Protein AF-A0A833PRE3-F1 (afdb_monomer)

Nearest PDB structures (foldseek):
  9fmv-assembly1_A  TM=6.946E-01  e=1.494E-05  Escherichia coli
  9fp0-assembly1_A  TM=6.064E-01  e=9.850E-06  Escherichia coli
  9fnn-assembly1_A  TM=7.288E-01  e=8.782E-05  Escherichia coli
  2z87-assembly2_A  TM=3.173E-01  e=2.221E-08  Escherichia coli
  1vgu-assembly1_A  TM=5.835E-01  e=7.354E-03  Escherichia coli

pLDDT: mean 79.46, std 19.74, range [22.73, 98.5]

Mean predicted aligned error: 19.61 Å

InterPro domains:
  IPR001173 Glycosyltransferase 2-like [PF00535] (978-1140)
  IPR007345 Polysaccharide pyruvyl transferase [PF04230] (25-319)
  IPR029044 Nucleotide-diphospho-sugar transferases [G3DSA:3.90.550.10] (970-1195)
  IPR029044 Nucleotide-diphospho-sugar transferases [SSF53448] (970-1220)

Solvent-accessible surface area (backbone atoms only — not comparable to full-atom values): 67672 Å² total; per-residue (Å²): 142,85,82,86,83,88,75,80,78,77,80,67,44,32,32,37,36,44,57,77,33,41,59,53,26,36,53,46,49,39,47,49,48,52,48,49,50,58,38,46,78,67,55,28,48,55,33,36,36,10,76,28,27,67,59,41,24,68,76,64,75,37,53,46,38,46,56,65,41,59,71,58,47,51,53,54,41,67,69,26,58,31,38,33,38,48,52,44,62,67,52,30,60,88,41,85,85,45,81,61,16,46,69,40,63,89,40,83,38,47,35,30,58,47,32,57,55,55,53,28,43,58,60,39,26,47,37,34,38,36,29,29,39,53,45,65,71,83,51,70,68,59,36,52,53,51,29,48,54,68,59,68,39,76,37,60,26,25,31,42,70,65,30,52,51,50,40,45,69,64,64,35,88,72,93,66,59,65,20,34,47,53,66,42,47,45,50,75,54,71,70,79,93,72,92,55,66,82,78,54,53,92,60,65,91,47,44,29,37,33,38,30,61,70,88,52,94,91,65,62,80,42,57,64,28,48,37,50,14,52,60,74,45,56,57,85,61,39,28,39,38,36,40,35,50,34,33,69,95,52,93,90,49,91,66,50,25,55,70,56,51,51,51,52,57,69,67,35,54,90,76,53,48,68,49,79,49,60,90,60,53,42,63,54,49,48,50,58,49,60,74,23,70,22,36,41,24,57,38,62,52,55,44,51,46,33,46,53,60,47,29,31,66,31,36,47,42,83,47,71,72,41,49,49,56,33,61,74,62,61,60,56,71,77,33,55,42,50,71,83,60,54,53,67,54,40,28,50,27,45,24,49,61,72,61,37,99,60,83,64,68,49,57,53,66,73,56,55,54,50,39,27,61,32,12,45,49,44,55,53,52,49,54,51,51,54,48,59,56,71,66,59,74,93,61,80,64,76,61,61,73,70,90,82,67,58,56,66,64,61,40,55,61,46,48,63,50,48,56,57,45,52,52,63,46,56,50,55,50,51,51,54,48,55,52,49,53,54,57,48,56,54,52,56,57,50,50,60,52,50,55,55,52,48,53,59,50,51,57,53,46,57,60,49,52,59,53,47,56,63,48,50,56,57,49,52,58,54,48,56,59,48,51,65,52,48,60,60,50,55,62,54,54,58,61,58,58,58,65,58,59,69,68,62,72,65,64,78,73,73,52,94,58,71,82,69,60,75,79,71,70,73,86,71,88,84,80,76,70,87,60,88,74,67,96,65,87,82,91,85,86,87,85,87,89,84,87,84,92,87,87,88,87,79,89,87,86,86,86,81,82,65,73,62,60,58,56,64,64,48,49,56,55,46,52,46,49,26,44,51,50,26,33,77,75,51,33,68,66,31,38,54,52,40,50,58,49,50,55,53,47,55,57,48,58,68,47,56,83,72,59,92,69,83,88,86,91,79,88,81,57,73,68,56,36,60,42,35,32,67,60,22,37,70,36,39,87,38,32,40,37,40,35,27,48,60,57,59,68,45,67,34,30,49,39,63,72,27,42,42,49,56,43,39,47,64,40,21,27,33,37,39,40,33,25,51,64,84,68,87,88,61,85,80,77,87,81,78,84,88,47,72,16,38,38,76,48,56,47,87,89,52,55,65,66,63,54,64,64,75,45,61,77,60,22,35,39,39,38,49,50,49,48,84,82,45,52,64,55,52,53,51,35,52,77,67,65,26,55,35,34,40,38,42,41,58,66,47,83,88,38,74,64,37,36,54,43,39,51,59,47,51,65,72,36,79,38,33,34,20,19,31,66,70,43,56,76,76,51,55,77,89,32,54,91,50,61,41,84,49,59,58,36,27,54,54,87,65,32,39,73,88,59,90,65,66,75,56,91,86,58,80,68,89,90,38,40,34,34,37,31,51,39,53,67,22,57,78,30,51,27,60,70,52,48,36,53,33,46,68,76,30,73,64,40,35,40,36,35,32,24,48,84,79,83,73,88,90,58,56,91,46,56,41,80,73,42,64,58,45,52,85,54,48,42,27,54,57,74,70,30,70,31,34,47,41,46,52,32,80,61,39,63,40,33,28,40,58,42,31,38,56,36,40,32,51,51,49,51,31,40,34,39,28,36,55,89,67,72,69,83,89,50,96,49,58,43,72,24,80,44,67,70,59,36,36,50,48,54,50,50,57,63,72,48,79,86,70,86,68,89,55,64,66,58,39,21,74,38,15,33,48,38,50,45,38,70,77,55,61,76,78,72,63,44,37,26,18,38,32,30,50,38,40,64,42,45,94,40,35,62,56,20,54,51,28,39,55,72,47,39,45,45,41,41,56,46,47,29,40,21,30,24,58,53,83,67,53,32,62,63,45,45,61,69,77,39,74,89,44,46,76,43,80,34,92,55,62,23,52,18,53,33,52,45,54,33,53,75,74,52,83,31,62,25,38,32,31,36,46,38,56,27,37,31,30,26,37,44,27,54,48,38,46,50,38,52,41,74,78,29,65,46,44,41,35,37,20,55,30,35,27,50,77,40,82,76,49,74,82,77,79,50,33,39,28,88,82,35,73,73,52,62,56,46,74,66,23,56,29,66,53,42,41,58,94,55,50,31,41,42,51,50,46,27,39,31,40,37,72,54,49,74,71,42,89,56,43,51,58,82,25,47,52,60,58,61,34,41,45,49,41,37,48,46,41,43,69,55,56,26,38,47,34,38,35,80,45,30,32,68,46,77,53,84,76,71,68,69,75,66,55,78,86,34,71,67,51,48,51,52,49,52,53,34,44,52,50,52,47,67,74,43,59,92,47,64,83,63,63,61,80,72,77,136

Foldseek 3Di:
DDDDDPPDDDDAAEEEEEDAAAQQFLVRLLQVLLVCVLSVVLRHAYEYAHCHQVCSCVQRVHGYDDQQPVVRLLVSLLPHQAYEYTEDAQLEPPDPDDCCLLFHCPDRHLSVRLVSLVSNVLSLHAYEYFAYAHYPDPDLVSLVSVLVSLQPHPFYEYQDVVSVVSNVVSPRDDDHQYFHHLLLLDLVVADDDDDPVVQCVQVPPAAEEEEADADDDPADPVLVLLLVLCQVQDDLSYAYEDEKRGDDDDDVDPDTRVVVSVVSVVSHDPSHHYDYDDPDHNNSLLVVLLSHQEYEHADQSNVSSNLSSQHFYAYEPADVSSVRNCVLQVPDPLSYHYSPDDSVSSNSNSNCRRPNPDDRDHGDPVSSVRNSVRSCSSSVSVVVSSVVSVVPPDDDRPNDDCPPDPPVVVSVVVSVQVVLVVVCVVLVVVVVVVVVVVVVVVVVVVVVVVVVVVVVVVVVVVVVVVVVVVVVVVVVVVVVVVVVVVVVVVVVVVVVVVVVVVVPVVPVPVDDPVVPPVVPPPDDPDDDDPPPPDPDDDDDDDYDDDDDDDDDDDDDDDDDDDVVVVVVVVVVVLLVLLLCLLCVPPNPVQNVLQVVVVVVVVVVVVCVVVPPDDDDDDDDDLVVLLSLQSLFAQLDPAAEEEEAQDFCCALLNLDDVNQLVVQCLQLRHQYEYEHDHPDPPDDDDDRDDSHRSYRGYYLVVDDLCVVVVSTDLAYAYEYAFLDPSCVVNLVVCVVSVYAYEYEDQFQPVVPPNRLVSQQVSLLPGPAYEYQFPLCLVSHDPNNSVRYDYLYAFGALVLLDLVDDADADPPQDDPQAAEEEEAASVFCVFADLVLQQVLCVLRVRYQYEYAGADDDDPPGDPSDYYPYGDNSSNVSNVLLPHLAYEARGDPNCLRGSRVCSRVNSNVSNVGAYEHLDDGRQPDDPSYHHHVDSVVSSVVVNVSRPDDRDDDDPVVSLLCRHSQVSVCVVVPDAADQQEEEEEEDAQPLVQLVQAVVQCCVAAVSDHVAYEYEYAPHDNCNLVSCVPPPVRHHYHYDNHQAPQSRRVVSLVPDDGQKYAYAYSQKGFSHNSLVSLFVSCVVSNVLAFKEFQKFDPLCPPAPLHDDDILVPDVVSPCDPVCSSNSKDQLTLFGDSRTMMGGSVSCVQFPGFDRQLPRDDCSRNLSCVSSVSSVGTYIYDNRPGMDGDPDPRPVDPCPDPVVVVSHVSNSVVSCVVCVVPVVSSNNDDD

Organism: Burkholderia lata (strain ATCC 17760 / DSM 23089 / LMG 22485 / NCIMB 9086 / R18194 / 383) (NCBI:txid482957)

Secondary structure (DSSP, 8-state):
--------PPPPEEEEEESS-SS-BHHHHHHHHHHHHHHHHTTEEEEEEESSHHHHHHHHSSEEEETT-HHHHHHHHHT-SEEEE-SEEEE-TTS---GGGGT-TT--SHHHHHHHHHHHHHHT-EEEEEEEEE----SHHHHHHHHHHHHH-SEEEESSHHHHHHHHHHT--S---B---THHHHHTSPPPP---HHHHGGGTTSEEEEEE----TT--TTHHHHHHHHHHH--TTEEEEEE-SB--SSTT----SHHHHHHHHHHS-TTS-EEEE-S--HHHHHHHHHT-SEEEESSHHHHHHHHHTT--EEEE--SHHHHHHHHHHT--GGGEE-TT--HHHHHHHHHHHHS-SSSPP---HHHHHHHHHHHHHHHHHHHHHHHHHHT--SS---PPPSSS--HHHHHHHHHHHHHHHHHHHHHHHHHHHHHHHHHHHHHHHHHHHHHHHHHHHHHHHHHHHHHHHHHHHHHHHHHHHHHHHHHHHHHHHHHHHHHHHHHHTTGGGS-SSGGGTGGG-TT---SS------S--------------------------SHHHHHHHHHHHHHHHHHHHHHHHHHHHHHHHHHHHHHHHHHHHHHHTT--S--------HHHHHHHHHHS---SS--EEEEESS-TTGGGGTSHHHHHHHHHHHTT--EEEEE--S-TTSPPPPP----TTEEEEESTT--HHHHHHHS-TT-EEEE-S--TTTHHHHHHHHHTT-EEEEEE-B--TT-HHHHHHHHHHHHHSSEEEESSGGGGGGS-GGGGGGEEE----B-TTTS-TTSPPPPPTTSPPTTSEEEEEE-SSGGGGB-HHHHHHHHHHTTTEEEEEE-SS-PPTT--TTEEE-----TTTHHHHHHHSSEEEE-B-GGGGGBGGGGHHHHHHHHTT--EEESS---PPP-TTEEE--SHHHHHHHHHHHHHSPP-----HHHHHHTBHHHHHHHHSPPPP---EEEEEEESS-HHHHHHHHHHHHHHHTTTEEEEEEEEES--SSHHHHHHHH-TTSEEEEESS--HHHHHHHHHHT--SSEEEEEETTEEES-SHHHHHHHHHHHH-TTEEEEES-EE---SS-SSS---BGGGSGGGG--HHHHHHSSB---SEE-STTEEEEHHHHTTTT-S-GGGTTSSSHHHHHHHHHHHTTPEEEE---TTEEE-TTTTT---TTSHHHHHHHHHHHHHHHHHHTT-GGGSPPP--

Radius of gyration: 45.15 Å; Cα contacts (8 Å, |Δi|>4): 2052; chains: 1; bounding box: 114×126×126 Å

Sequence (1225 aa):
MMTENDTVQARSIKVVAVGYYGAPNVGDELLLGLLARQVRERGGELVALSINPEYTTHAHGIAAVDYFNLGAVGRALSDADLLVFGGGGIFQDHHPFNVEALYDPTQNDIAGYARIFYMARQFGVRTVIWGHGVGPLVNPASRDITRDVFTHADHVSLRDTDSEALLHDIGVRRDIPVGADPGWAFVSRPPAEVDISGKLAPLGAKKKLAVIARSWEFNRNWEEKLVSALNEALDDSWSIVWLGFQWSVGDHERLTDRSFLEHLKLAVSPHIESVIIDGITPDEAFAVIGECDAAFSMRLHGSILALGKSIPVAALEYDVKMARAHDMAGLPASLRLQLNDGAADFTAAVRRLTHPDGAPWIIAQEKLDALNASACVHSTVLDHAFAAVRSASGGAPRRWSSQQLDWMSTWLEQLVWQKNGAARMSEKALDLLRYRDSQLAEKVTRVGQLETELGKTVDLLHFRDAQLAQQEEQVAELRNRLELANHKLVAAEAFVKHASQVHAAQTTTLKDSAQKVAEEQADKISSLKATIRQFEQGHAESEALTQPNVAAAAIHSTSGSPMLFRRYMSAPLTYMSRAAYILRNGGVRALVSAARRHYRYQQAQQQIQQAAIEVASGTPTAEDQRLLFRAAAKLQREEIIVIAAHAYDWAGSGHRYAQLTTTALAAGHRIVYLVAPSDTGSTPAPLTPRIPGLIHEYIDPTKIEDIFGQVSESAKLIIGVPDSRVTPFFEFARNRGLETILDVAQDWSHDGQAMRILESIAVDADRCTVGMPALADTIPQRAREKIELLPGAAVHTVFDVYKQYNRPGDMPSKRRSVALFYSVDGLDSVDYPWLKETAERNVNITFCVIADGQLTPGLPDNVVMLGMRHTSEVPAYIAHADFMFFPLGARSLHSADSTAGIYAALLQRKPVVCSMELGVTATPLLHVRTDLASFAAQCGALAAAEPVTQNDDIFVAGNSWLGRIEQLCPPQPRHDVSVVILIHNNAGIIARCLQTLLQHAAPYIAEVIVVDNASSDGGAELVEREFPNIRLVRNPENGCSSGRNLGVQHSTGKYIVFFDSDQWFVGASGFEEALHVLENDASVGVIGWNAGWFDATRTDLGGMIADYCPNRAMNAAAIRDGYRADIGFLGTSGFFMRRRTFDATQGFDTFYDPTCFEDTDLCFQVKALGMKVTYRDLSGIRHQPHQTTGADSGSDAYRKLFLRNANYFKEKWRDYPHFYLDYID

Structure (mmCIF, N/CA/C/O backbone):
data_AF-A0A833PRE3-F1
#
_entry.id   AF-A0A833PRE3-F1
#
loop_
_atom_site.group_PDB
_atom_site.id
_atom_site.type_symbol
_atom_site.label_atom_id
_atom_site.label_alt_id
_atom_site.label_comp_id
_atom_site.label_asym_id
_atom_site.label_entity_id
_atom_site.label_seq_id
_atom_site.pdbx_PDB_ins_code
_atom_site.Cartn_x
_atom_site.Cartn_y
_atom_site.Cartn_z
_atom_site.occupancy
_atom_site.B_iso_or_equiv
_atom_site.auth_seq_id
_atom_site.auth_comp_id
_atom_site.auth_asym_id
_atom_site.auth_atom_id
_atom_site.pdbx_PDB_model_num
ATOM 1 N N . MET A 1 1 ? -36.845 17.091 -61.565 1.00 41.00 1 MET A N 1
ATOM 2 C CA . MET A 1 1 ? -35.666 17.930 -61.274 1.00 41.00 1 MET A CA 1
ATOM 3 C C . MET A 1 1 ? -35.724 18.330 -59.813 1.00 41.00 1 MET A C 1
ATOM 5 O O . MET A 1 1 ? -36.597 19.106 -59.459 1.00 41.00 1 MET A O 1
ATOM 9 N N . MET A 1 2 ? -34.840 17.769 -58.996 1.00 29.58 2 MET A N 1
ATOM 10 C CA . MET A 1 2 ? -34.383 18.309 -57.711 1.00 29.58 2 MET A CA 1
ATOM 11 C C . MET A 1 2 ? -32.903 17.917 -57.601 1.00 29.58 2 MET A C 1
ATOM 13 O O . MET A 1 2 ? -32.499 16.913 -58.190 1.00 29.58 2 MET A O 1
ATOM 17 N N . THR A 1 3 ? -32.099 18.774 -56.984 1.00 36.97 3 THR A N 1
ATOM 18 C CA . THR A 1 3 ? -30.645 18.856 -57.187 1.00 36.97 3 THR A CA 1
ATOM 19 C C . THR A 1 3 ? -29.840 18.332 -56.000 1.00 36.97 3 THR A C 1
ATOM 21 O O . THR A 1 3 ? -30.155 18.683 -54.873 1.00 36.97 3 THR A O 1
ATOM 24 N N . GLU A 1 4 ? -28.789 17.576 -56.331 1.00 43.28 4 GLU A N 1
ATOM 25 C CA . GLU A 1 4 ? -27.449 17.488 -55.713 1.00 43.28 4 GLU A CA 1
ATOM 26 C C . GLU A 1 4 ? -27.231 17.364 -54.184 1.00 43.28 4 GLU A C 1
ATOM 28 O O . GLU A 1 4 ? -27.768 18.099 -53.366 1.00 43.28 4 GLU A O 1
ATOM 33 N N . ASN A 1 5 ? -26.232 16.519 -53.880 1.00 36.97 5 ASN A N 1
ATOM 34 C CA . ASN A 1 5 ? -25.369 16.493 -52.689 1.00 36.97 5 ASN A CA 1
ATOM 35 C C . ASN A 1 5 ? -25.907 15.935 -51.360 1.00 36.97 5 ASN A C 1
ATOM 37 O O . ASN A 1 5 ? -25.940 16.633 -50.354 1.00 36.97 5 ASN A O 1
ATOM 41 N N . ASP A 1 6 ? -26.078 14.608 -51.332 1.00 33.97 6 ASP A N 1
ATOM 42 C CA . ASP A 1 6 ? -25.793 13.774 -50.149 1.00 33.97 6 ASP A CA 1
ATOM 43 C C . ASP A 1 6 ? -24.567 12.873 -50.418 1.00 33.97 6 ASP A C 1
ATOM 45 O O . ASP A 1 6 ? -24.662 11.656 -50.597 1.00 33.97 6 ASP A O 1
ATO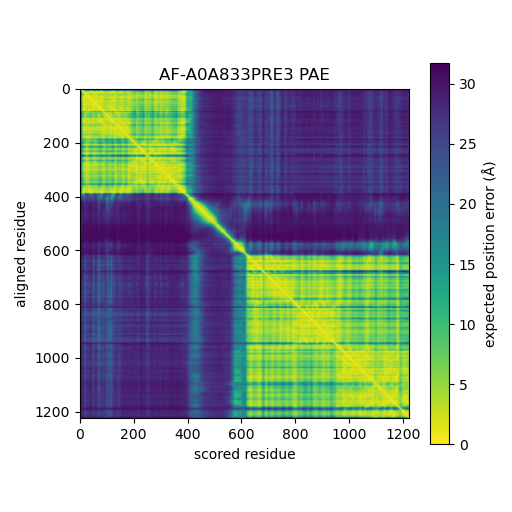M 49 N N . THR A 1 7 ? -23.370 13.466 -50.480 1.00 39.00 7 THR A N 1
ATOM 50 C CA . THR A 1 7 ? -22.120 12.694 -50.384 1.00 39.00 7 THR A CA 1
ATOM 51 C C . THR A 1 7 ? -21.803 12.444 -48.916 1.00 39.00 7 THR A C 1
ATOM 53 O O . THR A 1 7 ? -21.247 13.314 -48.244 1.00 39.00 7 THR A O 1
ATOM 56 N N . VAL A 1 8 ? -22.126 11.246 -48.423 1.00 41.19 8 VAL A N 1
ATOM 57 C CA . VAL A 1 8 ? -21.698 10.776 -47.097 1.00 41.19 8 VAL A CA 1
ATOM 58 C C . VAL A 1 8 ? -20.172 10.879 -47.008 1.00 41.19 8 VAL A C 1
ATOM 60 O O . VAL A 1 8 ? -19.460 10.158 -47.710 1.00 41.19 8 VAL A O 1
ATOM 63 N N . GLN A 1 9 ? -19.660 11.774 -46.158 1.00 43.47 9 GLN A N 1
ATOM 64 C CA . GLN A 1 9 ? -18.224 11.865 -45.897 1.00 43.47 9 GLN A CA 1
ATOM 65 C C . GLN A 1 9 ? -17.743 10.545 -45.288 1.00 43.47 9 GLN A C 1
ATOM 67 O O . GLN A 1 9 ? -18.185 10.140 -44.212 1.00 43.47 9 GLN A O 1
ATOM 72 N N . ALA A 1 10 ? -16.833 9.864 -45.984 1.00 59.47 10 ALA A N 1
ATOM 73 C CA . ALA A 1 10 ? -16.174 8.687 -45.442 1.00 59.47 10 ALA A CA 1
ATOM 74 C C . ALA A 1 10 ? -15.361 9.089 -44.202 1.00 59.47 10 ALA A C 1
ATOM 76 O O . ALA A 1 10 ? -14.565 10.026 -44.264 1.00 59.47 10 ALA A O 1
ATOM 77 N N . ARG A 1 11 ? -15.560 8.375 -43.087 1.00 73.06 11 ARG A N 1
ATOM 78 C CA . ARG A 1 11 ? -14.798 8.576 -41.848 1.00 73.06 11 ARG A CA 1
ATOM 79 C C . ARG A 1 11 ? -13.290 8.495 -42.134 1.00 73.06 11 ARG A C 1
ATOM 81 O O . ARG A 1 11 ? -12.831 7.537 -42.757 1.00 73.06 11 ARG A O 1
ATOM 88 N N . SER A 1 12 ? -12.551 9.483 -41.634 1.00 84.00 12 SER A N 1
ATOM 89 C CA . SER A 1 12 ? -11.085 9.507 -41.626 1.00 84.00 12 SER A CA 1
ATOM 90 C C . SER A 1 12 ? -10.527 8.326 -40.825 1.00 84.00 12 SER A C 1
ATOM 92 O O . SER A 1 12 ? -11.063 7.979 -39.770 1.00 84.00 12 SER A O 1
ATOM 94 N N . ILE A 1 13 ? -9.480 7.682 -41.345 1.00 90.56 13 ILE A N 1
ATOM 95 C CA . ILE A 1 13 ? -8.841 6.519 -40.708 1.00 90.56 13 ILE A CA 1
ATOM 96 C C . ILE A 1 13 ? -7.798 7.020 -39.716 1.00 90.56 13 ILE A C 1
ATOM 98 O O . ILE A 1 13 ? -6.839 7.679 -40.118 1.00 90.56 13 ILE A O 1
ATOM 102 N N . LYS A 1 14 ? -7.957 6.681 -38.436 1.00 93.69 14 LYS A N 1
ATOM 103 C CA . LYS A 1 14 ? -7.024 7.103 -37.387 1.00 93.69 14 LYS A CA 1
ATOM 104 C C . LYS A 1 14 ? -5.859 6.129 -37.277 1.00 93.69 14 LYS A C 1
ATOM 106 O O . LYS A 1 14 ? -6.056 4.931 -37.064 1.00 93.69 14 LYS A O 1
ATOM 111 N N . VAL A 1 15 ? -4.644 6.646 -37.412 1.00 96.75 15 VAL A N 1
ATOM 112 C CA . VAL A 1 15 ? -3.401 5.876 -37.382 1.00 96.75 15 VAL A CA 1
ATOM 113 C C . VAL A 1 15 ? -2.542 6.350 -36.218 1.00 96.75 15 VAL A C 1
ATOM 115 O O . VAL A 1 15 ? -2.206 7.527 -36.138 1.00 96.75 15 VAL A O 1
ATOM 118 N N . VAL A 1 16 ? -2.132 5.436 -35.343 1.00 97.31 16 VAL A N 1
ATOM 119 C CA . VAL A 1 16 ? -1.068 5.688 -34.361 1.00 97.31 16 VAL A CA 1
ATOM 120 C C . VAL A 1 16 ? 0.250 5.184 -34.942 1.00 97.31 16 VAL A C 1
ATOM 122 O O . VAL A 1 16 ? 0.298 4.078 -35.477 1.00 97.31 16 VAL A O 1
ATOM 125 N N . ALA A 1 17 ? 1.319 5.969 -34.845 1.00 95.88 17 ALA A N 1
ATOM 126 C CA . ALA A 1 17 ? 2.668 5.565 -35.231 1.00 95.88 17 ALA A CA 1
ATOM 127 C C . ALA A 1 17 ? 3.591 5.467 -34.015 1.00 95.88 17 ALA A C 1
ATOM 129 O O . ALA A 1 17 ? 3.585 6.344 -33.155 1.00 95.88 17 ALA A O 1
ATOM 130 N N . VAL A 1 18 ? 4.412 4.419 -33.973 1.00 93.00 18 VAL A N 1
ATOM 131 C CA . VAL A 1 18 ? 5.452 4.218 -32.958 1.00 93.00 18 VAL A CA 1
ATOM 132 C C . VAL A 1 18 ? 6.816 4.055 -33.626 1.00 93.00 18 VAL A C 1
ATOM 134 O O . VAL A 1 18 ? 6.954 3.332 -34.613 1.00 93.00 18 VAL A O 1
ATOM 137 N N . GLY A 1 19 ? 7.815 4.740 -33.080 1.00 89.06 19 GLY A N 1
ATOM 138 C CA . GLY A 1 19 ? 9.195 4.772 -33.551 1.00 89.06 19 GLY A CA 1
ATOM 139 C C . GLY A 1 19 ? 10.064 5.565 -32.573 1.00 89.06 19 GLY A C 1
ATOM 140 O O . GLY A 1 19 ? 9.576 5.980 -31.521 1.00 89.06 19 GLY A O 1
ATOM 141 N N . TYR A 1 20 ? 11.335 5.792 -32.907 1.00 86.75 20 TYR A N 1
ATOM 142 C CA . TYR A 1 20 ? 12.212 6.669 -32.122 1.00 86.75 20 TYR A CA 1
ATOM 143 C C . TYR A 1 20 ? 11.979 8.138 -32.520 1.00 86.75 20 TYR A C 1
ATOM 145 O O . TYR A 1 20 ? 12.782 8.747 -33.220 1.00 86.75 20 TYR A O 1
ATOM 153 N N . TYR A 1 21 ? 10.811 8.666 -32.149 1.00 89.81 21 TYR A N 1
ATOM 154 C CA . TYR A 1 21 ? 10.307 9.969 -32.592 1.00 89.81 21 TYR A CA 1
ATOM 155 C C . TYR A 1 21 ? 10.331 11.010 -31.476 1.00 89.81 21 TYR A C 1
ATOM 157 O O . TYR A 1 21 ? 10.124 10.684 -30.308 1.00 89.81 21 TYR A O 1
ATOM 165 N N . GLY A 1 22 ? 10.540 12.277 -31.835 1.00 85.25 22 GLY A N 1
ATOM 166 C CA . GLY A 1 22 ? 10.627 13.377 -30.875 1.00 85.25 22 GLY A CA 1
ATOM 167 C C . GLY A 1 22 ? 11.961 13.468 -30.139 1.00 85.25 22 GLY A C 1
ATOM 168 O O . GLY A 1 22 ? 12.054 14.198 -29.161 1.00 85.25 22 GLY A O 1
ATOM 169 N N . ALA A 1 23 ? 12.975 12.745 -30.605 1.00 83.94 23 ALA A N 1
ATOM 170 C CA . ALA A 1 23 ? 14.346 12.790 -30.108 1.00 83.94 23 ALA A CA 1
ATOM 171 C C . ALA A 1 23 ? 15.235 13.267 -31.270 1.00 83.94 23 ALA A C 1
ATOM 173 O O . ALA A 1 23 ? 15.786 12.415 -31.973 1.00 83.94 23 ALA A O 1
ATOM 174 N N . PRO A 1 24 ? 15.309 14.590 -31.549 1.00 84.50 24 PRO A N 1
ATOM 175 C CA . PRO A 1 24 ? 15.531 15.174 -32.880 1.00 84.50 24 PRO A CA 1
ATOM 176 C C . PRO A 1 24 ? 16.660 14.543 -33.711 1.00 84.50 24 PRO A C 1
ATOM 178 O O . PRO A 1 24 ? 17.820 14.967 -33.676 1.00 84.50 24 PRO A O 1
ATOM 181 N N . ASN A 1 25 ? 16.291 13.522 -34.488 1.00 88.94 25 ASN A N 1
ATOM 182 C CA . ASN A 1 25 ? 17.183 12.717 -35.310 1.00 88.94 25 ASN A CA 1
ATOM 183 C C . ASN A 1 25 ? 16.751 12.819 -36.769 1.00 88.94 25 ASN A C 1
ATOM 185 O O . ASN A 1 25 ? 15.698 12.311 -37.147 1.00 88.94 25 ASN A O 1
ATOM 189 N N . VAL A 1 26 ? 17.592 13.424 -37.606 1.00 89.94 26 VAL A N 1
ATOM 190 C CA . VAL A 1 26 ? 17.306 13.667 -39.031 1.00 89.94 26 VAL A CA 1
ATOM 191 C C . VAL A 1 26 ? 16.839 12.404 -39.770 1.00 89.94 26 VAL A C 1
ATOM 193 O O . VAL A 1 26 ? 16.034 12.503 -40.688 1.00 89.94 26 VAL A O 1
ATOM 196 N N . GLY A 1 27 ? 17.310 11.217 -39.376 1.00 89.00 27 GLY A N 1
ATOM 197 C CA . GLY A 1 27 ? 16.896 9.951 -39.978 1.00 89.00 27 GLY A CA 1
ATOM 198 C C . GLY A 1 27 ? 15.507 9.477 -39.553 1.00 89.00 27 GLY A C 1
ATOM 199 O O . GLY A 1 27 ? 14.671 9.176 -40.400 1.00 89.00 27 GLY A O 1
ATOM 200 N N . ASP A 1 28 ? 15.252 9.406 -38.249 1.00 89.62 28 ASP A N 1
ATOM 201 C CA . ASP A 1 28 ? 13.982 8.887 -37.726 1.00 89.62 28 ASP A CA 1
ATOM 202 C C . ASP A 1 28 ? 12.827 9.878 -37.991 1.00 89.62 28 ASP A C 1
ATOM 204 O O . ASP A 1 28 ? 11.730 9.476 -38.386 1.00 89.62 28 ASP A O 1
ATOM 208 N N . GLU A 1 29 ? 13.100 11.185 -37.913 1.00 90.31 29 GLU A N 1
ATOM 209 C CA . GLU A 1 29 ? 12.142 12.242 -38.260 1.00 90.31 29 GLU A CA 1
ATOM 210 C C . GLU A 1 29 ? 11.830 12.274 -39.772 1.00 90.31 29 GLU A C 1
ATOM 212 O O . GLU A 1 29 ? 10.685 12.515 -40.156 1.00 90.31 29 GLU A O 1
ATOM 217 N N . LEU A 1 30 ? 12.790 11.956 -40.654 1.00 91.31 30 LEU A N 1
ATOM 218 C CA . LEU A 1 30 ? 12.538 11.793 -42.098 1.00 91.31 30 LEU A CA 1
ATOM 219 C C . LEU A 1 30 ? 11.509 10.689 -42.360 1.00 91.31 30 LEU A C 1
ATOM 221 O O . LEU A 1 30 ? 10.586 10.861 -43.162 1.00 91.31 30 LEU A O 1
ATOM 225 N N . LEU A 1 31 ? 11.657 9.555 -41.672 1.00 91.69 31 LEU A N 1
ATOM 226 C CA . LEU A 1 31 ? 10.754 8.416 -41.808 1.00 91.69 31 LEU A CA 1
ATOM 227 C C . LEU A 1 31 ? 9.360 8.731 -41.246 1.00 91.69 31 LEU A C 1
ATOM 229 O O . LEU A 1 31 ? 8.367 8.321 -41.851 1.00 91.69 31 LEU A O 1
ATOM 233 N N . LEU A 1 32 ? 9.266 9.514 -40.162 1.00 93.25 32 LEU A N 1
ATOM 234 C CA . LEU A 1 32 ? 7.990 10.024 -39.652 1.00 93.25 32 LEU A CA 1
ATOM 235 C C . LEU A 1 32 ? 7.304 10.968 -40.649 1.00 93.25 32 LEU A C 1
ATOM 237 O O . LEU A 1 32 ? 6.130 10.768 -40.961 1.00 93.25 32 LEU A O 1
ATOM 241 N N . GLY A 1 33 ? 8.027 11.946 -41.201 1.00 90.69 33 GLY A N 1
ATOM 242 C CA . GLY A 1 33 ? 7.486 12.886 -42.189 1.00 90.69 33 GLY A CA 1
ATOM 243 C C . GLY A 1 33 ? 7.015 12.186 -43.471 1.00 90.69 33 GLY A C 1
ATOM 244 O O . GLY A 1 33 ? 5.941 12.488 -44.005 1.00 90.69 33 GLY A O 1
ATOM 245 N N . LEU A 1 34 ? 7.762 11.176 -43.934 1.00 91.06 34 LEU A N 1
ATOM 246 C CA . LEU A 1 34 ? 7.361 10.328 -45.058 1.00 91.06 34 LEU A CA 1
ATOM 247 C C . LEU A 1 34 ? 6.084 9.531 -44.748 1.00 91.06 34 LEU A C 1
ATOM 249 O O . LEU A 1 34 ? 5.178 9.498 -45.586 1.00 91.06 34 LEU A O 1
ATOM 253 N N . LEU A 1 35 ? 5.991 8.925 -43.560 1.00 93.31 35 LEU A N 1
ATOM 254 C CA . LEU A 1 35 ? 4.809 8.184 -43.117 1.00 93.31 35 LEU A CA 1
ATOM 255 C C . LEU A 1 35 ? 3.587 9.107 -42.983 1.00 93.31 35 LEU A C 1
ATOM 257 O O . LEU A 1 35 ? 2.522 8.781 -43.503 1.00 93.31 35 LEU A O 1
ATOM 261 N N . ALA A 1 36 ? 3.742 10.288 -42.379 1.00 92.94 36 ALA A N 1
ATOM 262 C CA . ALA A 1 36 ? 2.697 11.306 -42.262 1.00 92.94 36 ALA A CA 1
ATOM 263 C C . ALA A 1 36 ? 2.157 11.732 -43.636 1.00 92.94 36 ALA A C 1
ATOM 265 O O . ALA A 1 36 ? 0.941 11.760 -43.848 1.00 92.94 36 ALA A O 1
ATOM 266 N N . ARG A 1 37 ? 3.050 11.980 -44.607 1.00 90.31 37 ARG A N 1
ATOM 267 C CA . ARG A 1 37 ? 2.677 12.256 -46.003 1.00 90.31 37 ARG A CA 1
ATOM 268 C C . ARG A 1 37 ? 1.895 11.087 -46.614 1.00 90.31 37 ARG A C 1
ATOM 270 O O . ARG A 1 37 ? 0.824 11.314 -47.171 1.00 90.31 37 ARG A O 1
ATOM 277 N N . GLN A 1 38 ? 2.375 9.850 -46.466 1.00 91.75 38 GLN A N 1
ATOM 278 C CA . GLN A 1 38 ? 1.732 8.653 -47.028 1.00 91.75 38 GLN A CA 1
ATOM 279 C C . GLN A 1 38 ? 0.375 8.312 -46.384 1.00 91.75 38 GLN A C 1
ATOM 281 O O . GLN A 1 38 ? -0.517 7.828 -47.084 1.00 91.75 38 GLN A O 1
ATOM 286 N N . VAL A 1 39 ? 0.187 8.577 -45.087 1.00 93.69 39 VAL A N 1
ATOM 287 C CA . VAL A 1 39 ? -1.103 8.434 -44.387 1.00 93.69 39 VAL A CA 1
ATOM 288 C C . VAL A 1 39 ? -2.095 9.506 -44.844 1.00 93.69 39 VAL A C 1
ATOM 290 O O . VAL A 1 39 ? -3.237 9.183 -45.182 1.00 93.69 39 VAL A O 1
ATOM 293 N N . ARG A 1 40 ? -1.650 10.764 -44.963 1.00 91.81 40 ARG A N 1
ATOM 294 C CA . ARG A 1 40 ? -2.478 11.879 -45.449 1.00 91.81 40 ARG A CA 1
ATOM 295 C C . ARG A 1 40 ? -2.906 11.700 -46.910 1.00 91.81 40 ARG A C 1
ATOM 297 O O . ARG A 1 40 ? -4.072 11.917 -47.224 1.00 91.81 40 ARG A O 1
ATOM 304 N N . GLU A 1 41 ? -2.008 11.228 -47.783 1.00 90.69 41 GLU A N 1
ATOM 305 C CA . GLU A 1 41 ? -2.316 10.848 -49.180 1.00 90.69 41 GLU A CA 1
ATOM 306 C C . GLU A 1 41 ? -3.438 9.788 -49.270 1.00 90.69 41 GLU A C 1
ATOM 308 O O . GLU A 1 41 ? -4.154 9.727 -50.268 1.00 90.69 41 GLU A O 1
ATOM 313 N N . ARG A 1 42 ? -3.641 8.985 -48.214 1.00 91.69 42 ARG A N 1
ATOM 314 C CA . ARG A 1 42 ? -4.671 7.932 -48.117 1.00 91.69 42 ARG A CA 1
ATOM 315 C C . ARG A 1 42 ? -5.925 8.351 -47.344 1.00 91.69 42 ARG A C 1
ATOM 317 O O . ARG A 1 42 ? -6.785 7.504 -47.085 1.00 91.69 42 ARG A O 1
ATOM 324 N N . GLY A 1 43 ? -6.051 9.632 -46.987 1.00 88.31 43 GLY A N 1
ATOM 325 C CA . GLY A 1 43 ? -7.185 10.163 -46.224 1.00 88.31 43 GLY A CA 1
ATOM 326 C C . GLY A 1 43 ? -7.269 9.612 -44.798 1.00 88.31 43 GLY A C 1
ATOM 327 O O . GLY A 1 43 ? -8.363 9.281 -44.340 1.00 88.31 43 GLY A O 1
ATOM 328 N N . GLY A 1 44 ? -6.118 9.438 -44.143 1.00 91.06 44 GLY A N 1
ATOM 329 C CA . GLY A 1 44 ? -6.028 9.145 -42.714 1.00 91.06 44 GLY A CA 1
ATOM 330 C C . GLY A 1 44 ? -5.374 10.278 -41.921 1.00 91.06 44 GLY A C 1
ATOM 331 O O . GLY A 1 44 ? -4.697 11.143 -42.479 1.00 91.06 44 GLY A O 1
ATOM 332 N N . GLU A 1 45 ? -5.555 10.228 -40.607 1.00 94.12 45 GLU A N 1
ATOM 333 C CA . GLU A 1 45 ? -4.949 11.119 -39.615 1.00 94.12 45 GLU A CA 1
ATOM 334 C C . GLU A 1 45 ? -3.872 10.358 -38.839 1.00 94.12 45 GLU A C 1
ATOM 336 O O . GLU A 1 45 ? -4.126 9.254 -38.356 1.00 94.12 45 GLU A O 1
ATOM 341 N N . LEU A 1 46 ? -2.671 10.936 -38.724 1.00 95.94 46 LEU A N 1
ATOM 342 C CA . LEU A 1 46 ? -1.556 10.334 -37.992 1.00 95.94 46 LEU A CA 1
ATOM 343 C C . LEU A 1 46 ? -1.407 10.958 -36.600 1.00 95.94 46 LEU A C 1
ATOM 345 O O . LEU A 1 46 ? -1.376 12.182 -36.466 1.00 95.94 46 LEU A O 1
ATOM 349 N N . VAL A 1 47 ? -1.243 10.104 -35.592 1.00 96.75 47 VAL A N 1
ATOM 350 C CA . VAL A 1 47 ? -0.836 10.459 -34.230 1.00 96.75 47 VAL A CA 1
ATOM 351 C C . VAL A 1 47 ? 0.496 9.772 -33.929 1.00 96.75 47 VAL A C 1
ATOM 353 O O . VAL A 1 47 ? 0.570 8.545 -33.957 1.00 96.75 47 VAL A O 1
ATOM 356 N N . ALA A 1 48 ? 1.554 10.526 -33.645 1.00 96.38 48 ALA A N 1
ATOM 357 C CA . ALA A 1 48 ? 2.861 9.958 -33.311 1.00 96.38 48 ALA A CA 1
ATOM 358 C C . ALA A 1 48 ? 3.016 9.744 -31.798 1.00 96.38 48 ALA A C 1
ATOM 360 O O . ALA A 1 48 ? 2.775 10.660 -31.013 1.00 96.38 48 ALA A O 1
ATOM 361 N N . LEU A 1 49 ? 3.472 8.561 -31.381 1.00 94.06 49 LEU A N 1
ATOM 362 C CA . LEU A 1 49 ? 4.026 8.372 -30.041 1.00 94.06 49 LEU A CA 1
ATOM 363 C C . LEU A 1 49 ? 5.445 8.947 -30.037 1.00 94.06 49 LEU A C 1
ATOM 365 O O . LEU A 1 49 ? 6.264 8.549 -30.865 1.00 94.06 49 LEU A O 1
ATOM 369 N N . SER A 1 50 ? 5.704 9.909 -29.157 1.00 90.44 50 SER A N 1
ATOM 370 C CA . SER A 1 50 ? 6.856 10.807 -29.238 1.00 90.44 50 SER A CA 1
ATOM 371 C C . SER A 1 50 ? 7.481 11.065 -27.866 1.00 90.44 50 SER A C 1
ATOM 373 O O . SER A 1 50 ? 6.773 11.209 -26.872 1.00 90.44 50 SER A O 1
ATOM 375 N N . ILE A 1 51 ? 8.811 11.143 -27.828 1.00 86.12 51 ILE A N 1
ATOM 376 C CA . ILE A 1 51 ? 9.617 11.516 -26.656 1.00 86.12 51 ILE A CA 1
ATOM 377 C C . ILE A 1 51 ? 9.454 13.012 -26.334 1.00 86.12 51 ILE A C 1
ATOM 379 O O . ILE A 1 51 ? 9.400 13.388 -25.166 1.00 86.12 51 ILE A O 1
ATOM 383 N N . ASN A 1 52 ? 9.297 13.859 -27.358 1.00 87.56 52 ASN A N 1
ATOM 384 C CA . ASN A 1 52 ? 8.971 15.280 -27.230 1.00 87.56 52 ASN A CA 1
ATOM 385 C C . ASN A 1 52 ? 7.761 15.625 -28.124 1.00 87.56 52 ASN A C 1
ATOM 387 O O . ASN A 1 52 ? 7.929 16.004 -29.292 1.00 87.56 52 ASN A O 1
ATOM 391 N N . PRO A 1 53 ? 6.527 15.499 -27.597 1.00 89.50 53 PRO A N 1
ATOM 392 C CA . PRO A 1 53 ? 5.312 15.731 -28.373 1.00 89.50 53 PRO A CA 1
ATOM 393 C C . PRO A 1 53 ? 5.182 17.153 -28.921 1.00 89.50 53 PRO A C 1
ATOM 395 O O . PRO A 1 53 ? 4.635 17.330 -30.010 1.00 89.50 53 PRO A O 1
ATOM 398 N N . GLU A 1 54 ? 5.690 18.163 -28.211 1.00 87.25 54 GLU A N 1
ATOM 399 C CA . GLU A 1 54 ? 5.641 19.561 -28.655 1.00 87.25 54 GLU A CA 1
ATOM 400 C C . GLU A 1 54 ? 6.495 19.761 -29.912 1.00 87.25 54 GLU A C 1
ATOM 402 O O . GLU A 1 54 ? 6.003 20.271 -30.922 1.00 87.25 54 GLU A O 1
ATOM 407 N N . TYR A 1 55 ? 7.739 19.264 -29.889 1.00 87.31 55 TYR A N 1
ATOM 408 C CA . TYR A 1 55 ? 8.624 19.267 -31.053 1.00 87.31 55 TYR A CA 1
ATOM 409 C C . TYR A 1 55 ? 8.008 18.503 -32.230 1.00 87.31 55 TYR A C 1
ATOM 411 O O . TYR A 1 55 ? 7.913 19.054 -33.324 1.00 87.31 55 TYR A O 1
ATOM 419 N N . THR A 1 56 ? 7.539 17.266 -32.023 1.00 90.25 56 THR A N 1
ATOM 420 C CA . THR A 1 56 ? 6.964 16.450 -33.108 1.00 90.25 56 THR A CA 1
ATOM 421 C C . THR A 1 56 ? 5.717 17.097 -33.717 1.00 90.25 56 THR A C 1
ATOM 423 O O . THR A 1 56 ? 5.554 17.079 -34.939 1.00 90.25 56 THR A O 1
ATOM 426 N N . THR A 1 57 ? 4.868 17.715 -32.889 1.00 90.81 57 THR A N 1
ATOM 427 C CA . THR A 1 57 ? 3.682 18.449 -33.357 1.00 90.81 57 THR A CA 1
ATOM 428 C C . THR A 1 57 ? 4.078 19.650 -34.213 1.00 90.81 57 THR A C 1
ATOM 430 O O . THR A 1 57 ? 3.506 19.858 -35.284 1.00 90.81 57 THR A O 1
ATOM 433 N N . HIS A 1 58 ? 5.085 20.416 -33.782 1.00 86.50 58 HIS A N 1
ATOM 434 C CA . HIS A 1 58 ? 5.573 21.584 -34.514 1.00 86.50 58 HIS A CA 1
ATOM 435 C C . HIS A 1 58 ? 6.294 21.212 -35.821 1.00 86.50 58 HIS A C 1
ATOM 437 O O . HIS A 1 58 ? 6.043 21.830 -36.853 1.00 86.50 58 HIS A O 1
ATOM 443 N N . ALA A 1 59 ? 7.157 20.192 -35.792 1.00 84.19 59 ALA A N 1
ATOM 444 C CA . ALA A 1 59 ? 8.003 19.799 -36.917 1.00 84.19 59 ALA A CA 1
ATOM 445 C C . ALA A 1 59 ? 7.225 19.133 -38.067 1.00 84.19 59 ALA A C 1
ATOM 447 O O . ALA A 1 59 ? 7.539 19.372 -39.230 1.00 84.19 59 ALA A O 1
ATOM 448 N N . HIS A 1 60 ? 6.205 18.319 -37.758 1.00 88.38 60 HIS A N 1
ATOM 449 C CA . HIS A 1 60 ? 5.476 17.528 -38.767 1.00 88.38 60 HIS A CA 1
ATOM 450 C C . HIS A 1 60 ? 4.032 17.976 -39.011 1.00 88.38 60 HIS A C 1
ATOM 452 O O . HIS A 1 60 ? 3.406 17.517 -39.969 1.00 88.38 60 HIS A O 1
ATOM 458 N N . GLY A 1 61 ? 3.475 18.847 -38.162 1.00 88.50 61 GLY A N 1
ATOM 459 C CA . GLY A 1 61 ? 2.077 19.282 -38.268 1.00 88.50 61 GLY A CA 1
ATOM 460 C C . GLY A 1 61 ? 1.061 18.153 -38.043 1.00 88.50 61 GLY A C 1
ATOM 461 O O . GLY A 1 61 ? -0.021 18.172 -38.630 1.00 88.50 61 GLY A O 1
ATOM 462 N N . ILE A 1 62 ? 1.422 17.156 -37.231 1.00 93.69 62 ILE A N 1
ATOM 463 C CA . ILE A 1 62 ? 0.577 16.022 -36.824 1.00 93.69 62 ILE A CA 1
ATOM 464 C C . ILE A 1 62 ? 0.335 16.068 -35.314 1.00 93.69 62 ILE A C 1
ATOM 466 O O . ILE A 1 62 ? 1.088 16.709 -34.589 1.00 93.69 62 ILE A O 1
ATOM 470 N N . ALA A 1 63 ? -0.682 15.367 -34.816 1.00 94.19 63 ALA A N 1
ATOM 471 C CA . ALA A 1 63 ? -0.834 15.209 -33.372 1.00 94.19 63 ALA A CA 1
ATOM 472 C C . ALA A 1 63 ? 0.274 14.296 -32.818 1.00 94.19 63 ALA A C 1
ATOM 474 O O . ALA A 1 63 ? 0.633 13.295 -33.442 1.00 94.19 63 ALA A O 1
ATOM 475 N N . ALA A 1 64 ? 0.783 14.603 -31.627 1.00 94.75 64 ALA A N 1
ATOM 476 C CA . ALA A 1 64 ? 1.739 13.755 -30.927 1.00 94.75 64 ALA A CA 1
ATOM 477 C C . ALA A 1 64 ? 1.306 13.493 -29.479 1.00 94.75 64 ALA A C 1
ATOM 479 O O . ALA A 1 64 ? 0.628 14.308 -28.853 1.00 94.75 64 ALA A O 1
ATOM 480 N N . VAL A 1 65 ? 1.698 12.335 -28.957 1.00 91.31 65 VAL A N 1
ATOM 481 C CA . VAL A 1 65 ? 1.394 11.862 -27.604 1.00 91.31 65 VAL A CA 1
ATOM 482 C C . VAL A 1 65 ? 2.691 11.428 -26.939 1.00 91.31 65 VAL A C 1
ATOM 484 O O . VAL A 1 65 ? 3.498 10.748 -27.568 1.00 91.31 65 VAL A O 1
ATOM 487 N N . ASP A 1 66 ? 2.873 11.798 -25.672 1.00 86.44 66 ASP A N 1
ATOM 488 C CA . ASP A 1 66 ? 4.025 11.385 -24.867 1.00 86.44 66 ASP A CA 1
ATOM 489 C C . ASP A 1 66 ? 4.116 9.851 -24.805 1.00 86.44 66 ASP A C 1
ATOM 491 O O . ASP A 1 66 ? 3.220 9.181 -24.282 1.00 86.44 66 ASP A O 1
ATOM 495 N N . TYR A 1 67 ? 5.207 9.307 -25.349 1.00 84.06 67 TYR A N 1
ATOM 496 C CA . TYR A 1 67 ? 5.516 7.878 -25.371 1.00 84.06 67 TYR A CA 1
ATOM 497 C C . TYR A 1 67 ? 5.574 7.266 -23.961 1.00 84.06 67 TYR A C 1
ATOM 499 O O . TYR A 1 67 ? 5.187 6.109 -23.771 1.00 84.06 67 TYR A O 1
ATOM 507 N N . PHE A 1 68 ? 6.007 8.037 -22.960 1.00 78.25 68 PHE A N 1
ATOM 508 C CA . PHE A 1 68 ? 6.102 7.591 -21.572 1.00 78.25 68 PHE A CA 1
ATOM 509 C C . PHE A 1 68 ? 4.748 7.625 -20.845 1.00 78.25 68 PHE A C 1
ATOM 511 O O . PHE A 1 68 ? 4.547 6.903 -19.862 1.00 78.25 68 PHE A O 1
ATOM 518 N N . ASN A 1 69 ? 3.780 8.399 -21.346 1.00 78.00 69 ASN A N 1
ATOM 519 C CA . ASN A 1 69 ? 2.442 8.518 -20.773 1.00 78.00 69 ASN A CA 1
ATOM 520 C C . ASN A 1 69 ? 1.517 7.397 -21.270 1.00 78.00 69 ASN A C 1
ATOM 522 O O . ASN A 1 69 ? 0.668 7.586 -22.145 1.00 78.00 69 ASN A O 1
ATOM 526 N N . LEU A 1 70 ? 1.639 6.213 -20.664 1.00 76.75 70 LEU A N 1
ATOM 527 C CA . LEU A 1 70 ? 0.868 5.022 -21.048 1.00 76.75 70 LEU A CA 1
ATOM 528 C C . LEU A 1 70 ? -0.661 5.225 -21.011 1.00 76.75 70 LEU A C 1
ATOM 530 O O . LEU A 1 70 ? -1.379 4.593 -21.786 1.00 76.75 70 LEU A O 1
ATOM 534 N N . GLY A 1 71 ? -1.169 6.138 -20.175 1.00 68.38 71 GLY A N 1
ATOM 535 C CA . GLY A 1 71 ? -2.587 6.513 -20.160 1.00 68.38 71 GLY A CA 1
ATOM 536 C C . GLY A 1 71 ? -3.012 7.300 -21.406 1.00 68.38 71 GLY A C 1
ATOM 537 O O . GLY A 1 71 ? -4.087 7.059 -21.956 1.00 68.38 71 GLY A O 1
ATOM 538 N N . ALA A 1 72 ? -2.168 8.215 -21.889 1.00 73.12 72 ALA A N 1
ATOM 539 C CA . ALA A 1 72 ? -2.397 8.939 -23.137 1.00 73.12 72 ALA A CA 1
ATOM 540 C C . ALA A 1 72 ? -2.210 8.033 -24.367 1.00 73.12 72 ALA A C 1
ATOM 542 O O . ALA A 1 72 ? -3.053 8.057 -25.265 1.00 73.12 72 ALA A O 1
ATOM 543 N N . VAL A 1 73 ? -1.188 7.169 -24.364 1.00 82.56 73 VAL A N 1
ATOM 544 C CA . VAL A 1 73 ? -0.981 6.121 -25.381 1.00 82.56 73 VAL A CA 1
ATOM 545 C C . VAL A 1 73 ? -2.198 5.193 -25.466 1.00 82.56 73 VAL A C 1
ATOM 547 O O . VAL A 1 73 ? -2.712 4.944 -26.554 1.00 82.56 73 VAL A O 1
ATOM 550 N N . GLY A 1 74 ? -2.710 4.720 -24.324 1.00 77.56 74 GLY A N 1
ATOM 551 C CA . GLY A 1 74 ? -3.903 3.873 -24.261 1.00 77.56 74 GLY A CA 1
ATOM 552 C C . GLY A 1 74 ? -5.152 4.557 -24.824 1.00 77.56 74 GLY A C 1
ATOM 553 O O . GLY A 1 74 ? -5.891 3.937 -25.586 1.00 77.56 74 GLY A O 1
ATOM 554 N N . ARG A 1 75 ? -5.357 5.851 -24.531 1.00 76.00 75 ARG A N 1
ATOM 555 C CA . ARG A 1 75 ? -6.440 6.644 -25.142 1.00 76.00 75 ARG A CA 1
ATOM 556 C C . ARG A 1 75 ? -6.283 6.746 -26.660 1.00 76.00 75 ARG A C 1
ATOM 558 O O . ARG A 1 75 ? -7.244 6.454 -27.367 1.00 76.00 75 ARG A O 1
ATOM 565 N N . ALA A 1 76 ? -5.090 7.084 -27.153 1.00 85.06 76 ALA A N 1
ATOM 566 C CA . ALA A 1 76 ? -4.817 7.182 -28.588 1.00 85.06 76 ALA A CA 1
ATOM 567 C C . ALA A 1 76 ? -5.066 5.848 -29.315 1.00 85.06 76 ALA A C 1
ATOM 569 O O . ALA A 1 76 ? -5.726 5.829 -30.349 1.00 85.06 76 ALA A O 1
ATOM 570 N N . LEU A 1 77 ? -4.620 4.725 -28.742 1.00 86.94 77 LEU A N 1
ATOM 571 C CA . LEU A 1 77 ? -4.875 3.388 -29.286 1.00 86.94 77 LEU A CA 1
ATOM 572 C C . LEU A 1 77 ? -6.358 2.988 -29.228 1.00 86.94 77 LEU A C 1
ATOM 574 O O . LEU A 1 77 ? -6.834 2.325 -30.141 1.00 86.94 77 LEU A O 1
ATOM 578 N N . SER A 1 78 ? -7.110 3.399 -28.202 1.00 82.88 78 SER A N 1
ATOM 579 C CA . SER A 1 78 ? -8.538 3.057 -28.076 1.00 82.88 78 SER A CA 1
ATOM 580 C C . SER A 1 78 ? -9.446 3.691 -29.145 1.00 82.88 78 SER A C 1
ATOM 582 O O . SER A 1 78 ? -10.556 3.208 -29.371 1.00 82.88 78 SER A O 1
ATOM 584 N N . ASP A 1 79 ? -8.965 4.750 -29.800 1.00 84.88 79 ASP A N 1
ATOM 585 C CA . ASP A 1 79 ? -9.628 5.509 -30.872 1.00 84.88 79 ASP A CA 1
ATOM 586 C C . ASP A 1 79 ? -8.948 5.277 -32.245 1.00 84.88 79 ASP A C 1
ATOM 588 O O . ASP A 1 79 ? -9.381 5.813 -33.263 1.00 84.88 79 ASP A O 1
ATOM 592 N N . ALA A 1 80 ? -7.892 4.454 -32.297 1.00 91.31 80 ALA A N 1
ATOM 593 C CA . ALA A 1 80 ? -7.154 4.141 -33.516 1.00 91.31 80 ALA A CA 1
ATOM 594 C C . ALA A 1 80 ? -7.806 3.012 -34.330 1.00 91.31 80 ALA A C 1
ATOM 596 O O . ALA A 1 80 ? -8.282 2.013 -33.795 1.00 91.31 80 ALA A O 1
ATOM 597 N N . ASP A 1 81 ? -7.734 3.132 -35.654 1.00 91.69 81 ASP A N 1
ATOM 598 C CA . ASP A 1 81 ? -8.086 2.072 -36.601 1.00 91.69 81 ASP A CA 1
ATOM 599 C C . ASP A 1 81 ? -6.848 1.228 -36.989 1.00 91.69 81 ASP A C 1
ATOM 601 O O . ASP A 1 81 ? -6.971 0.052 -37.351 1.00 91.69 81 ASP A O 1
ATOM 605 N N . LEU A 1 82 ? -5.646 1.818 -36.894 1.00 94.50 82 LEU A N 1
ATOM 606 C CA . LEU A 1 82 ? -4.369 1.214 -37.287 1.00 94.50 82 LEU A CA 1
ATOM 607 C C . LEU A 1 82 ? -3.213 1.643 -36.357 1.00 94.50 82 LEU A C 1
ATOM 609 O O . LEU A 1 82 ? -3.074 2.825 -36.053 1.00 94.50 82 LEU A O 1
ATOM 613 N N . LEU A 1 83 ? -2.342 0.708 -35.968 1.00 96.19 83 LEU A N 1
ATOM 614 C CA . LEU A 1 83 ? -1.015 0.976 -35.398 1.00 96.19 83 LEU A CA 1
ATOM 615 C C . LEU A 1 83 ? 0.054 0.676 -36.455 1.00 96.19 83 LEU A C 1
ATOM 617 O O . LEU A 1 83 ? 0.082 -0.423 -37.009 1.00 96.19 83 LEU A O 1
ATOM 621 N N . VAL A 1 84 ? 0.966 1.619 -36.683 1.00 95.94 84 VAL A N 1
ATOM 622 C CA . VAL A 1 84 ? 2.129 1.461 -37.562 1.00 95.94 84 VAL A CA 1
ATOM 623 C C . VAL A 1 84 ? 3.416 1.540 -36.741 1.00 95.94 84 VAL A C 1
ATOM 625 O O . VAL A 1 84 ? 3.721 2.565 -36.137 1.00 95.94 84 VAL A O 1
ATOM 628 N N . PHE A 1 85 ? 4.204 0.470 -36.761 1.00 93.12 85 PHE A N 1
ATOM 629 C CA . PHE A 1 85 ? 5.613 0.510 -36.382 1.00 93.12 85 PHE A CA 1
ATOM 630 C C . PHE A 1 85 ? 6.397 1.134 -37.536 1.00 93.12 85 PHE A C 1
ATOM 632 O O . PHE A 1 85 ? 6.483 0.548 -38.620 1.00 93.12 85 PHE A O 1
ATOM 639 N N . GLY A 1 86 ? 6.921 2.337 -37.310 1.00 83.81 86 GLY A N 1
ATOM 640 C CA . GLY A 1 86 ? 7.624 3.140 -38.306 1.00 83.81 86 GLY A CA 1
ATOM 641 C C . GLY A 1 86 ? 9.020 2.613 -38.636 1.00 83.81 86 GLY A C 1
ATOM 642 O O . GLY A 1 86 ? 9.671 2.014 -37.785 1.00 83.81 86 GLY A O 1
ATOM 643 N N . GLY A 1 87 ? 9.475 2.826 -39.875 1.00 69.00 87 GLY A N 1
ATOM 644 C CA . GLY A 1 87 ? 10.719 2.259 -40.398 1.00 69.00 87 GLY A CA 1
ATOM 645 C C . GLY A 1 87 ? 11.918 2.548 -39.502 1.00 69.00 87 GLY A C 1
ATOM 646 O O . GLY A 1 87 ? 12.037 3.632 -38.938 1.00 69.00 87 GLY A O 1
ATOM 647 N N . GLY A 1 88 ? 12.799 1.562 -39.348 1.00 73.50 88 GLY A N 1
ATOM 648 C CA . GLY A 1 88 ? 13.896 1.651 -38.393 1.00 73.50 88 GLY A CA 1
ATOM 649 C C . GLY A 1 88 ? 14.520 0.299 -38.070 1.00 73.50 88 GLY A C 1
ATOM 650 O O . GLY A 1 88 ? 14.144 -0.734 -38.621 1.00 73.50 88 GLY A O 1
ATOM 651 N N . GLY A 1 89 ? 15.512 0.318 -37.179 1.00 71.00 89 GLY A N 1
ATOM 652 C CA . GLY A 1 89 ? 16.181 -0.876 -36.644 1.00 71.00 89 GLY A CA 1
ATOM 653 C C . GLY A 1 89 ? 15.820 -1.123 -35.182 1.00 71.00 89 GLY A C 1
ATOM 654 O O . GLY A 1 89 ? 16.705 -1.294 -34.363 1.00 71.00 89 GLY A O 1
ATOM 655 N N . ILE A 1 90 ? 14.545 -1.024 -34.814 1.00 77.88 90 ILE A N 1
ATOM 656 C CA . ILE A 1 90 ? 14.141 -0.956 -33.399 1.00 77.88 90 ILE A CA 1
ATOM 657 C C . ILE A 1 90 ? 14.275 -2.321 -32.690 1.00 77.88 90 ILE A C 1
ATOM 659 O O . ILE A 1 90 ? 14.605 -2.391 -31.507 1.00 77.88 90 ILE A O 1
ATOM 663 N N . PHE A 1 91 ? 14.100 -3.422 -33.424 1.00 86.81 91 PHE A N 1
ATOM 664 C CA . PHE A 1 91 ? 14.231 -4.789 -32.910 1.00 86.81 91 PHE A CA 1
ATOM 665 C C . PHE A 1 91 ? 15.692 -5.280 -33.001 1.00 86.81 91 PHE A C 1
ATOM 667 O O . PHE A 1 91 ? 16.019 -6.095 -33.863 1.00 86.81 91 PHE A O 1
ATOM 674 N N . GLN A 1 92 ? 16.581 -4.759 -32.141 1.00 86.38 92 GLN A N 1
ATOM 675 C CA . GLN A 1 92 ? 18.028 -5.064 -32.115 1.00 86.38 92 GLN A CA 1
ATOM 676 C C . GLN A 1 92 ? 18.612 -5.081 -30.679 1.00 86.38 92 GLN A C 1
ATOM 678 O O . GLN A 1 92 ? 18.263 -4.241 -29.852 1.00 86.38 92 GLN A O 1
ATOM 683 N N . ASP A 1 93 ? 19.555 -5.984 -30.387 1.00 77.06 93 ASP A N 1
ATOM 684 C CA . ASP A 1 93 ? 20.181 -6.173 -29.058 1.00 77.06 93 ASP A CA 1
ATOM 685 C C . ASP A 1 93 ? 21.355 -5.210 -28.775 1.00 77.06 93 ASP A C 1
ATOM 687 O O . ASP A 1 93 ? 22.367 -5.580 -28.177 1.00 77.06 93 ASP A O 1
ATOM 691 N N . HIS A 1 94 ? 21.260 -3.954 -29.218 1.00 73.88 94 HIS A N 1
ATOM 692 C CA . HIS A 1 94 ? 22.243 -2.926 -28.841 1.00 73.88 94 HIS A CA 1
ATOM 693 C C . HIS A 1 94 ? 22.052 -2.423 -27.403 1.00 73.88 94 HIS A C 1
ATOM 695 O O . HIS A 1 94 ? 23.009 -1.960 -26.785 1.00 73.88 94 HIS A O 1
ATOM 701 N N . HIS A 1 95 ? 20.842 -2.565 -26.860 1.00 69.50 95 HIS A N 1
ATOM 702 C CA . HIS A 1 95 ? 20.546 -2.356 -25.447 1.00 69.50 95 HIS A CA 1
ATOM 703 C C . HIS A 1 95 ? 20.375 -3.717 -24.750 1.00 69.50 95 HIS A C 1
ATOM 705 O O . HIS A 1 95 ? 19.862 -4.652 -25.374 1.00 69.50 95 HIS A O 1
ATOM 711 N N . PRO A 1 96 ? 20.799 -3.874 -23.480 1.00 71.50 96 PRO A N 1
ATOM 712 C CA . PRO A 1 96 ? 20.587 -5.115 -22.744 1.00 71.50 96 PRO A CA 1
ATOM 713 C C . PRO A 1 96 ? 19.093 -5.411 -22.609 1.00 71.50 96 PRO A C 1
ATOM 715 O O . PRO A 1 96 ? 18.372 -4.628 -22.002 1.00 71.50 96 PRO A O 1
ATOM 718 N N . PHE A 1 97 ? 18.646 -6.550 -23.139 1.00 77.12 97 PHE A N 1
ATOM 719 C CA . PHE A 1 97 ? 17.250 -6.970 -23.033 1.00 77.12 97 PHE A CA 1
ATOM 720 C C . PHE A 1 97 ? 16.787 -7.052 -21.576 1.00 77.12 97 PHE A C 1
ATOM 722 O O . PHE A 1 97 ? 17.306 -7.855 -20.791 1.00 77.12 97 PHE A O 1
ATOM 729 N N . ASN A 1 98 ? 15.744 -6.296 -21.252 1.00 74.88 98 ASN A N 1
ATOM 730 C CA . ASN A 1 98 ? 15.009 -6.389 -20.012 1.00 74.88 98 ASN A CA 1
ATOM 731 C C . ASN A 1 98 ? 13.535 -6.701 -20.307 1.00 74.88 98 ASN A C 1
ATOM 733 O O . ASN A 1 98 ? 12.805 -5.899 -20.878 1.00 74.88 98 ASN A O 1
ATOM 737 N N . VAL A 1 99 ? 13.036 -7.848 -19.838 1.00 70.81 99 VAL A N 1
ATOM 738 C CA . VAL A 1 99 ? 11.596 -8.158 -19.934 1.00 70.81 99 VAL A CA 1
ATOM 739 C C . VAL A 1 99 ? 10.736 -7.155 -19.147 1.00 70.81 99 VAL A C 1
ATOM 741 O O . VAL A 1 99 ? 9.566 -6.969 -19.463 1.00 70.81 99 VAL A O 1
ATOM 744 N N . GLU A 1 100 ? 11.313 -6.463 -18.156 1.00 61.38 100 GLU A N 1
ATOM 745 C CA . GLU A 1 100 ? 10.666 -5.348 -17.458 1.00 61.38 100 GLU A CA 1
ATOM 746 C C . GLU A 1 100 ? 10.509 -4.100 -18.347 1.00 61.38 100 GLU A C 1
ATOM 748 O O . GLU A 1 100 ? 9.810 -3.182 -17.945 1.00 61.38 100 GLU A O 1
ATOM 753 N N . ALA A 1 101 ? 11.083 -4.034 -19.551 1.00 72.19 101 ALA A N 1
ATOM 754 C CA . ALA A 1 101 ? 10.853 -2.923 -20.473 1.00 72.19 101 ALA A CA 1
ATOM 755 C C . ALA A 1 101 ? 9.513 -3.02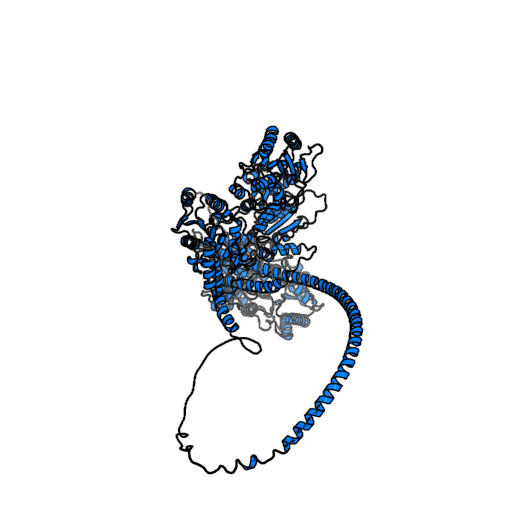1 -21.216 1.00 72.19 101 ALA A C 1
ATOM 757 O O . ALA A 1 101 ? 8.967 -1.985 -21.577 1.00 72.19 101 ALA A O 1
ATOM 758 N N . LEU 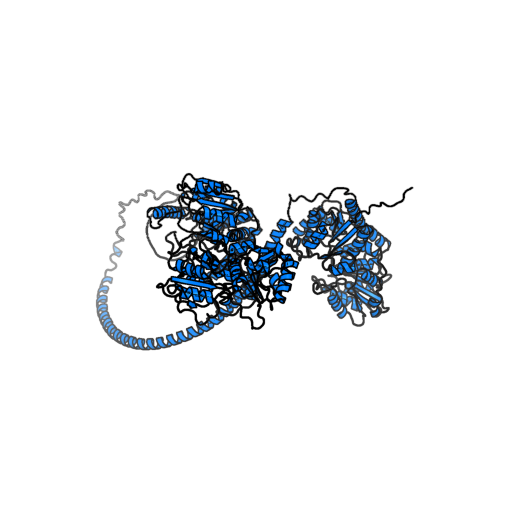A 1 102 ? 8.883 -4.209 -21.311 1.00 65.62 102 LEU A N 1
ATOM 759 C CA . LEU A 1 102 ? 7.463 -4.358 -21.715 1.00 65.62 102 LEU A CA 1
ATOM 760 C C . LEU A 1 102 ? 6.527 -3.502 -20.853 1.00 65.62 102 LEU A C 1
ATOM 762 O O . LEU A 1 102 ? 5.353 -3.319 -21.166 1.00 65.62 102 LEU A O 1
ATOM 766 N N . TYR A 1 103 ? 7.042 -3.049 -19.719 1.00 59.97 103 TYR A N 1
ATOM 767 C CA . TYR A 1 103 ? 6.310 -2.816 -18.507 1.00 59.97 103 TYR A CA 1
ATOM 768 C C . TYR A 1 103 ? 6.678 -1.444 -17.928 1.00 59.97 103 TYR A C 1
ATOM 770 O O . TYR A 1 103 ? 5.805 -0.610 -17.734 1.00 59.97 103 TYR A O 1
ATOM 778 N N . ASP A 1 104 ? 7.960 -1.152 -17.744 1.00 62.09 104 ASP A N 1
ATOM 779 C CA . ASP A 1 104 ? 8.469 0.175 -17.416 1.00 62.09 104 ASP A CA 1
ATOM 780 C C . ASP A 1 104 ? 8.552 1.031 -18.701 1.00 62.09 104 ASP A C 1
ATOM 782 O O . ASP A 1 104 ? 9.275 0.662 -19.634 1.00 62.09 104 ASP A O 1
ATOM 786 N N . PRO A 1 105 ? 7.811 2.152 -18.809 1.00 64.19 105 PRO A N 1
ATOM 787 C CA . PRO A 1 105 ? 7.895 3.029 -19.973 1.00 64.19 105 PRO A CA 1
ATOM 788 C C . PRO A 1 105 ? 9.266 3.696 -20.114 1.00 64.19 105 PRO A C 1
ATOM 790 O O . PRO A 1 105 ? 9.642 4.042 -21.228 1.00 64.19 105 PRO A O 1
ATOM 793 N N . THR A 1 106 ? 10.024 3.845 -19.021 1.00 62.12 106 THR A N 1
ATOM 794 C CA . THR A 1 106 ? 11.315 4.552 -19.009 1.00 62.12 106 THR A CA 1
ATOM 795 C C . THR A 1 106 ? 12.488 3.721 -19.543 1.00 62.12 106 THR A C 1
ATOM 797 O O . THR A 1 106 ? 13.563 4.267 -19.784 1.00 62.12 106 THR A O 1
ATOM 800 N N . GLN A 1 107 ? 12.295 2.416 -19.772 1.00 65.38 107 GLN A N 1
ATOM 801 C CA . GLN A 1 107 ? 13.304 1.538 -20.373 1.00 65.38 107 GLN A CA 1
ATOM 802 C C . GLN A 1 107 ? 13.204 1.572 -21.905 1.00 65.38 107 GLN A C 1
ATOM 804 O O . GLN A 1 107 ? 12.127 1.377 -22.475 1.00 65.38 107 GLN A O 1
ATOM 809 N N . ASN A 1 108 ? 14.340 1.766 -22.576 1.00 68.12 108 ASN A N 1
ATOM 810 C CA . ASN A 1 108 ? 14.434 1.820 -24.035 1.00 68.12 108 ASN A CA 1
ATOM 811 C C . ASN A 1 108 ? 15.125 0.556 -24.580 1.00 68.12 108 ASN A C 1
ATOM 813 O O . ASN A 1 108 ? 16.342 0.528 -24.760 1.00 68.12 108 ASN A O 1
ATOM 817 N N . ASP A 1 109 ? 14.343 -0.500 -24.815 1.00 80.56 109 ASP A N 1
ATOM 818 C CA . ASP A 1 109 ? 14.776 -1.720 -25.506 1.00 80.56 109 ASP A CA 1
ATOM 819 C C . ASP A 1 109 ? 13.626 -2.350 -26.327 1.00 80.56 109 ASP A C 1
ATOM 821 O O . ASP A 1 109 ? 12.503 -1.840 -26.349 1.00 80.56 109 ASP A O 1
ATOM 825 N N . ILE A 1 110 ? 13.902 -3.484 -26.983 1.00 85.00 110 ILE A N 1
ATOM 826 C CA . ILE A 1 110 ? 12.965 -4.271 -27.810 1.00 85.00 110 ILE A CA 1
ATOM 827 C C . ILE A 1 110 ? 11.608 -4.524 -27.127 1.00 85.00 110 ILE A C 1
ATOM 829 O O . ILE A 1 110 ? 10.554 -4.422 -27.760 1.00 85.00 110 ILE A O 1
ATOM 833 N N . ALA A 1 111 ? 11.620 -4.874 -25.844 1.00 82.50 111 ALA A N 1
ATOM 834 C CA . ALA A 1 111 ? 10.430 -5.160 -25.061 1.00 82.50 111 ALA A CA 1
ATOM 835 C C . ALA A 1 111 ? 9.602 -3.877 -24.826 1.00 82.50 111 ALA A C 1
ATOM 837 O O . ALA A 1 111 ? 8.374 -3.920 -24.921 1.00 82.50 111 ALA A O 1
ATOM 838 N N . GLY A 1 112 ? 10.256 -2.722 -24.656 1.00 82.44 112 GLY A N 1
ATOM 839 C CA . GLY A 1 112 ? 9.612 -1.399 -24.610 1.00 82.44 112 GLY A CA 1
ATOM 840 C C . GLY A 1 112 ? 8.744 -1.086 -25.827 1.00 82.44 112 GLY A C 1
ATOM 841 O O . GLY A 1 112 ? 7.600 -0.652 -25.676 1.00 82.44 112 GLY A O 1
ATOM 842 N N . TYR A 1 113 ? 9.233 -1.386 -27.028 1.00 84.94 113 TYR A N 1
ATOM 843 C CA . TYR A 1 113 ? 8.460 -1.200 -28.259 1.00 84.94 113 TYR A CA 1
ATOM 844 C C . TYR A 1 113 ? 7.397 -2.292 -28.447 1.00 84.94 113 TYR A C 1
ATOM 846 O O . TYR A 1 113 ? 6.279 -2.000 -28.878 1.00 84.94 113 TYR A O 1
ATOM 854 N N . ALA A 1 114 ? 7.688 -3.538 -28.055 1.00 88.44 114 ALA A N 1
ATOM 855 C CA . ALA A 1 114 ? 6.721 -4.635 -28.106 1.00 88.44 114 ALA A CA 1
ATOM 856 C C . ALA A 1 114 ? 5.480 -4.393 -27.219 1.00 88.44 114 ALA A C 1
ATOM 858 O O . ALA A 1 114 ? 4.382 -4.798 -27.597 1.00 88.44 114 ALA A O 1
ATOM 859 N N . ARG A 1 115 ? 5.599 -3.661 -26.098 1.00 88.06 115 ARG A N 1
ATOM 860 C CA . ARG A 1 115 ? 4.449 -3.212 -25.279 1.00 88.06 115 ARG A CA 1
ATOM 861 C C . ARG A 1 115 ? 3.342 -2.585 -26.130 1.00 88.06 115 ARG A C 1
ATOM 863 O O . ARG A 1 115 ? 2.176 -2.951 -25.997 1.00 88.06 115 ARG A O 1
ATOM 870 N N . ILE A 1 116 ? 3.706 -1.655 -27.014 1.00 90.50 116 ILE A N 1
ATOM 871 C CA . ILE A 1 116 ? 2.751 -0.872 -27.813 1.00 90.50 116 ILE A CA 1
ATOM 872 C C . ILE A 1 116 ? 1.984 -1.777 -28.788 1.00 90.50 116 ILE A C 1
ATOM 874 O O . ILE A 1 116 ? 0.780 -1.606 -28.984 1.00 90.50 116 ILE A O 1
ATOM 878 N N . PHE A 1 117 ? 2.654 -2.801 -29.326 1.00 90.94 117 PHE A N 1
ATOM 879 C CA . PHE A 1 117 ? 2.030 -3.840 -30.144 1.00 90.94 117 PHE A CA 1
ATOM 880 C C . PHE A 1 117 ? 0.965 -4.618 -29.359 1.00 90.94 117 PHE A C 1
ATOM 882 O O . PHE A 1 117 ? -0.170 -4.744 -29.823 1.00 90.94 117 PHE A O 1
ATOM 889 N N . TYR A 1 118 ? 1.294 -5.097 -28.154 1.00 85.94 118 TYR A N 1
ATOM 890 C CA . TYR A 1 118 ? 0.349 -5.846 -27.319 1.00 85.94 118 TYR A CA 1
ATOM 891 C C . TYR A 1 118 ? -0.848 -4.992 -26.876 1.00 85.94 118 TYR A C 1
ATOM 893 O O . TYR A 1 118 ? -1.988 -5.457 -26.958 1.00 85.94 118 TYR A O 1
ATOM 901 N N . MET A 1 119 ? -0.620 -3.723 -26.511 1.00 83.62 119 MET A N 1
ATOM 902 C CA . MET A 1 119 ? -1.691 -2.763 -26.205 1.00 83.62 119 MET A CA 1
ATOM 903 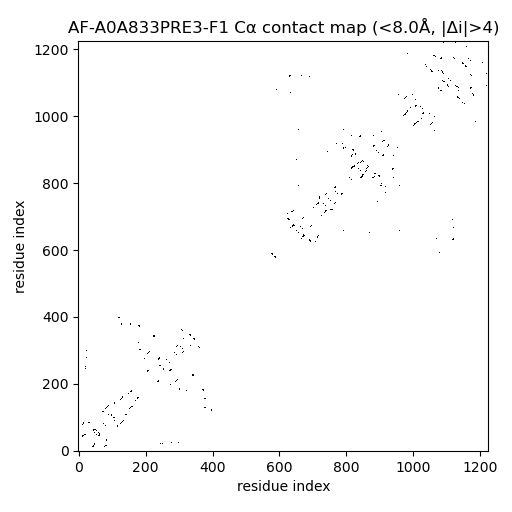C C . MET A 1 119 ? -2.652 -2.590 -27.390 1.00 83.62 119 MET A C 1
ATOM 905 O O . MET A 1 119 ? -3.864 -2.732 -27.229 1.00 83.62 119 MET A O 1
ATOM 909 N N . ALA A 1 120 ? -2.137 -2.343 -28.598 1.00 87.00 120 ALA A N 1
ATOM 910 C CA . ALA A 1 120 ? -2.967 -2.161 -29.790 1.00 87.00 120 ALA A CA 1
ATOM 911 C C . ALA A 1 120 ? -3.822 -3.397 -30.109 1.00 87.00 120 ALA A C 1
ATOM 913 O O . ALA A 1 120 ? -5.023 -3.275 -30.365 1.00 87.00 120 ALA A O 1
ATOM 914 N N . ARG A 1 121 ? -3.243 -4.602 -30.005 1.00 81.62 121 ARG A N 1
ATOM 915 C CA . ARG A 1 121 ? -3.985 -5.859 -30.199 1.00 81.62 121 ARG A CA 1
ATOM 916 C C . ARG A 1 121 ? -5.103 -6.053 -29.178 1.00 81.62 121 ARG A C 1
ATOM 918 O O . ARG A 1 121 ? -6.169 -6.545 -29.545 1.00 81.62 121 ARG A O 1
ATOM 925 N N . GLN A 1 122 ? -4.896 -5.641 -27.928 1.00 75.50 122 GLN A N 1
ATOM 926 C CA . GLN A 1 122 ? -5.919 -5.702 -26.881 1.00 75.50 122 GLN A CA 1
ATOM 927 C C . GLN A 1 122 ? -7.101 -4.762 -27.165 1.00 75.50 122 GLN A C 1
ATOM 929 O O . GLN A 1 122 ? -8.252 -5.150 -26.963 1.00 75.50 122 GLN A O 1
ATOM 934 N N . PHE A 1 123 ? -6.841 -3.569 -27.711 1.00 74.62 123 PHE A N 1
ATOM 935 C CA . PHE A 1 123 ? -7.890 -2.661 -28.195 1.00 74.62 123 PHE A CA 1
ATOM 936 C C . PHE A 1 123 ? -8.565 -3.132 -29.501 1.00 74.62 123 PHE A C 1
ATOM 938 O O . PHE A 1 123 ? -9.618 -2.612 -29.867 1.00 74.62 123 PHE A O 1
ATOM 945 N N . GLY A 1 124 ? -8.025 -4.158 -30.171 1.00 77.31 124 GLY A N 1
ATOM 946 C CA . GLY A 1 124 ? -8.532 -4.674 -31.448 1.00 77.31 124 GLY A CA 1
ATOM 947 C C . GLY A 1 124 ? -8.075 -3.870 -32.670 1.00 77.31 124 GLY A C 1
ATOM 948 O O . GLY A 1 124 ? -8.671 -3.999 -33.740 1.00 77.31 124 GLY A O 1
ATOM 949 N N . VAL A 1 125 ? -7.035 -3.048 -32.509 1.00 88.81 125 VAL A N 1
ATOM 950 C CA . VAL A 1 125 ? -6.432 -2.216 -33.558 1.00 88.81 125 VAL A CA 1
ATOM 951 C C . VAL A 1 125 ? -5.588 -3.098 -34.481 1.00 88.81 125 VAL A C 1
ATOM 953 O O . VAL A 1 125 ? -4.829 -3.951 -34.013 1.00 88.81 125 VAL A O 1
ATOM 956 N N . ARG A 1 126 ? -5.694 -2.892 -35.800 1.00 91.69 126 ARG A N 1
ATOM 957 C CA . ARG A 1 126 ? -4.853 -3.595 -36.783 1.00 91.69 126 ARG A CA 1
ATOM 958 C C . ARG A 1 126 ? -3.408 -3.103 -36.710 1.00 91.69 126 ARG A C 1
ATOM 960 O O . ARG A 1 126 ? -3.162 -1.933 -36.440 1.00 91.69 126 ARG A O 1
ATOM 967 N N . THR A 1 127 ? -2.449 -3.972 -37.000 1.00 94.62 127 THR A N 1
ATOM 968 C CA . THR A 1 127 ? -1.014 -3.710 -36.805 1.00 94.62 127 THR A CA 1
ATOM 969 C C . THR A 1 127 ? -0.213 -3.835 -38.102 1.00 94.62 127 THR A C 1
ATOM 971 O O . THR A 1 127 ? -0.339 -4.814 -38.840 1.00 94.62 127 THR A O 1
ATOM 974 N N . VAL A 1 128 ? 0.637 -2.843 -38.374 1.00 95.56 128 VAL A N 1
ATOM 975 C CA . VAL A 1 128 ? 1.547 -2.803 -39.527 1.00 95.56 128 VAL A CA 1
ATOM 976 C C . VAL A 1 128 ? 2.978 -2.630 -39.044 1.00 95.56 128 VAL A C 1
ATOM 978 O O . VAL A 1 128 ? 3.265 -1.709 -38.286 1.00 95.56 128 VAL A O 1
ATOM 981 N N . ILE A 1 129 ? 3.888 -3.465 -39.535 1.00 94.50 129 ILE A N 1
ATOM 982 C CA . ILE A 1 129 ? 5.331 -3.251 -39.433 1.00 94.50 129 ILE A CA 1
ATOM 983 C C . ILE A 1 129 ? 5.820 -2.742 -40.791 1.00 94.50 129 ILE A C 1
ATOM 985 O O . ILE A 1 129 ? 5.764 -3.453 -41.798 1.00 94.50 129 ILE A O 1
ATOM 989 N N . TRP A 1 130 ? 6.243 -1.481 -40.836 1.00 94.12 130 TRP A N 1
ATOM 990 C CA . TRP A 1 130 ? 6.576 -0.766 -42.067 1.00 94.12 130 TRP A CA 1
ATOM 991 C C . TRP A 1 130 ? 8.097 -0.604 -42.180 1.00 94.12 130 TRP A C 1
ATOM 993 O O . TRP A 1 130 ? 8.723 -0.088 -41.259 1.00 94.12 130 TRP A O 1
ATOM 1003 N N . GLY A 1 131 ? 8.698 -1.077 -43.279 1.00 91.19 131 GLY A N 1
ATOM 1004 C CA . GLY A 1 131 ? 10.102 -0.811 -43.634 1.00 91.19 131 GLY A CA 1
ATOM 1005 C C . GLY A 1 131 ? 11.152 -1.153 -42.572 1.00 91.19 131 GLY A C 1
ATOM 1006 O O . GLY A 1 131 ? 12.113 -0.404 -42.406 1.00 91.19 131 GLY A O 1
ATOM 1007 N N . HIS A 1 132 ? 10.965 -2.231 -41.808 1.00 90.81 132 HIS A N 1
ATOM 1008 C CA . HIS A 1 132 ? 11.841 -2.548 -40.675 1.00 90.81 132 HIS A CA 1
ATOM 1009 C C . HIS A 1 132 ? 13.120 -3.293 -41.073 1.00 90.81 132 HIS A C 1
ATOM 1011 O O . HIS A 1 132 ? 13.103 -4.160 -41.944 1.00 90.81 132 HIS A O 1
ATOM 1017 N N . GLY A 1 133 ? 14.213 -3.001 -40.368 1.00 89.00 133 GLY A N 1
ATOM 1018 C CA . GLY A 1 133 ? 15.361 -3.899 -40.233 1.00 89.00 133 GLY A CA 1
ATOM 1019 C C . GLY A 1 133 ? 15.343 -4.579 -38.862 1.00 89.00 133 GLY A C 1
ATOM 1020 O O . GLY A 1 133 ? 14.876 -3.990 -37.883 1.00 89.00 133 GLY A O 1
ATOM 1021 N N . VAL A 1 134 ? 15.846 -5.809 -38.783 1.00 89.25 134 VAL A N 1
ATOM 1022 C CA . VAL A 1 134 ? 15.836 -6.636 -37.571 1.00 89.25 134 VAL A CA 1
ATOM 1023 C C . VAL A 1 134 ? 17.244 -7.134 -37.259 1.00 89.25 134 VAL A C 1
ATOM 1025 O O . VAL A 1 134 ? 17.927 -7.700 -38.107 1.00 89.25 134 VAL A O 1
ATOM 1028 N N . GLY A 1 135 ? 17.642 -6.986 -35.999 1.00 81.19 135 GLY A N 1
ATOM 1029 C CA . GLY A 1 135 ? 18.882 -7.509 -35.451 1.00 81.19 135 GLY A CA 1
ATOM 1030 C C . GLY A 1 135 ? 20.052 -6.517 -35.395 1.00 81.19 135 GLY A C 1
ATOM 1031 O O . GLY A 1 135 ? 19.925 -5.372 -35.821 1.00 81.19 135 GLY A O 1
ATOM 1032 N N . PRO A 1 136 ? 21.197 -6.949 -34.828 1.00 84.62 136 PRO A N 1
ATOM 1033 C CA . PRO A 1 136 ? 21.483 -8.316 -34.376 1.00 84.62 136 PRO A CA 1
ATOM 1034 C C . PRO A 1 136 ? 20.625 -8.747 -33.175 1.00 84.62 136 PRO A C 1
ATOM 1036 O O . PRO A 1 136 ? 20.335 -7.938 -32.300 1.00 84.62 136 PRO A O 1
ATOM 1039 N N . LEU A 1 137 ? 20.230 -10.025 -33.130 1.00 86.81 137 LEU A N 1
ATOM 1040 C CA . LEU A 1 137 ? 19.522 -10.636 -31.996 1.00 86.81 137 LEU A CA 1
ATOM 1041 C C . LEU A 1 137 ? 20.376 -11.767 -31.408 1.00 86.81 137 LEU A C 1
ATOM 1043 O O . LEU A 1 137 ? 20.428 -12.879 -31.942 1.00 86.81 137 LEU A O 1
ATOM 1047 N N . VAL A 1 138 ? 21.070 -11.482 -30.313 1.00 84.12 138 VAL A N 1
ATOM 1048 C CA . VAL A 1 138 ? 21.952 -12.400 -29.577 1.00 84.12 138 VAL A CA 1
ATOM 1049 C C . VAL A 1 138 ? 21.215 -13.043 -28.398 1.00 84.12 138 VAL A C 1
ATOM 1051 O O . VAL A 1 138 ? 21.438 -14.215 -28.098 1.00 84.12 138 VAL A O 1
ATOM 1054 N N . ASN A 1 139 ? 20.318 -12.308 -27.738 1.00 83.25 139 ASN A N 1
ATOM 1055 C CA . ASN A 1 139 ? 19.598 -12.764 -26.557 1.00 83.25 139 ASN A CA 1
ATOM 1056 C C . ASN A 1 139 ? 18.391 -13.651 -26.946 1.00 83.25 139 ASN A C 1
ATOM 1058 O O . ASN A 1 139 ? 17.560 -13.232 -27.756 1.00 83.25 139 ASN A O 1
ATOM 1062 N N . PRO A 1 140 ? 18.235 -14.858 -26.363 1.00 83.81 140 PRO A N 1
ATOM 1063 C CA . PRO A 1 140 ? 17.092 -15.730 -26.640 1.00 83.81 140 PRO A CA 1
ATOM 1064 C C . PRO A 1 140 ? 15.723 -15.076 -26.404 1.00 83.81 140 PRO A C 1
ATOM 1066 O O . PRO A 1 140 ? 14.817 -15.259 -27.211 1.00 83.81 140 PRO A O 1
ATOM 1069 N N . ALA A 1 141 ? 15.571 -14.266 -25.353 1.00 77.19 141 ALA A N 1
ATOM 1070 C CA . ALA A 1 141 ? 14.290 -13.644 -25.024 1.00 77.19 141 ALA A CA 1
ATOM 1071 C C . ALA A 1 141 ? 13.928 -12.494 -25.987 1.00 77.19 141 ALA A C 1
ATOM 1073 O O . ALA A 1 141 ? 12.759 -12.335 -26.346 1.00 77.19 141 ALA A O 1
ATOM 1074 N N . SER A 1 142 ? 14.927 -11.765 -26.500 1.00 85.88 142 SER A N 1
ATOM 1075 C CA . SER A 1 142 ? 14.750 -10.812 -27.604 1.00 85.88 142 SER A CA 1
ATOM 1076 C C . SER A 1 142 ? 14.256 -11.494 -28.876 1.00 85.88 142 SER A C 1
ATOM 1078 O O . SER A 1 142 ? 13.369 -10.975 -29.556 1.00 85.88 142 SER A O 1
ATOM 1080 N N . ARG A 1 143 ? 14.801 -12.678 -29.192 1.00 90.69 143 ARG A N 1
ATOM 1081 C CA . ARG A 1 143 ? 14.345 -13.502 -30.323 1.00 90.69 143 ARG A CA 1
ATOM 1082 C C . ARG A 1 143 ? 12.906 -13.968 -30.125 1.00 90.69 143 ARG A C 1
ATOM 1084 O O . ARG A 1 143 ? 12.130 -13.910 -31.070 1.00 90.69 143 ARG A O 1
ATOM 1091 N N . ASP A 1 144 ? 12.535 -14.379 -28.914 1.00 84.75 144 ASP A N 1
ATOM 1092 C CA . ASP A 1 144 ? 11.174 -14.828 -28.615 1.00 84.75 144 ASP A CA 1
ATOM 1093 C C . ASP A 1 144 ? 10.137 -13.702 -28.772 1.00 84.75 144 ASP A C 1
ATOM 1095 O O . ASP A 1 144 ? 9.137 -13.906 -29.461 1.00 84.75 144 ASP A O 1
ATOM 1099 N N . ILE A 1 145 ? 10.392 -12.505 -28.224 1.00 85.69 145 ILE A N 1
ATOM 1100 C CA . ILE A 1 145 ? 9.495 -11.344 -28.386 1.00 85.69 145 ILE A CA 1
ATOM 1101 C C . ILE A 1 145 ? 9.453 -10.867 -29.843 1.00 85.69 145 ILE A C 1
ATOM 1103 O O . ILE A 1 145 ? 8.376 -10.581 -30.364 1.00 85.69 145 ILE A O 1
ATOM 1107 N N . THR A 1 146 ? 10.598 -10.820 -30.533 1.00 91.94 146 THR A N 1
ATOM 1108 C CA . THR A 1 146 ? 10.631 -10.415 -31.948 1.00 91.94 146 THR A CA 1
ATOM 1109 C C . THR A 1 146 ? 9.878 -11.417 -32.827 1.00 91.94 146 THR A C 1
ATOM 1111 O O . THR A 1 146 ? 9.091 -11.008 -33.679 1.00 91.94 146 THR A O 1
ATOM 1114 N N . ARG A 1 147 ? 10.037 -12.730 -32.592 1.00 92.19 147 ARG A N 1
ATOM 1115 C CA . ARG A 1 147 ? 9.235 -13.760 -33.271 1.00 92.19 147 ARG A CA 1
ATOM 1116 C C . ARG A 1 147 ? 7.747 -13.499 -33.063 1.00 92.19 147 ARG A C 1
ATOM 1118 O O . ARG A 1 147 ? 7.004 -13.550 -34.039 1.00 92.19 147 ARG A O 1
ATOM 1125 N N . ASP A 1 148 ? 7.318 -13.253 -31.828 1.00 87.44 148 ASP A N 1
ATOM 1126 C CA . ASP A 1 148 ? 5.903 -13.093 -31.484 1.00 87.44 148 ASP A CA 1
ATOM 1127 C C . ASP A 1 148 ? 5.266 -11.894 -32.208 1.00 87.44 148 ASP A C 1
ATOM 1129 O O . ASP A 1 148 ? 4.297 -12.058 -32.956 1.00 87.44 148 ASP A O 1
ATOM 1133 N N . VAL A 1 149 ? 5.898 -10.718 -32.110 1.00 91.75 149 VAL A N 1
ATOM 1134 C CA . VAL A 1 149 ? 5.442 -9.478 -32.762 1.00 91.75 149 VAL A CA 1
ATOM 1135 C C . VAL A 1 149 ? 5.317 -9.649 -34.283 1.00 91.75 149 VAL A C 1
ATOM 1137 O O . VAL A 1 149 ? 4.263 -9.369 -34.858 1.00 91.75 149 VAL A O 1
ATOM 1140 N N . PHE A 1 150 ? 6.349 -10.173 -34.952 1.00 93.81 150 PHE A N 1
ATOM 1141 C CA . PHE A 1 150 ? 6.351 -10.331 -36.414 1.00 93.81 150 PHE A CA 1
ATOM 1142 C C . PHE A 1 150 ? 5.457 -11.488 -36.906 1.00 93.81 150 PHE A C 1
ATOM 1144 O O . PHE A 1 150 ? 4.944 -11.449 -38.031 1.00 93.81 150 PHE A O 1
ATOM 1151 N N . THR A 1 151 ? 5.219 -12.501 -36.065 1.00 91.50 151 THR A N 1
ATOM 1152 C CA . THR A 1 151 ? 4.257 -13.581 -36.345 1.00 91.50 151 THR A CA 1
ATOM 1153 C C . THR A 1 151 ? 2.820 -13.075 -36.265 1.00 91.50 151 THR A C 1
ATOM 1155 O O . THR A 1 151 ? 1.998 -13.446 -37.102 1.00 91.50 151 THR A O 1
ATOM 1158 N N . HIS A 1 152 ? 2.508 -12.221 -35.288 1.00 88.56 152 HIS A N 1
ATOM 1159 C CA . HIS A 1 152 ? 1.137 -11.789 -35.024 1.00 88.56 152 HIS A CA 1
ATOM 1160 C C . HIS A 1 152 ? 0.712 -10.489 -35.717 1.00 88.56 152 HIS A C 1
ATOM 1162 O O . HIS A 1 152 ? -0.495 -10.247 -35.804 1.00 88.56 152 HIS A O 1
ATOM 1168 N N . ALA A 1 153 ? 1.642 -9.674 -36.224 1.00 92.19 153 ALA A N 1
ATOM 1169 C CA . ALA A 1 153 ? 1.313 -8.457 -36.967 1.00 92.19 153 ALA A CA 1
ATOM 1170 C C . ALA A 1 153 ? 0.440 -8.753 -38.199 1.00 92.19 153 ALA A C 1
ATOM 1172 O O . ALA A 1 153 ? 0.685 -9.727 -38.912 1.00 92.19 153 ALA A O 1
ATOM 1173 N N . ASP A 1 154 ? -0.562 -7.922 -38.491 1.00 93.19 154 ASP A N 1
ATOM 1174 C CA . ASP A 1 154 ? -1.432 -8.149 -39.655 1.00 93.19 154 ASP A CA 1
ATOM 1175 C C . ASP A 1 154 ? -0.626 -7.997 -40.956 1.00 93.19 154 ASP A C 1
ATOM 1177 O O . ASP A 1 154 ? -0.587 -8.901 -41.796 1.00 93.19 154 ASP A O 1
ATOM 1181 N N . HIS A 1 155 ? 0.109 -6.890 -41.072 1.00 94.44 155 HIS A N 1
ATOM 1182 C CA . HIS A 1 155 ? 0.928 -6.548 -42.233 1.00 94.44 155 HIS A CA 1
ATOM 1183 C C . HIS A 1 155 ? 2.387 -6.309 -41.823 1.00 94.44 155 HIS A C 1
ATOM 1185 O O . HIS A 1 155 ? 2.654 -5.692 -40.795 1.00 94.44 155 HIS A O 1
ATOM 1191 N N . VAL A 1 156 ? 3.343 -6.787 -42.623 1.00 95.00 156 VAL A N 1
ATOM 1192 C CA . VAL A 1 156 ? 4.789 -6.681 -42.353 1.00 95.00 156 VAL A CA 1
ATOM 1193 C C . VAL A 1 156 ? 5.518 -6.381 -43.659 1.00 95.00 156 VAL A C 1
ATOM 1195 O O . VAL A 1 156 ? 5.144 -6.913 -44.702 1.00 95.00 156 VAL A O 1
ATOM 1198 N N . SER A 1 157 ? 6.558 -5.551 -43.602 1.00 95.38 157 SER A N 1
ATOM 1199 C CA . SER A 1 157 ? 7.547 -5.377 -44.671 1.00 95.38 157 SER A CA 1
ATOM 1200 C C . SER A 1 157 ? 8.931 -5.082 -44.094 1.00 95.38 157 SER A C 1
ATOM 1202 O O . SER A 1 157 ? 9.041 -4.446 -43.041 1.00 95.38 157 SER A O 1
ATOM 1204 N N . LEU A 1 158 ? 9.973 -5.532 -44.792 1.00 93.69 158 LEU A N 1
ATOM 1205 C CA . LEU A 1 158 ? 11.368 -5.463 -44.343 1.00 93.69 158 LEU A CA 1
ATOM 1206 C C . LEU A 1 158 ? 12.234 -4.716 -45.353 1.00 93.69 158 LEU A C 1
ATOM 1208 O O . LEU A 1 158 ? 11.962 -4.773 -46.548 1.00 93.69 158 LEU A O 1
ATOM 1212 N N . ARG A 1 159 ? 13.280 -4.033 -44.890 1.00 88.81 159 ARG A N 1
ATOM 1213 C CA . ARG A 1 159 ? 14.160 -3.231 -45.763 1.00 88.81 159 ARG A CA 1
ATOM 1214 C C . ARG A 1 159 ? 15.403 -3.963 -46.292 1.00 88.81 159 ARG A C 1
ATOM 1216 O O . ARG A 1 159 ? 16.217 -3.360 -46.989 1.00 88.81 159 ARG A O 1
ATOM 1223 N N . ASP A 1 160 ? 15.593 -5.220 -45.897 1.00 87.19 160 ASP A N 1
ATOM 1224 C CA . ASP A 1 160 ? 16.733 -6.051 -46.281 1.00 87.19 160 ASP A CA 1
ATOM 1225 C C . ASP A 1 160 ? 16.432 -7.553 -46.099 1.00 87.19 160 ASP A C 1
ATOM 1227 O O . ASP A 1 160 ? 15.575 -7.951 -45.306 1.00 87.19 160 ASP A O 1
ATOM 1231 N N . THR A 1 161 ? 17.144 -8.393 -46.856 1.00 87.19 161 THR A N 1
ATOM 1232 C CA . THR A 1 161 ? 16.986 -9.861 -46.866 1.00 87.19 161 THR A CA 1
ATOM 1233 C C . THR A 1 161 ? 17.627 -10.555 -45.663 1.00 87.19 161 THR A C 1
ATOM 1235 O O . THR A 1 161 ? 17.294 -11.700 -45.364 1.00 87.19 161 THR A O 1
ATOM 1238 N N . ASP A 1 162 ? 18.547 -9.893 -44.956 1.00 86.81 162 ASP A N 1
ATOM 1239 C CA . ASP A 1 162 ? 19.160 -10.452 -43.744 1.00 86.81 162 ASP A CA 1
ATOM 1240 C C . ASP A 1 162 ? 18.143 -10.475 -42.596 1.00 86.81 162 ASP A C 1
ATOM 1242 O O . ASP A 1 162 ? 18.055 -11.456 -41.860 1.00 86.81 162 ASP A O 1
ATOM 1246 N N . SER A 1 163 ? 17.327 -9.424 -42.485 1.00 90.69 163 SER A N 1
ATOM 1247 C CA . SER A 1 163 ? 16.202 -9.335 -41.554 1.00 90.69 163 SER A CA 1
ATOM 1248 C C . SER A 1 163 ? 15.166 -10.428 -41.822 1.00 90.69 163 SER A C 1
ATOM 1250 O O . SER A 1 163 ? 14.667 -11.044 -40.883 1.00 90.69 163 SER A O 1
ATOM 1252 N N . GLU A 1 164 ? 14.869 -10.716 -43.093 1.00 92.81 164 GLU A N 1
ATOM 1253 C CA . GLU A 1 164 ? 13.996 -11.829 -43.494 1.00 92.81 164 GLU A CA 1
ATOM 1254 C C . GLU A 1 164 ? 14.595 -13.180 -43.071 1.00 92.81 164 GLU A C 1
ATOM 1256 O O . GLU A 1 164 ? 13.938 -13.968 -42.385 1.00 92.81 164 GLU A O 1
ATOM 1261 N N . ALA A 1 165 ? 15.870 -13.419 -43.397 1.00 91.06 165 ALA A N 1
ATOM 1262 C CA . ALA A 1 165 ? 16.582 -14.635 -43.018 1.00 91.06 165 ALA A CA 1
ATOM 1263 C C . ALA A 1 165 ? 16.647 -14.828 -41.490 1.00 91.06 165 ALA A C 1
ATOM 1265 O O . ALA A 1 165 ? 16.430 -15.939 -41.004 1.00 91.06 165 ALA A O 1
ATOM 1266 N N . LEU A 1 166 ? 16.877 -13.758 -40.722 1.00 92.06 166 LEU A N 1
ATOM 1267 C CA . LEU A 1 166 ? 16.891 -13.781 -39.258 1.00 92.06 166 LEU A CA 1
ATOM 1268 C C . LEU A 1 166 ? 15.500 -14.060 -38.673 1.00 92.06 166 LEU A C 1
ATOM 1270 O O . LEU A 1 166 ? 15.376 -14.862 -37.748 1.00 92.06 166 LEU A O 1
ATOM 1274 N N . LEU A 1 167 ? 14.439 -13.455 -39.216 1.00 93.81 167 LEU A N 1
ATOM 1275 C CA . LEU A 1 167 ? 13.067 -13.753 -38.795 1.00 93.81 167 LEU A CA 1
ATOM 1276 C C . LEU A 1 167 ? 12.689 -15.212 -39.103 1.00 93.81 167 LEU A C 1
ATOM 1278 O O . LEU A 1 167 ? 12.033 -15.871 -38.289 1.00 93.81 167 LEU A O 1
ATOM 1282 N N . HIS A 1 168 ? 13.147 -15.759 -40.230 1.00 94.19 168 HIS A N 1
ATOM 1283 C CA . HIS A 1 168 ? 12.997 -17.179 -40.539 1.00 94.19 168 HIS A CA 1
ATOM 1284 C C . HIS A 1 168 ? 13.829 -18.093 -39.622 1.00 94.19 168 HIS A C 1
ATOM 1286 O O . HIS A 1 168 ? 13.309 -19.133 -39.205 1.00 94.19 168 HIS A O 1
ATOM 1292 N N . ASP A 1 169 ? 15.051 -17.722 -39.237 1.00 94.00 169 ASP A N 1
ATOM 1293 C CA . ASP A 1 169 ? 15.849 -18.469 -38.253 1.00 94.00 169 ASP A CA 1
ATOM 1294 C C . ASP A 1 169 ? 15.117 -18.570 -36.904 1.00 94.00 169 ASP A C 1
ATOM 1296 O O . ASP A 1 169 ? 14.862 -19.671 -36.411 1.00 94.00 169 ASP A O 1
ATOM 1300 N N . ILE A 1 170 ? 14.651 -17.440 -36.356 1.00 93.31 170 ILE A N 1
ATOM 1301 C CA . ILE A 1 170 ? 14.007 -17.409 -35.029 1.00 93.31 170 ILE A CA 1
ATOM 1302 C C . ILE A 1 170 ? 12.598 -18.022 -34.991 1.00 93.31 170 ILE A C 1
ATOM 1304 O O . ILE A 1 170 ? 12.063 -18.223 -33.899 1.00 93.31 170 ILE A O 1
ATOM 1308 N N . GLY A 1 171 ? 12.000 -18.336 -36.148 1.00 90.69 171 GLY A N 1
ATOM 1309 C CA . GLY A 1 171 ? 10.771 -19.135 -36.251 1.00 90.69 171 GLY A CA 1
ATOM 1310 C C . GLY A 1 171 ? 9.557 -18.462 -36.900 1.00 90.69 171 GLY A C 1
ATOM 1311 O O . GLY A 1 171 ? 8.484 -19.063 -36.902 1.00 90.69 171 GLY A O 1
ATOM 1312 N N . VAL A 1 172 ? 9.681 -17.265 -37.480 1.00 93.06 172 VAL A N 1
ATOM 1313 C CA . VAL A 1 172 ? 8.578 -16.618 -38.217 1.00 93.06 172 VAL A CA 1
ATOM 1314 C C . VAL A 1 172 ? 8.352 -17.348 -39.549 1.00 93.06 172 VAL A C 1
ATOM 1316 O O . VAL A 1 172 ? 9.284 -17.576 -40.327 1.00 93.06 172 VAL A O 1
ATOM 1319 N N . ARG A 1 173 ? 7.112 -17.779 -39.813 1.00 89.19 173 ARG A N 1
ATOM 1320 C CA . ARG A 1 173 ? 6.730 -18.614 -40.972 1.00 89.19 173 ARG A CA 1
ATOM 1321 C C . ARG A 1 173 ? 5.603 -17.953 -41.773 1.00 89.19 173 ARG A C 1
ATOM 1323 O O . ARG A 1 173 ? 4.459 -18.394 -41.732 1.00 89.19 173 ARG A O 1
ATOM 1330 N N . ARG A 1 174 ? 5.939 -16.878 -42.485 1.00 89.56 174 ARG A N 1
ATOM 1331 C CA . ARG A 1 174 ? 5.055 -16.154 -43.414 1.00 89.56 174 ARG A CA 1
ATOM 1332 C C . ARG A 1 174 ? 5.879 -15.602 -44.576 1.00 89.56 174 ARG A C 1
ATOM 1334 O O . ARG A 1 174 ? 7.078 -15.417 -44.408 1.00 89.56 174 ARG A O 1
ATOM 1341 N N . ASP A 1 175 ? 5.228 -15.304 -45.691 1.00 88.38 175 ASP A N 1
ATOM 1342 C CA . ASP A 1 175 ? 5.805 -14.482 -46.760 1.00 88.38 175 ASP A CA 1
ATOM 1343 C C . ASP A 1 175 ? 5.867 -13.011 -46.296 1.00 88.38 175 ASP A C 1
ATOM 1345 O O . ASP A 1 175 ? 4.913 -12.525 -45.665 1.00 88.38 175 ASP A O 1
ATOM 1349 N N . ILE A 1 176 ? 6.992 -12.328 -46.527 1.00 92.94 176 ILE A N 1
ATOM 1350 C CA . ILE A 1 176 ? 7.237 -10.952 -46.070 1.00 92.94 176 ILE A CA 1
ATOM 1351 C C . ILE A 1 176 ? 7.839 -10.129 -47.217 1.00 92.94 176 ILE A C 1
ATOM 1353 O O . ILE A 1 176 ? 8.990 -10.347 -47.578 1.00 92.94 176 ILE A O 1
ATOM 1357 N N . PRO A 1 177 ? 7.124 -9.123 -47.753 1.00 94.00 177 PRO A N 1
ATOM 1358 C CA . PRO A 1 177 ? 7.675 -8.241 -48.774 1.00 94.00 177 PRO A CA 1
ATOM 1359 C C . PRO A 1 177 ? 8.943 -7.510 -48.302 1.00 94.00 177 PRO A C 1
ATOM 1361 O O . PRO A 1 177 ? 8.900 -6.713 -47.356 1.00 94.00 177 PRO A O 1
ATOM 1364 N N . VAL A 1 178 ? 10.053 -7.758 -49.001 1.00 93.06 178 VAL A N 1
ATOM 1365 C CA . VAL A 1 178 ? 11.333 -7.065 -48.813 1.00 93.06 178 VAL A CA 1
ATOM 1366 C C . VAL A 1 178 ? 11.477 -5.958 -49.865 1.00 93.06 178 VAL A C 1
ATOM 1368 O O . VAL A 1 178 ? 11.286 -6.200 -51.057 1.00 93.06 178 VAL A O 1
ATOM 1371 N N . GLY A 1 179 ? 11.797 -4.743 -49.425 1.00 91.62 179 GLY A N 1
ATOM 1372 C CA . GLY A 1 179 ? 12.053 -3.567 -50.265 1.00 91.62 179 GLY A CA 1
ATOM 1373 C C . GLY A 1 179 ? 13.355 -2.870 -49.868 1.00 91.62 179 GLY A C 1
ATOM 1374 O O . GLY A 1 179 ? 14.062 -3.338 -48.983 1.00 91.62 179 GLY A O 1
ATOM 1375 N N . ALA A 1 180 ? 13.691 -1.755 -50.514 1.00 91.31 180 ALA A N 1
ATOM 1376 C CA . ALA A 1 180 ? 14.769 -0.876 -50.060 1.00 91.31 180 ALA A CA 1
ATOM 1377 C C . ALA A 1 180 ? 14.268 0.070 -48.957 1.00 91.31 180 ALA A C 1
ATOM 1379 O O . ALA A 1 180 ? 13.086 0.404 -48.930 1.00 91.31 180 ALA A O 1
ATOM 1380 N N . ASP A 1 181 ? 15.171 0.537 -48.085 1.00 91.56 181 ASP A N 1
ATOM 1381 C CA . ASP A 1 181 ? 14.834 1.444 -46.976 1.00 91.56 181 ASP A CA 1
ATOM 1382 C C . ASP A 1 181 ? 13.901 2.602 -47.416 1.00 91.56 181 ASP A C 1
ATOM 1384 O O . ASP A 1 181 ? 14.165 3.229 -48.453 1.00 91.56 181 ASP A O 1
ATOM 1388 N N . PRO A 1 182 ? 12.819 2.918 -46.669 1.00 91.00 182 PRO A N 1
ATOM 1389 C CA . PRO A 1 182 ? 11.858 3.939 -47.086 1.00 91.00 182 PRO A CA 1
ATOM 1390 C C . PRO A 1 182 ? 12.474 5.323 -47.355 1.00 91.00 182 PRO A C 1
ATOM 1392 O O . PRO A 1 182 ? 11.899 6.093 -48.126 1.00 91.00 182 PRO A O 1
ATOM 1395 N N . GLY A 1 183 ? 13.659 5.633 -46.812 1.00 90.12 183 GLY A N 1
ATOM 1396 C CA . GLY A 1 183 ? 14.409 6.848 -47.137 1.00 90.12 183 GLY A CA 1
ATOM 1397 C C . GLY A 1 183 ? 14.700 7.038 -48.636 1.00 90.12 183 GLY A C 1
ATOM 1398 O O . GLY A 1 183 ? 14.746 8.174 -49.112 1.00 90.12 183 GLY A O 1
ATOM 1399 N N . TRP A 1 184 ? 14.789 5.963 -49.428 1.00 91.12 184 TRP A N 1
ATOM 1400 C CA . TRP A 1 184 ? 14.936 6.059 -50.890 1.00 91.12 184 TRP A CA 1
ATOM 1401 C C . TRP A 1 184 ? 13.689 6.637 -51.589 1.00 91.12 184 TRP A C 1
ATOM 1403 O O . TRP A 1 184 ? 13.801 7.319 -52.613 1.00 91.12 184 TRP A O 1
ATOM 1413 N N . ALA A 1 185 ? 12.500 6.443 -51.008 1.00 88.50 185 ALA A N 1
ATOM 1414 C CA . ALA A 1 185 ? 11.254 7.050 -51.483 1.00 88.50 185 ALA A CA 1
ATOM 1415 C C . ALA A 1 185 ? 11.086 8.517 -51.029 1.00 88.50 185 ALA A C 1
ATOM 1417 O O . ALA A 1 185 ? 10.280 9.252 -51.606 1.00 88.50 185 ALA A O 1
ATOM 1418 N N . PHE A 1 186 ? 11.843 8.966 -50.018 1.00 88.06 186 PHE A N 1
ATOM 1419 C CA . PHE A 1 186 ? 11.938 10.385 -49.661 1.00 88.06 186 PHE A CA 1
ATOM 1420 C C . PHE A 1 186 ? 12.749 11.151 -50.713 1.00 88.06 186 PHE A C 1
ATOM 1422 O O . PHE A 1 186 ? 12.210 12.065 -51.334 1.00 88.06 186 PHE A O 1
ATOM 1429 N N . VAL A 1 187 ? 13.994 10.737 -50.990 1.00 85.62 187 VAL A N 1
ATOM 1430 C CA . VAL A 1 187 ? 14.901 11.482 -51.894 1.00 85.62 187 VAL A CA 1
ATOM 1431 C C . VAL A 1 187 ? 14.375 11.606 -53.328 1.00 85.62 187 VAL A C 1
ATOM 1433 O O . VAL A 1 187 ? 14.647 12.596 -54.000 1.00 85.62 187 VAL A O 1
ATOM 1436 N N . SER A 1 188 ? 13.566 10.642 -53.773 1.00 79.88 188 SER A N 1
ATOM 1437 C CA . SER A 1 188 ? 12.984 10.610 -55.124 1.00 79.88 188 SER A CA 1
ATOM 1438 C C . SER A 1 188 ? 11.703 11.444 -55.285 1.00 79.88 188 SER A C 1
ATOM 1440 O O . SER A 1 188 ? 11.196 11.597 -56.395 1.00 79.88 188 SER A O 1
ATOM 1442 N N . ARG A 1 189 ? 11.152 11.983 -54.189 1.00 76.44 189 ARG A N 1
ATOM 1443 C CA . ARG A 1 189 ? 10.051 12.960 -54.186 1.00 76.44 189 ARG A CA 1
ATOM 1444 C C . ARG A 1 189 ? 10.521 14.190 -53.402 1.00 76.44 189 ARG A C 1
ATOM 1446 O O . ARG A 1 189 ? 10.176 14.276 -52.215 1.00 76.44 189 ARG A O 1
ATOM 1453 N N . PRO A 1 190 ? 11.313 15.088 -54.028 1.00 65.00 190 PRO A N 1
ATOM 1454 C CA . PRO A 1 190 ? 12.004 16.160 -53.322 1.00 65.00 190 PRO A CA 1
ATOM 1455 C C . PRO A 1 190 ? 11.031 16.996 -52.475 1.00 65.00 190 PRO A C 1
ATOM 1457 O O . PRO A 1 190 ? 9.891 17.217 -52.902 1.00 65.00 190 PRO A O 1
ATOM 1460 N N . PRO A 1 191 ? 11.452 17.434 -51.274 1.00 68.69 191 PRO A N 1
ATOM 1461 C CA . PRO A 1 191 ? 10.662 18.334 -50.446 1.00 68.69 191 PRO A CA 1
ATOM 1462 C C . PRO A 1 191 ? 10.502 19.704 -51.119 1.00 68.69 191 PRO A C 1
ATOM 1464 O O . PRO A 1 191 ? 11.099 19.980 -52.163 1.00 68.69 191 PRO A O 1
ATOM 1467 N N . ALA A 1 192 ? 9.676 20.565 -50.523 1.00 73.06 192 ALA A N 1
ATOM 1468 C CA . ALA A 1 192 ? 9.563 21.954 -50.962 1.00 73.06 192 ALA A CA 1
ATOM 1469 C C . ALA A 1 192 ? 10.923 22.673 -50.859 1.00 73.06 192 ALA A C 1
ATOM 1471 O O . ALA A 1 192 ? 11.774 22.284 -50.061 1.00 73.06 192 ALA A O 1
ATOM 1472 N N . GLU A 1 193 ? 11.133 23.725 -51.654 1.00 75.06 193 GLU A N 1
ATOM 1473 C CA . GLU A 1 193 ? 12.345 24.543 -51.539 1.00 75.06 193 GLU A CA 1
ATOM 1474 C C . GLU A 1 193 ? 12.410 25.202 -50.152 1.00 75.06 193 GLU A C 1
ATOM 1476 O O . GLU A 1 193 ? 11.480 25.896 -49.737 1.00 75.06 193 GLU A O 1
ATOM 1481 N N . VAL A 1 194 ? 13.519 24.979 -49.442 1.00 84.31 194 VAL A N 1
ATOM 1482 C CA . VAL A 1 194 ? 13.799 25.559 -48.124 1.00 84.31 194 VAL A CA 1
ATOM 1483 C C . VAL A 1 194 ? 14.970 26.528 -48.251 1.00 84.31 194 VAL A C 1
ATOM 1485 O O . VAL A 1 194 ? 16.020 26.163 -48.781 1.00 84.31 194 VAL A O 1
ATOM 1488 N N . ASP A 1 195 ? 14.815 27.753 -47.745 1.00 82.69 195 ASP A N 1
ATOM 1489 C CA . ASP A 1 195 ? 15.913 28.721 -47.713 1.00 82.69 195 ASP A CA 1
ATOM 1490 C C . ASP A 1 195 ? 16.951 28.335 -46.648 1.00 82.69 195 ASP A C 1
ATOM 1492 O O . ASP A 1 195 ? 16.727 28.443 -45.443 1.00 82.69 195 ASP A O 1
ATOM 1496 N N . ILE A 1 196 ? 18.113 27.891 -47.124 1.00 85.31 196 ILE A N 1
ATOM 1497 C CA . ILE A 1 196 ? 19.288 27.542 -46.316 1.00 85.31 196 ILE A CA 1
ATOM 1498 C C . ILE A 1 196 ? 20.455 28.521 -46.514 1.00 85.31 196 ILE A C 1
ATOM 1500 O O . ILE A 1 196 ? 21.538 28.305 -45.961 1.00 85.31 196 ILE A O 1
ATOM 1504 N N . SER A 1 197 ? 20.260 29.602 -47.279 1.00 74.94 197 SER A N 1
ATOM 1505 C CA . SER A 1 197 ? 21.329 30.516 -47.712 1.00 74.94 197 SER A CA 1
ATOM 1506 C C . SER A 1 197 ? 22.133 31.092 -46.538 1.00 74.94 197 SER A C 1
ATOM 1508 O O . SER A 1 197 ? 23.365 31.137 -46.575 1.00 74.94 197 SER A O 1
ATOM 1510 N N . GLY A 1 198 ? 21.452 31.436 -45.440 1.00 78.81 198 GLY A N 1
ATOM 1511 C CA . GLY A 1 198 ? 22.075 31.932 -44.212 1.00 78.81 198 GLY A CA 1
ATOM 1512 C C . GLY A 1 198 ? 22.933 30.906 -43.457 1.00 78.81 198 GLY A C 1
ATOM 1513 O O . GLY A 1 198 ? 23.845 31.311 -42.738 1.00 78.81 198 GLY A O 1
ATOM 1514 N N . LYS A 1 199 ? 22.698 29.593 -43.619 1.00 84.06 199 LYS A N 1
ATOM 1515 C CA . LYS A 1 199 ? 23.431 28.544 -42.876 1.00 84.06 199 LYS A CA 1
ATOM 1516 C C . LYS A 1 199 ? 24.812 28.249 -43.471 1.00 84.06 199 LYS A C 1
ATOM 1518 O O . LYS A 1 199 ? 25.739 27.930 -42.731 1.00 84.06 199 LYS A O 1
ATOM 1523 N N . LEU A 1 200 ? 24.962 28.387 -44.792 1.00 85.88 200 LEU A N 1
ATOM 1524 C CA . LEU A 1 200 ? 26.217 28.130 -45.518 1.00 85.88 200 LEU A CA 1
ATOM 1525 C C . LEU A 1 200 ? 27.043 29.392 -45.814 1.00 85.88 200 LEU A C 1
ATOM 1527 O O . LEU A 1 200 ? 28.217 29.278 -46.172 1.00 85.88 200 LEU A O 1
ATOM 1531 N N . ALA A 1 201 ? 26.477 30.586 -45.605 1.00 80.88 201 ALA A N 1
ATOM 1532 C CA . ALA A 1 201 ? 27.153 31.871 -45.799 1.00 80.88 201 ALA A CA 1
ATOM 1533 C C . ALA A 1 201 ? 28.582 31.977 -45.201 1.00 80.88 201 ALA A C 1
ATOM 1535 O O . ALA A 1 201 ? 29.431 32.575 -45.865 1.00 80.88 201 ALA A O 1
ATOM 1536 N N . PRO A 1 202 ? 28.915 31.384 -44.027 1.00 82.12 202 PRO A N 1
ATOM 1537 C CA . PRO A 1 202 ? 30.270 31.454 -43.465 1.00 82.12 202 PRO A CA 1
ATOM 1538 C C . PRO A 1 202 ? 31.387 30.801 -44.298 1.00 82.12 202 PRO A C 1
ATOM 1540 O O . PRO A 1 202 ? 32.550 31.080 -44.024 1.00 82.12 202 PRO A O 1
ATOM 1543 N N . LEU A 1 203 ? 31.069 29.938 -45.274 1.00 83.81 203 LEU A N 1
ATOM 1544 C CA . LEU A 1 203 ? 32.061 29.218 -46.100 1.00 83.81 203 LEU A CA 1
ATOM 1545 C C . LEU A 1 203 ? 32.261 29.821 -47.503 1.00 83.81 203 LEU A C 1
ATOM 1547 O O . LEU A 1 203 ? 33.108 29.365 -48.275 1.00 83.81 203 LEU A O 1
ATOM 1551 N N . GLY A 1 204 ? 31.462 30.828 -47.867 1.00 79.31 204 GLY A N 1
ATOM 1552 C CA . GLY A 1 204 ? 31.529 31.484 -49.171 1.00 79.31 204 GLY A CA 1
ATOM 1553 C C . GLY A 1 204 ? 31.435 30.520 -50.368 1.00 79.31 204 GLY A C 1
ATOM 1554 O O . GLY A 1 204 ? 30.648 29.570 -50.390 1.00 79.31 204 GLY A O 1
ATOM 1555 N N . ALA A 1 205 ? 32.246 30.793 -51.392 1.00 82.00 205 ALA A N 1
ATOM 1556 C CA . ALA A 1 205 ? 32.241 30.081 -52.673 1.00 82.00 205 ALA A CA 1
ATOM 1557 C C . ALA A 1 205 ? 33.233 28.898 -52.753 1.00 82.00 205 ALA A C 1
ATOM 1559 O O . ALA A 1 205 ? 33.487 28.398 -53.847 1.00 82.00 205 ALA A O 1
ATOM 1560 N N . LYS A 1 206 ? 33.813 28.458 -51.626 1.00 88.38 206 LYS A N 1
ATOM 1561 C CA . LYS A 1 206 ? 34.677 27.266 -51.587 1.00 88.38 206 LYS A CA 1
ATOM 1562 C C . LYS A 1 206 ? 33.878 25.988 -51.839 1.00 88.38 206 LYS A C 1
ATOM 1564 O O . LYS A 1 206 ? 32.658 25.958 -51.621 1.00 88.38 206 LYS A O 1
ATOM 1569 N N . LYS A 1 207 ? 34.586 24.931 -52.248 1.00 92.88 207 LYS A N 1
ATOM 1570 C CA . LYS A 1 207 ? 34.025 23.578 -52.295 1.00 92.88 207 LYS A CA 1
ATOM 1571 C C . LYS A 1 207 ? 33.707 23.093 -50.888 1.00 92.88 207 LYS A C 1
ATOM 1573 O O . LYS A 1 207 ? 34.422 23.437 -49.944 1.00 92.88 207 LYS A O 1
ATOM 1578 N N . LYS A 1 208 ? 32.646 22.310 -50.730 1.00 95.06 208 LYS A N 1
ATOM 1579 C CA . LYS A 1 208 ? 32.107 21.915 -49.422 1.00 95.06 208 LYS A CA 1
ATOM 1580 C C . LYS A 1 208 ? 32.071 20.400 -49.289 1.00 95.06 208 LYS A C 1
ATOM 1582 O O . LYS A 1 208 ? 31.400 19.717 -50.058 1.00 95.06 208 LYS A O 1
ATOM 1587 N N . LEU A 1 209 ? 32.775 19.889 -48.284 1.00 96.38 209 LEU A N 1
ATOM 1588 C CA . LEU A 1 209 ? 32.691 18.501 -47.846 1.00 96.38 209 LEU A CA 1
ATOM 1589 C C . LEU A 1 209 ? 31.741 18.420 -46.645 1.00 96.38 209 LEU A C 1
ATOM 1591 O O . LEU A 1 209 ? 32.060 18.923 -45.566 1.00 96.38 209 LEU A O 1
ATOM 1595 N N . ALA A 1 210 ? 30.587 17.777 -46.814 1.00 96.94 210 ALA A N 1
ATOM 1596 C CA . ALA A 1 210 ? 29.704 17.455 -45.697 1.00 96.94 210 ALA A CA 1
ATOM 1597 C C . ALA A 1 210 ? 30.310 16.311 -44.872 1.00 96.94 210 ALA A C 1
ATOM 1599 O O . ALA A 1 210 ? 30.551 15.234 -45.408 1.00 96.94 210 ALA A O 1
ATOM 1600 N N . VAL A 1 211 ? 30.537 16.508 -43.573 1.00 96.88 211 VAL A N 1
ATOM 1601 C CA . VAL A 1 211 ? 30.988 15.451 -42.655 1.00 96.88 211 VAL A CA 1
ATOM 1602 C C . VAL A 1 211 ? 29.872 15.151 -41.663 1.00 96.88 211 VAL A C 1
ATOM 1604 O O . VAL A 1 211 ? 29.548 15.960 -40.792 1.00 96.88 211 VAL A O 1
ATOM 1607 N N . ILE A 1 212 ? 29.280 13.968 -41.817 1.00 95.69 212 ILE A N 1
ATOM 1608 C CA . ILE A 1 212 ? 28.115 13.490 -41.072 1.00 95.69 212 ILE A CA 1
ATOM 1609 C C . ILE A 1 212 ? 28.580 12.371 -40.133 1.00 95.69 212 ILE A C 1
ATOM 1611 O O . ILE A 1 212 ? 28.548 11.187 -40.477 1.00 95.69 212 ILE A O 1
ATOM 1615 N N . ALA A 1 213 ? 29.066 12.744 -38.951 1.00 92.50 213 ALA A N 1
ATOM 1616 C CA . ALA A 1 213 ? 29.698 11.831 -37.999 1.00 92.50 213 ALA A CA 1
ATOM 1617 C C . ALA A 1 213 ? 28.984 11.827 -36.637 1.00 92.50 213 ALA A C 1
ATOM 1619 O O . ALA A 1 213 ? 28.306 12.785 -36.276 1.00 92.50 213 ALA A O 1
ATOM 1620 N N . ARG A 1 214 ? 29.152 10.743 -35.872 1.00 88.62 214 ARG A N 1
ATOM 1621 C CA . ARG A 1 214 ? 28.661 10.599 -34.491 1.00 88.62 214 ARG A CA 1
ATOM 1622 C C . ARG A 1 214 ? 29.745 9.995 -33.608 1.00 88.62 214 ARG A C 1
ATOM 1624 O O . ARG A 1 214 ? 30.579 9.244 -34.106 1.00 88.62 214 ARG A O 1
ATOM 1631 N N . SER A 1 215 ? 29.679 10.227 -32.300 1.00 84.94 215 SER A N 1
ATOM 1632 C CA . SER A 1 215 ? 30.514 9.461 -31.372 1.00 84.94 215 SER A CA 1
ATOM 1633 C C . SER A 1 215 ? 30.065 7.991 -31.325 1.00 84.94 215 SER A C 1
ATOM 1635 O O . SER A 1 215 ? 28.872 7.669 -31.466 1.00 84.94 215 SER A O 1
ATOM 1637 N N . TRP A 1 216 ? 31.033 7.091 -31.134 1.00 80.50 216 TRP A N 1
ATOM 1638 C CA . TRP A 1 216 ? 30.819 5.650 -31.031 1.00 80.50 216 TRP A CA 1
ATOM 1639 C C . TRP A 1 216 ? 31.623 5.077 -29.861 1.00 80.50 216 TRP A C 1
ATOM 1641 O O . TRP A 1 216 ? 32.851 5.101 -29.848 1.00 80.50 216 TRP A O 1
ATOM 1651 N N . GLU A 1 217 ? 30.923 4.585 -28.842 1.00 64.56 217 GLU A N 1
ATOM 1652 C CA . GLU A 1 217 ? 31.518 4.301 -27.528 1.00 64.56 217 GLU A CA 1
ATOM 1653 C C . GLU A 1 217 ? 32.463 3.091 -27.527 1.00 64.56 217 GLU A C 1
ATOM 1655 O O . GLU A 1 217 ? 33.383 3.028 -26.715 1.00 64.56 217 GLU A O 1
ATOM 1660 N N . PHE A 1 218 ? 32.279 2.160 -28.465 1.00 59.06 218 PHE A N 1
ATOM 1661 C CA . PHE A 1 218 ? 33.026 0.901 -28.520 1.00 59.06 218 PHE A CA 1
ATOM 1662 C C . PHE A 1 218 ? 34.388 1.003 -29.228 1.00 59.06 218 PHE A C 1
ATOM 1664 O O . PHE A 1 218 ? 35.216 0.107 -29.072 1.00 59.06 218 PHE A O 1
ATOM 1671 N N . ASN A 1 219 ? 34.633 2.055 -30.020 1.00 63.34 219 ASN A N 1
ATOM 1672 C CA . ASN A 1 219 ? 35.912 2.291 -30.698 1.00 63.34 219 ASN A CA 1
ATOM 1673 C C . ASN A 1 219 ? 36.018 3.761 -31.141 1.00 63.34 219 ASN A C 1
ATOM 1675 O O . ASN A 1 219 ? 35.218 4.206 -31.964 1.00 63.34 219 ASN A O 1
ATOM 1679 N N . ARG A 1 220 ? 37.027 4.483 -30.634 1.00 73.00 220 ARG A N 1
ATOM 1680 C CA . ARG A 1 220 ? 37.301 5.898 -30.960 1.00 73.00 220 ARG A CA 1
ATOM 1681 C C . ARG A 1 220 ? 38.556 6.121 -31.808 1.00 73.00 220 ARG A C 1
ATOM 1683 O O . ARG A 1 220 ? 38.796 7.226 -32.277 1.00 73.00 220 ARG A O 1
ATOM 1690 N N . ASN A 1 221 ? 39.336 5.075 -32.085 1.00 81.19 221 ASN A N 1
ATOM 1691 C CA . ASN A 1 221 ? 40.635 5.199 -32.763 1.00 81.19 221 ASN A CA 1
ATOM 1692 C C . ASN A 1 221 ? 40.518 5.599 -34.249 1.00 81.19 221 ASN A C 1
ATOM 1694 O O . ASN A 1 221 ? 41.531 5.768 -34.920 1.00 81.19 221 ASN A O 1
ATOM 1698 N N . TRP A 1 222 ? 39.305 5.694 -34.794 1.00 90.00 222 TRP A N 1
ATOM 1699 C CA . TRP A 1 222 ? 39.036 6.183 -36.148 1.00 90.00 222 TRP A CA 1
ATOM 1700 C C . TRP A 1 222 ? 38.913 7.713 -36.216 1.00 90.00 222 TRP A C 1
ATOM 1702 O O . TRP A 1 222 ? 39.123 8.279 -37.285 1.00 90.00 222 TRP A O 1
ATOM 1712 N N . GLU A 1 223 ? 38.611 8.381 -35.096 1.00 91.50 223 GLU A N 1
ATOM 1713 C CA . GLU A 1 223 ? 38.402 9.835 -35.024 1.00 91.50 223 GLU A CA 1
ATOM 1714 C C . GLU A 1 223 ? 39.690 10.576 -35.426 1.00 91.50 223 GLU A C 1
ATOM 1716 O O . GLU A 1 223 ? 39.693 11.392 -36.348 1.00 91.50 223 GLU A O 1
ATOM 1721 N N . GLU A 1 224 ? 40.817 10.188 -34.820 1.00 89.88 224 GLU A N 1
ATOM 1722 C CA . GLU A 1 224 ? 42.156 10.703 -35.139 1.00 89.88 224 GLU A CA 1
ATOM 1723 C C . GLU A 1 224 ? 42.574 10.400 -36.588 1.00 89.88 224 GLU A C 1
ATOM 1725 O O . GLU A 1 224 ? 43.184 11.243 -37.245 1.00 89.88 224 GLU A O 1
ATOM 1730 N N . LYS A 1 225 ? 42.213 9.220 -37.119 1.00 93.56 225 LYS A N 1
ATOM 1731 C CA . LYS A 1 225 ? 42.510 8.830 -38.511 1.00 93.56 225 LYS A CA 1
ATOM 1732 C C . LYS A 1 225 ? 41.742 9.695 -39.507 1.00 93.56 225 LYS A C 1
ATOM 1734 O O . LYS A 1 225 ? 42.327 10.134 -40.491 1.00 93.56 225 LYS A O 1
ATOM 1739 N N . LEU A 1 226 ? 40.459 9.966 -39.246 1.00 94.44 226 LEU A N 1
ATOM 1740 C CA . LEU A 1 226 ? 39.642 10.852 -40.075 1.00 94.44 226 LEU A CA 1
ATOM 1741 C C . LEU A 1 226 ? 40.174 12.287 -40.036 1.00 94.44 226 LEU A C 1
ATOM 1743 O O . LEU A 1 226 ? 40.340 12.894 -41.088 1.00 94.44 226 LEU A O 1
ATOM 1747 N N . VAL A 1 227 ? 40.495 12.817 -38.853 1.00 94.31 227 VAL A N 1
ATOM 1748 C CA . VAL A 1 227 ? 41.088 14.158 -38.719 1.00 94.31 227 VAL A CA 1
ATOM 1749 C C . VAL A 1 227 ? 42.435 14.244 -39.445 1.00 94.31 227 VAL A C 1
ATOM 1751 O O . VAL A 1 227 ? 42.666 15.195 -40.191 1.00 94.31 227 VAL A O 1
ATOM 1754 N N . SER A 1 228 ? 43.303 13.238 -39.295 1.00 93.62 228 SER A N 1
ATOM 1755 C CA . SER A 1 228 ? 44.572 13.159 -40.029 1.00 93.62 228 SER A CA 1
ATOM 1756 C C . SER A 1 228 ? 44.348 13.131 -41.542 1.00 93.62 228 SER A C 1
ATOM 1758 O O . SER A 1 228 ? 45.024 13.858 -42.262 1.00 93.62 228 SER A O 1
ATOM 1760 N N . ALA A 1 229 ? 43.383 12.346 -42.026 1.00 94.69 229 ALA A N 1
ATOM 1761 C CA . ALA A 1 229 ? 43.043 12.266 -43.442 1.00 94.69 229 ALA A CA 1
ATOM 1762 C C . ALA A 1 229 ? 42.507 13.596 -43.991 1.00 94.69 229 ALA A C 1
ATOM 1764 O O . ALA A 1 229 ? 42.947 14.031 -45.049 1.00 94.69 229 ALA A O 1
ATOM 1765 N N . LEU A 1 230 ? 41.614 14.277 -43.262 1.00 95.31 230 LEU A N 1
ATOM 1766 C CA . LEU A 1 230 ? 41.106 15.606 -43.627 1.00 95.31 230 LEU A CA 1
ATOM 1767 C C . LEU A 1 230 ? 42.245 16.637 -43.701 1.00 95.31 230 LEU A C 1
ATOM 1769 O O . LEU A 1 230 ? 42.326 17.385 -44.670 1.00 95.31 230 LEU A O 1
ATOM 1773 N N . ASN A 1 231 ? 43.162 16.624 -42.730 1.00 94.12 231 ASN A N 1
ATOM 1774 C CA . ASN A 1 231 ? 44.340 17.498 -42.698 1.00 94.12 231 ASN A CA 1
ATOM 1775 C C . ASN A 1 231 ? 45.368 17.212 -43.813 1.00 94.12 231 ASN A C 1
ATOM 1777 O O . ASN A 1 231 ? 46.131 18.103 -44.174 1.00 94.12 231 ASN A O 1
ATOM 1781 N N . GLU A 1 232 ? 45.429 15.983 -44.335 1.00 92.75 232 GLU A N 1
ATOM 1782 C CA . GLU A 1 232 ? 46.389 15.564 -45.372 1.00 92.75 232 GLU A CA 1
ATOM 1783 C C . GLU A 1 232 ? 45.812 15.632 -46.804 1.00 92.75 232 GLU A C 1
ATOM 1785 O O . GLU A 1 232 ? 46.559 15.556 -47.786 1.00 92.75 232 GLU A O 1
ATOM 1790 N N . ALA A 1 233 ? 44.483 15.703 -46.940 1.00 90.50 233 ALA A N 1
ATOM 1791 C CA . ALA A 1 233 ? 43.767 15.549 -48.210 1.00 90.50 233 ALA A CA 1
ATOM 1792 C C . ALA A 1 233 ? 42.922 16.758 -48.637 1.00 90.50 233 ALA A C 1
ATOM 1794 O O . ALA A 1 233 ? 42.378 16.724 -49.741 1.00 90.50 233 ALA A O 1
ATOM 1795 N N . LEU A 1 234 ? 42.781 17.786 -47.796 1.00 92.56 234 LEU A N 1
ATOM 1796 C CA . LEU A 1 234 ? 42.104 19.039 -48.137 1.00 92.56 234 LEU A CA 1
ATOM 1797 C C . LEU A 1 234 ? 43.127 20.161 -48.339 1.00 92.56 234 LEU A C 1
ATOM 1799 O O . LEU A 1 234 ? 44.080 20.285 -47.574 1.00 92.56 234 LEU A O 1
ATOM 1803 N N . ASP A 1 235 ? 42.899 20.986 -49.359 1.00 88.62 235 ASP A N 1
ATOM 1804 C CA . ASP A 1 235 ? 43.619 22.237 -49.602 1.00 88.62 235 ASP A CA 1
ATOM 1805 C C . ASP A 1 235 ? 42.713 23.460 -49.347 1.00 88.62 235 ASP A C 1
ATOM 1807 O O . ASP A 1 235 ? 41.520 23.323 -49.061 1.00 88.62 235 ASP A O 1
ATOM 1811 N N . ASP A 1 236 ? 43.262 24.671 -49.489 1.00 86.56 236 ASP A N 1
ATOM 1812 C CA . ASP A 1 236 ? 42.545 25.938 -49.258 1.00 86.56 236 ASP A CA 1
ATOM 1813 C C . ASP A 1 236 ? 41.312 26.156 -50.172 1.00 86.56 236 ASP A C 1
ATOM 1815 O O . ASP A 1 236 ? 40.550 27.105 -49.955 1.00 86.56 236 ASP A O 1
ATOM 1819 N N . SER A 1 237 ? 41.094 25.322 -51.202 1.00 89.69 237 SER A N 1
ATOM 1820 C CA . SER A 1 237 ? 39.897 25.381 -52.059 1.00 89.69 237 SER A CA 1
ATOM 1821 C C . SER A 1 237 ? 38.677 24.674 -51.455 1.00 89.69 237 SER A C 1
ATOM 1823 O O . SER A 1 237 ? 37.547 24.911 -51.901 1.00 89.69 237 SER A O 1
ATOM 1825 N N . TRP A 1 238 ? 38.894 23.850 -50.426 1.00 93.94 238 TRP A N 1
ATOM 1826 C CA . TRP A 1 238 ? 37.866 23.105 -49.711 1.00 93.94 238 TRP A CA 1
ATOM 1827 C C . TRP A 1 238 ? 37.509 23.727 -48.356 1.00 93.94 238 TRP A C 1
ATOM 1829 O O . TRP A 1 238 ? 38.257 24.486 -47.742 1.00 93.94 238 TRP A O 1
ATOM 1839 N N . SER A 1 239 ? 36.318 23.376 -47.887 1.00 95.19 239 SER A N 1
ATOM 1840 C CA . SER A 1 239 ? 35.751 23.753 -46.597 1.00 95.19 239 SER A CA 1
ATOM 1841 C C . SER A 1 239 ? 34.885 22.610 -46.060 1.00 95.19 239 SER A C 1
ATOM 1843 O O . SER A 1 239 ? 34.385 21.795 -46.841 1.00 95.19 239 SER A O 1
ATOM 1845 N N . ILE A 1 240 ? 34.712 22.520 -44.738 1.00 96.19 240 ILE A N 1
ATOM 1846 C CA . ILE A 1 240 ? 33.962 21.422 -44.101 1.00 96.19 240 ILE A CA 1
ATOM 1847 C C . ILE A 1 240 ? 32.626 21.913 -43.533 1.00 96.19 240 ILE A C 1
ATOM 1849 O O . ILE A 1 240 ? 32.575 22.847 -42.728 1.00 96.19 240 ILE A O 1
ATOM 1853 N N . VAL A 1 241 ? 31.546 21.220 -43.894 1.00 96.38 241 VAL A N 1
ATOM 1854 C CA . VAL A 1 241 ? 30.227 21.345 -43.264 1.00 96.38 241 VAL A CA 1
ATOM 1855 C C . VAL A 1 241 ? 30.051 20.179 -42.294 1.00 96.38 241 VAL A C 1
ATOM 1857 O O . VAL A 1 241 ? 29.716 19.067 -42.696 1.00 96.38 241 VAL A O 1
ATOM 1860 N N . TRP A 1 242 ? 30.293 20.416 -41.008 1.00 95.94 242 TRP A N 1
ATOM 1861 C CA . TRP A 1 242 ? 30.046 19.432 -39.955 1.00 95.94 242 TRP A CA 1
ATOM 1862 C C . TRP A 1 242 ? 28.547 19.408 -39.647 1.00 95.94 242 TRP A C 1
ATOM 1864 O O . TRP A 1 242 ? 28.010 20.377 -39.107 1.00 95.94 242 TRP A O 1
ATOM 1874 N N . LEU A 1 243 ? 27.862 18.329 -40.017 1.00 94.44 243 LEU A N 1
ATOM 1875 C CA . LEU A 1 243 ? 26.401 18.289 -40.036 1.00 94.44 243 LEU A CA 1
ATOM 1876 C C . LEU A 1 243 ? 25.872 17.393 -38.907 1.00 94.44 243 LEU A C 1
ATOM 1878 O O . LEU A 1 243 ? 26.009 16.169 -38.953 1.00 94.44 243 LEU A O 1
ATOM 1882 N N . GLY A 1 244 ? 25.286 18.015 -37.882 1.00 92.19 244 GLY A N 1
ATOM 1883 C CA . GLY A 1 244 ? 24.724 17.335 -36.716 1.00 92.19 244 GLY A CA 1
ATOM 1884 C C . GLY A 1 244 ? 23.399 16.662 -37.054 1.00 92.19 244 GLY A C 1
ATOM 1885 O O . GLY A 1 244 ? 22.423 17.338 -37.372 1.00 92.19 244 GLY A O 1
ATOM 1886 N N . PHE A 1 245 ? 23.355 15.330 -36.972 1.00 92.06 245 PHE A N 1
ATOM 1887 C CA . PHE A 1 245 ? 22.153 14.543 -37.268 1.00 92.06 245 PHE A CA 1
ATOM 1888 C C . PHE A 1 245 ? 21.305 14.263 -36.024 1.00 92.06 245 PHE A C 1
ATOM 1890 O O . PHE A 1 245 ? 20.141 13.908 -36.178 1.00 92.06 245 PHE A O 1
ATOM 1897 N N . GLN A 1 246 ? 21.871 14.425 -34.824 1.00 89.25 246 GLN A N 1
ATOM 1898 C CA . GLN A 1 246 ? 21.185 14.371 -33.533 1.00 89.25 246 GLN A CA 1
ATOM 1899 C C . GLN A 1 246 ? 21.373 15.684 -32.763 1.00 89.25 246 GLN A C 1
ATOM 1901 O O . GLN A 1 246 ? 22.508 16.117 -32.546 1.00 89.25 246 GLN A O 1
ATOM 1906 N N . TRP A 1 247 ? 20.276 16.273 -32.294 1.00 85.31 247 TRP A N 1
ATOM 1907 C CA . TRP A 1 247 ? 20.268 17.465 -31.439 1.00 85.31 247 TRP A CA 1
ATOM 1908 C C . TRP A 1 247 ? 19.141 17.392 -30.387 1.00 85.31 247 TRP A C 1
ATOM 1910 O O . TRP A 1 247 ? 18.375 16.433 -30.381 1.00 85.31 247 TRP A O 1
ATOM 1920 N N . SER A 1 248 ? 19.077 18.365 -29.470 1.00 77.12 248 SER A N 1
ATOM 1921 C CA . SER A 1 248 ? 18.134 18.411 -28.334 1.00 77.12 248 SER A CA 1
ATOM 1922 C C . SER A 1 248 ? 17.563 19.825 -28.149 1.00 77.12 248 SER A C 1
ATOM 1924 O O . SER A 1 248 ? 18.205 20.808 -28.526 1.00 77.12 248 SER A O 1
ATOM 1926 N N . VAL A 1 249 ? 16.361 19.916 -27.564 1.00 59.03 249 VAL A N 1
ATOM 1927 C CA . VAL A 1 249 ? 15.607 21.164 -27.309 1.00 59.03 249 VAL A CA 1
ATOM 1928 C C . VAL A 1 249 ? 15.531 21.511 -25.805 1.00 59.03 249 VAL A C 1
ATOM 1930 O O . VAL A 1 249 ? 15.038 22.578 -25.452 1.00 59.03 249 VAL A O 1
ATOM 1933 N N . GLY A 1 250 ? 16.025 20.660 -24.892 1.00 55.59 250 GLY A N 1
ATOM 1934 C CA . GLY A 1 250 ? 15.936 20.926 -23.446 1.00 55.59 250 GLY A CA 1
ATOM 1935 C C . GLY A 1 250 ? 16.638 19.911 -22.534 1.00 55.59 250 GLY A C 1
ATOM 1936 O O . GLY A 1 250 ? 17.236 18.942 -22.997 1.00 55.59 250 GLY A O 1
ATOM 1937 N N . ASP A 1 251 ? 16.532 20.123 -21.216 1.00 46.22 251 ASP A N 1
ATOM 1938 C CA . ASP A 1 251 ? 17.274 19.384 -20.171 1.00 46.22 251 ASP A CA 1
ATOM 1939 C C . ASP A 1 251 ? 16.989 17.869 -20.102 1.00 46.22 251 ASP A C 1
ATOM 1941 O O . ASP A 1 251 ? 17.742 17.122 -19.470 1.00 46.22 251 ASP A O 1
ATOM 1945 N N . HIS A 1 252 ? 15.922 17.397 -20.752 1.00 42.47 252 HIS A N 1
ATOM 1946 C CA . HIS A 1 252 ? 15.535 15.985 -20.770 1.00 42.47 252 HIS A CA 1
ATOM 1947 C C . HIS A 1 252 ? 16.433 15.102 -21.657 1.00 42.47 252 HIS A C 1
ATOM 1949 O O . HIS A 1 252 ? 16.471 13.890 -21.445 1.00 42.47 252 HIS A O 1
ATOM 1955 N N . GLU A 1 253 ? 17.209 15.673 -22.589 1.00 50.84 253 GLU A N 1
ATOM 1956 C CA . GLU A 1 253 ? 18.118 14.914 -23.461 1.00 50.84 253 GLU A CA 1
ATOM 1957 C C . GLU A 1 253 ? 19.541 15.488 -23.482 1.00 50.84 253 GLU A C 1
ATOM 1959 O O . GLU A 1 253 ? 19.770 16.635 -23.865 1.00 50.84 253 GLU A O 1
ATOM 1964 N N . ARG A 1 254 ? 20.529 14.643 -23.148 1.00 53.19 254 ARG A N 1
ATOM 1965 C CA . ARG A 1 254 ? 21.972 14.967 -23.200 1.00 53.19 254 ARG A CA 1
ATOM 1966 C C . ARG A 1 254 ? 22.680 14.502 -24.482 1.00 53.19 254 ARG A C 1
ATOM 1968 O O . ARG A 1 254 ? 23.893 14.664 -24.595 1.00 53.19 254 ARG A O 1
ATOM 1975 N N . LEU A 1 255 ? 21.961 13.883 -25.419 1.00 63.09 255 LEU A N 1
ATOM 1976 C CA . LEU A 1 255 ? 22.536 13.293 -26.631 1.00 63.09 255 LEU A CA 1
ATOM 1977 C C . LEU A 1 255 ? 22.465 14.284 -27.798 1.00 63.09 255 LEU A C 1
ATOM 1979 O O . LEU A 1 255 ? 21.421 14.482 -28.406 1.00 63.09 255 LEU A O 1
ATOM 1983 N N . THR A 1 256 ? 23.603 14.890 -28.120 1.00 82.38 256 THR A N 1
ATOM 1984 C CA . THR A 1 256 ? 23.775 15.807 -29.253 1.00 82.38 256 THR A CA 1
ATOM 1985 C C . THR A 1 256 ? 25.091 15.497 -29.959 1.00 82.38 256 THR A C 1
ATOM 1987 O O . THR A 1 256 ? 26.103 15.247 -29.302 1.00 82.38 256 THR A O 1
ATOM 1990 N N . ASP A 1 257 ? 25.097 15.519 -31.295 1.00 88.25 257 ASP A N 1
ATOM 1991 C CA . ASP A 1 257 ? 26.333 15.374 -32.077 1.00 88.25 257 ASP A CA 1
ATOM 1992 C C . ASP A 1 257 ? 27.246 16.611 -31.924 1.00 88.25 257 ASP A C 1
ATOM 1994 O O . ASP A 1 257 ? 28.443 16.530 -32.194 1.00 88.25 257 ASP A O 1
ATOM 1998 N N . ARG A 1 258 ? 26.711 17.760 -31.479 1.00 88.88 258 ARG A N 1
ATOM 1999 C CA . ARG A 1 258 ? 27.395 19.063 -31.527 1.00 88.88 258 ARG A CA 1
ATOM 2000 C C . ARG A 1 258 ? 28.750 19.069 -30.820 1.00 88.88 258 ARG A C 1
ATOM 2002 O O . ARG A 1 258 ? 29.736 19.456 -31.433 1.00 88.88 258 ARG A O 1
ATOM 2009 N N . SER A 1 259 ? 28.822 18.620 -29.567 1.00 87.06 259 SER A N 1
ATOM 2010 C CA . SER A 1 259 ? 30.068 18.639 -28.779 1.00 87.06 259 SER A CA 1
ATOM 2011 C C . SER A 1 259 ? 31.150 17.724 -29.366 1.00 87.06 259 SER A C 1
ATOM 2013 O O . SER A 1 259 ? 32.342 18.022 -29.294 1.00 87.06 259 SER A O 1
ATOM 2015 N N . PHE A 1 260 ? 30.734 16.626 -30.000 1.00 89.38 260 PHE A N 1
ATOM 2016 C CA . PHE A 1 260 ? 31.615 15.725 -30.733 1.00 89.38 260 PHE A CA 1
ATOM 2017 C C . PHE A 1 260 ? 32.135 16.369 -32.029 1.00 89.38 260 PHE A C 1
ATOM 2019 O O . PHE A 1 260 ? 33.336 16.338 -32.294 1.00 89.38 260 PHE A O 1
ATOM 2026 N N . LEU A 1 261 ? 31.259 17.018 -32.801 1.00 92.25 261 LEU A N 1
ATOM 2027 C CA . LEU A 1 261 ? 31.638 17.750 -34.013 1.00 92.25 261 LEU A CA 1
ATOM 2028 C C . LEU A 1 261 ? 32.511 18.979 -33.702 1.00 92.25 261 LEU A C 1
ATOM 2030 O O . LEU A 1 261 ? 33.438 19.266 -34.453 1.00 92.25 261 LEU A O 1
ATOM 2034 N N . GLU A 1 262 ? 32.282 19.665 -32.578 1.00 92.31 262 GLU A N 1
ATOM 2035 C CA . GLU A 1 262 ? 33.149 20.735 -32.065 1.00 92.31 262 GLU A CA 1
ATOM 2036 C C . GLU A 1 262 ? 34.558 20.211 -31.750 1.00 92.31 262 GLU A C 1
ATOM 2038 O O . GLU A 1 262 ? 35.540 20.851 -32.126 1.00 92.31 262 GLU A O 1
ATOM 2043 N N . HIS A 1 263 ? 34.682 19.019 -31.153 1.00 90.69 263 HIS A N 1
ATOM 2044 C CA . HIS A 1 263 ? 35.981 18.387 -30.905 1.00 90.69 263 HIS A CA 1
ATOM 2045 C C . HIS A 1 263 ? 36.718 18.024 -32.206 1.00 90.69 263 HIS A C 1
ATOM 2047 O O . HIS A 1 263 ? 37.886 18.384 -32.358 1.00 90.69 263 HIS A O 1
ATOM 2053 N N . LEU A 1 264 ? 36.043 17.388 -33.174 1.00 91.88 264 LEU A N 1
ATOM 2054 C CA . LEU A 1 264 ? 36.649 17.081 -34.479 1.00 91.88 264 LEU A CA 1
ATOM 2055 C C . LEU A 1 264 ? 37.053 18.356 -35.234 1.00 91.88 264 LEU A C 1
ATOM 2057 O O . LEU A 1 264 ? 38.151 18.425 -35.785 1.00 91.88 264 LEU A O 1
ATOM 2061 N N . LYS A 1 265 ? 36.207 19.394 -35.205 1.00 93.38 265 LYS A N 1
ATOM 2062 C CA . LYS A 1 265 ? 36.496 20.702 -35.803 1.00 93.38 265 LYS A CA 1
ATOM 2063 C C . LYS A 1 265 ? 37.734 21.366 -35.191 1.00 93.38 265 LYS A C 1
ATOM 2065 O O . LYS A 1 265 ? 38.514 21.953 -35.932 1.00 93.38 265 LYS A O 1
ATOM 2070 N N . LEU A 1 266 ? 37.923 21.279 -33.872 1.00 91.31 266 LEU A N 1
ATOM 2071 C CA . LEU A 1 266 ? 39.102 21.824 -33.182 1.00 91.31 266 LEU A CA 1
ATOM 2072 C C . LEU A 1 266 ? 40.400 21.062 -33.497 1.00 91.31 266 LEU A C 1
ATOM 2074 O O . LEU A 1 266 ? 41.480 21.634 -33.365 1.00 91.31 266 LEU A O 1
ATOM 2078 N N . ALA A 1 267 ? 40.302 19.792 -33.895 1.00 90.62 267 ALA A N 1
ATOM 2079 C CA . ALA A 1 267 ? 41.447 18.956 -34.257 1.00 90.62 267 ALA A CA 1
ATOM 2080 C C . ALA A 1 267 ? 41.844 19.069 -35.748 1.00 90.62 267 ALA A C 1
ATOM 2082 O O . ALA A 1 267 ? 42.953 18.685 -36.134 1.00 90.62 267 ALA A O 1
ATOM 2083 N N . VAL A 1 268 ? 40.964 19.616 -36.595 1.00 92.38 268 VAL A N 1
ATOM 2084 C CA . VAL A 1 268 ? 41.281 19.971 -37.986 1.00 92.38 268 VAL A CA 1
ATOM 2085 C C . VAL A 1 268 ? 42.074 21.285 -38.044 1.00 92.38 268 VAL A C 1
ATOM 2087 O O . VAL A 1 268 ? 41.937 22.177 -37.210 1.00 92.38 268 VAL A O 1
ATOM 2090 N N . SER A 1 269 ? 42.959 21.384 -39.034 1.00 88.81 269 SER A N 1
ATOM 2091 C CA . SER A 1 269 ? 43.918 22.473 -39.190 1.00 88.81 269 SER A CA 1
ATOM 2092 C C . SER A 1 269 ? 43.225 23.829 -39.397 1.00 88.81 269 SER A C 1
ATOM 2094 O O . SER A 1 269 ? 42.354 23.920 -40.261 1.00 88.81 269 SER A O 1
ATOM 2096 N N . PRO A 1 270 ? 43.663 24.920 -38.731 1.00 86.12 270 PRO A N 1
ATOM 2097 C CA . PRO A 1 270 ? 42.978 26.220 -38.789 1.00 86.12 270 PRO A CA 1
ATOM 2098 C C . PRO A 1 270 ? 42.865 26.899 -40.165 1.00 86.12 270 PRO A C 1
ATOM 2100 O O . PRO A 1 270 ? 42.170 27.905 -40.269 1.00 86.12 270 PRO A O 1
ATOM 2103 N N . HIS A 1 271 ? 43.554 26.403 -41.200 1.00 85.12 271 HIS A N 1
ATOM 2104 C CA . HIS A 1 271 ? 43.424 26.907 -42.575 1.00 85.12 271 HIS A CA 1
ATOM 2105 C C . HIS A 1 271 ? 42.186 26.344 -43.300 1.00 85.12 271 HIS A C 1
ATOM 2107 O O . HIS A 1 271 ? 41.662 26.983 -44.211 1.00 85.12 271 HIS A O 1
ATOM 2113 N N . ILE A 1 272 ? 41.673 25.187 -42.863 1.00 89.31 272 ILE A N 1
ATOM 2114 C CA . ILE A 1 272 ? 40.472 24.564 -43.423 1.00 89.31 272 ILE A CA 1
ATOM 2115 C C . ILE A 1 272 ? 39.246 25.211 -42.768 1.00 89.31 272 ILE A C 1
ATOM 2117 O O . ILE A 1 272 ? 38.838 24.870 -41.654 1.00 89.31 272 ILE A O 1
ATOM 2121 N N . GLU A 1 273 ? 38.648 26.173 -43.471 1.00 91.19 273 GLU A N 1
ATOM 2122 C CA . GLU A 1 273 ? 37.404 26.818 -43.045 1.00 91.19 273 GLU A CA 1
ATOM 2123 C C . GLU A 1 273 ? 36.292 25.784 -42.846 1.00 91.19 273 GLU A C 1
ATOM 2125 O O . GLU A 1 273 ? 36.071 24.897 -43.674 1.00 91.19 273 GLU A O 1
ATOM 2130 N N . SER A 1 274 ? 35.571 25.891 -41.731 1.00 93.38 274 SER A N 1
ATOM 2131 C CA . SER A 1 274 ? 34.507 24.944 -41.423 1.00 93.38 274 SER A CA 1
ATOM 2132 C C . SER A 1 274 ? 33.400 25.527 -40.556 1.00 93.38 274 SER A C 1
ATOM 2134 O O . SER A 1 274 ? 33.628 26.366 -39.679 1.00 93.38 274 SER A O 1
ATOM 2136 N N . VAL A 1 275 ? 32.179 25.044 -40.767 1.00 93.81 275 VAL A N 1
ATOM 2137 C CA . VAL A 1 275 ? 30.970 25.440 -40.033 1.00 93.81 275 VAL A CA 1
ATOM 2138 C C . VAL A 1 275 ? 30.313 24.201 -39.435 1.00 93.81 275 VAL A C 1
ATOM 2140 O O . VAL A 1 275 ? 30.408 23.116 -40.003 1.00 93.81 275 VAL A O 1
ATOM 2143 N N . ILE A 1 276 ? 29.695 24.354 -38.265 1.00 93.75 276 ILE A N 1
ATOM 2144 C CA . ILE A 1 276 ? 28.842 23.319 -37.675 1.00 93.75 276 ILE A CA 1
ATOM 2145 C C . ILE A 1 276 ? 27.405 23.751 -37.927 1.00 93.75 276 ILE A C 1
ATOM 2147 O O . ILE A 1 276 ? 27.049 24.887 -37.613 1.00 93.75 276 ILE A O 1
ATOM 2151 N N . ILE A 1 277 ? 26.614 22.858 -38.512 1.00 92.69 277 ILE A N 1
ATOM 2152 C CA . ILE A 1 277 ? 25.183 23.044 -38.736 1.00 92.69 277 ILE A CA 1
ATOM 2153 C C . ILE A 1 277 ? 24.462 21.944 -37.959 1.00 92.69 277 ILE A C 1
ATOM 2155 O O . ILE A 1 277 ? 24.569 20.763 -38.283 1.00 92.69 277 ILE A O 1
ATOM 2159 N N . ASP A 1 278 ? 23.743 22.348 -36.922 1.00 88.50 278 ASP A N 1
ATOM 2160 C CA . ASP A 1 278 ? 22.835 21.536 -36.118 1.00 88.50 278 ASP A CA 1
ATOM 2161 C C . ASP A 1 278 ? 21.457 22.221 -36.040 1.00 88.50 278 ASP A C 1
ATOM 2163 O O . ASP A 1 278 ? 21.224 23.238 -36.701 1.00 88.50 278 ASP A O 1
ATOM 2167 N N . GLY A 1 279 ? 20.506 21.644 -35.296 1.00 86.44 279 GLY A N 1
ATOM 2168 C CA . GLY A 1 279 ? 19.161 22.225 -35.188 1.00 86.44 279 GLY A CA 1
ATOM 2169 C C . GLY A 1 279 ? 18.357 22.173 -36.493 1.00 86.44 279 GLY A C 1
ATOM 2170 O O . GLY A 1 279 ? 17.572 23.079 -36.759 1.00 86.44 279 GLY A O 1
ATOM 2171 N N . ILE A 1 280 ? 18.605 21.167 -37.341 1.00 87.50 280 ILE A N 1
ATOM 2172 C CA . ILE A 1 280 ? 18.014 21.047 -38.682 1.00 87.50 280 ILE A CA 1
ATOM 2173 C C . ILE A 1 280 ? 16.904 19.999 -38.756 1.00 87.50 280 ILE A C 1
ATOM 2175 O O . ILE A 1 280 ? 16.945 18.956 -38.097 1.00 87.50 280 ILE A O 1
ATOM 2179 N N . THR A 1 281 ? 15.937 20.284 -39.620 1.00 88.31 281 THR A N 1
ATOM 2180 C CA . THR A 1 281 ? 14.918 19.354 -40.115 1.00 88.31 281 THR A CA 1
ATOM 2181 C C . THR A 1 281 ? 15.473 18.441 -41.225 1.00 88.31 281 THR A C 1
ATOM 2183 O O . THR A 1 281 ? 16.507 18.755 -41.826 1.00 88.31 281 THR A O 1
ATOM 2186 N N . PRO A 1 282 ? 14.794 17.323 -41.556 1.00 89.38 282 PRO A N 1
ATOM 2187 C CA . PRO A 1 282 ? 15.164 16.470 -42.690 1.00 89.38 282 PRO A CA 1
ATOM 2188 C C . PRO A 1 282 ? 15.248 17.194 -44.040 1.00 89.38 282 PRO A C 1
ATOM 2190 O O . PRO A 1 282 ? 16.161 16.931 -44.824 1.00 89.38 282 PRO A O 1
ATOM 2193 N N . ASP A 1 283 ? 14.332 18.131 -44.291 1.00 89.00 283 ASP A N 1
ATOM 2194 C CA . ASP A 1 283 ? 14.266 18.878 -45.549 1.00 89.00 283 ASP A CA 1
ATOM 2195 C C . ASP A 1 283 ? 15.443 19.863 -45.667 1.00 89.00 283 ASP A C 1
ATOM 2197 O O . ASP A 1 283 ? 16.110 19.916 -46.703 1.00 89.00 283 ASP A O 1
ATOM 2201 N N . GLU A 1 284 ? 15.785 20.564 -44.578 1.00 90.19 284 GLU A N 1
ATOM 2202 C CA . GLU A 1 284 ? 16.998 21.391 -44.501 1.00 90.19 284 GLU A CA 1
ATOM 2203 C C . GLU A 1 284 ? 18.276 20.558 -44.641 1.00 90.19 284 GLU A C 1
ATOM 2205 O O . GLU A 1 284 ? 19.206 20.986 -45.321 1.00 90.19 284 GLU A O 1
ATOM 2210 N N . ALA A 1 285 ? 18.338 19.367 -44.036 1.00 92.00 285 ALA A N 1
ATOM 2211 C CA . ALA A 1 285 ? 19.487 18.474 -44.169 1.00 92.00 285 ALA A CA 1
ATOM 2212 C C . ALA A 1 285 ? 19.684 18.028 -45.628 1.00 92.00 285 ALA A C 1
ATOM 2214 O O . ALA A 1 285 ? 20.803 18.067 -46.139 1.00 92.00 285 ALA A O 1
ATOM 2215 N N . PHE A 1 286 ? 18.604 17.664 -46.327 1.00 92.38 286 PHE A N 1
ATOM 2216 C CA . PHE A 1 286 ? 18.651 17.308 -47.748 1.00 92.38 286 PHE A CA 1
ATOM 2217 C C . PHE A 1 286 ? 19.044 18.493 -48.640 1.00 92.38 286 PHE A C 1
ATOM 2219 O O . PHE A 1 286 ? 19.777 18.307 -49.613 1.00 92.38 286 PHE A O 1
ATOM 2226 N N . ALA A 1 287 ? 18.600 19.709 -48.312 1.00 91.31 287 ALA A N 1
ATOM 2227 C CA . ALA A 1 287 ? 19.022 20.925 -49.001 1.00 91.31 287 ALA A CA 1
ATOM 2228 C C . ALA A 1 287 ? 20.517 21.220 -48.772 1.00 91.31 287 ALA A C 1
ATOM 2230 O O . ALA A 1 287 ? 21.258 21.365 -49.740 1.00 91.31 287 ALA A O 1
ATOM 2231 N N . VAL A 1 288 ? 20.989 21.218 -47.518 1.00 92.88 288 VAL A N 1
ATOM 2232 C CA . VAL A 1 288 ? 22.392 21.512 -47.159 1.00 92.88 288 VAL A CA 1
ATOM 2233 C C . VAL A 1 288 ? 23.356 20.501 -47.779 1.00 92.88 288 VAL A C 1
ATOM 2235 O O . VAL A 1 288 ? 24.399 20.893 -48.296 1.00 92.88 288 VAL A O 1
ATOM 2238 N N . ILE A 1 289 ? 22.999 19.213 -47.781 1.00 94.00 289 ILE A N 1
ATOM 2239 C CA . ILE A 1 289 ? 23.781 18.164 -48.450 1.00 94.00 289 ILE A CA 1
ATOM 2240 C C . ILE A 1 289 ? 23.799 18.378 -49.973 1.00 94.00 289 ILE A C 1
ATOM 2242 O O . ILE A 1 289 ? 24.823 18.139 -50.601 1.00 94.00 289 ILE A O 1
ATOM 2246 N N . GLY A 1 290 ? 22.703 18.861 -50.570 1.00 91.12 290 GLY A N 1
ATOM 2247 C CA . GLY A 1 290 ? 22.633 19.167 -52.004 1.00 91.12 290 GLY A CA 1
ATOM 2248 C C . GLY A 1 290 ? 23.524 20.328 -52.461 1.00 91.12 290 GLY A C 1
ATOM 2249 O O . GLY A 1 290 ? 23.934 20.339 -53.615 1.00 91.12 290 GLY A O 1
ATOM 2250 N N . GLU A 1 291 ? 23.853 21.258 -51.563 1.00 92.06 291 GLU A N 1
ATOM 2251 C CA . GLU A 1 291 ? 24.789 22.371 -51.801 1.00 92.06 291 GLU A CA 1
ATOM 2252 C C . GLU A 1 291 ? 26.260 22.005 -51.499 1.00 92.06 291 GLU A C 1
ATOM 2254 O O . GLU A 1 291 ? 27.137 22.874 -51.503 1.00 92.06 291 GLU A O 1
ATOM 2259 N N . CYS A 1 292 ? 26.545 20.730 -51.202 1.00 93.94 292 CYS A N 1
ATOM 2260 C CA . CYS A 1 292 ? 27.896 20.224 -50.959 1.00 93.94 292 CYS A CA 1
ATOM 2261 C C . CYS A 1 292 ? 28.449 19.460 -52.171 1.00 93.94 292 CYS A C 1
ATOM 2263 O O . CYS A 1 292 ? 27.759 18.652 -52.785 1.00 93.94 292 CYS A O 1
ATOM 2265 N N . ASP A 1 293 ? 29.731 19.665 -52.478 1.00 94.62 293 ASP A N 1
ATOM 2266 C CA . ASP A 1 293 ? 30.430 19.002 -53.585 1.00 94.62 293 ASP A CA 1
ATOM 2267 C C . ASP A 1 293 ? 30.716 17.516 -53.313 1.00 94.62 293 ASP A C 1
ATOM 2269 O O . ASP A 1 293 ? 30.973 16.761 -54.249 1.00 94.62 293 ASP A O 1
ATOM 2273 N N . ALA A 1 294 ? 30.725 17.106 -52.040 1.00 95.44 294 ALA A N 1
ATOM 2274 C CA . ALA A 1 294 ? 30.927 15.728 -51.603 1.00 95.44 294 ALA A CA 1
ATOM 2275 C C . ALA A 1 294 ? 30.453 15.499 -50.155 1.00 95.44 294 ALA A C 1
ATOM 2277 O O . ALA A 1 294 ? 30.323 16.449 -49.378 1.00 95.44 294 ALA A O 1
ATOM 2278 N N . ALA A 1 295 ? 30.266 14.234 -49.759 1.00 96.94 295 ALA A N 1
ATOM 2279 C CA . ALA A 1 295 ? 29.933 13.854 -48.384 1.00 96.94 295 ALA A CA 1
ATOM 2280 C C . ALA A 1 295 ? 30.778 12.689 -47.833 1.00 96.94 295 ALA A C 1
ATOM 2282 O O . ALA A 1 295 ? 30.998 11.678 -48.497 1.00 96.94 295 ALA A O 1
ATOM 2283 N N . PHE A 1 296 ? 31.182 12.802 -46.569 1.00 96.88 296 PHE A N 1
ATOM 2284 C CA . PHE A 1 296 ? 31.667 11.709 -45.734 1.00 96.88 296 PHE A CA 1
ATOM 2285 C C . PHE A 1 296 ? 30.604 11.375 -44.682 1.00 96.88 296 PHE A C 1
ATOM 2287 O O . PHE A 1 296 ? 30.224 12.252 -43.903 1.00 96.88 296 PHE A O 1
ATOM 2294 N N . SER A 1 297 ? 30.132 10.126 -44.617 1.00 95.38 297 SER A N 1
ATOM 2295 C CA . SER A 1 297 ? 29.030 9.757 -43.717 1.00 95.38 297 SER A CA 1
ATOM 2296 C C . SER A 1 297 ? 29.263 8.499 -42.876 1.00 95.38 297 SER A C 1
ATOM 2298 O O . SER A 1 297 ? 29.540 7.413 -43.380 1.00 95.38 297 SER A O 1
ATOM 2300 N N . MET A 1 298 ? 29.034 8.638 -41.570 1.00 92.44 298 MET A N 1
ATOM 2301 C CA . MET A 1 298 ? 28.860 7.555 -40.596 1.00 92.44 298 MET A CA 1
ATOM 2302 C C . MET A 1 298 ? 27.373 7.362 -40.220 1.00 92.44 298 MET A C 1
ATOM 2304 O O . MET A 1 298 ? 27.047 6.581 -39.335 1.00 92.44 298 MET A O 1
ATOM 2308 N N . ARG A 1 299 ? 26.428 8.080 -40.843 1.00 90.94 299 ARG A N 1
ATOM 2309 C CA . ARG A 1 299 ? 24.980 7.935 -40.589 1.00 90.94 299 ARG A CA 1
ATOM 2310 C C . ARG A 1 299 ? 24.303 7.370 -41.841 1.00 90.94 299 ARG A C 1
ATOM 2312 O O . ARG A 1 299 ? 24.381 7.988 -42.898 1.00 90.94 299 ARG A O 1
ATOM 2319 N N . LEU A 1 300 ? 23.572 6.254 -41.724 1.00 90.56 300 LEU A N 1
ATOM 2320 C CA . LEU A 1 300 ? 22.855 5.624 -42.851 1.00 90.56 300 LEU A CA 1
ATOM 2321 C C . LEU A 1 300 ? 22.026 6.637 -43.663 1.00 90.56 300 LEU A C 1
ATOM 2323 O O . LEU A 1 300 ? 22.224 6.773 -44.866 1.00 90.56 300 LEU A O 1
ATOM 2327 N N . HIS A 1 301 ? 21.145 7.390 -43.001 1.00 91.75 301 HIS A N 1
ATOM 2328 C CA . HIS A 1 301 ? 20.311 8.386 -43.676 1.00 91.75 301 HIS A CA 1
ATOM 2329 C C . HIS A 1 301 ? 21.127 9.538 -44.279 1.00 91.75 301 HIS A C 1
ATOM 2331 O O . HIS A 1 301 ? 20.770 10.023 -45.344 1.00 91.75 301 HIS A O 1
ATOM 2337 N N . GLY A 1 302 ? 22.265 9.918 -43.686 1.00 93.44 302 GLY A N 1
ATOM 2338 C CA . GLY A 1 302 ? 23.189 10.883 -44.293 1.00 93.44 302 GLY A CA 1
ATOM 2339 C C . GLY A 1 302 ? 23.765 10.384 -45.621 1.00 93.44 302 GLY A C 1
ATOM 2340 O O . GLY A 1 302 ? 23.817 11.137 -46.590 1.00 93.44 302 GLY A O 1
ATOM 2341 N N . SER A 1 303 ? 24.097 9.090 -45.700 1.00 93.50 303 SER A N 1
ATOM 2342 C CA . SER A 1 303 ? 24.510 8.449 -46.954 1.00 93.50 303 SER A CA 1
ATOM 2343 C C . SER A 1 303 ? 23.369 8.399 -47.975 1.00 93.50 303 SER A C 1
ATOM 2345 O O . SER A 1 303 ? 23.589 8.725 -49.136 1.00 93.50 303 SER A O 1
ATOM 2347 N N . ILE A 1 304 ? 22.145 8.039 -47.560 1.00 93.06 304 ILE A N 1
ATOM 2348 C CA . ILE A 1 304 ? 20.966 7.988 -48.449 1.00 93.06 304 ILE A CA 1
ATOM 2349 C C . ILE A 1 304 ? 20.644 9.377 -49.022 1.00 93.06 304 ILE A C 1
ATOM 2351 O O . ILE A 1 304 ? 20.425 9.494 -50.225 1.00 93.06 304 ILE A O 1
ATOM 2355 N N . LEU A 1 305 ? 20.658 10.435 -48.201 1.00 93.88 305 LEU A N 1
ATOM 2356 C CA . LEU A 1 305 ? 20.408 11.810 -48.654 1.00 93.88 305 LEU A CA 1
ATOM 2357 C C . LEU A 1 305 ? 21.463 12.281 -49.669 1.00 93.88 305 LEU A C 1
ATOM 2359 O O . LEU A 1 305 ? 21.104 12.847 -50.701 1.00 93.88 305 LEU A O 1
ATOM 2363 N N . ALA A 1 306 ? 22.745 12.005 -49.413 1.00 93.94 306 ALA A N 1
ATOM 2364 C CA . ALA A 1 306 ? 23.842 12.371 -50.309 1.00 93.94 306 ALA A CA 1
ATOM 2365 C C . ALA A 1 306 ? 23.804 11.594 -51.639 1.00 93.94 306 ALA A C 1
ATOM 2367 O O . ALA A 1 306 ? 23.858 12.192 -52.714 1.00 93.94 306 ALA A O 1
ATOM 2368 N N . LEU A 1 307 ? 23.604 10.272 -51.586 1.00 93.88 307 LEU A N 1
ATOM 2369 C CA . LEU A 1 307 ? 23.419 9.446 -52.784 1.00 93.88 307 LEU A CA 1
ATOM 2370 C C . LEU A 1 307 ? 22.159 9.864 -53.562 1.00 93.88 307 LEU A C 1
ATOM 2372 O O . LEU A 1 307 ? 22.192 9.927 -54.786 1.00 93.88 307 LEU A O 1
ATOM 2376 N N . GLY A 1 308 ? 21.076 10.237 -52.875 1.00 91.38 308 GLY A N 1
ATOM 2377 C CA . GLY A 1 308 ? 19.853 10.763 -53.489 1.00 91.38 308 GLY A CA 1
ATOM 2378 C C . GLY A 1 308 ? 20.034 12.102 -54.215 1.00 91.38 308 GLY A C 1
ATOM 2379 O O . GLY A 1 308 ? 19.346 12.356 -55.200 1.00 91.38 308 GLY A O 1
ATOM 2380 N N . LYS A 1 309 ? 20.994 12.935 -53.790 1.00 91.50 309 LYS A N 1
ATOM 2381 C CA . LYS A 1 309 ? 21.436 14.138 -54.522 1.00 91.50 309 LYS A CA 1
ATOM 2382 C C . LYS A 1 309 ? 22.435 13.840 -55.647 1.00 91.50 309 LYS A C 1
ATOM 2384 O O . LYS A 1 309 ? 22.832 14.761 -56.352 1.00 91.50 309 LYS A O 1
ATOM 2389 N N . SER A 1 310 ? 22.829 12.578 -55.836 1.00 90.94 310 SER A N 1
ATOM 2390 C CA . SER A 1 310 ? 23.887 12.152 -56.764 1.00 90.94 310 SER A CA 1
ATOM 2391 C C . SER A 1 310 ? 25.235 12.851 -56.536 1.00 90.94 310 SER A C 1
ATOM 2393 O O . SER A 1 310 ? 26.011 13.004 -57.478 1.00 90.94 310 SER A O 1
ATOM 2395 N N . ILE A 1 311 ? 25.536 13.253 -55.295 1.00 92.69 311 ILE A N 1
ATOM 2396 C CA . ILE A 1 311 ? 26.867 13.763 -54.942 1.00 92.69 311 ILE A CA 1
ATOM 2397 C C . ILE A 1 311 ? 27.820 12.599 -54.607 1.00 92.69 311 ILE A C 1
ATOM 2399 O O . ILE A 1 311 ? 27.359 11.525 -54.206 1.00 92.69 311 ILE A O 1
ATOM 2403 N N . PRO A 1 312 ? 29.145 12.771 -54.756 1.00 94.12 312 PRO A N 1
ATOM 2404 C CA . PRO A 1 312 ? 30.134 11.780 -54.340 1.00 94.12 312 PRO A CA 1
ATOM 2405 C C . PRO A 1 312 ? 30.061 11.498 -52.833 1.00 94.12 312 PRO A C 1
ATOM 2407 O O . PRO A 1 312 ? 29.968 12.425 -52.025 1.00 94.12 312 PRO A O 1
ATOM 2410 N N . VAL A 1 313 ? 30.146 10.219 -52.447 1.00 95.25 313 VAL A N 1
ATOM 2411 C CA . VAL A 1 313 ? 30.070 9.782 -51.042 1.00 95.25 313 VAL A CA 1
ATOM 2412 C C . VAL A 1 313 ? 31.220 8.847 -50.685 1.00 95.25 313 VAL A C 1
ATOM 2414 O O . VAL A 1 313 ? 31.487 7.888 -51.405 1.00 95.25 313 VAL A O 1
ATOM 2417 N N . ALA A 1 314 ? 31.846 9.082 -49.533 1.00 95.44 314 ALA A N 1
ATOM 2418 C CA . ALA A 1 314 ? 32.599 8.073 -48.791 1.00 95.44 314 ALA A CA 1
ATOM 2419 C C . ALA A 1 314 ? 31.877 7.772 -47.470 1.00 95.44 314 ALA A C 1
ATOM 2421 O O . ALA A 1 314 ? 31.248 8.657 -46.887 1.00 95.44 314 ALA A O 1
ATOM 2422 N N . ALA A 1 315 ? 31.941 6.534 -46.984 1.00 95.06 315 ALA A N 1
ATOM 2423 C CA . ALA A 1 315 ? 31.193 6.133 -45.799 1.00 95.06 315 ALA A CA 1
ATOM 2424 C C . ALA A 1 315 ? 31.998 5.278 -44.820 1.00 95.06 315 ALA A C 1
ATOM 2426 O O . ALA A 1 315 ? 32.815 4.451 -45.223 1.00 95.06 315 ALA A O 1
ATOM 2427 N N . LEU A 1 316 ? 31.716 5.461 -43.528 1.00 94.12 316 LEU A N 1
ATOM 2428 C CA . LEU A 1 316 ? 32.264 4.669 -42.429 1.00 94.12 316 LEU A CA 1
ATOM 2429 C C . LEU A 1 316 ? 31.214 3.657 -41.954 1.00 94.12 316 LEU A C 1
ATOM 2431 O O . LEU A 1 316 ? 30.291 3.980 -41.205 1.00 94.12 316 LEU A O 1
ATOM 2435 N N . GLU A 1 317 ? 31.355 2.422 -42.421 1.00 91.75 317 GLU A N 1
ATOM 2436 C CA . GLU A 1 317 ? 30.471 1.293 -42.147 1.00 91.75 317 GLU A CA 1
ATOM 2437 C C . GLU A 1 317 ? 30.811 0.674 -40.791 1.00 91.75 317 GLU A C 1
ATOM 2439 O O . GLU A 1 317 ? 31.572 -0.280 -40.682 1.00 91.75 317 GLU A O 1
ATOM 2444 N N . TYR A 1 318 ? 30.236 1.235 -39.729 1.00 83.44 318 TYR A N 1
ATOM 2445 C CA . TYR A 1 318 ? 30.357 0.680 -38.377 1.00 83.44 318 TYR A CA 1
ATOM 2446 C C . TYR A 1 318 ? 29.291 -0.391 -38.059 1.00 83.44 318 TYR A C 1
ATOM 2448 O O . TYR A 1 318 ? 29.352 -1.038 -37.014 1.00 83.44 318 TYR A O 1
ATOM 2456 N N . ASP A 1 319 ? 28.301 -0.546 -38.942 1.00 79.62 319 ASP A N 1
ATOM 2457 C CA . ASP A 1 319 ? 27.085 -1.336 -38.755 1.00 79.62 319 ASP A CA 1
ATOM 2458 C C . ASP A 1 319 ? 26.686 -2.005 -40.081 1.00 79.62 319 ASP A C 1
ATOM 2460 O O . ASP A 1 319 ? 26.749 -1.384 -41.149 1.00 79.62 319 ASP A O 1
ATOM 2464 N N . VAL A 1 320 ? 26.236 -3.261 -40.007 1.00 79.44 320 VAL A N 1
ATOM 2465 C CA . VAL A 1 320 ? 25.840 -4.086 -41.160 1.00 79.44 320 VAL A CA 1
ATOM 2466 C C . VAL A 1 320 ? 24.786 -3.386 -42.026 1.00 79.44 320 VAL A C 1
ATOM 2468 O O . VAL A 1 320 ? 24.861 -3.463 -43.252 1.00 79.44 320 VAL A O 1
ATOM 2471 N N . LYS A 1 321 ? 23.850 -2.626 -41.434 1.00 82.00 321 LYS A N 1
ATOM 2472 C CA . LYS A 1 321 ? 22.801 -1.926 -42.202 1.00 82.00 321 LYS A CA 1
ATOM 2473 C C . LYS A 1 321 ? 23.342 -0.862 -43.159 1.00 82.00 321 LYS A C 1
ATOM 2475 O O . LYS A 1 321 ? 22.738 -0.621 -44.202 1.00 82.00 321 LYS A O 1
ATOM 2480 N N . MET A 1 322 ? 24.489 -0.251 -42.844 1.00 86.62 322 MET A N 1
ATOM 2481 C CA . MET A 1 322 ? 25.155 0.679 -43.762 1.00 86.62 322 MET A CA 1
ATOM 2482 C C . MET A 1 322 ? 25.774 -0.075 -44.936 1.00 86.62 322 MET A C 1
ATOM 2484 O O . MET A 1 322 ? 25.503 0.276 -46.081 1.00 86.62 322 MET A O 1
ATOM 2488 N N . ALA A 1 323 ? 26.504 -1.160 -44.659 1.00 86.44 323 ALA A N 1
ATOM 2489 C CA . ALA A 1 323 ? 27.070 -2.017 -45.698 1.00 86.44 323 ALA A CA 1
ATOM 2490 C C . ALA A 1 323 ? 25.995 -2.525 -46.674 1.00 86.44 323 ALA A C 1
ATOM 2492 O O . ALA A 1 323 ? 26.200 -2.461 -47.882 1.00 86.44 323 ALA A O 1
ATOM 2493 N N . ARG A 1 324 ? 24.812 -2.926 -46.179 1.00 84.62 324 ARG A N 1
ATOM 2494 C CA . ARG A 1 324 ? 23.684 -3.343 -47.032 1.00 84.62 324 ARG A CA 1
ATOM 2495 C C . ARG A 1 324 ? 23.150 -2.226 -47.919 1.00 84.62 324 ARG A C 1
ATOM 2497 O O . ARG A 1 324 ? 23.024 -2.429 -49.124 1.00 84.62 324 ARG A O 1
ATOM 2504 N N . ALA A 1 325 ? 22.883 -1.041 -47.374 1.00 86.38 325 ALA A N 1
ATOM 2505 C CA . ALA A 1 325 ? 22.414 0.084 -48.184 1.00 86.38 325 ALA A CA 1
ATOM 2506 C C . ALA A 1 325 ? 23.440 0.496 -49.259 1.00 86.38 325 ALA A C 1
ATOM 2508 O O . ALA A 1 325 ? 23.066 0.845 -50.379 1.00 86.38 325 ALA A O 1
ATOM 2509 N N . HIS A 1 326 ? 24.733 0.401 -48.948 1.00 92.75 326 HIS A N 1
ATOM 2510 C CA . HIS A 1 326 ? 25.822 0.692 -49.876 1.00 92.75 326 HIS A CA 1
ATOM 2511 C C . HIS A 1 326 ? 26.042 -0.411 -50.926 1.00 92.75 326 HIS A C 1
ATOM 2513 O O . HIS A 1 326 ? 26.274 -0.083 -52.090 1.00 92.75 326 HIS A O 1
ATOM 2519 N N . ASP A 1 327 ? 25.893 -1.693 -50.569 1.00 90.06 327 ASP A N 1
ATOM 2520 C CA . ASP A 1 327 ? 25.830 -2.819 -51.518 1.00 90.06 327 ASP A CA 1
ATOM 2521 C C . ASP A 1 327 ? 24.674 -2.606 -52.511 1.00 90.06 327 ASP A C 1
ATOM 2523 O O . ASP A 1 327 ? 24.848 -2.706 -53.729 1.00 90.06 327 ASP A O 1
ATOM 2527 N N . MET A 1 328 ? 23.495 -2.244 -51.993 1.00 88.88 328 MET A N 1
ATOM 2528 C CA . MET A 1 328 ? 22.303 -1.951 -52.789 1.00 88.88 328 MET A CA 1
ATOM 2529 C C . MET A 1 328 ? 22.502 -0.736 -53.702 1.00 88.88 328 MET A C 1
ATOM 2531 O O . MET A 1 328 ? 22.069 -0.789 -54.850 1.00 88.88 328 MET A O 1
ATOM 2535 N N . ALA A 1 329 ? 23.194 0.314 -53.250 1.00 90.25 329 ALA A N 1
ATOM 2536 C CA . ALA A 1 329 ? 23.561 1.481 -54.060 1.00 90.25 329 ALA A CA 1
ATOM 2537 C C . ALA A 1 329 ? 24.710 1.225 -55.057 1.00 90.25 329 ALA A C 1
ATOM 2539 O O . ALA A 1 329 ? 24.865 1.977 -56.018 1.00 90.25 329 ALA A O 1
ATOM 2540 N N . GLY A 1 330 ? 25.498 0.162 -54.868 1.00 91.88 330 GLY A N 1
ATOM 2541 C CA . GLY A 1 330 ? 26.691 -0.124 -55.670 1.00 91.88 330 GLY A CA 1
ATOM 2542 C C . GLY A 1 330 ? 27.905 0.746 -55.322 1.00 91.88 330 GLY A C 1
ATOM 2543 O O . GLY A 1 330 ? 28.759 0.957 -56.183 1.00 91.88 330 GLY A O 1
ATOM 2544 N N . LEU A 1 331 ? 27.983 1.258 -54.087 1.00 93.44 331 LEU A N 1
ATOM 2545 C CA . LEU A 1 331 ? 29.092 2.093 -53.615 1.00 93.44 331 LEU A CA 1
ATOM 2546 C C . LEU A 1 331 ? 30.419 1.293 -53.662 1.00 93.44 331 LEU A C 1
ATOM 2548 O O . LEU A 1 331 ? 30.484 0.197 -53.090 1.00 93.44 331 LEU A O 1
ATOM 2552 N N . PRO A 1 332 ? 31.488 1.796 -54.316 1.00 92.31 332 PRO A N 1
ATOM 2553 C CA . PRO A 1 332 ? 32.743 1.066 -54.464 1.00 92.31 332 PRO A CA 1
ATOM 2554 C C . PRO A 1 332 ? 33.418 0.780 -53.124 1.00 92.31 332 PRO A C 1
ATOM 2556 O O . PRO A 1 332 ? 33.484 1.649 -52.258 1.00 92.31 332 PRO A O 1
ATOM 2559 N N . ALA A 1 333 ? 34.028 -0.401 -52.993 1.00 89.81 333 ALA A N 1
ATOM 2560 C CA . ALA A 1 333 ? 34.765 -0.797 -51.788 1.00 89.81 333 ALA A CA 1
ATOM 2561 C C . ALA A 1 333 ? 35.850 0.218 -51.367 1.00 89.81 333 ALA A C 1
ATOM 2563 O O . ALA A 1 333 ? 36.104 0.391 -50.186 1.00 89.81 333 ALA A O 1
ATOM 2564 N N . SER A 1 334 ? 36.447 0.959 -52.309 1.00 88.94 334 SER A N 1
ATOM 2565 C CA . SER A 1 334 ? 37.451 1.991 -52.001 1.00 88.94 334 SER A CA 1
ATOM 2566 C C . SER A 1 334 ? 36.902 3.298 -51.412 1.00 88.94 334 SER A C 1
ATOM 2568 O O . SER A 1 334 ? 37.678 4.220 -51.176 1.00 88.94 334 SER A O 1
ATOM 2570 N N . LEU A 1 335 ? 35.582 3.419 -51.265 1.00 93.19 335 LEU A N 1
ATOM 2571 C CA . LEU A 1 335 ? 34.892 4.535 -50.609 1.00 93.19 335 LEU A CA 1
ATOM 2572 C C . LEU A 1 335 ? 34.148 4.061 -49.344 1.00 93.19 335 LEU A C 1
ATOM 2574 O O . LEU A 1 335 ? 33.352 4.807 -48.777 1.00 93.19 335 LEU A O 1
ATOM 2578 N N . ARG A 1 336 ? 34.396 2.818 -48.907 1.00 94.81 336 ARG A N 1
ATOM 2579 C CA . ARG A 1 336 ? 33.722 2.143 -47.794 1.00 94.81 336 ARG A CA 1
ATOM 2580 C C . ARG A 1 336 ? 34.762 1.736 -46.757 1.00 94.81 336 ARG A C 1
ATOM 2582 O O . ARG A 1 336 ? 35.499 0.778 -46.962 1.00 94.81 336 ARG A O 1
ATOM 2589 N N . LEU A 1 337 ? 34.826 2.494 -45.672 1.00 94.00 337 LEU A N 1
ATOM 2590 C CA . LEU A 1 337 ? 35.762 2.299 -44.569 1.00 94.00 337 LEU A CA 1
ATOM 2591 C C . LEU A 1 337 ? 35.108 1.522 -43.428 1.00 94.00 337 LEU A C 1
ATOM 2593 O O . LEU A 1 337 ? 33.908 1.642 -43.190 1.00 94.00 337 LEU A O 1
ATOM 2597 N N . GLN A 1 338 ? 35.916 0.801 -42.665 1.00 91.44 338 GLN A N 1
ATOM 2598 C CA . GLN A 1 338 ? 35.570 0.152 -41.405 1.00 91.44 338 GLN A CA 1
ATOM 2599 C C . GLN A 1 338 ? 36.273 0.866 -40.237 1.00 91.44 338 GLN A C 1
ATOM 2601 O O . GLN A 1 338 ? 37.339 1.462 -40.394 1.00 91.44 338 GLN A O 1
ATOM 2606 N N . LEU A 1 339 ? 35.731 0.752 -39.017 1.00 87.44 339 LEU A N 1
ATOM 2607 C CA . LEU A 1 339 ? 36.317 1.365 -37.804 1.00 87.44 339 LEU A CA 1
ATOM 2608 C C . LEU A 1 339 ? 37.791 0.975 -37.549 1.00 87.44 339 LEU A C 1
ATOM 2610 O O . LEU A 1 339 ? 38.544 1.711 -36.904 1.00 87.44 339 LEU A O 1
ATOM 2614 N N . ASN A 1 340 ? 38.196 -0.203 -38.029 1.00 86.81 340 ASN A N 1
ATOM 2615 C CA . ASN A 1 340 ? 39.510 -0.787 -37.776 1.00 86.81 340 ASN A CA 1
ATOM 2616 C C . ASN A 1 340 ? 40.549 -0.494 -38.874 1.00 86.81 340 ASN A C 1
ATOM 2618 O O . ASN A 1 340 ? 41.721 -0.798 -38.652 1.00 86.81 340 ASN A O 1
ATOM 2622 N N . ASP A 1 341 ? 40.162 0.124 -39.994 1.00 90.88 341 ASP A N 1
ATOM 2623 C CA . ASP A 1 341 ? 41.049 0.356 -41.146 1.00 90.88 341 ASP A CA 1
ATOM 2624 C C . ASP A 1 341 ? 42.221 1.295 -40.816 1.00 90.88 341 ASP A C 1
ATOM 2626 O O . ASP A 1 341 ? 42.206 2.032 -39.822 1.00 90.88 341 ASP A O 1
ATOM 2630 N N . GLY A 1 342 ? 43.282 1.257 -41.623 1.00 90.44 342 GLY A N 1
ATOM 2631 C CA . GLY A 1 342 ? 44.491 2.043 -41.407 1.00 90.44 342 GLY A CA 1
ATOM 2632 C C . GLY A 1 342 ? 44.299 3.528 -41.720 1.00 90.44 342 GLY A C 1
ATOM 2633 O O . GLY A 1 342 ? 43.426 3.920 -42.488 1.00 90.44 342 GLY A O 1
ATOM 2634 N N . ALA A 1 343 ? 45.163 4.387 -41.170 1.00 90.00 343 ALA A N 1
ATOM 2635 C CA . ALA A 1 343 ? 45.138 5.821 -41.488 1.00 90.00 343 ALA A CA 1
ATOM 2636 C C . ALA A 1 343 ? 45.311 6.090 -43.000 1.00 90.00 343 ALA A C 1
ATOM 2638 O O . ALA A 1 343 ? 44.677 6.987 -43.544 1.00 90.00 343 ALA A O 1
ATOM 2639 N N . ALA A 1 344 ? 46.104 5.259 -43.690 1.00 91.19 344 ALA A N 1
ATOM 2640 C CA . ALA A 1 344 ? 46.285 5.332 -45.138 1.00 91.19 344 ALA A CA 1
ATOM 2641 C C . ALA A 1 344 ? 44.983 5.085 -45.923 1.00 91.19 344 ALA A C 1
ATOM 2643 O O . ALA A 1 344 ? 44.783 5.710 -46.963 1.00 91.19 344 ALA A O 1
ATOM 2644 N N . ASP A 1 345 ? 44.091 4.226 -45.422 1.00 93.19 345 ASP A N 1
ATOM 2645 C CA . ASP A 1 345 ? 42.801 3.931 -46.053 1.00 93.19 345 ASP A CA 1
ATOM 2646 C C . ASP A 1 345 ? 41.848 5.127 -45.915 1.00 93.19 345 ASP A C 1
ATOM 2648 O O . ASP A 1 345 ? 41.230 5.543 -46.896 1.00 93.19 345 ASP A O 1
ATOM 2652 N N . PHE A 1 346 ? 41.819 5.762 -44.734 1.00 94.19 346 PHE A N 1
ATOM 2653 C CA . PHE A 1 346 ? 41.096 7.019 -44.507 1.00 94.19 346 PHE A CA 1
ATOM 2654 C C . PHE A 1 346 ? 41.612 8.139 -45.429 1.00 94.19 346 PHE A C 1
ATOM 2656 O O . PHE A 1 346 ? 40.811 8.748 -46.140 1.00 94.19 346 PHE A O 1
ATOM 2663 N N . THR A 1 347 ? 42.932 8.373 -45.499 1.00 93.56 347 THR A N 1
ATOM 2664 C CA . THR A 1 347 ? 43.521 9.356 -46.431 1.00 93.56 347 THR A CA 1
ATOM 2665 C C . THR A 1 347 ? 43.170 9.024 -47.885 1.00 93.56 347 THR A C 1
ATOM 2667 O O . THR A 1 347 ? 42.803 9.917 -48.649 1.00 93.56 347 THR A O 1
ATOM 2670 N N . ALA A 1 348 ? 43.243 7.753 -48.291 1.00 92.06 348 ALA A N 1
ATOM 2671 C CA . ALA A 1 348 ? 42.924 7.337 -49.655 1.00 92.06 348 ALA A CA 1
ATOM 2672 C C . ALA A 1 348 ? 41.441 7.545 -50.006 1.00 92.06 348 ALA A C 1
ATOM 2674 O O . ALA A 1 348 ? 41.145 7.981 -51.119 1.00 92.06 348 ALA A O 1
ATOM 2675 N N . ALA A 1 349 ? 40.518 7.268 -49.083 1.00 92.81 349 ALA A N 1
ATOM 2676 C CA . ALA A 1 349 ? 39.088 7.489 -49.284 1.00 92.81 349 ALA A CA 1
ATOM 2677 C C . ALA A 1 349 ? 38.747 8.985 -49.372 1.00 92.81 349 ALA A C 1
ATOM 2679 O O . ALA A 1 349 ? 38.044 9.385 -50.298 1.00 92.81 349 ALA A O 1
ATOM 2680 N N . VAL A 1 350 ? 39.294 9.824 -48.479 1.00 93.00 350 VAL A N 1
ATOM 2681 C CA . VAL A 1 350 ? 39.088 11.284 -48.535 1.00 93.00 350 VAL A CA 1
ATOM 2682 C C . VAL A 1 350 ? 39.695 11.867 -49.815 1.00 93.00 350 VAL A C 1
ATOM 2684 O O . VAL A 1 350 ? 39.008 12.603 -50.513 1.00 93.00 350 VAL A O 1
ATOM 2687 N N . ARG A 1 351 ? 40.915 11.473 -50.217 1.00 91.25 351 ARG A N 1
ATOM 2688 C CA . ARG A 1 351 ? 41.507 11.925 -51.494 1.00 91.25 351 ARG A CA 1
ATOM 2689 C C . ARG A 1 351 ? 40.681 11.520 -52.713 1.00 91.25 351 ARG A C 1
ATOM 2691 O O . ARG A 1 351 ? 40.466 12.352 -53.583 1.00 91.25 351 ARG A O 1
ATOM 2698 N N . ARG A 1 352 ? 40.163 10.287 -52.775 1.00 89.69 352 ARG A N 1
ATOM 2699 C CA . ARG A 1 352 ? 39.266 9.849 -53.870 1.00 89.69 352 ARG A CA 1
ATOM 2700 C C . ARG A 1 352 ? 37.964 10.648 -53.927 1.00 89.69 352 ARG A C 1
ATOM 2702 O O . ARG A 1 352 ? 37.347 10.710 -54.986 1.00 89.69 352 ARG A O 1
ATOM 2709 N N . LEU A 1 353 ? 37.548 11.220 -52.800 1.00 89.25 353 LEU A N 1
ATOM 2710 C CA . LEU A 1 353 ? 36.344 12.028 -52.673 1.00 89.25 353 LEU A CA 1
ATOM 2711 C C . LEU A 1 353 ? 36.582 13.494 -53.088 1.00 89.25 353 LEU A C 1
ATOM 2713 O O . LEU A 1 353 ? 35.742 14.074 -53.770 1.00 89.25 353 LEU A O 1
ATOM 2717 N N . THR A 1 354 ? 37.720 14.084 -52.707 1.00 88.12 354 THR A N 1
ATOM 2718 C CA . THR A 1 354 ? 38.005 15.527 -52.863 1.00 88.12 354 THR A CA 1
ATOM 2719 C C . THR A 1 354 ? 38.896 15.857 -54.068 1.00 88.12 354 THR A C 1
ATOM 2721 O O . THR A 1 354 ? 38.757 16.915 -54.687 1.00 88.12 354 THR A O 1
ATOM 2724 N N . HIS A 1 355 ? 39.773 14.929 -54.452 1.00 85.56 355 HIS A N 1
ATOM 2725 C CA . HIS A 1 355 ? 40.690 15.016 -55.591 1.00 85.56 355 HIS A CA 1
ATOM 2726 C C . HIS A 1 355 ? 40.677 13.691 -56.390 1.00 85.56 355 HIS A C 1
ATOM 2728 O O . HIS A 1 355 ? 41.680 12.975 -56.417 1.00 85.56 355 HIS A O 1
ATOM 2734 N N . PRO A 1 356 ? 39.540 13.319 -57.014 1.00 77.25 356 PRO A N 1
ATOM 2735 C CA . PRO A 1 356 ? 39.416 12.071 -57.766 1.00 77.25 356 PRO A CA 1
ATOM 2736 C C . PRO A 1 356 ? 40.360 12.021 -58.978 1.00 77.25 356 PRO A C 1
ATOM 2738 O O . PRO A 1 356 ? 40.431 12.966 -59.766 1.00 77.25 356 PRO A O 1
ATOM 2741 N N . ASP A 1 357 ? 40.998 10.867 -59.193 1.00 71.06 357 ASP A N 1
ATOM 2742 C CA . ASP A 1 357 ? 41.738 10.537 -60.420 1.00 71.06 357 ASP A CA 1
ATOM 2743 C C . ASP A 1 357 ? 40.764 10.246 -61.587 1.00 71.06 357 ASP A C 1
ATOM 2745 O O . ASP A 1 357 ? 40.651 9.121 -62.079 1.00 71.06 357 ASP A O 1
ATOM 2749 N N . GLY A 1 358 ? 40.008 11.263 -62.011 1.00 77.00 358 GLY A N 1
ATOM 2750 C CA . GLY A 1 358 ? 38.986 11.177 -63.056 1.00 77.00 358 GLY A CA 1
ATOM 2751 C C . GLY A 1 358 ? 37.650 11.793 -62.634 1.00 77.00 358 GLY A C 1
ATOM 2752 O O . GLY A 1 358 ? 37.594 12.669 -61.774 1.00 77.00 358 GLY A O 1
ATOM 2753 N N . ALA A 1 359 ? 36.554 11.343 -63.250 1.00 79.88 359 ALA A N 1
ATOM 2754 C CA . ALA A 1 359 ? 35.217 11.699 -62.778 1.00 79.88 359 ALA A CA 1
ATOM 2755 C C . ALA A 1 359 ? 34.956 11.018 -61.417 1.00 79.88 359 ALA A C 1
ATOM 2757 O O . ALA A 1 359 ? 35.226 9.818 -61.298 1.00 79.88 359 ALA A O 1
ATOM 2758 N N . PRO A 1 360 ? 34.443 11.734 -60.399 1.00 85.81 360 PRO A N 1
ATOM 2759 C CA . PRO A 1 360 ? 34.114 11.117 -59.121 1.00 85.81 360 PRO A CA 1
ATOM 2760 C C . PRO A 1 360 ? 33.002 10.080 -59.299 1.00 85.81 360 PRO A C 1
ATOM 2762 O O . PRO A 1 360 ? 32.123 10.228 -60.151 1.00 85.81 360 PRO A O 1
ATOM 2765 N N . TRP A 1 361 ? 33.024 9.031 -58.477 1.00 91.56 361 TRP A N 1
ATOM 2766 C CA . TRP A 1 361 ? 31.930 8.067 -58.466 1.00 91.56 361 TRP A CA 1
ATOM 2767 C C . TRP A 1 361 ? 30.672 8.710 -57.873 1.00 91.56 361 TRP A C 1
ATOM 2769 O O . TRP A 1 361 ? 30.708 9.258 -56.771 1.00 91.56 361 TRP A O 1
ATOM 2779 N N . ILE A 1 362 ? 29.568 8.591 -58.605 1.00 92.31 362 ILE A N 1
ATOM 2780 C CA . ILE A 1 362 ? 28.213 8.954 -58.191 1.00 92.31 362 ILE A CA 1
ATOM 2781 C C . ILE A 1 362 ? 27.281 7.783 -58.525 1.00 92.31 362 ILE A C 1
ATOM 2783 O O . ILE A 1 362 ? 27.588 6.973 -59.407 1.00 92.31 362 ILE A O 1
ATOM 2787 N N . ILE A 1 363 ? 26.144 7.680 -57.835 1.00 92.38 363 ILE A N 1
ATOM 2788 C CA . ILE A 1 363 ? 25.153 6.643 -58.139 1.00 92.38 363 ILE A CA 1
ATOM 2789 C C . ILE A 1 363 ? 24.556 6.865 -59.540 1.00 92.38 363 ILE A C 1
ATOM 2791 O O . ILE A 1 363 ? 24.250 7.987 -59.936 1.00 92.38 363 ILE A O 1
ATOM 2795 N N . ALA A 1 364 ? 24.391 5.789 -60.313 1.00 91.19 364 ALA A N 1
ATOM 2796 C CA . ALA A 1 364 ? 23.739 5.864 -61.618 1.00 91.19 364 ALA A CA 1
ATOM 2797 C C . ALA A 1 364 ? 22.225 6.089 -61.458 1.00 91.19 364 ALA A C 1
ATOM 2799 O O . ALA A 1 364 ? 21.596 5.418 -60.639 1.00 91.19 364 ALA A O 1
ATOM 2800 N N . GLN A 1 365 ? 21.623 6.957 -62.279 1.00 89.19 365 GLN A N 1
ATOM 2801 C CA . GLN A 1 365 ? 20.191 7.283 -62.185 1.00 89.19 365 GLN A CA 1
ATOM 2802 C C . GLN A 1 365 ? 19.296 6.033 -62.249 1.00 89.19 365 GLN A C 1
ATOM 2804 O O . GLN A 1 365 ? 18.435 5.859 -61.395 1.00 89.19 365 GLN A O 1
ATOM 2809 N N . GLU A 1 366 ? 19.571 5.100 -63.167 1.00 91.31 366 GLU A N 1
ATOM 2810 C CA . GLU A 1 366 ? 18.845 3.821 -63.279 1.00 91.31 366 GLU A CA 1
ATOM 2811 C C . GLU A 1 366 ? 18.863 3.007 -61.971 1.00 91.31 366 GLU A C 1
ATOM 2813 O O . GLU A 1 366 ? 17.908 2.304 -61.638 1.00 91.31 366 GLU A O 1
ATOM 2818 N N . LYS A 1 367 ? 19.959 3.104 -61.208 1.00 91.88 367 LYS A N 1
ATOM 2819 C CA . LYS A 1 367 ? 20.129 2.424 -59.922 1.00 91.88 367 LYS A CA 1
ATOM 2820 C C . LYS A 1 367 ? 19.334 3.127 -58.820 1.00 91.88 367 LYS A C 1
ATOM 2822 O O . LYS A 1 367 ? 18.701 2.445 -58.018 1.00 91.88 367 LYS A O 1
ATOM 2827 N N . LEU A 1 368 ? 19.332 4.460 -58.806 1.00 90.56 368 LEU A N 1
ATOM 2828 C CA . LEU A 1 368 ? 18.527 5.272 -57.890 1.00 90.56 368 LEU A CA 1
ATOM 2829 C C . LEU A 1 368 ? 17.021 5.051 -58.126 1.00 90.56 368 LEU A C 1
ATOM 2831 O O . LEU A 1 368 ? 16.280 4.796 -57.176 1.00 90.56 368 LEU A O 1
ATOM 2835 N N . ASP A 1 369 ? 16.590 5.025 -59.389 1.00 90.12 369 ASP A N 1
ATOM 2836 C CA . ASP A 1 369 ? 15.208 4.733 -59.786 1.00 90.12 369 ASP A CA 1
ATOM 2837 C C . ASP A 1 369 ? 14.784 3.315 -59.360 1.00 90.12 369 ASP A C 1
ATOM 2839 O O . ASP A 1 369 ? 13.680 3.118 -58.847 1.00 90.12 369 ASP A O 1
ATOM 2843 N N . ALA A 1 370 ? 15.675 2.324 -59.494 1.00 91.75 370 ALA A N 1
ATOM 2844 C CA . ALA A 1 370 ? 15.430 0.958 -59.032 1.00 91.75 370 ALA A CA 1
ATOM 2845 C C . ALA A 1 370 ? 15.323 0.848 -57.496 1.00 91.75 370 ALA A C 1
ATOM 2847 O O . ALA A 1 370 ? 14.489 0.090 -56.994 1.00 91.75 370 ALA A O 1
ATOM 2848 N N . LEU A 1 371 ? 16.122 1.609 -56.736 1.00 92.06 371 LEU A N 1
ATOM 2849 C CA . LEU A 1 371 ? 16.017 1.672 -55.271 1.00 92.06 371 LEU A CA 1
ATOM 2850 C C . LEU A 1 371 ? 14.699 2.314 -54.828 1.00 92.06 371 LEU A C 1
ATOM 2852 O O . LEU A 1 371 ? 14.030 1.788 -53.941 1.00 92.06 371 LEU A O 1
ATOM 2856 N N . ASN A 1 372 ? 14.282 3.395 -55.486 1.00 88.69 372 ASN A N 1
ATOM 2857 C CA . ASN A 1 372 ? 12.988 4.035 -55.259 1.00 88.69 372 ASN A CA 1
ATOM 2858 C C . ASN A 1 372 ? 11.813 3.083 -55.558 1.00 88.69 372 ASN A C 1
ATOM 2860 O O . ASN A 1 372 ? 10.915 2.914 -54.731 1.00 88.69 372 ASN A O 1
ATOM 2864 N N . ALA A 1 373 ? 11.849 2.392 -56.703 1.00 89.75 373 ALA A N 1
ATOM 2865 C CA . ALA A 1 373 ? 10.851 1.385 -57.061 1.00 89.75 373 ALA A CA 1
ATOM 2866 C C . ALA A 1 373 ? 10.796 0.235 -56.036 1.00 89.75 373 ALA A C 1
ATOM 2868 O O . ALA A 1 373 ? 9.710 -0.219 -55.678 1.00 89.75 373 ALA A O 1
ATOM 2869 N N . SER A 1 374 ? 11.948 -0.186 -55.507 1.00 92.38 374 SER A N 1
ATOM 2870 C CA . SER A 1 374 ? 12.034 -1.180 -54.431 1.00 92.38 374 SER A CA 1
ATOM 2871 C C . SER A 1 374 ? 11.444 -0.667 -53.106 1.00 92.38 374 SER A C 1
ATOM 2873 O O . SER A 1 374 ? 10.666 -1.366 -52.460 1.00 92.38 374 SER A O 1
ATOM 2875 N N . ALA A 1 375 ? 11.710 0.584 -52.718 1.00 91.12 375 ALA A N 1
ATOM 2876 C CA . ALA A 1 375 ? 11.128 1.194 -51.516 1.00 91.12 375 ALA A CA 1
ATOM 2877 C C . ALA A 1 375 ? 9.593 1.370 -51.598 1.00 91.12 375 ALA A C 1
ATOM 2879 O O . ALA A 1 375 ? 8.903 1.383 -50.573 1.00 91.12 375 ALA A O 1
ATOM 2880 N N . CYS A 1 376 ? 9.015 1.429 -52.806 1.00 89.19 376 CYS A N 1
ATOM 2881 C CA . CYS A 1 376 ? 7.559 1.475 -53.008 1.00 89.19 376 CYS A CA 1
ATOM 2882 C C . CYS A 1 376 ? 6.821 0.199 -52.543 1.00 89.19 376 CYS A C 1
ATOM 2884 O O . CYS A 1 376 ? 5.600 0.236 -52.348 1.00 89.19 376 CYS A O 1
ATOM 2886 N N . VAL A 1 377 ? 7.529 -0.906 -52.273 1.00 91.69 377 VAL A N 1
ATOM 2887 C CA . VAL A 1 377 ? 6.962 -2.092 -51.602 1.00 91.69 377 VAL A CA 1
ATOM 2888 C C . VAL A 1 377 ? 6.315 -1.707 -50.263 1.00 91.69 377 VAL A C 1
ATOM 2890 O O . VAL A 1 377 ? 5.199 -2.133 -49.967 1.00 91.69 377 VAL A O 1
ATOM 2893 N N . HIS A 1 378 ? 6.944 -0.817 -49.490 1.00 93.06 378 HIS A N 1
ATOM 2894 C CA . HIS A 1 378 ? 6.431 -0.365 -48.191 1.00 93.06 378 HIS A CA 1
ATOM 2895 C C . HIS A 1 378 ? 5.144 0.466 -48.309 1.00 93.06 378 HIS A C 1
ATOM 2897 O O . HIS A 1 378 ? 4.251 0.348 -47.469 1.00 93.06 378 HIS A O 1
ATOM 2903 N N . SER A 1 379 ? 5.008 1.250 -49.385 1.00 90.44 379 SER A N 1
ATOM 2904 C CA . SER A 1 379 ? 3.756 1.940 -49.730 1.00 90.44 379 SER A CA 1
ATOM 2905 C C . SER A 1 379 ? 2.641 0.932 -50.024 1.00 90.44 379 SER A C 1
ATOM 2907 O O . SER A 1 379 ? 1.548 1.054 -49.479 1.00 90.44 379 SER A O 1
ATOM 2909 N N . THR A 1 380 ? 2.938 -0.110 -50.806 1.00 91.44 380 THR A N 1
ATOM 2910 C CA . THR A 1 380 ? 1.969 -1.162 -51.172 1.00 91.44 380 THR A CA 1
ATOM 2911 C C . THR A 1 380 ? 1.439 -1.910 -49.941 1.00 91.44 380 THR A C 1
ATOM 2913 O O . THR A 1 380 ? 0.259 -2.252 -49.863 1.00 91.44 380 THR A O 1
ATOM 2916 N N . VAL A 1 381 ? 2.283 -2.125 -48.927 1.00 93.50 381 VAL A N 1
ATOM 2917 C CA . VAL A 1 381 ? 1.857 -2.735 -47.657 1.00 93.50 381 VAL A CA 1
ATOM 2918 C C . VAL A 1 381 ? 0.931 -1.813 -46.850 1.00 93.50 381 VAL A C 1
ATOM 2920 O O . VAL A 1 381 ? -0.039 -2.304 -46.266 1.00 93.50 381 VAL A O 1
ATOM 2923 N N . LEU A 1 382 ? 1.141 -0.489 -46.878 1.00 92.81 382 LEU A N 1
ATOM 2924 C CA . LEU A 1 382 ? 0.178 0.471 -46.320 1.00 92.81 382 LEU A CA 1
ATOM 2925 C C . LEU A 1 382 ? -1.139 0.495 -47.111 1.00 92.81 382 LEU A C 1
ATOM 2927 O O . LEU A 1 382 ? -2.201 0.555 -46.496 1.00 92.81 382 LEU A O 1
ATOM 2931 N N . ASP A 1 383 ? -1.106 0.383 -48.443 1.00 92.88 383 ASP A N 1
ATOM 2932 C CA . ASP A 1 383 ? -2.321 0.294 -49.268 1.00 92.88 383 ASP A CA 1
ATOM 2933 C C . ASP A 1 383 ? -3.183 -0.917 -48.885 1.00 92.88 383 ASP A C 1
ATOM 2935 O O . ASP A 1 383 ? -4.392 -0.785 -48.676 1.00 92.88 383 ASP A O 1
ATOM 2939 N N . HIS A 1 384 ? -2.559 -2.084 -48.696 1.00 91.94 384 HIS A N 1
ATOM 2940 C CA . HIS A 1 384 ? -3.245 -3.282 -48.210 1.00 91.94 384 HIS A CA 1
ATOM 2941 C C . HIS A 1 384 ? -3.823 -3.103 -46.798 1.00 91.94 384 HIS A C 1
ATOM 2943 O O . HIS A 1 384 ? -4.962 -3.507 -46.555 1.00 91.94 384 HIS A O 1
ATOM 2949 N N . ALA A 1 385 ? -3.090 -2.462 -45.884 1.00 91.81 385 ALA A N 1
ATOM 2950 C CA . ALA A 1 385 ? -3.567 -2.196 -44.527 1.00 91.81 385 ALA A CA 1
ATOM 2951 C C . ALA A 1 385 ? -4.777 -1.242 -44.508 1.00 91.81 385 ALA A C 1
ATOM 2953 O O . ALA A 1 385 ? -5.792 -1.529 -43.869 1.00 91.81 385 ALA A O 1
ATOM 2954 N N . PHE A 1 386 ? -4.726 -0.146 -45.271 1.00 92.19 386 PHE A N 1
ATOM 2955 C CA . PHE A 1 386 ? -5.846 0.789 -45.410 1.00 92.19 386 PHE A CA 1
ATOM 2956 C C . PHE A 1 386 ? -7.060 0.130 -46.084 1.00 92.19 386 PHE A C 1
ATOM 2958 O O . PHE A 1 386 ? -8.195 0.356 -45.661 1.00 92.19 386 PHE A O 1
ATOM 2965 N N . ALA A 1 387 ? -6.854 -0.732 -47.085 1.00 89.38 387 ALA A N 1
ATOM 2966 C CA . ALA A 1 387 ? -7.929 -1.518 -47.691 1.00 89.38 387 ALA A CA 1
ATOM 2967 C C . ALA A 1 387 ? -8.555 -2.518 -46.697 1.00 89.38 387 ALA A C 1
ATOM 2969 O O . ALA A 1 387 ? -9.779 -2.676 -46.673 1.00 89.38 387 ALA A O 1
ATOM 2970 N N . ALA A 1 388 ? -7.755 -3.150 -45.831 1.00 86.25 388 ALA A N 1
ATOM 2971 C CA . ALA A 1 388 ? -8.227 -4.062 -44.785 1.00 86.25 388 ALA A CA 1
ATOM 2972 C C . ALA A 1 388 ? -9.036 -3.355 -43.676 1.00 86.25 388 ALA A C 1
ATOM 2974 O O . ALA A 1 388 ? -9.932 -3.964 -43.082 1.00 86.25 388 ALA A O 1
ATOM 2975 N N . VAL A 1 389 ? -8.759 -2.073 -43.407 1.00 86.38 389 VAL A N 1
ATOM 2976 C CA . VAL A 1 389 ? -9.607 -1.215 -42.558 1.00 86.38 389 VAL A CA 1
ATOM 2977 C C . VAL A 1 389 ? -10.906 -0.857 -43.292 1.00 86.38 389 VAL A C 1
ATOM 2979 O O . VAL A 1 389 ? -11.990 -1.130 -42.785 1.00 86.38 389 VAL A O 1
ATOM 2982 N N . ARG A 1 390 ? -10.822 -0.324 -44.521 1.00 84.44 390 ARG A N 1
ATOM 2983 C CA . ARG A 1 390 ? -11.989 0.142 -45.305 1.00 84.44 390 ARG A CA 1
ATOM 2984 C C . ARG A 1 390 ? -12.990 -0.965 -45.661 1.00 84.44 390 ARG A C 1
ATOM 2986 O O . ARG A 1 390 ? -14.178 -0.688 -45.791 1.00 84.44 390 ARG A O 1
ATOM 2993 N N . SER A 1 391 ? -12.531 -2.204 -45.830 1.00 75.00 391 SER A N 1
ATOM 2994 C CA . SER A 1 391 ? -13.387 -3.354 -46.169 1.00 75.00 391 SER A CA 1
ATOM 2995 C C . SER A 1 391 ? -14.145 -3.950 -44.974 1.00 75.00 391 SER A C 1
ATOM 2997 O O . SER A 1 391 ? -15.103 -4.698 -45.184 1.00 75.00 391 SER A O 1
ATOM 2999 N N . ALA A 1 392 ? -13.780 -3.596 -43.734 1.00 64.50 392 ALA A N 1
ATOM 3000 C CA . ALA A 1 392 ? -14.446 -4.041 -42.507 1.00 64.50 392 ALA A CA 1
ATOM 3001 C C . ALA A 1 392 ? -15.797 -3.324 -42.300 1.00 64.50 392 ALA A C 1
ATOM 3003 O O . ALA A 1 392 ? -15.982 -2.496 -41.410 1.00 64.50 392 ALA A O 1
ATOM 3004 N N . SER A 1 393 ? -16.761 -3.639 -43.160 1.00 41.56 393 SER A N 1
ATOM 3005 C CA . SER A 1 393 ? -18.082 -3.017 -43.182 1.00 41.56 393 SER A CA 1
ATOM 3006 C C . SER A 1 393 ? -19.028 -3.636 -42.142 1.00 41.56 393 SER A C 1
ATOM 3008 O O . SER A 1 393 ? -19.391 -4.806 -42.216 1.00 41.56 393 SER A O 1
ATOM 3010 N N . GLY A 1 394 ? -19.480 -2.818 -41.184 1.00 42.38 394 GLY A N 1
ATOM 3011 C CA . GLY A 1 394 ? -20.699 -3.078 -40.403 1.00 42.38 394 GLY A CA 1
ATOM 3012 C C . GLY A 1 394 ? -20.570 -3.866 -39.093 1.00 42.38 394 GLY A C 1
ATOM 3013 O O . GLY A 1 394 ? -21.595 -4.152 -38.479 1.00 42.38 394 GLY A O 1
ATOM 3014 N N . GLY A 1 395 ? -19.365 -4.191 -38.622 1.00 39.41 395 GLY A N 1
ATOM 3015 C CA . GLY A 1 395 ? -19.168 -4.825 -37.314 1.00 39.41 395 GLY A CA 1
ATOM 3016 C C . GLY A 1 395 ? -17.909 -4.316 -36.627 1.00 39.41 395 GLY A C 1
ATOM 3017 O O . GLY A 1 395 ? -16.853 -4.268 -37.253 1.00 39.41 395 GLY A O 1
ATOM 3018 N N . ALA A 1 396 ? -18.013 -3.952 -35.344 1.00 42.84 396 ALA A N 1
ATOM 3019 C CA . ALA A 1 396 ? -16.838 -3.628 -34.537 1.00 42.84 396 ALA A CA 1
ATOM 3020 C C . ALA A 1 396 ? -15.833 -4.797 -34.599 1.00 42.84 396 ALA A C 1
ATOM 3022 O O . ALA A 1 396 ? -16.272 -5.957 -34.565 1.00 42.84 396 ALA A O 1
ATOM 3023 N N . PRO A 1 397 ? -14.513 -4.534 -34.692 1.00 45.59 397 PRO A N 1
ATOM 3024 C CA . PRO A 1 397 ? -13.518 -5.600 -34.699 1.00 45.59 397 PRO A CA 1
ATOM 3025 C C . PRO A 1 397 ? -13.744 -6.500 -33.483 1.00 45.59 397 PRO A C 1
ATOM 3027 O O . PRO A 1 397 ? -14.068 -6.009 -32.398 1.00 45.59 397 PRO A O 1
ATOM 3030 N N . ARG A 1 398 ? -13.616 -7.823 -33.666 1.00 42.81 398 ARG A N 1
ATOM 3031 C CA . ARG A 1 398 ? -13.744 -8.791 -32.566 1.00 42.81 398 ARG A CA 1
ATOM 3032 C C . ARG A 1 398 ? -12.737 -8.411 -31.483 1.00 42.81 398 ARG A C 1
ATOM 3034 O O . ARG A 1 398 ? -11.561 -8.744 -31.611 1.00 42.81 398 ARG A O 1
ATOM 3041 N N . ARG A 1 399 ? -13.209 -7.729 -30.431 1.00 45.53 399 ARG A N 1
ATOM 3042 C CA . ARG A 1 399 ? -12.405 -7.433 -29.245 1.00 45.53 399 ARG A CA 1
ATOM 3043 C C . ARG A 1 399 ? -11.813 -8.746 -28.761 1.00 45.53 399 ARG A C 1
ATOM 3045 O O . ARG A 1 399 ? -12.531 -9.737 -28.606 1.00 45.53 399 ARG A O 1
ATOM 3052 N N . TRP A 1 400 ? -10.498 -8.747 -28.604 1.00 41.53 400 TRP A N 1
ATOM 3053 C CA . TRP A 1 400 ? -9.752 -9.913 -28.173 1.00 41.53 400 TRP A CA 1
ATOM 3054 C C . TRP A 1 400 ? -10.309 -10.411 -26.827 1.00 41.53 400 TRP A C 1
ATOM 3056 O O . TRP A 1 400 ? -10.602 -9.621 -25.930 1.00 41.53 400 TRP A O 1
ATOM 3066 N N . SER A 1 401 ? -10.537 -11.723 -26.720 1.00 40.25 401 SER A N 1
ATOM 3067 C CA . SER A 1 401 ? -11.138 -12.341 -25.535 1.00 40.25 401 SER A CA 1
ATOM 3068 C C . SER A 1 401 ? -10.038 -12.802 -24.584 1.00 40.25 401 SER A C 1
ATOM 3070 O O . SER A 1 401 ? -9.166 -13.577 -24.972 1.00 40.25 401 SER A O 1
ATOM 3072 N N . SER A 1 402 ? -10.105 -12.355 -23.331 1.00 42.16 402 SER A N 1
ATOM 3073 C CA . SER A 1 402 ? -9.048 -12.478 -22.317 1.00 42.16 402 SER A CA 1
ATOM 3074 C C . SER A 1 402 ? -8.766 -13.893 -21.791 1.00 42.16 402 SER A C 1
ATOM 3076 O O . SER A 1 402 ? -7.978 -14.056 -20.865 1.00 42.16 402 SER A O 1
ATOM 3078 N N . GLN A 1 403 ? -9.349 -14.941 -22.379 1.00 38.62 403 GLN A N 1
ATOM 3079 C CA . GLN A 1 403 ? -9.265 -16.316 -21.865 1.00 38.62 403 GLN A CA 1
ATOM 3080 C C . GLN A 1 403 ? -7.884 -16.993 -21.993 1.00 38.62 403 GLN A C 1
ATOM 3082 O O . GLN A 1 403 ? -7.767 -18.159 -21.618 1.00 38.62 403 GLN A O 1
ATOM 3087 N N . GLN A 1 404 ? -6.852 -16.325 -22.528 1.00 41.94 404 GLN A N 1
ATOM 3088 C CA . GLN A 1 404 ? -5.538 -16.954 -22.751 1.00 41.94 404 GLN A CA 1
ATOM 3089 C C . GLN A 1 404 ? -4.316 -16.216 -22.180 1.00 41.94 404 GLN A C 1
ATOM 3091 O O . GLN A 1 404 ? -3.349 -16.904 -21.863 1.00 41.94 404 GLN A O 1
ATOM 3096 N N . LEU A 1 405 ? -4.337 -14.888 -21.981 1.00 39.03 405 LEU A N 1
ATOM 3097 C CA . LEU A 1 405 ? -3.302 -14.195 -21.191 1.00 39.03 405 LEU A CA 1
ATOM 3098 C C . LEU A 1 405 ? -3.706 -12.751 -20.836 1.00 39.03 405 LEU A C 1
ATOM 3100 O O . LEU A 1 405 ? -3.511 -11.853 -21.652 1.00 39.03 405 LEU A O 1
ATOM 3104 N N . ASP A 1 406 ? -4.210 -12.485 -19.624 1.00 45.25 406 ASP A N 1
ATOM 3105 C CA . ASP A 1 406 ? -4.327 -11.096 -19.140 1.00 45.25 406 ASP A CA 1
ATOM 3106 C C . ASP A 1 406 ? -2.943 -10.565 -18.746 1.00 45.25 406 ASP A C 1
ATOM 3108 O O . ASP A 1 406 ? -2.525 -10.563 -17.582 1.00 45.25 406 ASP A O 1
ATOM 3112 N N . TRP A 1 407 ? -2.186 -10.183 -19.774 1.00 44.78 407 TRP A N 1
ATOM 3113 C CA . TRP A 1 407 ? -0.844 -9.649 -19.620 1.00 44.78 407 TRP A CA 1
ATOM 3114 C C . TRP A 1 407 ? -0.862 -8.343 -18.828 1.00 44.78 407 TRP A C 1
ATOM 3116 O O . TRP A 1 407 ? 0.084 -8.105 -18.093 1.00 44.78 407 TRP A O 1
ATOM 3126 N N . MET A 1 408 ? -1.930 -7.541 -18.917 1.00 40.66 408 MET A N 1
ATOM 3127 C CA . MET A 1 408 ? -1.997 -6.207 -18.324 1.00 40.66 408 MET A CA 1
ATOM 3128 C C . MET A 1 408 ? -2.182 -6.269 -16.801 1.00 40.66 408 MET A C 1
ATOM 3130 O O . MET A 1 408 ? -1.465 -5.583 -16.073 1.00 40.66 408 MET A O 1
ATOM 3134 N N . SER A 1 409 ? -3.044 -7.160 -16.299 1.00 42.12 409 SER A N 1
ATOM 3135 C CA . SER A 1 409 ? -3.136 -7.443 -14.858 1.00 42.12 409 SER A CA 1
ATOM 3136 C C . SER A 1 409 ? -1.885 -8.148 -14.325 1.00 42.12 409 SER A C 1
ATOM 3138 O O . SER A 1 409 ? -1.335 -7.736 -13.304 1.00 42.12 409 SER A O 1
ATOM 3140 N N . THR A 1 410 ? -1.371 -9.152 -15.048 1.00 38.91 410 THR A N 1
ATOM 3141 C CA . THR A 1 410 ? -0.138 -9.873 -14.662 1.00 38.91 410 THR A CA 1
ATOM 3142 C C . THR A 1 410 ? 1.083 -8.941 -14.631 1.00 38.91 410 THR A C 1
ATOM 3144 O O . THR A 1 410 ? 2.007 -9.130 -13.839 1.00 38.91 410 THR A O 1
ATOM 3147 N N . TRP A 1 411 ? 1.092 -7.924 -15.493 1.00 41.50 411 TRP A N 1
ATOM 3148 C CA . TRP A 1 411 ? 2.107 -6.883 -15.580 1.00 41.50 411 TRP A CA 1
ATOM 3149 C C . TRP A 1 411 ? 2.029 -5.902 -14.410 1.00 41.50 411 TRP A C 1
ATOM 3151 O O . TRP A 1 411 ? 3.038 -5.722 -13.725 1.00 41.50 411 TRP A O 1
ATOM 3161 N N . LEU A 1 412 ? 0.866 -5.286 -14.167 1.00 38.91 412 LEU A N 1
ATOM 3162 C CA . LEU A 1 412 ? 0.669 -4.314 -13.084 1.00 38.91 412 LEU A CA 1
ATOM 3163 C C . LEU A 1 412 ? 1.109 -4.895 -11.733 1.00 38.91 412 LEU A C 1
ATOM 3165 O O . LEU A 1 412 ? 1.896 -4.275 -11.013 1.00 38.91 412 LEU A O 1
ATOM 3169 N N . GLU A 1 413 ? 0.718 -6.140 -11.444 1.00 40.19 413 GLU A N 1
ATOM 3170 C CA . GLU A 1 413 ? 1.156 -6.860 -10.243 1.00 40.19 413 GLU A CA 1
ATOM 3171 C C . GLU A 1 413 ? 2.683 -7.070 -10.182 1.00 40.19 413 GLU A C 1
ATOM 3173 O O . GLU A 1 413 ? 3.278 -7.006 -9.105 1.00 40.19 413 GLU A O 1
ATOM 3178 N N . GLN A 1 414 ? 3.356 -7.292 -11.317 1.00 37.59 414 GLN A N 1
ATOM 3179 C CA . GLN A 1 414 ? 4.807 -7.509 -11.362 1.00 37.59 414 GLN A CA 1
ATOM 3180 C C . GLN A 1 414 ? 5.628 -6.212 -11.315 1.00 37.59 414 GLN A C 1
ATOM 3182 O O . GLN A 1 414 ? 6.674 -6.199 -10.660 1.00 37.59 414 GLN A O 1
ATOM 3187 N N . LEU A 1 415 ? 5.157 -5.123 -11.931 1.00 36.34 415 LEU A N 1
ATOM 3188 C CA . LEU A 1 415 ? 5.794 -3.800 -11.893 1.00 36.34 415 LEU A CA 1
ATOM 3189 C C . LEU A 1 415 ? 5.862 -3.256 -10.467 1.00 36.34 415 LEU A C 1
ATOM 3191 O O . LEU A 1 415 ? 6.937 -2.900 -9.973 1.00 36.34 415 LEU A O 1
ATOM 3195 N N . VAL A 1 416 ? 4.706 -3.246 -9.795 1.00 39.03 416 VAL A N 1
ATOM 3196 C CA . VAL A 1 416 ? 4.561 -2.805 -8.404 1.00 39.03 416 VAL A CA 1
ATOM 3197 C C . VAL A 1 416 ? 5.453 -3.647 -7.489 1.00 39.03 416 VAL A C 1
ATOM 3199 O O . VAL A 1 416 ? 6.002 -3.144 -6.508 1.00 39.03 416 VAL A O 1
ATOM 3202 N N . TRP A 1 417 ? 5.695 -4.913 -7.830 1.00 36.66 417 TRP A N 1
ATOM 3203 C CA . TRP A 1 417 ? 6.578 -5.790 -7.067 1.00 36.66 417 TRP A CA 1
ATOM 3204 C C . TRP A 1 417 ? 8.077 -5.557 -7.345 1.00 36.66 417 TRP A C 1
ATOM 3206 O O . TRP A 1 417 ? 8.882 -5.579 -6.409 1.00 36.66 417 TRP A O 1
ATOM 3216 N N . GLN A 1 418 ? 8.473 -5.297 -8.599 1.00 37.97 418 GLN A N 1
ATOM 3217 C CA . GLN A 1 418 ? 9.880 -5.164 -9.018 1.00 37.97 418 GLN A CA 1
ATOM 3218 C C . GLN A 1 418 ? 10.458 -3.756 -8.805 1.00 37.97 418 GLN A C 1
ATOM 3220 O O . GLN A 1 418 ? 11.550 -3.657 -8.240 1.00 37.97 418 GLN A O 1
ATOM 3225 N N . LYS A 1 419 ? 9.718 -2.676 -9.107 1.00 38.22 419 LYS A N 1
ATOM 3226 C CA . LYS A 1 419 ? 10.139 -1.283 -8.831 1.00 38.22 419 LYS A CA 1
ATOM 3227 C C . LYS A 1 419 ? 10.383 -1.065 -7.337 1.00 38.22 419 LYS A C 1
ATOM 3229 O O . LYS A 1 419 ? 11.468 -0.662 -6.917 1.00 38.22 419 LYS A O 1
ATOM 3234 N N . ASN A 1 420 ? 9.409 -1.465 -6.516 1.00 38.94 420 ASN A N 1
ATOM 3235 C CA . ASN A 1 420 ? 9.559 -1.472 -5.062 1.00 38.94 420 ASN A CA 1
ATOM 3236 C C . ASN A 1 420 ? 10.635 -2.475 -4.607 1.00 38.94 420 ASN A C 1
ATOM 3238 O O . ASN A 1 420 ? 11.227 -2.307 -3.546 1.00 38.94 420 ASN A O 1
ATOM 3242 N N . GLY A 1 421 ? 10.902 -3.537 -5.368 1.00 33.72 421 GLY A N 1
ATOM 3243 C CA . GLY A 1 421 ? 11.992 -4.475 -5.108 1.00 33.72 421 GLY A CA 1
ATOM 3244 C C . GLY A 1 421 ? 13.374 -3.824 -5.216 1.00 33.72 421 GLY A C 1
ATOM 3245 O O . GLY A 1 421 ? 14.153 -3.922 -4.272 1.00 33.72 421 GLY A O 1
ATOM 3246 N N . ALA A 1 422 ? 13.670 -3.157 -6.334 1.00 35.25 422 ALA A N 1
ATOM 3247 C CA . ALA A 1 422 ? 14.978 -2.562 -6.617 1.00 35.25 422 ALA A CA 1
ATOM 3248 C C . ALA A 1 422 ? 15.287 -1.341 -5.731 1.00 35.25 422 ALA A C 1
ATOM 3250 O O . ALA A 1 422 ? 16.369 -1.290 -5.141 1.00 35.25 422 ALA A O 1
ATOM 3251 N N . ALA A 1 423 ? 14.325 -0.427 -5.545 1.00 37.47 423 ALA A N 1
ATOM 3252 C CA . ALA A 1 423 ? 14.473 0.718 -4.638 1.00 37.47 423 ALA A CA 1
ATOM 3253 C C . ALA A 1 423 ? 14.818 0.257 -3.206 1.00 37.47 423 ALA A C 1
ATOM 3255 O O . ALA A 1 423 ? 15.877 0.601 -2.681 1.00 37.47 423 ALA A O 1
ATOM 3256 N N . ARG A 1 424 ? 14.045 -0.698 -2.655 1.00 40.28 424 ARG A N 1
ATOM 3257 C CA . ARG A 1 424 ? 14.296 -1.343 -1.343 1.00 40.28 424 ARG A CA 1
ATOM 3258 C C . ARG A 1 424 ? 15.542 -2.253 -1.296 1.00 40.28 424 ARG A C 1
ATOM 3260 O O . ARG A 1 424 ? 15.791 -2.908 -0.275 1.00 40.28 424 ARG A O 1
ATOM 3267 N N . MET A 1 425 ? 16.319 -2.369 -2.376 1.00 35.91 425 MET A N 1
ATOM 3268 C CA . MET A 1 425 ? 17.668 -2.951 -2.344 1.00 35.91 425 MET A CA 1
ATOM 3269 C C . MET A 1 425 ? 18.756 -1.879 -2.396 1.00 35.91 425 MET A C 1
ATOM 3271 O O . MET A 1 425 ? 19.727 -2.020 -1.660 1.00 35.91 425 MET A O 1
ATOM 3275 N N . SER A 1 426 ? 18.590 -0.831 -3.207 1.00 38.09 426 SER A N 1
ATOM 3276 C CA . SER A 1 426 ? 19.575 0.251 -3.327 1.00 38.09 426 SER A CA 1
ATOM 3277 C C . SER A 1 426 ? 19.576 1.170 -2.104 1.00 38.09 426 SER A C 1
ATOM 3279 O O . SER A 1 426 ? 20.640 1.458 -1.567 1.00 38.09 426 SER A O 1
ATOM 3281 N N . GLU A 1 427 ? 18.396 1.554 -1.608 1.00 40.28 427 GLU A N 1
ATOM 3282 C CA . GLU A 1 427 ? 18.242 2.290 -0.344 1.00 40.28 427 GLU A CA 1
ATOM 3283 C C . GLU A 1 427 ? 18.782 1.443 0.798 1.00 40.28 427 GLU A C 1
ATOM 3285 O O . GLU A 1 427 ? 19.783 1.797 1.397 1.00 40.28 427 GLU A O 1
ATOM 3290 N N . LYS A 1 428 ? 18.261 0.223 0.982 1.00 40.03 428 LYS A N 1
ATOM 3291 C CA . LYS A 1 428 ? 18.702 -0.671 2.064 1.00 40.03 428 LYS A CA 1
ATOM 3292 C C . LYS A 1 428 ? 20.210 -0.986 2.033 1.00 40.03 428 LYS A C 1
ATOM 3294 O O . LYS A 1 428 ? 20.756 -1.349 3.068 1.00 40.03 428 LYS A O 1
ATOM 3299 N N . ALA A 1 429 ? 20.895 -0.852 0.892 1.00 38.28 429 ALA A N 1
ATOM 3300 C CA . ALA A 1 429 ? 22.358 -0.910 0.812 1.00 38.28 429 ALA A CA 1
ATOM 3301 C C . ALA A 1 429 ? 23.035 0.394 1.282 1.00 38.28 429 ALA A C 1
ATOM 3303 O O . ALA A 1 429 ? 24.010 0.330 2.029 1.00 38.28 429 ALA A O 1
ATOM 3304 N N . LEU A 1 430 ? 22.507 1.559 0.896 1.00 40.25 430 LEU A N 1
ATOM 3305 C CA . LEU A 1 430 ? 22.944 2.874 1.376 1.00 40.25 430 LEU A CA 1
ATOM 3306 C C . LEU A 1 430 ? 22.707 3.039 2.891 1.00 40.25 430 LEU A C 1
ATOM 3308 O O . LEU A 1 430 ? 23.586 3.520 3.603 1.00 40.25 430 LEU A O 1
ATOM 3312 N N . ASP A 1 431 ? 21.568 2.560 3.393 1.00 43.28 431 ASP A N 1
ATOM 3313 C CA . ASP A 1 431 ? 21.182 2.557 4.807 1.00 43.28 431 ASP A CA 1
ATOM 3314 C C . ASP A 1 431 ? 22.158 1.722 5.639 1.00 43.28 431 ASP A C 1
ATOM 3316 O O . ASP A 1 431 ? 22.605 2.146 6.701 1.00 43.28 431 ASP A O 1
ATOM 3320 N N . LEU A 1 432 ? 22.527 0.536 5.137 1.00 39.41 432 LEU A N 1
ATOM 3321 C CA . LEU A 1 432 ? 23.507 -0.342 5.777 1.00 39.41 432 LEU A CA 1
ATOM 3322 C C . LEU A 1 432 ? 24.914 0.273 5.790 1.00 39.41 432 LEU A C 1
ATOM 3324 O O . LEU A 1 432 ? 25.660 0.031 6.737 1.00 39.41 432 LEU A O 1
ATOM 3328 N N . LEU A 1 433 ? 25.277 1.074 4.781 1.00 40.81 433 LEU A N 1
ATOM 3329 C CA . LEU A 1 433 ? 26.539 1.821 4.764 1.00 40.81 433 LEU A CA 1
ATOM 3330 C C . LEU A 1 433 ? 26.519 2.976 5.777 1.00 40.81 433 LEU A C 1
ATOM 3332 O O . LEU A 1 433 ? 27.402 3.045 6.626 1.00 40.81 433 LEU A O 1
ATOM 3336 N N . ARG A 1 434 ? 25.472 3.808 5.782 1.00 41.91 434 ARG A N 1
ATOM 3337 C CA . ARG A 1 434 ? 25.321 4.923 6.739 1.00 41.91 434 ARG A CA 1
ATOM 3338 C C . ARG A 1 434 ? 25.234 4.447 8.190 1.00 41.91 434 ARG A C 1
ATOM 3340 O O . ARG A 1 434 ? 25.889 5.007 9.068 1.00 41.91 434 ARG A O 1
ATOM 3347 N N . TYR A 1 435 ? 24.493 3.368 8.441 1.00 40.81 435 TYR A N 1
ATOM 3348 C CA . TYR A 1 435 ? 24.434 2.724 9.752 1.00 40.81 435 TYR A CA 1
ATOM 3349 C C . TYR A 1 435 ? 25.802 2.165 10.171 1.00 40.81 435 TYR A C 1
ATOM 3351 O O . TYR A 1 435 ? 26.217 2.353 11.312 1.00 40.81 435 TYR A O 1
ATOM 3359 N N . ARG A 1 436 ? 26.553 1.544 9.249 1.00 41.16 436 ARG A N 1
ATOM 3360 C CA . ARG A 1 436 ? 27.924 1.075 9.512 1.00 41.16 436 ARG A CA 1
ATOM 3361 C C . ARG A 1 436 ? 28.869 2.220 9.882 1.00 41.16 436 ARG A C 1
ATOM 3363 O O . ARG A 1 436 ? 29.668 2.040 10.798 1.00 41.16 436 ARG A O 1
ATOM 3370 N N . ASP A 1 437 ? 28.793 3.357 9.199 1.00 42.81 437 ASP A N 1
ATOM 3371 C CA . ASP A 1 437 ? 29.674 4.501 9.460 1.00 42.81 437 ASP A CA 1
ATOM 3372 C C . ASP A 1 437 ? 29.359 5.153 10.820 1.00 42.81 437 ASP A C 1
ATOM 3374 O O . ASP A 1 437 ? 30.273 5.441 11.597 1.00 42.81 437 ASP A O 1
ATOM 3378 N N . SER A 1 438 ? 28.072 5.259 11.174 1.00 39.44 438 SER A N 1
ATOM 3379 C CA . SER A 1 438 ? 27.620 5.651 12.519 1.00 39.44 438 SER A CA 1
ATOM 3380 C C . SER A 1 438 ? 28.149 4.700 13.608 1.00 39.44 438 SER A C 1
ATOM 3382 O O . SER A 1 438 ? 28.752 5.147 14.586 1.00 39.44 438 SER A O 1
ATOM 3384 N N . GLN A 1 439 ? 28.034 3.385 13.392 1.00 40.84 439 GLN A N 1
ATOM 3385 C CA . GLN A 1 439 ? 28.577 2.350 14.282 1.00 40.84 439 GLN A CA 1
ATOM 3386 C C . GLN A 1 439 ? 30.115 2.372 14.386 1.00 40.84 439 GLN A C 1
ATOM 3388 O O . GLN A 1 439 ? 30.681 1.891 15.372 1.00 40.84 439 GLN A O 1
ATOM 3393 N N . LEU A 1 440 ? 30.823 2.908 13.386 1.00 41.22 440 LEU A N 1
ATOM 3394 C CA . LEU A 1 440 ? 32.280 3.051 13.426 1.00 41.22 440 LEU A CA 1
ATOM 3395 C C . LEU A 1 440 ? 32.704 4.223 14.325 1.00 41.22 440 LEU A C 1
ATOM 3397 O O . LEU A 1 440 ? 33.627 4.073 15.126 1.00 41.22 440 LEU A O 1
ATOM 3401 N N . ALA A 1 441 ? 32.009 5.361 14.228 1.00 42.44 441 ALA A N 1
ATOM 3402 C CA . ALA A 1 441 ? 32.262 6.541 15.057 1.00 42.44 441 ALA A CA 1
ATOM 3403 C C . ALA A 1 441 ? 32.044 6.256 16.557 1.00 42.44 441 ALA A C 1
ATOM 3405 O O . ALA A 1 441 ? 32.848 6.650 17.405 1.00 42.44 441 ALA A O 1
ATOM 3406 N N . GLU A 1 442 ? 30.995 5.500 16.882 1.00 41.44 442 GLU A N 1
ATOM 3407 C CA . GLU A 1 442 ? 30.681 5.069 18.248 1.00 41.44 442 GLU A CA 1
ATOM 3408 C C . GLU A 1 442 ? 31.793 4.186 18.851 1.00 41.44 442 GLU A C 1
ATOM 3410 O O . GLU A 1 442 ? 32.231 4.401 19.987 1.00 41.44 442 GLU A O 1
ATOM 3415 N N . LYS A 1 443 ? 32.352 3.260 18.057 1.00 42.31 443 LYS A N 1
ATOM 3416 C CA . LYS A 1 443 ? 33.482 2.410 18.474 1.00 42.31 443 LYS A CA 1
ATOM 3417 C C . LYS A 1 443 ? 34.758 3.202 18.754 1.00 42.31 443 LYS A C 1
ATOM 3419 O O . LYS A 1 443 ? 35.449 2.885 19.719 1.00 42.31 443 LYS A O 1
ATOM 3424 N N . VAL A 1 444 ? 35.057 4.236 17.964 1.00 52.03 444 VAL A N 1
ATOM 3425 C CA . VAL A 1 444 ? 36.224 5.110 18.198 1.00 52.03 444 VAL A CA 1
ATOM 3426 C C . VAL A 1 444 ? 36.098 5.839 19.541 1.00 52.03 444 VAL A C 1
ATOM 3428 O O . VAL A 1 444 ? 37.042 5.837 20.330 1.00 52.03 444 VAL A O 1
ATOM 3431 N N . THR A 1 445 ? 34.913 6.371 19.856 1.00 46.75 445 THR A N 1
ATOM 3432 C CA . THR A 1 445 ? 34.641 7.009 21.158 1.00 46.75 445 THR A CA 1
ATOM 3433 C C . THR A 1 445 ? 34.810 6.029 22.325 1.00 46.75 445 THR A C 1
ATOM 3435 O O . THR A 1 445 ? 35.374 6.387 23.362 1.00 46.75 445 THR A O 1
ATOM 3438 N N . ARG A 1 446 ? 34.377 4.769 22.165 1.00 43.50 446 ARG A N 1
ATOM 3439 C CA . ARG A 1 446 ? 34.500 3.749 23.218 1.00 43.50 446 ARG A CA 1
ATOM 3440 C C . ARG A 1 446 ? 35.950 3.340 23.501 1.00 43.50 446 ARG A C 1
ATOM 3442 O O . ARG A 1 446 ? 36.272 3.076 24.658 1.00 43.50 446 ARG A O 1
ATOM 3449 N N . VAL A 1 447 ? 36.827 3.327 22.494 1.00 56.88 447 VAL A N 1
ATOM 3450 C CA . VAL A 1 447 ? 38.264 3.043 22.687 1.00 56.88 447 VAL A CA 1
ATOM 3451 C C . VAL A 1 447 ? 38.913 4.093 23.596 1.00 56.88 447 VAL A C 1
ATOM 3453 O O . VAL A 1 447 ? 39.524 3.714 24.591 1.00 56.88 447 VAL A O 1
ATOM 3456 N N . GLY A 1 448 ? 38.686 5.391 23.359 1.00 55.34 448 GLY A N 1
ATOM 3457 C CA . GLY A 1 448 ? 39.248 6.455 24.210 1.00 55.34 448 GLY A CA 1
ATOM 3458 C C . GLY A 1 448 ? 38.756 6.424 25.670 1.00 55.34 448 GLY A C 1
ATOM 3459 O O . GLY A 1 448 ? 39.487 6.782 26.598 1.00 55.34 448 GLY A O 1
ATOM 3460 N N . GLN A 1 449 ? 37.533 5.935 25.909 1.00 51.66 449 GLN A N 1
ATOM 3461 C CA . GLN A 1 449 ? 37.035 5.688 27.270 1.00 51.66 449 GLN A CA 1
ATOM 3462 C C . GLN A 1 449 ? 37.772 4.522 27.947 1.00 51.66 449 GLN A C 1
ATOM 3464 O O . GLN A 1 449 ? 38.181 4.650 29.100 1.00 51.66 449 GLN A O 1
ATOM 3469 N N . LEU A 1 450 ? 37.987 3.414 27.229 1.00 55.47 450 LEU A N 1
ATOM 3470 C CA . LEU A 1 450 ? 38.708 2.245 27.745 1.00 55.47 450 LEU A CA 1
ATOM 3471 C C . LEU A 1 450 ? 40.187 2.547 28.018 1.00 55.47 450 LEU A C 1
ATOM 3473 O O . LEU A 1 450 ? 40.717 2.088 29.025 1.00 55.47 450 LEU A O 1
ATOM 3477 N N . GLU A 1 451 ? 40.842 3.364 27.191 1.00 64.62 451 GLU A N 1
ATOM 3478 C CA . GLU A 1 451 ? 42.200 3.867 27.459 1.00 64.62 451 GLU A CA 1
ATOM 3479 C C . GLU A 1 451 ? 42.254 4.664 28.777 1.00 64.62 451 GLU A C 1
ATOM 3481 O O . GLU A 1 451 ? 43.174 4.498 29.582 1.00 64.62 451 GLU A O 1
ATOM 3486 N N . THR A 1 452 ? 41.217 5.464 29.051 1.00 63.78 452 THR A N 1
ATOM 3487 C CA . THR A 1 452 ? 41.086 6.245 30.292 1.00 63.78 452 THR A CA 1
ATOM 3488 C C . THR A 1 452 ? 40.841 5.360 31.527 1.00 63.78 452 THR A C 1
ATOM 3490 O O . THR A 1 452 ? 41.362 5.644 32.607 1.00 63.78 452 THR A O 1
ATOM 3493 N N . GLU A 1 453 ? 40.060 4.282 31.405 1.00 66.81 453 GLU A N 1
ATOM 3494 C CA . GLU A 1 453 ? 39.844 3.308 32.490 1.00 66.81 453 GLU A CA 1
ATOM 3495 C C . GLU A 1 453 ? 41.062 2.405 32.726 1.00 66.81 453 GLU A C 1
ATOM 3497 O O . GLU A 1 453 ? 41.392 2.095 33.876 1.00 66.81 453 GLU A O 1
ATOM 3502 N N . LEU A 1 454 ? 41.777 2.034 31.660 1.00 73.06 454 LEU A N 1
ATOM 3503 C CA . LEU A 1 454 ? 43.012 1.261 31.748 1.00 73.06 454 LEU A CA 1
ATOM 3504 C C . LEU A 1 454 ? 44.088 2.040 32.514 1.00 73.06 454 LEU A C 1
ATOM 3506 O O . LEU A 1 454 ? 44.706 1.469 33.409 1.00 73.06 454 LEU A O 1
ATOM 3510 N N . GLY A 1 455 ? 44.240 3.344 32.251 1.00 75.88 455 GLY A N 1
ATOM 3511 C CA . GLY A 1 455 ? 45.139 4.219 33.016 1.00 75.88 455 GLY A CA 1
ATOM 3512 C C . GLY A 1 455 ? 44.862 4.177 34.524 1.00 75.88 455 GLY A C 1
ATOM 3513 O O . GLY A 1 455 ? 45.744 3.834 35.308 1.00 75.88 455 GLY A O 1
ATOM 3514 N N . LYS A 1 456 ? 43.600 4.387 34.928 1.00 74.31 456 LYS A N 1
ATOM 3515 C CA . LYS A 1 456 ? 43.174 4.301 36.342 1.00 74.31 456 LYS A CA 1
ATOM 3516 C C . LYS A 1 456 ? 43.429 2.923 36.963 1.00 74.31 456 LYS A C 1
ATOM 3518 O O . LYS A 1 456 ? 43.689 2.823 38.160 1.00 74.31 456 LYS A O 1
ATOM 3523 N N . THR A 1 457 ? 43.326 1.860 36.168 1.00 72.94 457 THR A N 1
ATOM 3524 C CA . THR A 1 457 ? 43.546 0.480 36.626 1.00 72.94 457 THR A CA 1
ATOM 3525 C C . THR A 1 457 ? 45.035 0.185 36.824 1.00 72.94 457 THR A C 1
ATOM 3527 O O . THR A 1 457 ? 45.401 -0.467 37.800 1.00 72.94 457 THR A O 1
ATOM 3530 N N . VAL A 1 458 ? 45.901 0.707 35.949 1.00 77.94 458 VAL A N 1
ATOM 3531 C CA . VAL A 1 458 ? 47.365 0.621 36.079 1.00 77.94 458 VAL A CA 1
ATOM 3532 C C . VAL A 1 458 ? 47.852 1.357 37.332 1.00 77.94 458 VAL A C 1
ATOM 3534 O O . VAL A 1 458 ? 48.639 0.794 38.093 1.00 77.94 458 VAL A O 1
ATOM 3537 N N . ASP A 1 459 ? 47.325 2.550 37.620 1.00 76.81 459 ASP A N 1
ATOM 3538 C CA . ASP A 1 459 ? 47.641 3.285 38.857 1.00 76.81 459 ASP A CA 1
ATOM 3539 C C . ASP A 1 459 ? 47.260 2.487 40.121 1.00 76.81 459 ASP A C 1
ATOM 3541 O O . ASP A 1 459 ? 48.015 2.429 41.097 1.00 76.81 459 ASP A O 1
ATOM 3545 N N . LEU A 1 460 ? 46.108 1.806 40.086 1.00 77.38 460 LEU A N 1
ATOM 3546 C CA . LEU A 1 460 ? 45.633 0.924 41.157 1.00 77.38 460 LEU A CA 1
ATOM 3547 C C . LEU A 1 460 ? 46.507 -0.327 41.343 1.00 77.38 460 LEU A C 1
ATOM 3549 O O . LEU A 1 460 ? 46.676 -0.785 42.475 1.00 77.38 460 LEU A O 1
ATOM 3553 N N . LEU A 1 461 ? 47.068 -0.876 40.261 1.00 74.94 461 LEU A N 1
ATOM 3554 C CA . LEU A 1 461 ? 48.003 -2.003 40.319 1.00 74.94 461 LEU A CA 1
ATOM 3555 C C . LEU A 1 461 ? 49.345 -1.585 40.928 1.00 74.94 461 LEU A C 1
ATOM 3557 O O . LEU A 1 461 ? 49.790 -2.237 41.867 1.00 74.94 461 LEU A O 1
ATOM 3561 N N . HIS A 1 462 ? 49.920 -0.451 40.512 1.00 78.19 462 HIS A N 1
ATOM 3562 C CA . HIS A 1 462 ? 51.152 0.075 41.117 1.00 78.19 462 HIS A CA 1
ATOM 3563 C C . HIS A 1 462 ? 51.012 0.318 42.632 1.00 78.19 462 HIS A C 1
ATOM 3565 O O . HIS A 1 462 ? 51.926 0.014 43.400 1.00 78.19 462 HIS A O 1
ATOM 3571 N N . PHE A 1 463 ? 49.853 0.809 43.089 1.00 75.31 463 PHE A N 1
ATOM 3572 C CA . PHE A 1 463 ? 49.562 0.938 44.522 1.00 75.31 463 PHE A CA 1
ATOM 3573 C C . PHE A 1 463 ? 49.533 -0.422 45.246 1.00 75.31 463 PHE A C 1
ATOM 3575 O O . PHE A 1 463 ? 49.955 -0.530 46.399 1.00 75.31 463 PHE A O 1
ATOM 3582 N N . ARG A 1 464 ? 49.052 -1.473 44.575 1.00 77.00 464 ARG A N 1
ATOM 3583 C CA . ARG A 1 464 ? 48.935 -2.828 45.129 1.00 77.00 464 ARG A CA 1
ATOM 3584 C C . ARG A 1 464 ? 50.273 -3.569 45.161 1.00 77.00 464 ARG A C 1
ATOM 3586 O O . ARG A 1 464 ? 50.557 -4.243 46.148 1.00 77.00 464 ARG A O 1
ATOM 3593 N N . ASP A 1 465 ? 51.113 -3.384 44.147 1.00 76.25 465 ASP A N 1
ATOM 3594 C CA . ASP A 1 465 ? 52.471 -3.939 44.096 1.00 76.25 465 ASP A CA 1
ATOM 3595 C C . ASP A 1 465 ? 53.356 -3.356 45.210 1.00 76.25 465 ASP A C 1
ATOM 3597 O O . ASP A 1 465 ? 54.109 -4.086 45.856 1.00 76.25 465 ASP A O 1
ATOM 3601 N N . ALA A 1 466 ? 53.188 -2.067 45.533 1.00 73.75 466 ALA A N 1
ATOM 3602 C CA . ALA A 1 466 ? 53.844 -1.447 46.684 1.00 73.75 466 ALA A CA 1
ATOM 3603 C C . ALA A 1 466 ? 53.432 -2.089 48.029 1.00 73.75 466 ALA A C 1
ATOM 3605 O O . ALA A 1 466 ? 54.267 -2.230 48.923 1.00 73.75 466 ALA A O 1
ATOM 3606 N N . GLN A 1 467 ? 52.172 -2.524 48.176 1.00 75.38 467 GLN A N 1
ATOM 3607 C CA . GLN A 1 467 ? 51.729 -3.284 49.355 1.00 75.38 467 GLN A CA 1
ATOM 3608 C C . GLN A 1 467 ? 52.270 -4.722 49.365 1.00 75.38 467 GLN A C 1
ATOM 3610 O O . GLN A 1 467 ? 52.615 -5.232 50.432 1.00 75.38 467 GLN A O 1
ATOM 3615 N N . LEU A 1 468 ? 52.368 -5.375 48.202 1.00 75.19 468 LEU A N 1
ATOM 3616 C CA . LEU A 1 468 ? 52.922 -6.727 48.082 1.00 75.19 468 LEU A CA 1
ATOM 3617 C C . LEU A 1 468 ? 54.408 -6.770 48.451 1.00 75.19 468 LEU A C 1
ATOM 3619 O O . LEU A 1 468 ? 54.796 -7.627 49.241 1.00 75.19 468 LEU A O 1
ATOM 3623 N N . ALA A 1 469 ? 55.214 -5.809 47.990 1.00 74.12 469 ALA A N 1
ATOM 3624 C CA . ALA A 1 469 ? 56.627 -5.707 48.366 1.00 74.12 469 ALA A CA 1
ATOM 3625 C C . ALA A 1 469 ? 56.823 -5.634 49.897 1.00 74.12 469 ALA A C 1
ATOM 3627 O O . ALA A 1 469 ? 57.712 -6.281 50.451 1.00 74.12 469 ALA A O 1
ATOM 3628 N N . GLN A 1 470 ? 55.939 -4.915 50.600 1.00 72.94 470 GLN A N 1
ATOM 3629 C CA . GLN A 1 470 ? 55.953 -4.824 52.064 1.00 72.94 470 GLN A CA 1
ATOM 3630 C C . GLN A 1 470 ? 55.560 -6.147 52.758 1.00 72.94 470 GLN A C 1
ATOM 3632 O O . GLN A 1 470 ? 55.989 -6.412 53.882 1.00 72.94 470 GLN A O 1
ATOM 3637 N N . GLN A 1 471 ? 54.760 -6.998 52.107 1.00 75.25 471 GLN A N 1
ATOM 3638 C CA . GLN A 1 471 ? 54.425 -8.340 52.601 1.00 75.25 471 GLN A CA 1
ATOM 3639 C C . GLN A 1 471 ? 55.527 -9.367 52.299 1.00 75.25 471 GLN A C 1
ATOM 3641 O O . GLN A 1 471 ? 55.788 -10.240 53.128 1.00 75.25 471 GLN A O 1
ATOM 3646 N N . GLU A 1 472 ? 56.211 -9.264 51.157 1.00 76.25 472 GLU A N 1
ATOM 3647 C CA . GLU A 1 472 ? 57.327 -10.155 50.813 1.00 76.25 472 GLU A CA 1
ATOM 3648 C C . GLU A 1 472 ? 58.499 -10.030 51.797 1.00 76.25 472 GLU A C 1
ATOM 3650 O O . GLU A 1 472 ? 59.091 -11.045 52.168 1.00 76.25 472 GLU A O 1
ATOM 3655 N N . GLU A 1 473 ? 58.777 -8.823 52.302 1.00 74.94 473 GLU A N 1
ATOM 3656 C CA . GLU A 1 473 ? 59.777 -8.595 53.356 1.00 74.94 473 GLU A CA 1
ATOM 3657 C C . GLU A 1 473 ? 59.440 -9.375 54.646 1.00 74.94 473 GLU A C 1
ATOM 3659 O O . GLU A 1 473 ? 60.299 -10.056 55.215 1.00 74.94 473 GLU A O 1
ATOM 3664 N N . GLN A 1 474 ? 58.164 -9.396 55.055 1.00 73.25 474 GLN A N 1
ATOM 3665 C CA . GLN A 1 474 ? 57.700 -10.194 56.201 1.00 73.25 474 GLN A CA 1
ATOM 3666 C C . GLN A 1 474 ? 57.813 -11.709 55.943 1.00 73.25 474 GLN A C 1
ATOM 3668 O O . GLN A 1 474 ? 58.182 -12.477 56.836 1.00 73.25 474 GLN A O 1
ATOM 3673 N N . VAL A 1 475 ? 57.531 -12.160 54.716 1.00 73.94 475 VAL A N 1
ATOM 3674 C CA . VAL A 1 475 ? 57.668 -13.574 54.322 1.00 73.94 475 VAL A CA 1
ATOM 3675 C C . VAL A 1 475 ? 59.139 -14.009 54.283 1.00 73.94 475 VAL A C 1
ATOM 3677 O O . VAL A 1 475 ? 59.447 -15.144 54.659 1.00 73.94 475 VAL A O 1
ATOM 3680 N N . ALA A 1 476 ? 60.060 -13.129 53.886 1.00 75.50 476 ALA A N 1
ATOM 3681 C CA . ALA A 1 476 ? 61.496 -13.402 53.902 1.00 75.50 476 ALA A CA 1
ATOM 3682 C C . ALA A 1 476 ? 62.021 -13.639 55.331 1.00 75.50 476 ALA A C 1
ATOM 3684 O O . ALA A 1 476 ? 62.768 -14.596 55.560 1.00 75.50 476 ALA A O 1
ATOM 3685 N N . GLU A 1 477 ? 61.574 -12.850 56.318 1.00 75.19 477 GLU A N 1
ATOM 3686 C CA . GLU A 1 477 ? 61.939 -13.084 57.721 1.00 75.19 477 GLU A CA 1
ATOM 3687 C C . GLU A 1 477 ? 61.419 -14.444 58.229 1.00 75.19 477 GLU A C 1
ATOM 3689 O O . GLU A 1 477 ? 62.147 -15.197 58.886 1.00 75.19 477 GLU A O 1
ATOM 3694 N N . LEU A 1 478 ? 60.184 -14.813 57.870 1.00 74.00 478 LEU A N 1
ATOM 3695 C CA . LEU A 1 478 ? 59.605 -16.114 58.222 1.00 74.00 478 LEU A CA 1
ATOM 3696 C C . LEU A 1 478 ? 60.354 -17.291 57.569 1.00 74.00 478 LEU A C 1
ATOM 3698 O O . LEU A 1 478 ? 60.557 -18.316 58.225 1.00 74.00 478 LEU A O 1
ATOM 3702 N N . ARG A 1 479 ? 60.822 -17.150 56.320 1.00 74.50 479 ARG A N 1
ATOM 3703 C CA . ARG A 1 479 ? 61.632 -18.175 55.632 1.00 74.50 479 ARG A CA 1
ATOM 3704 C C . ARG A 1 479 ? 62.979 -18.415 56.315 1.00 74.50 479 ARG A C 1
ATOM 3706 O O . ARG A 1 479 ? 63.321 -19.572 56.546 1.00 74.50 479 ARG A O 1
ATOM 3713 N N . ASN A 1 480 ? 63.686 -17.362 56.732 1.00 76.12 480 ASN A N 1
ATOM 3714 C CA . ASN A 1 480 ? 64.940 -17.497 57.492 1.00 76.12 480 ASN A CA 1
ATOM 3715 C C . ASN A 1 480 ? 64.748 -18.293 58.798 1.00 76.12 480 ASN A C 1
ATOM 3717 O O . ASN A 1 480 ? 65.575 -19.133 59.159 1.00 76.12 480 ASN A O 1
ATOM 3721 N N . ARG A 1 481 ? 63.625 -18.082 59.503 1.00 76.06 481 ARG A N 1
ATOM 3722 C CA . ARG A 1 481 ? 63.286 -18.864 6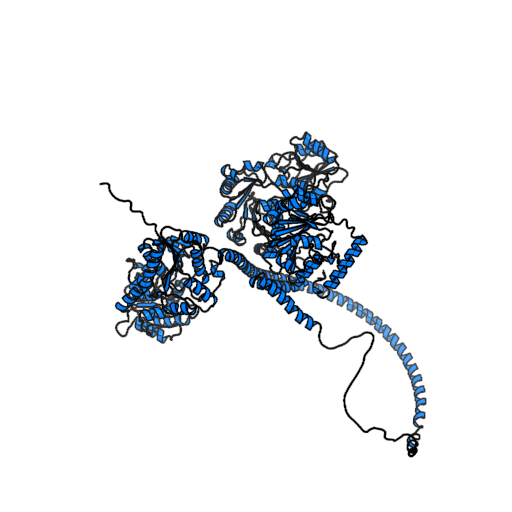0.707 1.00 76.06 481 ARG A CA 1
ATOM 3723 C C . ARG A 1 481 ? 63.013 -20.341 60.382 1.00 76.06 481 ARG A C 1
ATOM 3725 O O . ARG A 1 481 ? 63.355 -21.208 61.188 1.00 76.06 481 ARG A O 1
ATOM 3732 N N . LEU A 1 482 ? 62.434 -20.634 59.214 1.00 75.69 482 LEU A N 1
ATOM 3733 C CA . LEU A 1 482 ? 62.143 -21.995 58.752 1.00 75.69 482 LEU A CA 1
ATOM 3734 C C . LEU A 1 482 ? 63.410 -22.761 58.331 1.00 75.69 482 LEU A C 1
ATOM 3736 O O . LEU A 1 482 ? 63.569 -23.916 58.722 1.00 75.69 482 LEU A O 1
ATOM 3740 N N . GLU A 1 483 ? 64.342 -22.138 57.603 1.00 77.62 483 GLU A N 1
ATOM 3741 C CA . GLU A 1 483 ? 65.616 -22.780 57.232 1.00 77.62 483 GLU A CA 1
ATOM 3742 C C . GLU A 1 483 ? 66.446 -23.161 58.462 1.00 77.62 483 GLU A C 1
ATOM 3744 O O . GLU A 1 483 ? 66.956 -24.282 58.547 1.00 77.62 483 GLU A O 1
ATOM 3749 N N . LEU A 1 484 ? 66.501 -22.287 59.474 1.00 75.62 484 LEU A N 1
ATOM 3750 C CA . LEU A 1 484 ? 67.185 -22.570 60.740 1.00 75.62 484 LEU A CA 1
ATOM 3751 C C . LEU A 1 484 ? 66.584 -23.781 61.484 1.00 75.62 484 LEU A C 1
ATOM 3753 O O . LEU A 1 484 ? 67.294 -24.485 62.210 1.00 75.62 484 LEU A O 1
ATOM 3757 N N . ALA A 1 485 ? 65.285 -24.043 61.313 1.00 70.88 485 ALA A N 1
ATOM 3758 C CA . ALA A 1 485 ? 64.640 -25.254 61.814 1.00 70.88 485 ALA A CA 1
ATOM 3759 C C . ALA A 1 485 ? 64.970 -26.479 60.941 1.00 70.88 485 ALA A C 1
ATOM 3761 O O . ALA A 1 485 ? 65.277 -27.545 61.475 1.00 70.88 485 ALA A O 1
ATOM 3762 N N . ASN A 1 486 ? 64.982 -26.325 59.615 1.00 73.94 486 ASN A N 1
ATOM 3763 C CA . ASN A 1 486 ? 65.221 -27.422 58.675 1.00 73.94 486 ASN A CA 1
ATOM 3764 C C . ASN A 1 486 ? 66.666 -27.960 58.742 1.00 73.94 486 ASN A C 1
ATOM 3766 O O . ASN A 1 486 ? 66.884 -29.171 58.717 1.00 73.94 486 ASN A O 1
ATOM 3770 N N . HIS A 1 487 ? 67.659 -27.090 58.964 1.00 76.19 487 HIS A N 1
ATOM 3771 C CA . HIS A 1 487 ? 69.049 -27.502 59.220 1.00 76.19 487 HIS A CA 1
ATOM 3772 C C . HIS A 1 487 ? 69.191 -28.441 60.432 1.00 76.19 487 HIS A C 1
ATOM 3774 O O . HIS A 1 487 ? 70.028 -29.346 60.417 1.00 76.19 487 HIS A O 1
ATOM 3780 N N . LYS A 1 488 ? 68.360 -28.271 61.472 1.00 72.69 488 LYS A N 1
ATOM 3781 C CA . LYS A 1 488 ? 68.340 -29.173 62.639 1.00 72.69 488 LYS A CA 1
ATOM 3782 C C . LYS A 1 488 ? 67.738 -30.541 62.302 1.00 72.69 488 LYS A C 1
ATOM 3784 O O . LYS A 1 488 ? 68.128 -31.531 62.912 1.00 72.69 488 LYS A O 1
ATOM 3789 N N . LEU A 1 489 ? 66.821 -30.597 61.333 1.00 72.62 489 LEU A N 1
ATOM 3790 C CA . LEU A 1 489 ? 66.165 -31.827 60.885 1.00 72.62 489 LEU A CA 1
ATOM 3791 C C . LEU A 1 489 ? 67.113 -32.700 60.043 1.00 72.62 489 LEU A C 1
ATOM 3793 O O . LEU A 1 489 ? 67.279 -33.884 60.327 1.00 72.62 489 LEU A O 1
ATOM 3797 N N . VAL A 1 490 ? 67.812 -32.102 59.071 1.00 74.12 490 VAL A N 1
ATOM 3798 C CA . VAL A 1 490 ? 68.747 -32.816 58.174 1.00 74.12 490 VAL A CA 1
ATOM 3799 C C . VAL A 1 490 ? 69.920 -33.444 58.943 1.00 74.12 490 VAL A C 1
ATOM 3801 O O . VAL A 1 490 ? 70.367 -34.546 58.617 1.00 74.12 490 VAL A O 1
ATOM 3804 N N . ALA A 1 491 ? 70.384 -32.795 60.017 1.00 70.88 491 ALA A N 1
ATOM 3805 C CA . ALA A 1 491 ? 71.401 -33.358 60.906 1.00 70.88 491 ALA A CA 1
ATOM 3806 C C . ALA A 1 491 ? 70.947 -34.667 61.589 1.00 70.88 491 ALA A C 1
ATOM 3808 O O . ALA A 1 491 ? 71.774 -35.548 61.832 1.00 70.88 491 ALA A O 1
ATOM 3809 N N . ALA A 1 492 ? 69.646 -34.824 61.864 1.00 67.44 492 ALA A N 1
ATOM 3810 C CA . ALA A 1 492 ? 69.090 -36.046 62.443 1.00 67.44 492 ALA A CA 1
ATOM 3811 C C . ALA A 1 492 ? 68.960 -37.181 61.407 1.00 67.44 492 ALA A C 1
ATOM 3813 O O . ALA A 1 492 ? 69.267 -38.332 61.720 1.00 67.44 492 ALA A O 1
ATOM 3814 N N . GLU A 1 493 ? 68.577 -36.882 60.160 1.00 69.75 493 GLU A N 1
ATOM 3815 C CA . GLU A 1 493 ? 68.466 -37.898 59.097 1.00 69.75 493 GLU A CA 1
ATOM 3816 C C . GLU A 1 493 ? 69.816 -38.532 58.724 1.00 69.75 493 GLU A C 1
ATOM 3818 O O . GLU A 1 493 ? 69.894 -39.741 58.481 1.00 69.75 493 GLU A O 1
ATOM 3823 N N . ALA A 1 494 ? 70.897 -37.743 58.714 1.00 70.50 494 ALA A N 1
ATOM 3824 C CA . ALA A 1 494 ? 72.239 -38.234 58.395 1.00 70.50 494 ALA A CA 1
ATOM 3825 C C . ALA A 1 494 ? 72.699 -39.359 59.345 1.00 70.50 494 ALA A C 1
ATOM 3827 O O . ALA A 1 494 ? 73.327 -40.326 58.906 1.00 70.50 494 ALA A O 1
ATOM 3828 N N . PHE A 1 495 ? 72.328 -39.272 60.627 1.00 68.06 495 PHE A N 1
ATOM 3829 C CA . PHE A 1 495 ? 72.624 -40.290 61.637 1.00 68.06 495 PHE A CA 1
ATOM 3830 C C . PHE A 1 495 ? 71.915 -41.624 61.341 1.00 68.06 495 PHE A C 1
ATOM 3832 O O . PHE A 1 495 ? 72.530 -42.689 61.412 1.00 68.06 495 PHE A O 1
ATOM 3839 N N . VAL A 1 496 ? 70.641 -41.573 60.935 1.00 66.62 496 VAL A N 1
ATOM 3840 C CA . VAL A 1 496 ? 69.831 -42.767 60.628 1.00 66.62 496 VAL A CA 1
ATOM 3841 C C . VAL A 1 496 ? 70.356 -43.498 59.386 1.00 66.62 496 VAL A C 1
ATOM 3843 O O . VAL A 1 496 ? 70.418 -44.729 59.362 1.00 66.62 496 VAL A O 1
ATOM 3846 N N . LYS A 1 497 ? 70.795 -42.756 58.362 1.00 64.56 497 LYS A N 1
ATOM 3847 C CA . LYS A 1 497 ? 71.221 -43.326 57.071 1.00 64.56 497 LYS A CA 1
ATOM 3848 C C . LYS A 1 497 ? 72.510 -44.155 57.159 1.00 64.56 497 LYS A C 1
ATOM 3850 O O . LYS A 1 497 ? 72.670 -45.124 56.415 1.00 64.56 497 LYS A O 1
ATOM 3855 N N . HIS A 1 498 ? 73.415 -43.816 58.081 1.00 67.31 498 HIS A N 1
ATOM 3856 C CA . HIS A 1 498 ? 74.659 -44.568 58.274 1.00 67.31 498 HIS A CA 1
ATOM 3857 C C . HIS A 1 498 ? 74.399 -45.967 58.862 1.00 67.31 498 HIS A C 1
ATOM 3859 O O . HIS A 1 498 ? 74.986 -46.950 58.409 1.00 67.31 498 HIS A O 1
ATOM 3865 N N . ALA A 1 499 ? 73.446 -46.082 59.796 1.00 60.06 499 ALA A N 1
ATOM 3866 C CA . ALA A 1 499 ? 73.080 -47.355 60.416 1.00 60.06 499 ALA A CA 1
ATOM 3867 C C . ALA A 1 499 ? 72.539 -48.386 59.403 1.00 60.06 499 ALA A C 1
ATOM 3869 O O . ALA A 1 499 ? 72.821 -49.577 59.528 1.00 60.06 499 ALA A O 1
ATOM 3870 N N . SER A 1 500 ? 71.813 -47.947 58.365 1.00 56.59 500 SER A N 1
ATOM 3871 C CA . SER A 1 500 ? 71.234 -48.862 57.368 1.00 56.59 500 SER A CA 1
ATOM 3872 C C . SER A 1 500 ? 72.256 -49.492 56.413 1.00 56.59 500 SER A C 1
ATOM 3874 O O . SER A 1 500 ? 72.033 -50.596 55.920 1.00 56.59 500 SER A O 1
ATOM 3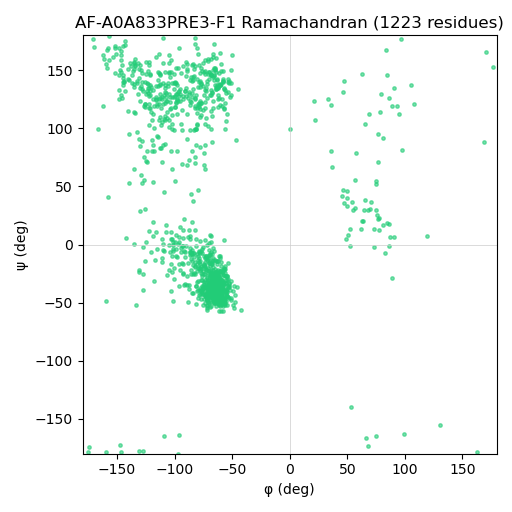876 N N . GLN A 1 501 ? 73.384 -48.825 56.142 1.00 59.91 501 GLN A N 1
ATOM 3877 C CA . GLN A 1 501 ? 74.335 -49.275 55.112 1.00 59.91 501 GLN A CA 1
ATOM 3878 C C . GLN A 1 501 ? 75.201 -50.464 55.556 1.00 59.91 501 GLN A C 1
ATOM 3880 O O . GLN A 1 501 ? 75.595 -51.278 54.722 1.00 59.91 501 GLN A O 1
ATOM 3885 N N . VAL A 1 502 ? 75.436 -50.620 56.862 1.00 61.03 502 VAL A N 1
ATOM 3886 C CA . VAL A 1 502 ? 76.194 -51.754 57.427 1.00 61.03 502 VAL A CA 1
ATOM 3887 C C . VAL A 1 502 ? 75.460 -53.090 57.221 1.00 61.03 502 VAL A C 1
ATOM 3889 O O . VAL A 1 502 ? 76.096 -54.135 57.107 1.00 61.03 502 VAL A O 1
ATOM 3892 N N . HIS A 1 503 ? 74.127 -53.070 57.122 1.00 56.66 503 HIS A N 1
ATOM 3893 C CA . HIS A 1 503 ? 73.304 -54.280 57.065 1.00 56.66 503 HIS A CA 1
ATOM 3894 C C . HIS A 1 503 ? 73.332 -54.991 55.697 1.00 56.66 503 HIS A C 1
ATOM 3896 O O . HIS A 1 503 ? 73.239 -56.213 55.635 1.00 56.66 503 HIS A O 1
ATOM 3902 N N . ALA A 1 504 ? 73.503 -54.255 54.593 1.00 52.03 504 ALA A N 1
ATOM 3903 C CA . ALA A 1 504 ? 73.425 -54.822 53.241 1.00 52.03 504 ALA A CA 1
ATOM 3904 C C . ALA A 1 504 ? 74.685 -55.604 52.808 1.00 52.03 504 ALA A C 1
ATOM 3906 O O . ALA A 1 504 ? 74.616 -56.443 51.911 1.00 52.03 504 ALA A O 1
ATOM 3907 N N . ALA A 1 505 ? 75.838 -55.345 53.433 1.00 53.53 505 ALA A N 1
ATOM 3908 C CA . ALA A 1 505 ? 77.140 -55.844 52.979 1.00 53.53 505 ALA A CA 1
ATOM 3909 C C . ALA A 1 505 ? 77.365 -57.360 53.171 1.00 53.53 505 ALA A C 1
ATOM 3911 O O . ALA A 1 505 ? 78.311 -57.910 52.611 1.00 53.53 505 ALA A O 1
ATOM 3912 N N . GLN A 1 506 ? 76.520 -58.053 53.944 1.00 53.19 506 GLN A N 1
ATOM 3913 C CA . GLN A 1 506 ? 76.658 -59.498 54.178 1.00 53.19 506 GLN A CA 1
ATOM 3914 C C . GLN A 1 506 ? 76.067 -60.357 53.043 1.00 53.19 506 GLN A C 1
ATOM 3916 O O . GLN A 1 506 ? 76.525 -61.481 52.815 1.00 53.19 506 GLN A O 1
ATOM 3921 N N . THR A 1 507 ? 75.094 -59.828 52.293 1.00 52.84 507 THR A N 1
ATOM 3922 C CA . THR A 1 507 ? 74.275 -60.591 51.332 1.00 52.84 507 THR A CA 1
ATOM 3923 C C . THR A 1 507 ? 75.061 -61.077 50.108 1.00 52.84 507 THR A C 1
ATOM 3925 O O . THR A 1 507 ? 74.743 -62.119 49.538 1.00 52.84 507 THR A O 1
ATOM 3928 N N . THR A 1 508 ? 76.142 -60.386 49.736 1.00 47.69 508 THR A N 1
ATOM 3929 C CA . THR A 1 508 ? 76.979 -60.688 48.557 1.00 47.69 508 THR A CA 1
ATOM 3930 C C . THR A 1 508 ? 77.746 -62.015 48.664 1.00 47.69 508 THR A C 1
ATOM 3932 O O . THR A 1 508 ? 78.291 -62.500 47.677 1.00 47.69 508 THR A O 1
ATOM 3935 N N . THR A 1 509 ? 77.792 -62.636 49.849 1.00 49.12 509 THR A N 1
ATOM 3936 C CA . THR A 1 509 ? 78.536 -63.891 50.085 1.00 49.12 509 THR A CA 1
ATOM 3937 C C . THR A 1 509 ? 77.679 -65.153 49.921 1.00 49.12 509 THR A C 1
ATOM 3939 O O . THR A 1 509 ? 78.204 -66.259 50.042 1.00 49.12 509 THR A O 1
ATOM 3942 N N . LEU A 1 510 ? 76.383 -65.010 49.613 1.00 55.25 510 LEU A N 1
ATOM 3943 C CA . LEU A 1 510 ? 75.463 -66.119 49.307 1.00 55.25 510 LEU A CA 1
ATOM 3944 C C . LEU A 1 510 ? 75.387 -66.456 47.803 1.00 55.25 510 LEU A C 1
ATOM 3946 O O . LEU A 1 510 ? 74.441 -67.096 47.356 1.00 55.25 510 LEU A O 1
ATOM 3950 N N . LYS A 1 511 ? 76.435 -66.059 47.064 1.00 45.06 511 LYS A N 1
ATOM 3951 C CA . LYS A 1 511 ? 77.212 -66.898 46.132 1.00 45.06 511 LYS A CA 1
ATOM 3952 C C . LYS A 1 511 ? 76.463 -67.993 45.381 1.00 45.06 511 LYS A C 1
ATOM 3954 O O . LYS A 1 511 ? 76.023 -68.959 46.003 1.00 45.06 511 LYS A O 1
ATOM 3959 N N . ASP A 1 512 ? 76.582 -67.966 44.051 1.00 51.44 512 ASP A N 1
ATOM 3960 C CA . ASP A 1 512 ? 77.416 -68.881 43.229 1.00 51.44 512 ASP A CA 1
ATOM 3961 C C . ASP A 1 512 ? 77.299 -70.411 43.436 1.00 51.44 512 ASP A C 1
ATOM 3963 O O . ASP A 1 512 ? 78.072 -71.189 42.881 1.00 51.44 512 ASP A O 1
ATOM 3967 N N . SER A 1 513 ? 76.333 -70.860 44.231 1.00 50.62 513 SER A N 1
ATOM 3968 C CA . SER A 1 513 ? 76.193 -72.228 44.745 1.00 50.62 513 SER A CA 1
ATOM 3969 C C . SER A 1 513 ? 74.891 -72.851 44.246 1.00 50.62 513 SER A C 1
ATOM 3971 O O . SER A 1 513 ? 74.843 -74.043 43.968 1.00 50.62 513 SER A O 1
ATOM 3973 N N . ALA A 1 514 ? 73.851 -72.032 44.044 1.00 48.66 514 ALA A N 1
ATOM 3974 C CA . ALA A 1 514 ? 72.609 -72.449 43.393 1.00 48.66 514 ALA A CA 1
ATOM 3975 C C . ALA A 1 514 ? 72.795 -72.717 41.886 1.00 48.66 514 ALA A C 1
ATOM 3977 O O . ALA A 1 514 ? 72.147 -73.599 41.328 1.00 48.66 514 ALA A O 1
ATOM 3978 N N . GLN A 1 515 ? 73.732 -72.014 41.236 1.00 49.06 515 GLN A N 1
ATOM 3979 C CA . GLN A 1 515 ? 74.012 -72.136 39.798 1.00 49.06 515 GLN A CA 1
ATOM 3980 C C . GLN A 1 515 ? 74.635 -73.491 39.400 1.00 49.06 515 GLN A C 1
ATOM 3982 O O . GLN A 1 515 ? 74.767 -73.771 38.217 1.00 49.06 515 GLN A O 1
ATOM 3987 N N . LYS A 1 516 ? 74.981 -74.350 40.371 1.00 53.88 516 LYS A N 1
ATOM 3988 C CA . LYS A 1 516 ? 75.612 -75.661 40.146 1.00 53.88 516 LYS A CA 1
ATOM 3989 C C . LYS A 1 516 ? 74.692 -76.875 40.331 1.00 53.88 516 LYS A C 1
ATOM 3991 O O . LYS A 1 516 ? 75.155 -77.996 40.177 1.00 53.88 516 LYS A O 1
ATOM 3996 N N . VAL A 1 517 ? 73.421 -76.666 40.690 1.00 53.66 517 VAL A N 1
ATOM 3997 C CA . VAL A 1 517 ? 72.471 -77.752 41.029 1.00 53.66 517 VAL A CA 1
ATOM 3998 C C . VAL A 1 517 ? 71.446 -78.011 39.913 1.00 53.66 517 VAL A C 1
ATOM 4000 O O . VAL A 1 517 ? 70.893 -79.102 39.819 1.00 53.66 517 VAL A O 1
ATOM 4003 N N . ALA A 1 518 ? 71.205 -77.038 39.029 1.00 47.72 518 ALA A N 1
ATOM 4004 C CA . ALA A 1 518 ? 70.242 -77.184 37.932 1.00 47.72 518 ALA A CA 1
ATOM 4005 C C . ALA A 1 518 ? 70.741 -78.075 36.772 1.00 47.72 518 ALA A C 1
ATOM 4007 O O . ALA A 1 518 ? 69.931 -78.553 35.982 1.00 47.72 518 ALA A O 1
ATOM 4008 N N . GLU A 1 519 ? 72.052 -78.318 36.675 1.00 50.41 519 GLU A N 1
ATOM 4009 C CA . GLU A 1 519 ? 72.677 -79.072 35.575 1.00 50.41 519 GLU A CA 1
ATOM 4010 C C . GLU A 1 519 ? 72.647 -80.607 35.775 1.00 50.41 519 GLU A C 1
ATOM 4012 O O . GLU A 1 519 ? 72.958 -81.343 34.844 1.00 50.41 519 GLU A O 1
ATOM 4017 N N . GLU A 1 520 ? 72.216 -81.115 36.941 1.00 45.09 520 GLU A N 1
ATOM 4018 C CA . GLU A 1 520 ? 72.224 -82.557 37.283 1.00 45.09 520 GLU A CA 1
ATOM 4019 C C . GLU A 1 520 ? 70.845 -83.265 37.202 1.00 45.09 520 GLU A C 1
ATOM 4021 O O . GLU A 1 520 ? 70.707 -84.389 37.684 1.00 45.09 520 GLU A O 1
ATOM 4026 N N . GLN A 1 521 ? 69.801 -82.638 36.631 1.00 47.06 521 GLN A N 1
ATOM 4027 C CA . GLN A 1 521 ? 68.447 -83.241 36.519 1.00 47.06 521 GLN A CA 1
ATOM 4028 C C . GLN A 1 521 ? 67.922 -83.445 35.080 1.00 47.06 521 GLN A C 1
ATOM 4030 O O . GLN A 1 521 ? 66.747 -83.757 34.874 1.00 47.06 521 GLN A O 1
ATOM 4035 N N . ALA A 1 522 ? 68.820 -83.447 34.091 1.00 42.53 522 ALA A N 1
ATOM 4036 C CA . ALA A 1 522 ? 68.800 -84.552 33.124 1.00 42.53 522 ALA A CA 1
ATOM 4037 C C . ALA A 1 522 ? 68.968 -85.864 33.942 1.00 42.53 522 ALA A C 1
ATOM 4039 O O . ALA A 1 522 ? 69.712 -85.883 34.912 1.00 42.53 522 ALA A O 1
ATOM 4040 N N . ASP A 1 523 ? 68.249 -86.976 33.786 1.00 42.62 523 ASP A N 1
ATOM 4041 C CA . ASP A 1 523 ? 67.891 -87.709 32.568 1.00 42.62 523 ASP A CA 1
ATOM 4042 C C . ASP A 1 523 ? 66.627 -88.580 32.789 1.00 42.62 523 ASP A C 1
ATOM 4044 O O . ASP A 1 523 ? 66.557 -89.746 32.397 1.00 42.62 523 ASP A O 1
ATOM 4048 N N . LYS A 1 524 ? 65.617 -88.068 33.504 1.00 38.88 524 LYS A N 1
ATOM 4049 C CA . LYS A 1 524 ? 64.364 -88.805 33.782 1.00 38.88 524 LYS A CA 1
ATOM 4050 C C . LYS A 1 524 ? 63.157 -87.974 33.349 1.00 38.88 524 LYS A C 1
ATOM 4052 O O . LYS A 1 524 ? 62.448 -87.406 34.169 1.00 38.88 524 LYS A O 1
ATOM 4057 N N . ILE A 1 525 ? 62.869 -87.863 32.048 1.00 45.78 525 ILE A N 1
ATOM 4058 C CA . ILE A 1 525 ? 62.537 -89.012 31.174 1.00 45.78 525 ILE A CA 1
ATOM 4059 C C . ILE A 1 525 ? 61.724 -90.037 31.978 1.00 45.78 525 ILE A C 1
ATOM 4061 O O . ILE A 1 525 ? 62.258 -91.003 32.516 1.00 45.78 525 ILE A O 1
ATOM 4065 N N . SER A 1 526 ? 60.422 -89.777 32.125 1.00 44.72 526 SER A N 1
ATOM 4066 C CA . SER A 1 526 ? 59.494 -90.738 32.738 1.00 44.72 526 SER A CA 1
ATOM 4067 C C . SER A 1 526 ? 58.025 -90.485 32.374 1.00 44.72 526 SER A C 1
ATOM 4069 O O . SER A 1 526 ? 57.334 -91.416 31.969 1.00 44.72 526 SER A O 1
ATOM 4071 N N . SER A 1 527 ? 57.523 -89.246 32.492 1.00 36.47 527 SER A N 1
ATOM 4072 C CA . SER A 1 527 ? 56.065 -89.035 32.618 1.00 36.47 527 SER A CA 1
ATOM 4073 C C . SER A 1 527 ? 55.411 -87.989 31.709 1.00 36.47 527 SER A C 1
ATOM 4075 O O . SER A 1 527 ? 54.207 -88.105 31.472 1.00 36.47 527 SER A O 1
ATOM 4077 N N . LEU A 1 528 ? 56.152 -87.011 31.177 1.00 38.34 528 LEU A N 1
ATOM 4078 C CA . LEU A 1 528 ? 55.690 -86.120 30.105 1.00 38.34 528 LEU A CA 1
ATOM 4079 C C . LEU A 1 528 ? 56.345 -86.606 28.809 1.00 38.34 528 LEU A C 1
ATOM 4081 O O . LEU A 1 528 ? 57.417 -86.147 28.444 1.00 38.34 528 LEU A O 1
ATOM 4085 N N . LYS A 1 529 ? 55.823 -87.650 28.156 1.00 39.66 529 LYS A N 1
ATOM 4086 C CA . LYS A 1 529 ? 54.632 -87.548 27.295 1.00 39.66 529 LYS A CA 1
ATOM 4087 C C . LYS A 1 529 ? 54.637 -86.203 26.527 1.00 39.66 529 LYS A C 1
ATOM 4089 O O . LYS A 1 529 ? 53.787 -85.368 26.789 1.00 39.66 529 LYS A O 1
ATOM 4094 N N . ALA A 1 530 ? 55.549 -85.912 25.592 1.00 44.97 530 ALA A N 1
ATOM 4095 C CA . ALA A 1 530 ? 56.460 -86.761 24.787 1.00 44.97 530 ALA A CA 1
ATOM 4096 C C . ALA A 1 530 ? 55.815 -87.978 24.092 1.00 44.97 530 ALA A C 1
ATOM 4098 O O . ALA A 1 530 ? 56.466 -88.757 23.409 1.00 44.97 530 ALA A O 1
ATOM 4099 N N . THR A 1 531 ? 54.496 -88.088 24.200 1.00 37.19 531 THR A N 1
ATOM 4100 C CA . THR A 1 531 ? 53.627 -88.573 23.143 1.00 37.19 531 THR A CA 1
ATOM 4101 C C . THR A 1 531 ? 52.849 -87.309 22.808 1.00 37.19 531 THR A C 1
ATOM 4103 O O . THR A 1 531 ? 51.862 -86.996 23.462 1.00 37.19 531 THR A O 1
ATOM 4106 N N . ILE A 1 532 ? 53.403 -86.428 21.971 1.00 43.84 532 ILE A N 1
ATOM 4107 C CA . ILE A 1 532 ? 53.356 -86.637 20.511 1.00 43.84 532 ILE A CA 1
ATOM 4108 C C . ILE A 1 532 ? 51.918 -87.035 20.139 1.00 43.84 532 ILE A C 1
ATOM 4110 O O . ILE A 1 532 ? 51.643 -88.036 19.486 1.00 43.84 532 ILE A O 1
ATOM 4114 N N . ARG A 1 533 ? 50.968 -86.268 20.678 1.00 38.53 533 ARG A N 1
ATOM 4115 C CA . ARG A 1 533 ? 49.591 -86.216 20.223 1.00 38.53 533 ARG A CA 1
ATOM 4116 C C . ARG A 1 533 ? 49.371 -84.816 19.686 1.00 38.53 533 ARG A C 1
ATOM 4118 O O . ARG A 1 533 ? 49.035 -83.897 20.420 1.00 38.53 533 ARG A O 1
ATOM 4125 N N . GLN A 1 534 ? 49.605 -84.733 18.380 1.00 32.28 534 GLN A N 1
ATOM 4126 C CA . GLN A 1 534 ? 48.958 -83.779 17.487 1.00 32.28 534 GLN A CA 1
ATOM 4127 C C . GLN A 1 534 ? 49.458 -82.331 17.602 1.00 32.28 534 GLN A C 1
ATOM 4129 O O . GLN A 1 534 ? 48.680 -81.387 17.637 1.00 32.28 534 GLN A O 1
ATOM 4134 N N . PHE A 1 535 ? 50.785 -82.175 17.513 1.00 31.14 535 PHE A N 1
ATOM 4135 C CA . PHE A 1 535 ? 51.404 -80.970 16.929 1.00 31.14 535 PHE A CA 1
ATOM 4136 C C . PHE A 1 535 ? 51.455 -81.031 15.378 1.00 31.14 535 PHE A C 1
ATOM 4138 O O . PHE A 1 535 ? 52.137 -80.254 14.723 1.00 31.14 535 PHE A O 1
ATOM 4145 N N . GLU A 1 536 ? 50.727 -81.980 14.787 1.00 31.27 536 GLU A N 1
ATOM 4146 C CA . GLU A 1 536 ? 50.571 -82.257 13.356 1.00 31.27 536 GLU A CA 1
ATOM 4147 C C . GLU A 1 536 ? 49.133 -82.801 13.202 1.00 31.27 536 GLU A C 1
ATOM 4149 O O . GLU A 1 536 ? 48.786 -83.728 13.938 1.00 31.27 536 GLU A O 1
ATOM 4154 N N . GLN A 1 537 ? 48.197 -82.314 12.376 1.00 30.84 537 GLN A N 1
ATOM 4155 C CA . GLN A 1 537 ? 48.047 -81.193 11.415 1.00 30.84 537 GLN A CA 1
ATOM 4156 C C . GLN A 1 537 ? 46.555 -80.728 11.519 1.00 30.84 537 GLN A C 1
ATOM 4158 O O . GLN A 1 537 ? 45.767 -81.436 12.139 1.00 30.84 537 GLN A O 1
ATOM 4163 N N . GLY A 1 538 ? 46.024 -79.630 10.958 1.00 29.73 538 GLY A N 1
ATOM 4164 C CA . GLY A 1 538 ? 46.556 -78.514 10.166 1.00 29.73 538 GLY A CA 1
ATOM 4165 C C . GLY A 1 538 ? 45.414 -77.559 9.714 1.00 29.73 538 GLY A C 1
ATOM 4166 O O . GLY A 1 538 ? 44.282 -77.999 9.575 1.00 29.73 538 GLY A O 1
ATOM 4167 N N . HIS A 1 539 ? 45.752 -76.278 9.501 1.00 28.11 539 HIS A N 1
ATOM 4168 C CA . HIS A 1 539 ? 45.062 -75.185 8.761 1.00 28.11 539 HIS A CA 1
ATOM 4169 C C . HIS A 1 539 ? 43.542 -74.841 8.896 1.00 28.11 539 HIS A C 1
ATOM 4171 O O . HIS A 1 539 ? 42.674 -75.650 8.593 1.00 28.11 539 HIS A O 1
ATOM 4177 N N . ALA A 1 540 ? 43.318 -73.520 9.092 1.00 27.47 540 ALA A N 1
ATOM 4178 C CA . ALA A 1 540 ? 42.269 -72.619 8.541 1.00 27.47 540 ALA A CA 1
ATOM 4179 C C . ALA A 1 540 ? 41.107 -72.087 9.442 1.00 27.47 540 ALA A C 1
ATOM 4181 O O . ALA A 1 540 ? 40.292 -72.853 9.936 1.00 27.47 540 ALA A O 1
ATOM 4182 N N . GLU A 1 541 ? 41.050 -70.736 9.529 1.00 29.17 541 GLU A N 1
ATOM 4183 C CA . GLU A 1 541 ? 39.904 -69.793 9.741 1.00 29.17 541 GLU A CA 1
ATOM 4184 C C . GLU A 1 541 ? 39.125 -69.834 11.096 1.00 29.17 541 GLU A C 1
ATOM 4186 O O . GLU A 1 541 ? 38.458 -70.811 11.414 1.00 29.17 541 GLU A O 1
ATOM 4191 N N . SER A 1 542 ? 39.317 -68.886 12.044 1.00 28.28 542 SER A N 1
ATOM 4192 C CA . SER A 1 542 ? 38.875 -67.452 12.158 1.00 28.28 542 SER A CA 1
ATOM 4193 C C . SER A 1 542 ? 37.412 -67.298 12.669 1.00 28.28 542 SER A C 1
ATOM 4195 O O . SER A 1 542 ? 36.475 -67.598 11.940 1.00 28.28 542 SER A O 1
ATOM 4197 N N . GLU A 1 543 ? 37.169 -67.164 13.993 1.00 30.89 543 GLU A N 1
ATOM 4198 C CA . GLU A 1 543 ? 37.029 -65.938 14.857 1.00 30.89 543 GLU A CA 1
ATOM 4199 C C . GLU A 1 543 ? 35.551 -65.477 15.046 1.00 30.89 543 GLU A C 1
ATOM 4201 O O . GLU A 1 543 ? 34.858 -65.229 14.070 1.00 30.89 543 GLU A O 1
ATOM 4206 N N . ALA A 1 544 ? 34.912 -65.552 16.234 1.00 28.55 544 ALA A N 1
ATOM 4207 C CA . ALA A 1 544 ? 35.048 -64.816 17.529 1.00 28.55 544 ALA A CA 1
ATOM 4208 C C . ALA A 1 544 ? 34.133 -63.545 17.622 1.00 28.55 544 ALA A C 1
ATOM 4210 O O . ALA A 1 544 ? 34.015 -62.842 16.629 1.00 28.55 544 ALA A O 1
ATOM 4211 N N . LEU A 1 545 ? 33.352 -63.165 18.666 1.00 26.17 545 LEU A N 1
ATOM 4212 C CA . LEU A 1 545 ? 33.292 -63.339 20.152 1.00 26.17 545 LEU A CA 1
ATOM 4213 C C . LEU A 1 545 ? 34.140 -62.308 20.960 1.00 26.17 545 LEU A C 1
ATOM 4215 O O . LEU A 1 545 ? 35.334 -62.227 20.710 1.00 26.17 545 LEU A O 1
ATOM 4219 N N . THR A 1 546 ? 33.660 -61.519 21.957 1.00 30.72 546 THR A N 1
ATOM 4220 C CA . THR A 1 546 ? 32.305 -61.280 22.564 1.00 30.72 546 THR A CA 1
ATOM 4221 C C . THR A 1 546 ? 32.229 -59.913 23.330 1.00 30.72 546 THR A C 1
ATOM 4223 O O . THR A 1 546 ? 33.215 -59.186 23.367 1.00 30.72 546 THR A O 1
ATOM 4226 N N . GLN A 1 547 ? 31.087 -59.560 23.964 1.00 25.06 547 GLN A N 1
ATOM 4227 C CA . GLN A 1 547 ? 30.909 -58.449 24.958 1.00 25.06 547 GLN A CA 1
ATOM 4228 C C . GLN A 1 547 ? 31.008 -58.969 26.441 1.00 25.06 547 GLN A C 1
ATOM 4230 O O . GLN A 1 547 ? 31.395 -60.136 26.557 1.00 25.06 547 GLN A O 1
ATOM 4235 N N . PRO A 1 548 ? 30.591 -58.286 27.566 1.00 43.81 548 PRO A N 1
ATOM 4236 C CA . PRO A 1 548 ? 30.125 -56.884 27.826 1.00 43.81 548 PRO A CA 1
ATOM 4237 C C . PRO A 1 548 ? 30.539 -56.163 29.171 1.00 43.81 548 PRO A C 1
ATOM 4239 O O . PRO A 1 548 ? 30.941 -56.811 30.128 1.00 43.81 548 PRO A O 1
ATOM 4242 N N . ASN A 1 549 ? 30.243 -54.839 29.268 1.00 29.84 549 ASN A N 1
ATOM 4243 C CA . ASN A 1 549 ? 29.868 -53.995 30.458 1.00 29.84 549 ASN A CA 1
ATOM 4244 C C . ASN A 1 549 ? 30.844 -53.784 31.669 1.00 29.84 549 ASN A C 1
ATOM 4246 O O . ASN A 1 549 ? 31.540 -54.707 32.058 1.00 29.84 549 ASN A O 1
ATOM 4250 N N . VAL A 1 550 ? 30.916 -52.640 32.401 1.00 27.47 550 VAL A N 1
ATOM 4251 C CA . VAL A 1 550 ? 30.238 -51.303 32.381 1.00 27.47 550 VAL A CA 1
ATOM 4252 C C . VAL A 1 550 ? 31.059 -50.226 33.170 1.00 27.47 550 VAL A C 1
ATOM 4254 O O . VAL A 1 550 ? 31.800 -50.586 34.076 1.00 27.47 550 VAL A O 1
ATOM 4257 N N . ALA A 1 551 ? 30.811 -48.925 32.893 1.00 24.20 551 ALA A N 1
ATOM 4258 C CA . ALA A 1 551 ? 31.054 -47.697 33.711 1.00 24.20 551 ALA A CA 1
ATOM 4259 C C . ALA A 1 551 ? 32.352 -46.827 33.600 1.00 24.20 551 ALA A C 1
ATOM 4261 O O . ALA A 1 551 ? 33.433 -47.207 34.027 1.00 24.20 551 ALA A O 1
ATOM 4262 N N . ALA A 1 552 ? 32.106 -45.557 33.217 1.00 23.19 552 ALA A N 1
ATOM 4263 C CA . ALA A 1 552 ? 32.616 -44.276 33.767 1.00 23.19 552 ALA A CA 1
ATOM 4264 C C . ALA A 1 552 ? 34.034 -43.688 33.472 1.00 23.19 552 ALA A C 1
ATOM 4266 O O . ALA A 1 552 ? 35.033 -44.077 34.062 1.00 23.19 552 ALA A O 1
ATOM 4267 N N . ALA A 1 553 ? 33.989 -42.535 32.772 1.00 23.44 553 ALA A N 1
ATOM 4268 C CA . ALA A 1 553 ? 34.754 -41.280 32.968 1.00 23.44 553 ALA A CA 1
ATOM 4269 C C . ALA A 1 553 ? 36.185 -41.062 32.389 1.00 23.44 553 ALA A C 1
ATOM 4271 O O . ALA A 1 553 ? 37.033 -41.941 32.373 1.00 23.44 553 ALA A O 1
ATOM 4272 N N . ALA A 1 554 ? 36.417 -39.786 32.017 1.00 22.73 554 ALA A N 1
ATOM 4273 C CA . ALA A 1 554 ? 37.678 -39.083 31.690 1.00 22.73 554 ALA A CA 1
ATOM 4274 C C . ALA A 1 554 ? 38.382 -39.315 30.319 1.00 22.73 554 ALA A C 1
ATOM 4276 O O . ALA A 1 554 ? 39.217 -40.193 30.158 1.00 22.73 554 ALA A O 1
ATOM 4277 N N . ILE A 1 555 ? 38.086 -38.423 29.353 1.00 24.69 555 ILE A N 1
ATOM 4278 C CA . ILE A 1 555 ? 39.012 -37.393 28.796 1.00 24.69 555 ILE A CA 1
ATOM 4279 C C . ILE A 1 555 ? 40.503 -37.833 28.679 1.00 24.69 555 ILE A C 1
ATOM 4281 O O . ILE A 1 555 ? 41.137 -38.068 29.698 1.00 24.69 555 ILE A O 1
ATOM 4285 N N . HIS A 1 556 ? 41.178 -37.877 27.515 1.00 25.34 556 HIS A N 1
ATOM 4286 C CA . HIS A 1 556 ? 41.148 -36.953 26.363 1.00 25.34 556 HIS A CA 1
ATOM 4287 C C . HIS A 1 556 ? 41.616 -37.606 25.030 1.00 25.34 556 HIS A C 1
ATOM 4289 O O . HIS A 1 556 ? 42.485 -38.473 25.028 1.00 25.34 556 HIS A O 1
ATOM 4295 N N . SER A 1 557 ? 41.193 -36.989 23.914 1.00 23.86 557 SER A N 1
ATOM 4296 C CA . SER A 1 557 ? 41.899 -36.828 22.616 1.00 23.86 557 SER A CA 1
ATOM 4297 C C . SER A 1 557 ? 41.486 -37.658 21.375 1.00 23.86 557 SER A C 1
ATOM 4299 O O . SER A 1 557 ? 41.224 -38.851 21.423 1.00 23.86 557 SER A O 1
ATOM 4301 N N . THR A 1 558 ? 41.462 -36.905 20.261 1.00 24.69 558 THR A N 1
ATOM 4302 C CA . THR A 1 558 ? 41.495 -37.245 18.820 1.00 24.69 558 THR A CA 1
ATOM 4303 C C . THR A 1 558 ? 40.330 -37.959 18.093 1.00 24.69 558 THR A C 1
ATOM 4305 O O . THR A 1 558 ? 40.161 -39.170 18.125 1.00 24.69 558 THR A O 1
ATOM 4308 N N . SER A 1 559 ? 39.716 -37.162 17.196 1.00 26.45 559 SER A N 1
ATOM 4309 C CA . SER A 1 559 ? 39.090 -37.494 15.894 1.00 26.45 559 SER A CA 1
ATOM 4310 C C . SER A 1 559 ? 37.603 -37.913 15.796 1.00 26.45 559 SER A C 1
ATOM 4312 O O . SER A 1 559 ? 37.189 -38.976 16.233 1.00 26.45 559 SER A O 1
ATOM 4314 N N . GLY A 1 560 ? 36.834 -37.104 15.046 1.00 27.45 560 GLY A N 1
ATOM 4315 C CA . GLY A 1 560 ? 36.086 -37.620 13.883 1.00 27.45 560 GLY A CA 1
ATOM 4316 C C . GLY A 1 560 ? 34.599 -37.992 14.016 1.00 27.45 560 GLY A C 1
ATOM 4317 O O . GLY A 1 560 ? 34.259 -39.163 14.033 1.00 27.45 560 GLY A O 1
ATOM 4318 N N . SER A 1 561 ? 33.713 -36.990 13.956 1.00 34.44 561 SER A N 1
ATOM 4319 C CA . SER A 1 561 ? 32.367 -37.004 13.330 1.00 34.44 561 SER A CA 1
ATOM 4320 C C . SER A 1 561 ? 31.622 -38.335 13.064 1.00 34.44 561 SER A C 1
ATOM 4322 O O . SER A 1 561 ? 31.971 -39.068 12.142 1.00 34.44 561 SER A O 1
ATOM 4324 N N . PRO A 1 562 ? 30.398 -38.461 13.619 1.00 32.25 562 PRO A N 1
ATOM 4325 C CA . PRO A 1 562 ? 29.244 -38.848 12.786 1.00 32.25 562 PRO A CA 1
ATOM 4326 C C . PRO A 1 562 ? 28.042 -37.882 12.872 1.00 32.25 562 PRO A C 1
ATOM 4328 O O . PRO A 1 562 ? 27.160 -37.916 12.014 1.00 32.25 562 PRO A O 1
ATOM 4331 N N . MET A 1 563 ? 27.999 -36.976 13.859 1.00 29.00 563 MET A N 1
ATOM 4332 C CA . MET A 1 563 ? 26.834 -36.100 14.089 1.00 29.00 563 MET A CA 1
ATOM 433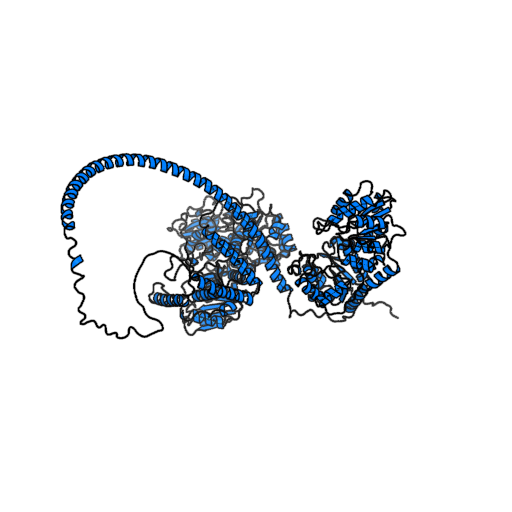3 C C . MET A 1 563 ? 26.658 -35.016 13.003 1.00 29.00 563 MET A C 1
ATOM 4335 O O . MET A 1 563 ? 25.535 -34.643 12.666 1.00 29.00 563 MET A O 1
ATOM 4339 N N . LEU A 1 564 ? 27.756 -34.554 12.391 1.00 30.86 564 LEU A N 1
ATOM 4340 C CA . LEU A 1 564 ? 27.719 -33.623 11.255 1.00 30.86 564 LEU A CA 1
ATOM 4341 C C . LEU A 1 564 ? 27.171 -34.277 9.977 1.00 30.86 564 LEU A C 1
ATOM 4343 O O . LEU A 1 564 ? 26.437 -33.635 9.230 1.00 30.86 564 LEU A O 1
ATOM 4347 N N . PHE A 1 565 ? 27.475 -35.555 9.738 1.00 28.02 565 PHE A N 1
ATOM 4348 C CA . PHE A 1 565 ? 27.139 -36.228 8.478 1.00 28.02 565 PHE A CA 1
ATOM 4349 C C . PHE A 1 565 ? 25.621 -36.399 8.306 1.00 28.02 565 PHE A C 1
ATOM 4351 O O . PHE A 1 565 ? 25.079 -36.149 7.232 1.00 28.02 565 PHE A O 1
ATOM 4358 N N . ARG A 1 566 ? 24.899 -36.717 9.391 1.00 31.25 566 ARG A N 1
ATOM 4359 C CA . ARG A 1 566 ? 23.428 -36.819 9.367 1.00 31.25 566 ARG A CA 1
ATOM 4360 C C . ARG A 1 566 ? 22.748 -35.450 9.196 1.00 31.25 566 ARG A C 1
ATOM 4362 O O . ARG A 1 566 ? 21.737 -35.364 8.508 1.00 31.25 566 ARG A O 1
ATOM 4369 N N . ARG A 1 567 ? 23.343 -34.378 9.744 1.00 31.03 567 ARG A N 1
ATOM 4370 C CA . ARG A 1 567 ? 22.871 -32.981 9.620 1.00 31.03 567 ARG A CA 1
ATOM 4371 C C . ARG A 1 567 ? 23.047 -32.419 8.200 1.00 31.03 567 ARG A C 1
ATOM 4373 O O . ARG A 1 567 ? 22.195 -31.663 7.743 1.00 31.03 567 ARG A O 1
ATOM 4380 N N . TYR A 1 568 ? 24.103 -32.825 7.491 1.00 30.95 568 TYR A N 1
ATOM 4381 C CA . TYR A 1 568 ? 24.328 -32.467 6.083 1.00 30.95 568 TYR A CA 1
ATOM 4382 C C . TYR A 1 568 ? 23.468 -33.258 5.085 1.00 30.95 568 TYR A C 1
ATOM 4384 O O . TYR A 1 568 ? 23.262 -32.778 3.976 1.00 30.95 568 TYR A O 1
ATOM 4392 N N . MET A 1 569 ? 22.947 -34.432 5.459 1.00 31.02 569 MET A N 1
ATOM 4393 C CA . MET A 1 569 ? 22.132 -35.274 4.567 1.00 31.02 569 MET A CA 1
ATOM 4394 C C . MET A 1 569 ? 20.618 -35.018 4.682 1.00 31.02 569 MET A C 1
ATOM 4396 O O . MET A 1 569 ? 19.896 -35.250 3.716 1.00 31.02 569 MET A O 1
ATOM 4400 N N . SER A 1 570 ? 20.119 -34.506 5.816 1.00 32.81 570 SER A N 1
ATOM 4401 C CA . SER A 1 570 ? 18.698 -34.139 5.972 1.00 32.81 570 SER A CA 1
ATOM 4402 C C . SER A 1 570 ? 18.383 -32.699 5.553 1.00 32.81 570 SER A C 1
ATOM 4404 O O . SER A 1 570 ? 17.327 -32.453 4.972 1.00 32.81 570 SER A O 1
ATOM 4406 N N . ALA A 1 571 ? 19.302 -31.750 5.772 1.00 33.47 571 ALA A N 1
ATOM 4407 C CA . ALA A 1 571 ? 19.099 -30.354 5.381 1.00 33.47 571 ALA A CA 1
ATOM 4408 C C . ALA A 1 571 ? 18.773 -30.163 3.880 1.00 33.47 571 ALA A C 1
ATOM 4410 O O . ALA A 1 571 ? 17.842 -29.410 3.594 1.00 33.47 571 ALA A O 1
ATOM 4411 N N . PRO A 1 572 ? 19.433 -30.843 2.913 1.00 36.78 572 PRO A N 1
ATOM 4412 C CA . PRO A 1 572 ? 19.098 -30.716 1.497 1.00 36.78 572 PRO A CA 1
ATOM 4413 C C . PRO A 1 572 ? 17.659 -31.128 1.201 1.00 36.78 572 PRO A C 1
ATOM 4415 O O . PRO A 1 572 ? 16.994 -30.443 0.436 1.00 36.78 572 PRO A O 1
ATOM 4418 N N . LEU A 1 573 ? 17.142 -32.182 1.841 1.00 35.22 573 LEU A N 1
ATOM 4419 C CA . LEU A 1 573 ? 15.762 -32.629 1.642 1.00 35.22 573 LEU A CA 1
ATOM 4420 C C . LEU A 1 573 ? 14.751 -31.596 2.151 1.00 35.22 573 LEU A C 1
ATOM 4422 O O . LEU A 1 573 ? 13.791 -31.312 1.442 1.00 35.22 573 LEU A O 1
ATOM 4426 N N . THR A 1 574 ? 14.990 -30.967 3.307 1.00 37.69 574 THR A N 1
ATOM 4427 C CA . THR A 1 574 ? 14.117 -29.898 3.832 1.00 37.69 574 THR A CA 1
ATOM 4428 C C . THR A 1 574 ? 14.233 -28.598 3.027 1.00 37.69 574 THR A C 1
ATOM 4430 O O . THR A 1 574 ? 13.239 -27.909 2.803 1.00 37.69 574 THR A O 1
ATOM 4433 N N . TYR A 1 575 ? 15.427 -28.249 2.534 1.00 44.19 575 TYR A N 1
ATOM 4434 C CA . TYR A 1 575 ? 15.594 -27.101 1.638 1.00 44.19 575 TYR A CA 1
ATOM 4435 C C . TYR A 1 575 ? 15.002 -27.361 0.250 1.00 44.19 575 TYR A C 1
ATOM 4437 O O . TYR A 1 575 ? 14.423 -26.442 -0.324 1.00 44.19 575 TYR A O 1
ATOM 4445 N N . MET A 1 576 ? 15.079 -28.586 -0.277 1.00 42.59 576 MET A N 1
ATOM 4446 C CA . MET A 1 576 ? 14.461 -28.962 -1.550 1.00 42.59 576 MET A CA 1
ATOM 4447 C C . MET A 1 576 ? 12.947 -29.133 -1.435 1.00 42.59 576 MET A C 1
ATOM 4449 O O . MET A 1 576 ? 12.257 -28.730 -2.362 1.00 42.59 576 MET A O 1
ATOM 4453 N N . SER A 1 577 ? 12.400 -29.634 -0.322 1.00 43.44 577 SER A N 1
ATOM 4454 C CA . SER A 1 577 ? 10.947 -29.673 -0.103 1.00 43.44 577 SER A CA 1
ATOM 4455 C C . SER A 1 577 ? 10.381 -28.261 0.047 1.00 43.44 577 SER A C 1
ATOM 4457 O O . SER A 1 577 ? 9.411 -27.925 -0.630 1.00 43.44 577 SER A O 1
ATOM 4459 N N . ARG A 1 578 ? 11.048 -27.387 0.815 1.00 45.78 578 ARG A N 1
ATOM 4460 C CA . ARG A 1 578 ? 10.732 -25.954 0.893 1.00 45.78 578 ARG A CA 1
ATOM 4461 C C . ARG A 1 578 ? 10.838 -25.278 -0.473 1.00 45.78 578 ARG A C 1
ATOM 4463 O O . ARG A 1 578 ? 9.933 -24.545 -0.861 1.00 45.78 578 ARG A O 1
ATOM 4470 N N . ALA A 1 579 ? 11.923 -25.510 -1.211 1.00 46.56 579 ALA A N 1
ATOM 4471 C CA . ALA A 1 579 ? 12.127 -24.908 -2.524 1.00 46.56 579 ALA A CA 1
ATOM 4472 C C . ALA A 1 579 ? 11.089 -25.401 -3.535 1.00 46.56 579 ALA A C 1
ATOM 4474 O O . ALA A 1 579 ? 10.506 -24.580 -4.231 1.00 46.56 579 ALA A O 1
ATOM 4475 N N . ALA A 1 580 ? 10.795 -26.702 -3.566 1.00 44.38 580 ALA A N 1
ATOM 4476 C CA . ALA A 1 580 ? 9.764 -27.294 -4.410 1.00 44.38 580 ALA A CA 1
ATOM 4477 C C . ALA A 1 580 ? 8.359 -26.818 -4.020 1.00 44.38 580 ALA A C 1
ATOM 4479 O O . ALA A 1 580 ? 7.560 -26.536 -4.906 1.00 44.38 580 ALA A O 1
ATOM 4480 N N . TYR A 1 581 ? 8.055 -26.659 -2.728 1.00 44.34 581 TYR A N 1
ATOM 4481 C CA . TYR A 1 581 ? 6.784 -26.100 -2.268 1.00 44.34 581 TYR A CA 1
ATOM 4482 C C . TYR A 1 581 ? 6.642 -24.633 -2.684 1.00 44.34 581 TYR A C 1
ATOM 4484 O O . TYR A 1 581 ? 5.632 -24.267 -3.280 1.00 44.34 581 TYR A O 1
ATOM 4492 N N . ILE A 1 582 ? 7.655 -23.798 -2.432 1.00 46.84 582 ILE A N 1
ATOM 4493 C CA . ILE A 1 582 ? 7.650 -22.381 -2.819 1.00 46.84 582 ILE A CA 1
ATOM 4494 C C . ILE A 1 582 ? 7.606 -22.235 -4.351 1.00 46.84 582 ILE A C 1
ATOM 4496 O O . ILE A 1 582 ? 6.873 -21.391 -4.856 1.00 46.84 582 ILE A O 1
ATOM 4500 N N . LEU A 1 583 ? 8.304 -23.092 -5.100 1.00 42.53 583 LEU A N 1
ATOM 4501 C CA . LEU A 1 583 ? 8.287 -23.125 -6.565 1.00 42.53 583 LEU A CA 1
ATOM 4502 C C . LEU A 1 583 ? 6.922 -23.569 -7.117 1.00 42.53 583 LEU A C 1
ATOM 4504 O O . LEU A 1 583 ? 6.386 -22.915 -8.006 1.00 42.53 583 LEU A O 1
ATOM 4508 N N . ARG A 1 584 ? 6.322 -24.629 -6.560 1.00 40.22 584 ARG A N 1
ATOM 4509 C CA . ARG A 1 584 ? 5.006 -25.162 -6.962 1.00 40.22 584 ARG A CA 1
ATOM 4510 C C . ARG A 1 584 ? 3.852 -24.213 -6.630 1.00 40.22 584 ARG A C 1
ATOM 4512 O O . ARG A 1 584 ? 2.847 -24.226 -7.328 1.00 40.22 584 ARG A O 1
ATOM 4519 N N . ASN A 1 585 ? 3.988 -23.406 -5.576 1.00 40.66 585 ASN A N 1
ATOM 4520 C CA . ASN A 1 585 ? 2.909 -22.567 -5.043 1.00 40.66 585 ASN A CA 1
ATOM 4521 C C . ASN A 1 585 ? 3.107 -21.050 -5.250 1.00 40.66 585 ASN A C 1
ATOM 4523 O O . ASN A 1 585 ? 2.163 -20.278 -5.073 1.00 40.66 585 ASN A O 1
ATOM 4527 N N . GLY A 1 586 ? 4.312 -20.594 -5.587 1.00 36.69 586 GLY A N 1
ATOM 4528 C CA . GLY A 1 586 ? 4.641 -19.180 -5.820 1.00 36.69 586 GLY A CA 1
ATOM 4529 C C . GLY A 1 586 ? 5.639 -18.941 -6.962 1.00 36.69 586 GLY A C 1
ATOM 4530 O O . GLY A 1 586 ? 6.075 -17.809 -7.175 1.00 36.69 586 GLY A O 1
ATOM 4531 N N . GLY A 1 587 ? 6.018 -19.987 -7.700 1.00 39.53 587 GLY A N 1
ATOM 4532 C CA . GLY A 1 587 ? 6.938 -19.893 -8.828 1.00 39.53 587 GLY A CA 1
ATOM 4533 C C . GLY A 1 587 ? 8.377 -19.533 -8.443 1.00 39.53 587 GLY A C 1
ATOM 4534 O O . GLY A 1 587 ? 8.761 -19.429 -7.275 1.00 39.53 587 GLY A O 1
ATOM 4535 N N . VAL A 1 588 ? 9.202 -19.315 -9.469 1.00 40.81 588 VAL A N 1
ATOM 4536 C CA . VAL A 1 588 ? 10.632 -18.991 -9.315 1.00 40.81 588 VAL A CA 1
ATOM 4537 C C . VAL A 1 588 ? 10.833 -17.677 -8.542 1.00 40.81 588 VAL A C 1
ATOM 4539 O O . VAL A 1 588 ? 11.744 -17.569 -7.722 1.00 40.81 588 VAL A O 1
ATOM 4542 N N . ARG A 1 589 ? 9.941 -16.692 -8.733 1.00 37.62 589 ARG A N 1
ATOM 4543 C CA . ARG A 1 589 ? 9.984 -15.380 -8.058 1.00 37.62 589 ARG A CA 1
ATOM 4544 C C . ARG A 1 589 ? 9.868 -15.503 -6.537 1.00 37.62 589 ARG A C 1
ATOM 4546 O O . ARG A 1 589 ? 10.657 -14.897 -5.809 1.00 37.62 589 ARG A O 1
ATOM 4553 N N . ALA A 1 590 ? 8.940 -16.328 -6.053 1.00 38.31 590 ALA A N 1
ATOM 4554 C CA . ALA A 1 590 ? 8.786 -16.604 -4.630 1.00 38.31 590 ALA A CA 1
ATOM 4555 C C . ALA A 1 590 ? 10.038 -17.262 -4.027 1.00 38.31 590 ALA A C 1
ATOM 4557 O O . ALA A 1 590 ? 10.466 -16.887 -2.934 1.00 38.31 590 ALA A O 1
ATOM 4558 N N . LEU A 1 591 ? 10.666 -18.187 -4.762 1.00 40.94 591 LEU A N 1
ATOM 4559 C CA . LEU A 1 591 ? 11.878 -18.884 -4.329 1.00 40.94 591 LEU A CA 1
ATOM 4560 C C . LEU A 1 591 ? 13.077 -17.931 -4.206 1.00 40.94 591 LEU A C 1
ATOM 4562 O O . LEU A 1 591 ? 13.742 -17.905 -3.170 1.00 40.94 591 LEU A O 1
ATOM 4566 N N . VAL A 1 592 ? 13.304 -17.084 -5.215 1.00 43.59 592 VAL A N 1
ATOM 4567 C CA . VAL A 1 592 ? 14.358 -16.052 -5.195 1.00 43.59 592 VAL A CA 1
ATOM 4568 C C . VAL A 1 592 ? 14.132 -15.049 -4.056 1.00 43.59 592 VAL A C 1
ATOM 4570 O O . VAL A 1 592 ? 15.075 -14.665 -3.362 1.00 43.59 592 VAL A O 1
ATOM 4573 N N . SER A 1 593 ? 12.881 -14.654 -3.811 1.00 41.72 593 SER A N 1
ATOM 4574 C CA . SER A 1 593 ? 12.521 -13.719 -2.739 1.00 41.72 593 SER A CA 1
ATOM 4575 C C . SER A 1 593 ? 12.700 -14.315 -1.335 1.00 41.72 593 SER A C 1
ATOM 4577 O O . SER A 1 593 ? 13.178 -13.633 -0.422 1.00 41.72 593 SER A O 1
ATOM 4579 N N . ALA A 1 594 ? 12.384 -15.602 -1.160 1.00 43.09 594 ALA A N 1
ATOM 4580 C CA . ALA A 1 594 ? 12.649 -16.343 0.070 1.00 43.09 594 ALA A CA 1
ATOM 4581 C C . ALA A 1 594 ? 14.160 -16.498 0.326 1.00 43.09 594 ALA A C 1
ATOM 4583 O O . ALA A 1 594 ? 14.617 -16.264 1.446 1.00 43.09 594 ALA A O 1
ATOM 4584 N N . ALA A 1 595 ? 14.947 -16.812 -0.710 1.00 44.47 595 ALA A N 1
ATOM 4585 C CA . ALA A 1 595 ? 16.403 -16.932 -0.619 1.00 44.47 595 ALA A CA 1
ATOM 4586 C C . ALA A 1 595 ? 17.076 -15.597 -0.240 1.00 44.47 595 ALA A C 1
ATOM 4588 O O . ALA A 1 595 ? 17.854 -15.549 0.715 1.00 44.47 595 ALA A O 1
ATOM 4589 N N . ARG A 1 596 ? 16.712 -14.489 -0.908 1.00 43.31 596 ARG A N 1
ATOM 4590 C CA . ARG A 1 596 ? 17.210 -13.136 -0.576 1.00 43.31 596 ARG A CA 1
ATOM 4591 C C . ARG A 1 596 ? 16.869 -12.727 0.864 1.00 43.31 596 ARG A C 1
ATOM 4593 O O . ARG A 1 596 ? 17.700 -12.118 1.537 1.00 43.31 596 ARG A O 1
ATOM 4600 N N . ARG A 1 597 ? 15.676 -13.076 1.365 1.00 43.34 597 ARG A N 1
ATOM 4601 C CA . ARG A 1 597 ? 15.285 -12.822 2.766 1.00 43.34 597 ARG A CA 1
ATOM 4602 C C . ARG A 1 597 ? 16.017 -13.717 3.768 1.00 43.34 597 ARG A C 1
ATOM 4604 O O . ARG A 1 597 ? 16.386 -13.224 4.827 1.00 43.34 597 ARG A O 1
ATOM 4611 N N . HIS A 1 598 ? 16.276 -14.983 3.445 1.00 43.62 598 HIS A N 1
ATOM 4612 C CA . HIS A 1 598 ? 17.047 -15.874 4.319 1.00 43.62 598 HIS A CA 1
ATOM 4613 C C . HIS A 1 598 ? 18.503 -15.410 4.484 1.00 43.62 598 HIS A C 1
ATOM 4615 O O . HIS A 1 598 ? 19.013 -15.396 5.600 1.00 43.62 598 HIS A O 1
ATOM 4621 N N . TYR A 1 599 ? 19.138 -14.946 3.402 1.00 43.88 599 TYR A N 1
ATOM 4622 C CA . TYR A 1 599 ? 20.485 -14.367 3.449 1.00 43.88 599 TYR A CA 1
ATOM 4623 C C . TYR A 1 599 ? 20.550 -13.123 4.356 1.00 43.88 599 TYR A C 1
ATOM 4625 O O . TYR A 1 599 ? 21.401 -13.035 5.239 1.00 43.88 599 TYR A O 1
ATOM 4633 N N . ARG A 1 600 ? 19.581 -12.204 4.210 1.00 40.88 600 ARG A N 1
ATOM 4634 C CA . ARG A 1 600 ? 19.429 -11.027 5.088 1.00 40.88 600 ARG A CA 1
ATOM 4635 C C . ARG A 1 600 ? 19.188 -11.411 6.554 1.00 40.88 600 ARG A C 1
ATOM 4637 O O . ARG A 1 600 ? 19.735 -10.766 7.440 1.00 40.88 600 ARG A O 1
ATOM 4644 N N . TYR A 1 601 ? 18.409 -12.465 6.812 1.00 38.06 601 TYR A N 1
ATOM 4645 C CA . TYR A 1 601 ? 18.162 -12.967 8.167 1.00 38.06 601 TYR A CA 1
ATOM 4646 C C . TYR A 1 601 ? 19.433 -13.529 8.821 1.00 38.06 601 TYR A C 1
ATOM 4648 O O . TYR A 1 601 ? 19.688 -13.213 9.976 1.00 38.06 601 TYR A O 1
ATOM 4656 N N . GLN A 1 602 ? 20.266 -14.295 8.103 1.00 38.72 602 GLN A N 1
ATOM 4657 C CA . GLN A 1 602 ? 21.528 -14.796 8.671 1.00 38.72 602 GLN A CA 1
ATOM 4658 C C . GLN A 1 602 ? 22.520 -13.667 8.997 1.00 38.72 602 GLN A C 1
ATOM 4660 O O . GLN A 1 602 ? 23.150 -13.711 10.053 1.00 38.72 602 GLN A O 1
ATOM 4665 N N . GLN A 1 603 ? 22.617 -12.629 8.153 1.00 37.38 603 GLN A N 1
ATOM 4666 C CA . GLN A 1 603 ? 23.395 -11.426 8.487 1.00 37.38 603 GLN A CA 1
ATOM 4667 C C . GLN A 1 603 ? 22.838 -10.707 9.725 1.00 37.38 603 GLN A C 1
ATOM 4669 O O . GLN A 1 603 ? 23.605 -10.346 10.613 1.00 37.38 603 GLN A O 1
ATOM 4674 N N . ALA A 1 604 ? 21.513 -10.551 9.822 1.00 34.88 604 ALA A N 1
ATOM 4675 C CA . ALA A 1 604 ? 20.881 -9.932 10.985 1.00 34.88 604 ALA A CA 1
ATOM 4676 C C . ALA A 1 604 ? 21.100 -10.750 12.271 1.00 34.88 604 ALA A C 1
ATOM 4678 O O . ALA A 1 604 ? 21.395 -10.171 13.310 1.00 34.88 604 ALA A O 1
ATOM 4679 N N . GLN A 1 605 ? 21.035 -12.085 12.217 1.00 31.34 605 GLN A N 1
ATOM 4680 C CA . GLN A 1 605 ? 21.245 -12.940 13.391 1.00 31.34 605 GLN A CA 1
ATOM 4681 C C . GLN A 1 605 ? 22.682 -12.847 13.938 1.00 31.34 605 GLN A C 1
ATOM 4683 O O . GLN A 1 605 ? 22.871 -12.870 15.150 1.00 31.34 605 GLN A O 1
ATOM 4688 N N . GLN A 1 606 ? 23.684 -12.660 13.067 1.00 34.34 606 GLN A N 1
ATOM 4689 C CA . GLN A 1 606 ? 25.068 -12.379 13.480 1.00 34.34 606 GLN A CA 1
ATOM 4690 C C . GLN A 1 606 ? 25.256 -10.976 14.090 1.00 34.34 606 GLN A C 1
ATOM 4692 O O . GLN A 1 606 ? 26.207 -10.767 14.838 1.00 34.34 606 GLN A O 1
ATOM 4697 N N . GLN A 1 607 ? 24.368 -10.022 13.791 1.00 31.00 607 GLN A N 1
ATOM 4698 C CA . GLN A 1 607 ? 24.403 -8.659 14.338 1.00 31.00 607 GLN A CA 1
ATOM 4699 C C . GLN A 1 607 ? 23.583 -8.509 15.629 1.00 31.00 607 GLN A C 1
ATOM 4701 O O . GLN A 1 607 ? 23.988 -7.772 16.522 1.00 31.00 607 GLN A O 1
ATOM 4706 N N . ILE A 1 608 ? 22.468 -9.235 15.770 1.00 33.44 608 ILE A N 1
ATOM 4707 C CA . ILE A 1 608 ? 21.602 -9.193 16.963 1.00 33.44 608 ILE A CA 1
ATOM 4708 C C . ILE A 1 608 ? 22.367 -9.628 18.221 1.00 33.44 608 ILE A C 1
ATOM 4710 O O . ILE A 1 608 ? 22.212 -9.012 19.269 1.00 33.44 608 ILE A O 1
ATOM 4714 N N . GLN A 1 609 ? 23.289 -10.588 18.095 1.00 30.45 609 GLN A N 1
ATOM 4715 C CA . GLN A 1 609 ? 24.162 -11.032 19.190 1.00 30.45 609 GLN A CA 1
ATOM 4716 C C . GLN A 1 609 ? 25.178 -9.962 19.666 1.00 30.45 609 GLN A C 1
ATOM 4718 O O . GLN A 1 609 ? 25.934 -10.210 20.601 1.00 30.45 609 GLN A O 1
ATOM 4723 N N . GLN A 1 610 ? 25.215 -8.782 19.030 1.00 29.72 610 GLN A N 1
ATOM 4724 C CA . GLN A 1 610 ? 26.025 -7.619 19.425 1.00 29.72 610 GLN A CA 1
ATOM 4725 C C . GLN A 1 610 ? 25.182 -6.399 19.849 1.00 29.72 610 GLN A C 1
ATOM 4727 O O . GLN A 1 610 ? 25.758 -5.395 20.259 1.00 29.72 610 GLN A O 1
ATOM 4732 N N . ALA A 1 611 ? 23.847 -6.455 19.748 1.00 31.45 611 ALA A N 1
ATOM 4733 C CA . ALA A 1 611 ? 22.970 -5.275 19.777 1.00 31.45 611 ALA A CA 1
ATOM 4734 C C . ALA A 1 611 ? 22.144 -5.101 21.072 1.00 31.45 611 ALA A C 1
ATOM 4736 O O . ALA A 1 611 ? 21.173 -4.349 21.082 1.00 31.45 611 ALA A O 1
ATOM 4737 N N . ALA A 1 612 ? 22.516 -5.777 22.163 1.00 26.95 612 ALA A N 1
ATOM 4738 C CA . ALA A 1 612 ? 21.825 -5.711 23.458 1.00 26.95 612 ALA A CA 1
ATOM 4739 C C . ALA A 1 612 ? 22.264 -4.526 24.357 1.00 26.95 612 ALA A C 1
ATOM 4741 O O . ALA A 1 612 ? 22.100 -4.584 25.572 1.00 26.95 612 ALA A O 1
ATOM 4742 N N . ILE A 1 613 ? 22.879 -3.476 23.794 1.00 25.44 613 ILE A N 1
ATOM 4743 C CA . ILE A 1 613 ? 23.429 -2.329 24.543 1.00 25.44 613 ILE A CA 1
ATOM 4744 C C . ILE A 1 613 ? 22.972 -1.016 23.880 1.00 25.44 613 ILE A C 1
ATOM 4746 O O . ILE A 1 613 ? 22.840 -0.938 22.660 1.00 25.44 613 ILE A O 1
ATOM 4750 N N . GLU A 1 614 ? 22.638 -0.024 24.707 1.00 27.17 614 GLU A N 1
ATOM 4751 C CA . GLU A 1 614 ? 21.595 0.973 24.432 1.00 27.17 614 GLU A CA 1
ATOM 4752 C C . GLU A 1 614 ? 22.001 2.220 23.618 1.00 27.17 614 GLU A C 1
ATOM 4754 O O . GLU A 1 614 ? 23.061 2.807 23.808 1.00 27.17 614 GLU A O 1
ATOM 4759 N N . VAL A 1 615 ? 21.045 2.655 22.784 1.00 30.03 615 VAL A N 1
ATOM 4760 C CA . VAL A 1 615 ? 20.662 4.034 22.400 1.00 30.03 615 VAL A CA 1
ATOM 4761 C C . VAL A 1 615 ? 21.702 5.163 22.574 1.00 30.03 615 VAL A C 1
ATOM 4763 O O . VAL A 1 615 ? 21.873 5.716 23.660 1.00 30.03 615 VAL A O 1
ATOM 4766 N N . ALA A 1 616 ? 22.250 5.645 21.452 1.00 27.86 616 ALA A N 1
ATOM 4767 C CA . ALA A 1 616 ? 23.062 6.864 21.381 1.00 27.86 616 ALA A CA 1
ATOM 4768 C C . ALA A 1 616 ? 22.254 8.127 21.004 1.00 27.86 616 ALA A C 1
ATOM 4770 O O . ALA A 1 616 ? 21.301 8.081 20.223 1.00 27.86 616 ALA A O 1
ATOM 4771 N N . SER A 1 617 ? 22.669 9.277 21.543 1.00 31.50 617 SER A N 1
ATOM 4772 C CA . SER A 1 617 ? 21.994 10.575 21.424 1.00 31.50 617 SER A CA 1
ATOM 4773 C C . SER A 1 617 ? 22.600 11.488 20.346 1.00 31.50 617 SER A C 1
ATOM 4775 O O . SER A 1 617 ? 23.797 11.767 20.327 1.00 31.50 617 SER A O 1
ATOM 4777 N N . GLY A 1 618 ? 21.750 12.024 19.469 1.00 38.22 618 GLY A N 1
ATOM 4778 C CA . GLY A 1 618 ? 22.116 13.028 18.468 1.00 38.22 618 GLY A CA 1
ATOM 4779 C C . GLY A 1 618 ? 20.882 13.601 17.766 1.00 38.22 618 GLY A C 1
ATOM 4780 O O . GLY A 1 618 ? 19.766 13.132 17.996 1.00 38.22 618 GLY A O 1
ATOM 4781 N N . THR A 1 619 ? 21.078 14.582 16.879 1.00 39.56 619 THR A N 1
ATOM 4782 C CA . THR A 1 619 ? 19.993 15.224 16.107 1.00 39.56 619 THR A CA 1
ATOM 4783 C C . THR A 1 619 ? 20.095 14.874 14.609 1.00 39.56 619 THR A C 1
ATOM 4785 O O . THR A 1 619 ? 20.682 15.646 13.854 1.00 39.56 619 THR A O 1
ATOM 4788 N N . PRO A 1 620 ? 19.574 13.711 14.156 1.00 49.53 620 PRO A N 1
ATOM 4789 C CA . PRO A 1 620 ? 19.646 13.309 12.749 1.00 49.53 620 PRO A CA 1
ATOM 4790 C C . PRO A 1 620 ? 18.827 14.177 11.779 1.00 49.53 620 PRO A C 1
ATOM 4792 O O . PRO A 1 620 ? 17.904 14.897 12.170 1.00 49.53 620 PRO A O 1
ATOM 4795 N N . THR A 1 621 ? 19.147 14.045 10.497 1.00 59.47 621 THR A N 1
ATOM 4796 C CA . THR A 1 621 ? 18.696 14.868 9.367 1.00 59.47 621 THR A CA 1
ATOM 4797 C C . THR A 1 621 ? 17.308 14.479 8.827 1.00 59.47 621 THR A C 1
ATOM 4799 O O . THR A 1 621 ? 16.737 13.455 9.208 1.00 59.47 621 THR A O 1
ATOM 4802 N N . ALA A 1 622 ? 16.768 15.278 7.896 1.00 62.03 622 ALA A N 1
ATOM 4803 C CA . ALA A 1 622 ? 15.551 14.938 7.146 1.00 62.03 622 ALA A CA 1
ATOM 4804 C C . ALA A 1 622 ? 15.735 13.694 6.251 1.00 62.03 622 ALA A C 1
ATOM 4806 O O . ALA A 1 622 ? 14.802 12.917 6.045 1.00 62.03 622 ALA A O 1
ATOM 4807 N N . GLU A 1 623 ? 16.957 13.447 5.765 1.00 64.44 623 GLU A N 1
ATOM 4808 C CA . GLU A 1 623 ? 17.253 12.263 4.957 1.00 64.44 623 GLU A CA 1
ATOM 4809 C C . GLU A 1 623 ? 17.084 10.968 5.773 1.00 64.44 623 GLU A C 1
ATOM 4811 O O . GLU A 1 623 ? 16.558 9.981 5.258 1.00 64.44 623 GLU A O 1
ATOM 4816 N N . ASP A 1 624 ? 17.414 11.008 7.070 1.00 62.50 624 ASP A N 1
ATOM 4817 C CA . ASP A 1 624 ? 17.236 9.892 8.007 1.00 62.50 624 ASP A CA 1
ATOM 4818 C C . ASP A 1 624 ? 15.750 9.577 8.275 1.00 62.50 624 ASP A C 1
ATOM 4820 O O . ASP A 1 624 ? 15.378 8.408 8.396 1.00 62.50 624 ASP A O 1
ATOM 4824 N N . GLN A 1 625 ? 14.869 10.589 8.318 1.00 66.94 625 GLN A N 1
ATOM 4825 C CA . GLN A 1 625 ? 13.417 10.363 8.428 1.00 66.94 625 GLN A CA 1
ATOM 4826 C C . GLN A 1 625 ? 12.862 9.679 7.172 1.00 66.94 625 GLN A C 1
ATOM 4828 O O . GLN A 1 625 ? 12.174 8.660 7.266 1.00 66.94 625 GLN A O 1
ATOM 4833 N N . ARG A 1 626 ? 13.225 10.177 5.982 1.00 76.25 626 ARG A N 1
ATOM 4834 C CA . ARG A 1 626 ? 12.837 9.575 4.692 1.00 76.25 626 ARG A CA 1
ATOM 4835 C C . ARG A 1 626 ? 13.387 8.151 4.533 1.00 76.25 626 ARG A C 1
ATOM 4837 O O . ARG A 1 626 ? 12.808 7.345 3.804 1.00 76.25 626 ARG A O 1
ATOM 4844 N N . LEU A 1 627 ? 14.482 7.823 5.219 1.00 66.12 627 LEU A N 1
ATOM 4845 C CA . LEU A 1 627 ? 15.019 6.467 5.348 1.00 66.12 627 LEU A CA 1
ATOM 4846 C C . LEU A 1 627 ? 14.117 5.572 6.199 1.00 66.12 627 LEU A C 1
ATOM 4848 O O . LEU A 1 627 ? 13.671 4.524 5.739 1.00 66.12 627 LEU A O 1
ATOM 4852 N N . LEU A 1 628 ? 13.795 6.006 7.420 1.00 68.94 628 LEU A N 1
ATOM 4853 C CA . LEU A 1 628 ? 12.927 5.273 8.347 1.00 68.94 628 LEU A CA 1
ATOM 4854 C C . LEU A 1 628 ? 11.514 5.068 7.778 1.00 68.94 628 LEU A C 1
ATOM 4856 O O . LEU A 1 628 ? 10.904 4.023 8.005 1.00 68.94 628 LEU A O 1
ATOM 4860 N N . PHE A 1 629 ? 11.017 6.018 6.985 1.00 81.56 629 PHE A N 1
ATOM 4861 C CA . PHE A 1 629 ? 9.781 5.894 6.213 1.00 81.56 629 PHE A CA 1
ATOM 4862 C C . PHE A 1 629 ? 9.852 4.783 5.151 1.00 81.56 629 PHE A C 1
ATOM 4864 O O . PHE A 1 629 ? 8.945 3.957 5.034 1.00 81.56 629 PHE A O 1
ATOM 4871 N N . ARG A 1 630 ? 10.942 4.717 4.376 1.00 74.00 630 ARG A N 1
ATOM 4872 C CA . ARG A 1 630 ? 11.114 3.712 3.310 1.00 74.00 630 ARG A CA 1
ATOM 4873 C C . ARG A 1 630 ? 11.481 2.322 3.832 1.00 74.00 630 ARG A C 1
ATOM 4875 O O . ARG A 1 630 ? 11.073 1.324 3.238 1.00 74.00 630 ARG A O 1
ATOM 4882 N N . ALA A 1 631 ? 12.191 2.258 4.955 1.00 65.62 631 ALA A N 1
ATOM 4883 C CA . ALA A 1 631 ? 12.589 1.022 5.616 1.00 65.62 631 ALA A CA 1
ATOM 4884 C C . ALA A 1 631 ? 11.447 0.338 6.387 1.00 65.62 631 ALA A C 1
ATOM 4886 O O . ALA A 1 631 ? 11.517 -0.878 6.578 1.00 65.62 631 ALA A O 1
ATOM 4887 N N . ALA A 1 632 ? 10.430 1.087 6.829 1.00 72.31 632 ALA A N 1
ATOM 4888 C CA . ALA A 1 632 ? 9.259 0.548 7.515 1.00 72.31 632 ALA A CA 1
ATOM 4889 C C . ALA A 1 632 ? 8.371 -0.299 6.588 1.00 72.31 632 ALA A C 1
ATOM 4891 O O . ALA A 1 632 ? 8.211 -0.014 5.396 1.00 72.31 632 ALA A O 1
ATOM 4892 N N . ALA A 1 633 ? 7.762 -1.342 7.150 1.00 74.12 633 ALA A N 1
ATOM 4893 C CA . ALA A 1 633 ? 6.876 -2.229 6.422 1.00 74.12 633 ALA A CA 1
ATOM 4894 C C . ALA A 1 633 ? 5.592 -1.505 6.009 1.00 74.12 633 ALA A C 1
ATOM 4896 O O . ALA A 1 633 ? 4.727 -1.211 6.829 1.00 74.12 633 ALA A O 1
ATOM 4897 N N . LYS A 1 634 ? 5.454 -1.279 4.703 1.00 85.06 634 LYS A N 1
ATOM 4898 C CA . LYS A 1 634 ? 4.178 -0.950 4.074 1.00 85.06 634 LYS A CA 1
ATOM 4899 C C . LYS A 1 634 ? 3.302 -2.204 4.079 1.00 85.06 634 LYS A C 1
ATOM 4901 O O . LYS A 1 634 ? 3.546 -3.085 3.260 1.00 85.06 634 LYS A O 1
ATOM 4906 N N . LEU A 1 635 ? 2.345 -2.290 5.001 1.00 88.12 635 LEU A N 1
ATOM 4907 C CA . LEU A 1 635 ? 1.405 -3.417 5.100 1.00 88.12 635 LEU A CA 1
ATOM 4908 C C . LEU A 1 635 ? 0.021 -3.075 4.538 1.00 88.12 635 LEU A C 1
ATOM 4910 O O . LEU A 1 635 ? -0.686 -3.965 4.083 1.00 88.12 635 LEU A O 1
ATOM 4914 N N . GLN A 1 636 ? -0.321 -1.789 4.497 1.00 88.62 636 GLN A N 1
ATOM 4915 C CA . GLN A 1 636 ? -1.486 -1.269 3.783 1.00 88.62 636 GLN A CA 1
ATOM 4916 C C . GLN A 1 636 ? -1.098 -0.839 2.360 1.00 88.62 636 GLN A C 1
ATOM 4918 O O . GLN A 1 636 ? 0.065 -0.516 2.090 1.00 88.62 636 GLN A O 1
ATOM 4923 N N . ARG A 1 637 ? -2.047 -0.847 1.418 1.00 80.81 637 ARG A N 1
ATOM 4924 C CA . ARG A 1 637 ? -1.775 -0.503 0.008 1.00 80.81 637 ARG A CA 1
ATOM 4925 C C . ARG A 1 637 ? -1.573 0.994 -0.191 1.00 80.81 637 ARG A C 1
ATOM 4927 O O . ARG A 1 637 ? -0.749 1.396 -1.009 1.00 80.81 637 ARG A O 1
ATOM 4934 N N . GLU A 1 638 ? -2.279 1.811 0.568 1.00 86.12 638 GLU A N 1
ATOM 4935 C CA . GLU A 1 638 ? -2.268 3.265 0.497 1.00 86.12 638 GLU A CA 1
ATOM 4936 C C . GLU A 1 638 ? -1.276 3.849 1.520 1.00 86.12 638 GLU A C 1
ATOM 4938 O O . GLU A 1 638 ? -1.308 3.518 2.710 1.00 86.12 638 GLU A O 1
ATOM 4943 N N . GLU A 1 639 ? -0.388 4.742 1.072 1.00 93.94 639 GLU A N 1
ATOM 4944 C CA . GLU A 1 639 ? 0.178 5.756 1.969 1.00 93.94 639 GLU A CA 1
ATOM 4945 C C . GLU A 1 639 ? -0.845 6.875 2.190 1.00 93.94 639 GLU A C 1
ATOM 4947 O O . GLU A 1 639 ? -1.654 7.163 1.307 1.00 93.94 639 GLU A O 1
ATOM 4952 N N . ILE A 1 640 ? -0.781 7.540 3.342 1.00 96.81 640 ILE A N 1
ATOM 4953 C CA . ILE A 1 640 ? -1.651 8.680 3.646 1.00 96.81 640 ILE A CA 1
ATOM 4954 C C . ILE A 1 640 ? -0.778 9.922 3.809 1.00 96.81 640 ILE A C 1
ATOM 4956 O O . ILE A 1 640 ? 0.176 9.924 4.587 1.00 96.81 640 ILE A O 1
ATOM 4960 N N . ILE A 1 641 ? -1.103 10.984 3.082 1.00 97.44 641 ILE A N 1
ATOM 4961 C CA . ILE A 1 641 ? -0.561 12.322 3.304 1.00 97.44 641 ILE A CA 1
ATOM 4962 C C . ILE A 1 641 ? -1.602 13.085 4.121 1.00 97.44 641 ILE A C 1
ATOM 4964 O O . ILE A 1 641 ? -2.755 13.165 3.712 1.00 97.44 641 ILE A O 1
ATOM 4968 N N . VAL A 1 642 ? -1.213 13.635 5.265 1.00 97.25 642 VAL A N 1
ATOM 4969 C CA . VAL A 1 642 ? -2.057 14.469 6.127 1.00 97.25 642 VAL A CA 1
ATOM 4970 C C . VAL A 1 642 ? -1.442 15.860 6.173 1.00 97.25 642 VAL A C 1
ATOM 4972 O O . VAL A 1 642 ? -0.272 15.996 6.523 1.00 97.25 642 VAL A O 1
ATOM 4975 N N . ILE A 1 643 ? -2.217 16.889 5.835 1.00 96.56 643 ILE A N 1
ATOM 4976 C CA . ILE A 1 643 ? -1.802 18.288 5.978 1.00 96.56 643 ILE A CA 1
ATOM 4977 C C . ILE A 1 643 ? -2.672 18.948 7.046 1.00 96.56 643 ILE A C 1
ATOM 4979 O O . ILE A 1 643 ? -3.893 18.975 6.908 1.00 96.56 643 ILE A O 1
ATOM 4983 N N . ALA A 1 644 ? -2.059 19.460 8.114 1.00 94.44 644 ALA A N 1
ATOM 4984 C CA . ALA A 1 644 ? -2.766 19.923 9.309 1.00 94.44 644 ALA A CA 1
ATOM 4985 C C . ALA A 1 644 ? -2.193 21.231 9.878 1.00 94.44 644 ALA A C 1
ATOM 4987 O O . ALA A 1 644 ? -1.016 21.546 9.696 1.00 94.44 644 ALA A O 1
ATOM 4988 N N . ALA A 1 645 ? -3.026 21.972 10.617 1.00 90.38 645 ALA A N 1
ATOM 4989 C CA . ALA A 1 645 ? -2.651 23.248 11.236 1.00 90.38 645 ALA A CA 1
ATOM 4990 C C . ALA A 1 645 ? -1.640 23.103 12.394 1.00 90.38 645 ALA A C 1
ATOM 4992 O O . ALA A 1 645 ? -0.881 24.028 12.687 1.00 90.38 645 ALA A O 1
ATOM 4993 N N . HIS A 1 646 ? -1.618 21.940 13.050 1.00 89.25 646 HIS A N 1
ATOM 4994 C CA . HIS A 1 646 ? -0.806 21.667 14.236 1.00 89.25 646 HIS A CA 1
ATOM 4995 C C . HIS A 1 646 ? 0.148 20.488 14.012 1.00 89.25 646 HIS A C 1
ATOM 4997 O O . HIS A 1 646 ? -0.173 19.539 13.291 1.00 89.25 646 HIS A O 1
ATOM 5003 N N . ALA A 1 647 ? 1.327 20.562 14.635 1.00 90.00 647 ALA A N 1
ATOM 5004 C CA . ALA A 1 647 ? 2.309 19.480 14.665 1.00 90.00 647 ALA A CA 1
ATOM 5005 C C . ALA A 1 647 ? 1.765 18.261 15.424 1.00 90.00 647 ALA A C 1
ATOM 5007 O O . ALA A 1 647 ? 0.993 18.426 16.363 1.00 90.00 647 ALA A O 1
ATOM 5008 N N . TYR A 1 648 ? 2.200 17.056 15.051 1.00 88.19 648 TYR A N 1
ATOM 5009 C CA . TYR A 1 648 ? 1.704 15.788 15.612 1.00 88.19 648 TYR A CA 1
ATOM 5010 C C . TYR A 1 648 ? 1.753 15.704 17.153 1.00 88.19 648 TYR A C 1
ATOM 5012 O O . TYR A 1 648 ? 0.919 15.040 17.760 1.00 88.19 648 TYR A O 1
ATOM 5020 N N . ASP A 1 649 ? 2.739 16.335 17.794 1.00 85.69 649 ASP A N 1
ATOM 5021 C CA . ASP A 1 649 ? 2.946 16.339 19.248 1.00 85.69 649 ASP A CA 1
ATOM 5022 C C . ASP A 1 649 ? 2.230 17.497 19.980 1.00 85.69 649 ASP A C 1
ATOM 5024 O O . ASP A 1 649 ? 2.256 17.571 21.215 1.00 85.69 649 ASP A O 1
ATOM 5028 N N . TRP A 1 650 ? 1.528 18.374 19.252 1.00 86.62 650 TRP A N 1
ATOM 5029 C CA . TRP A 1 650 ? 0.736 19.462 19.827 1.00 86.62 650 TRP A CA 1
ATOM 5030 C C . TRP A 1 650 ? -0.393 18.934 20.729 1.00 86.62 650 TRP A C 1
ATOM 5032 O O . TRP A 1 650 ? -0.929 17.844 20.517 1.00 86.62 650 TRP A O 1
ATOM 5042 N N . ALA A 1 651 ? -0.732 19.691 21.780 1.00 81.19 651 ALA A N 1
ATOM 5043 C CA . ALA A 1 651 ? -1.726 19.311 22.793 1.00 81.19 651 ALA A CA 1
ATOM 5044 C C . ALA A 1 651 ? -1.562 17.865 23.328 1.00 81.19 651 ALA A C 1
ATOM 5046 O O . ALA A 1 651 ? -2.538 17.158 23.581 1.00 81.19 651 ALA A O 1
ATOM 5047 N N . GLY A 1 652 ? -0.315 17.392 23.462 1.00 80.62 652 GLY A N 1
ATOM 5048 C CA . GLY A 1 652 ? -0.017 16.043 23.951 1.00 80.62 652 GLY A CA 1
ATOM 5049 C C . GLY A 1 652 ? -0.400 14.924 22.975 1.00 80.62 652 GLY A C 1
ATOM 5050 O O . GLY A 1 652 ? -0.763 13.833 23.422 1.00 80.62 652 GLY A O 1
ATOM 5051 N N . SER A 1 653 ? -0.354 15.189 21.666 1.00 86.94 653 SER A N 1
ATOM 5052 C CA . SER A 1 653 ? -0.817 14.297 20.586 1.00 86.94 653 SER A CA 1
ATOM 5053 C C . SER A 1 653 ? -2.328 13.989 20.629 1.00 86.94 653 SER A C 1
ATOM 5055 O O . SER A 1 653 ? -2.777 12.980 20.083 1.00 86.94 653 SER A O 1
ATOM 5057 N N . GLY A 1 654 ? -3.116 14.823 21.321 1.00 87.69 654 GLY A N 1
ATOM 5058 C CA . GLY A 1 654 ? -4.539 14.573 21.591 1.00 87.69 654 GLY A CA 1
ATOM 5059 C C . GLY A 1 654 ? -5.488 14.942 20.454 1.00 87.69 654 GLY A C 1
ATOM 5060 O O . GLY A 1 654 ? -6.613 14.446 20.418 1.00 87.69 654 GLY A O 1
ATOM 5061 N N . HIS A 1 655 ? -5.053 15.780 19.516 1.00 91.62 655 HIS A N 1
ATOM 5062 C CA . HIS A 1 655 ? -5.895 16.261 18.423 1.00 91.62 655 HIS A CA 1
ATOM 5063 C C . HIS A 1 655 ? -6.128 15.198 17.335 1.00 91.62 655 HIS A C 1
ATOM 5065 O O . HIS A 1 655 ? -5.334 14.271 17.136 1.00 91.62 655 HIS A O 1
ATOM 5071 N N . ARG A 1 656 ? -7.228 15.359 16.598 1.00 93.00 656 ARG A N 1
ATOM 5072 C CA . ARG A 1 656 ? -7.758 14.459 15.564 1.00 93.00 656 ARG A CA 1
ATOM 5073 C C . ARG A 1 656 ? -6.693 13.880 14.640 1.00 93.00 656 ARG A C 1
ATOM 5075 O O . ARG A 1 656 ? -6.553 12.662 14.547 1.00 93.00 656 ARG A O 1
ATOM 5082 N N . TYR A 1 657 ? -5.913 14.738 13.986 1.00 94.62 657 TYR A N 1
ATOM 5083 C CA . TYR A 1 657 ? -4.915 14.306 13.003 1.00 94.62 657 TYR A CA 1
ATOM 5084 C C . TYR A 1 657 ? -3.742 13.525 13.617 1.00 94.62 657 TYR A C 1
ATOM 5086 O O . TYR A 1 657 ? -3.216 12.626 12.958 1.00 94.62 657 TYR A O 1
ATOM 5094 N N . ALA A 1 658 ? -3.367 13.781 14.877 1.00 92.75 658 ALA A N 1
ATOM 5095 C CA . ALA A 1 658 ? -2.365 12.982 15.583 1.00 92.75 658 ALA A CA 1
ATOM 5096 C C . ALA A 1 658 ? -2.914 11.606 15.975 1.00 92.75 658 ALA A C 1
ATOM 5098 O O . ALA A 1 658 ? -2.264 10.593 15.710 1.00 92.75 658 ALA A O 1
ATOM 5099 N N . GLN A 1 659 ? -4.132 11.533 16.526 1.00 93.62 659 GLN A N 1
ATOM 5100 C CA . GLN A 1 659 ? -4.764 10.253 16.868 1.00 93.62 659 GLN A CA 1
ATOM 5101 C C . GLN A 1 659 ? -5.027 9.376 15.627 1.00 93.62 659 GLN A C 1
ATOM 5103 O O . GLN A 1 659 ? -4.777 8.165 15.658 1.00 93.62 659 GLN A O 1
ATOM 5108 N N . LEU A 1 660 ? -5.457 9.986 14.515 1.00 94.25 660 LEU A N 1
ATOM 5109 C CA . LEU A 1 660 ? -5.588 9.338 13.207 1.00 94.25 660 LEU A CA 1
ATOM 5110 C C . LEU A 1 660 ? -4.230 8.812 12.727 1.00 94.25 660 LEU A C 1
ATOM 5112 O O . LEU A 1 660 ? -4.110 7.628 12.420 1.00 94.25 660 LEU A O 1
ATOM 5116 N N . THR A 1 661 ? -3.187 9.647 12.742 1.00 93.81 661 THR A N 1
ATOM 5117 C CA . THR A 1 661 ? -1.824 9.260 12.329 1.00 93.81 661 THR A CA 1
ATOM 5118 C C . THR A 1 661 ? -1.268 8.118 13.181 1.00 93.81 661 THR A C 1
ATOM 5120 O O . THR A 1 661 ? -0.766 7.136 12.639 1.00 93.81 661 THR A O 1
ATOM 5123 N N . THR A 1 662 ? -1.427 8.195 14.505 1.00 90.81 662 THR A N 1
ATOM 5124 C CA . THR A 1 662 ? -1.030 7.143 15.458 1.00 90.81 662 THR A CA 1
ATOM 5125 C C . THR A 1 662 ? -1.690 5.811 15.107 1.00 90.81 662 THR A C 1
ATOM 5127 O O . THR A 1 662 ? -1.032 4.773 15.048 1.00 90.81 662 THR A O 1
ATOM 5130 N N . THR A 1 663 ? -2.997 5.842 14.841 1.00 92.25 663 THR A N 1
ATOM 5131 C CA . THR A 1 663 ? -3.778 4.633 14.565 1.00 92.25 663 THR A CA 1
ATOM 5132 C C . THR A 1 663 ? -3.461 4.064 13.179 1.00 92.25 663 THR A C 1
ATOM 5134 O O . THR A 1 663 ? -3.366 2.849 13.028 1.00 92.25 663 THR A O 1
ATOM 5137 N N . ALA A 1 664 ? -3.215 4.917 12.181 1.00 93.00 664 ALA A N 1
ATOM 5138 C CA . ALA A 1 664 ? -2.860 4.489 10.831 1.00 93.00 664 ALA A CA 1
ATOM 5139 C C . ALA A 1 664 ? -1.450 3.871 10.764 1.00 93.00 664 ALA A C 1
ATOM 5141 O O . ALA A 1 664 ? -1.258 2.856 10.093 1.00 93.00 664 ALA A O 1
ATOM 5142 N N . LEU A 1 665 ? -0.482 4.420 11.509 1.00 89.38 665 LEU A N 1
ATOM 5143 C CA . LEU A 1 665 ? 0.850 3.823 11.671 1.00 89.38 665 LEU A CA 1
ATOM 5144 C C . LEU A 1 665 ? 0.770 2.447 12.353 1.00 89.38 665 LEU A C 1
ATOM 5146 O O . LEU A 1 665 ? 1.417 1.503 11.899 1.00 89.38 665 LEU A O 1
ATOM 5150 N N . ALA A 1 666 ? -0.057 2.304 13.397 1.00 85.88 666 ALA A N 1
ATOM 5151 C CA . ALA A 1 666 ? -0.296 1.012 14.047 1.00 85.88 666 ALA A CA 1
ATOM 5152 C C . ALA A 1 666 ? -0.894 -0.021 13.069 1.00 85.88 666 ALA A C 1
ATOM 5154 O O . ALA A 1 666 ? -0.384 -1.137 12.973 1.00 85.88 666 ALA A O 1
ATOM 5155 N N . ALA A 1 667 ? -1.874 0.399 12.260 1.00 89.06 667 ALA A N 1
ATOM 5156 C CA . ALA A 1 667 ? -2.484 -0.387 11.184 1.00 89.06 667 ALA A CA 1
ATOM 5157 C C . ALA A 1 667 ? -1.539 -0.727 10.010 1.00 89.06 667 ALA A C 1
ATOM 5159 O O . ALA A 1 667 ? -1.931 -1.461 9.102 1.00 89.06 667 ALA A O 1
ATOM 5160 N N . GLY A 1 668 ? -0.306 -0.207 9.996 1.00 88.94 668 GLY A N 1
ATOM 5161 C CA . GLY A 1 668 ? 0.699 -0.506 8.973 1.00 88.94 668 GLY A CA 1
ATOM 5162 C C . GLY A 1 668 ? 0.613 0.343 7.698 1.00 88.94 668 GLY A C 1
ATOM 5163 O O . GLY A 1 668 ? 1.185 -0.044 6.670 1.00 88.94 668 GLY A O 1
ATOM 5164 N N . HIS A 1 669 ? -0.076 1.490 7.744 1.00 92.44 669 HIS A N 1
ATOM 5165 C CA . HIS A 1 669 ? 0.118 2.556 6.757 1.00 92.44 669 HIS A CA 1
ATOM 5166 C C . HIS A 1 669 ? 1.473 3.241 6.970 1.00 92.44 669 HIS A C 1
ATOM 5168 O O . HIS A 1 669 ? 2.045 3.227 8.060 1.00 92.44 669 HIS A O 1
ATOM 5174 N N . ARG A 1 670 ? 1.960 3.912 5.923 1.00 93.06 670 ARG A N 1
ATOM 5175 C CA . ARG A 1 670 ? 3.039 4.900 6.033 1.00 93.06 670 ARG A CA 1
ATOM 5176 C C . ARG A 1 670 ? 2.442 6.285 5.830 1.00 93.06 670 ARG A C 1
ATOM 5178 O O . ARG A 1 670 ? 1.629 6.460 4.920 1.00 93.06 670 ARG A O 1
ATOM 5185 N N . ILE A 1 671 ? 2.824 7.232 6.679 1.00 95.19 671 ILE A N 1
ATOM 5186 C CA . ILE A 1 671 ? 2.198 8.550 6.781 1.00 95.19 671 ILE A CA 1
ATOM 5187 C C . ILE A 1 671 ? 3.208 9.648 6.455 1.00 95.19 671 ILE A C 1
ATOM 5189 O O . ILE A 1 671 ? 4.321 9.659 6.981 1.00 95.19 671 ILE A O 1
ATOM 5193 N N . VAL A 1 672 ? 2.806 10.594 5.613 1.00 95.38 672 VAL A N 1
ATOM 5194 C CA . VAL A 1 672 ? 3.477 11.890 5.490 1.00 95.38 672 VAL A CA 1
ATOM 5195 C C . VAL A 1 672 ? 2.614 12.913 6.209 1.00 95.38 672 VAL A C 1
ATOM 5197 O O . VAL A 1 672 ? 1.484 13.150 5.802 1.00 95.38 672 VAL A O 1
ATOM 5200 N N . TYR A 1 673 ? 3.134 13.510 7.271 1.00 95.44 673 TYR A N 1
ATOM 5201 C CA . TYR A 1 673 ? 2.451 14.527 8.054 1.00 95.44 673 TYR A CA 1
ATOM 5202 C C . TYR A 1 673 ? 3.108 15.885 7.796 1.00 95.44 673 TYR A C 1
ATOM 5204 O O . TYR A 1 673 ? 4.253 16.111 8.199 1.00 95.44 673 TYR A O 1
ATOM 5212 N N . LEU A 1 674 ? 2.391 16.778 7.113 1.00 94.50 674 LEU A N 1
ATOM 5213 C CA . LEU A 1 674 ? 2.846 18.131 6.805 1.00 94.50 674 LEU A CA 1
ATOM 5214 C C . LEU A 1 674 ? 2.147 19.147 7.707 1.00 94.50 674 LEU A C 1
ATOM 5216 O O . LEU A 1 674 ? 0.918 19.199 7.780 1.00 94.50 674 LEU A O 1
ATOM 5220 N N . VAL A 1 675 ? 2.940 19.983 8.372 1.00 93.19 675 VAL A N 1
ATOM 5221 C CA . VAL A 1 675 ? 2.432 21.044 9.247 1.00 93.19 675 VAL A CA 1
ATOM 5222 C C . VAL A 1 675 ? 2.357 22.361 8.476 1.00 93.19 675 VAL A C 1
ATOM 5224 O O . VAL A 1 675 ? 3.378 22.842 7.978 1.00 93.19 675 VAL A O 1
ATOM 5227 N N . ALA A 1 676 ? 1.172 22.969 8.420 1.00 91.69 676 ALA A N 1
ATOM 5228 C CA . ALA A 1 676 ? 0.933 24.303 7.869 1.00 91.69 676 ALA A CA 1
ATOM 5229 C C . ALA A 1 676 ? 0.370 25.219 8.977 1.00 91.69 676 ALA A C 1
ATOM 5231 O O . ALA A 1 676 ? -0.848 25.313 9.125 1.00 91.69 676 ALA A O 1
ATOM 5232 N N . PRO A 1 677 ? 1.231 25.854 9.803 1.00 83.19 677 PRO A N 1
ATOM 5233 C CA . PRO A 1 677 ? 0.789 26.640 10.955 1.00 83.19 677 PRO A CA 1
ATOM 5234 C C . PRO A 1 677 ? -0.062 27.839 10.539 1.00 83.19 677 PRO A C 1
ATOM 5236 O O . PRO A 1 677 ? 0.335 28.579 9.637 1.00 83.19 677 PRO A O 1
ATOM 5239 N N . SER A 1 678 ? -1.179 28.051 11.237 1.00 68.12 678 SER A N 1
ATOM 5240 C CA . SER A 1 678 ? -2.088 29.185 11.025 1.00 68.12 678 SER A CA 1
ATOM 5241 C C . SER A 1 678 ? -1.542 30.523 11.539 1.00 68.12 678 SER A C 1
ATOM 5243 O O . SER A 1 678 ? -1.925 31.570 11.025 1.00 68.12 678 SER A O 1
ATOM 5245 N N . ASP A 1 679 ? -0.637 30.509 12.523 1.00 60.59 679 ASP A N 1
ATOM 5246 C CA . ASP A 1 679 ? -0.031 31.718 13.091 1.00 60.59 679 ASP A CA 1
ATOM 5247 C C . ASP A 1 679 ? 1.413 31.898 12.593 1.00 60.59 679 ASP A C 1
ATOM 5249 O O . ASP A 1 679 ? 2.356 31.246 13.050 1.00 60.59 679 ASP A O 1
ATOM 5253 N N . THR A 1 680 ? 1.595 32.787 11.614 1.00 53.12 680 THR A N 1
ATOM 5254 C CA . THR A 1 680 ? 2.883 33.027 10.942 1.00 53.12 680 THR A CA 1
ATOM 5255 C C . THR A 1 680 ? 3.862 33.882 11.762 1.00 53.12 680 THR A C 1
ATOM 5257 O O . THR A 1 680 ? 4.921 34.252 11.254 1.00 53.12 680 THR A O 1
ATOM 5260 N N . GLY A 1 681 ? 3.512 34.265 12.996 1.00 47.62 681 GLY A N 1
ATOM 5261 C CA . GLY A 1 681 ? 4.271 35.224 13.809 1.00 47.62 681 GLY A CA 1
ATOM 5262 C C . GLY A 1 681 ? 5.436 34.654 14.630 1.00 47.62 681 GLY A C 1
ATOM 5263 O O . GLY A 1 681 ? 6.261 35.429 15.117 1.00 47.62 681 GLY A O 1
ATOM 5264 N N . SER A 1 682 ? 5.527 33.331 14.805 1.00 53.84 682 SER A N 1
ATOM 5265 C CA . SER A 1 682 ? 6.513 32.688 15.693 1.00 53.84 682 SER A CA 1
ATOM 5266 C C . SER A 1 682 ? 7.424 31.694 14.974 1.00 53.84 682 SER A C 1
ATOM 5268 O O . SER A 1 682 ? 6.982 30.980 14.076 1.00 53.84 682 SER A O 1
ATOM 5270 N N . THR A 1 683 ? 8.689 31.599 15.402 1.00 56.75 683 THR A N 1
ATOM 5271 C CA . THR A 1 683 ? 9.629 30.585 14.900 1.00 56.75 683 THR A CA 1
ATOM 5272 C C . THR A 1 683 ? 9.074 29.180 15.164 1.00 56.75 683 THR A C 1
ATOM 5274 O O . THR A 1 683 ? 8.790 28.877 16.326 1.00 56.75 683 THR A O 1
ATOM 5277 N N . PRO A 1 684 ? 8.941 28.307 14.147 1.00 65.69 684 PRO A N 1
ATOM 5278 C CA . PRO A 1 684 ? 8.367 26.982 14.344 1.00 65.69 684 PRO A CA 1
ATOM 5279 C C . PRO A 1 684 ? 9.194 26.135 15.321 1.00 65.69 684 PRO A C 1
ATOM 5281 O O . PRO A 1 684 ? 10.428 26.135 15.273 1.00 65.69 684 PRO A O 1
ATOM 5284 N N . ALA A 1 685 ? 8.515 25.414 16.214 1.00 67.38 685 ALA A N 1
ATOM 5285 C CA . ALA A 1 685 ? 9.161 24.507 17.158 1.00 67.38 685 ALA A CA 1
ATOM 5286 C C . ALA A 1 685 ? 9.806 23.307 16.426 1.00 67.38 685 ALA A C 1
ATOM 5288 O O . ALA A 1 685 ? 9.318 22.885 15.379 1.00 67.38 685 ALA A O 1
ATOM 5289 N N . PRO A 1 686 ? 10.900 22.719 16.940 1.00 70.25 686 PRO A N 1
ATOM 5290 C CA . PRO A 1 686 ? 11.452 21.499 16.357 1.00 70.25 686 PRO A CA 1
ATOM 5291 C C . PRO A 1 686 ? 10.456 20.333 16.483 1.00 70.25 686 PRO A C 1
ATOM 5293 O O . PRO A 1 686 ? 9.904 20.105 17.554 1.00 70.25 686 PRO A O 1
ATOM 5296 N N . LEU A 1 687 ? 10.259 19.581 15.396 1.00 78.62 687 LEU A N 1
ATOM 5297 C CA . LEU A 1 687 ? 9.330 18.446 15.328 1.00 78.62 687 LEU A CA 1
ATOM 5298 C C . LEU A 1 687 ? 9.973 17.176 15.915 1.00 78.62 687 LEU A C 1
ATOM 5300 O O . LEU A 1 687 ? 11.055 16.773 15.478 1.00 78.62 687 LEU A O 1
ATOM 5304 N N . THR A 1 688 ? 9.325 16.537 16.898 1.00 56.12 688 THR A N 1
ATOM 5305 C CA . THR A 1 688 ? 10.034 15.633 17.833 1.00 56.12 688 THR A CA 1
ATOM 5306 C C . THR A 1 688 ? 9.846 14.105 17.696 1.00 56.12 688 THR A C 1
ATOM 5308 O O . THR A 1 688 ? 10.777 13.387 18.076 1.00 56.12 688 THR A O 1
ATOM 5311 N N . PRO A 1 689 ? 8.748 13.530 17.157 1.00 61.06 689 PRO A N 1
ATOM 5312 C CA . PRO A 1 689 ? 8.630 12.076 17.018 1.00 61.06 689 PRO A CA 1
ATOM 5313 C C . PRO A 1 689 ? 9.393 11.532 15.799 1.00 61.06 689 PRO A C 1
ATOM 5315 O O . PRO A 1 689 ? 9.076 11.845 14.653 1.00 61.06 689 PRO A O 1
ATOM 5318 N N . ARG A 1 690 ? 10.354 10.629 16.035 1.00 68.31 690 ARG A N 1
ATOM 5319 C CA . ARG A 1 690 ? 11.008 9.809 14.996 1.00 68.31 690 ARG A CA 1
ATOM 5320 C C . ARG A 1 690 ? 10.361 8.428 14.941 1.00 68.31 690 ARG A C 1
ATOM 5322 O O . ARG A 1 690 ? 10.878 7.478 15.524 1.00 68.31 690 ARG A O 1
ATOM 5329 N N . ILE A 1 691 ? 9.217 8.323 14.272 1.00 76.00 691 ILE A N 1
ATOM 5330 C CA . ILE A 1 691 ? 8.454 7.070 14.187 1.00 76.00 691 ILE A CA 1
ATOM 5331 C C . ILE A 1 691 ? 8.737 6.394 12.831 1.00 76.00 691 ILE A C 1
ATOM 5333 O O . ILE A 1 691 ? 8.588 7.043 11.795 1.00 76.00 691 ILE A O 1
ATOM 5337 N N . PRO A 1 692 ? 9.151 5.111 12.782 1.00 76.25 692 PRO A N 1
ATOM 5338 C CA . PRO A 1 692 ? 9.279 4.379 11.523 1.00 76.25 692 PRO A CA 1
ATOM 5339 C C . PRO A 1 692 ? 7.967 4.404 10.733 1.00 76.25 692 PRO A C 1
ATOM 5341 O O . PRO A 1 692 ? 6.909 4.110 11.282 1.00 76.25 692 PRO A O 1
ATOM 5344 N N . GLY A 1 693 ? 8.033 4.755 9.448 1.00 83.81 693 GLY A N 1
ATOM 5345 C CA . GLY A 1 693 ? 6.840 4.941 8.615 1.00 83.81 693 GLY A CA 1
ATOM 5346 C C . GLY A 1 693 ? 6.202 6.334 8.681 1.00 83.81 693 GLY A C 1
ATOM 5347 O O . GLY A 1 693 ? 5.252 6.556 7.939 1.00 83.81 693 GLY A O 1
ATOM 5348 N N . LEU A 1 694 ? 6.719 7.271 9.489 1.00 89.50 694 LEU A N 1
ATOM 5349 C CA . LEU A 1 694 ? 6.267 8.667 9.551 1.00 89.50 694 LEU A CA 1
ATOM 5350 C C . LEU A 1 694 ? 7.330 9.626 8.988 1.00 89.50 694 LEU A C 1
ATOM 5352 O O . LEU A 1 694 ? 8.470 9.638 9.451 1.00 89.50 694 LEU A O 1
ATOM 5356 N N . ILE A 1 695 ? 6.936 10.469 8.033 1.00 90.25 695 ILE A N 1
ATOM 5357 C CA . ILE A 1 695 ? 7.618 11.738 7.726 1.00 90.25 695 ILE A CA 1
ATOM 5358 C C . ILE A 1 695 ? 6.847 12.837 8.458 1.00 90.25 695 ILE A C 1
ATOM 5360 O O . ILE A 1 695 ? 5.623 12.870 8.363 1.00 90.25 695 ILE A O 1
ATOM 5364 N N . HIS A 1 696 ? 7.537 13.711 9.192 1.00 90.19 696 HIS A N 1
ATOM 5365 C CA . HIS A 1 696 ? 6.923 14.818 9.929 1.00 90.19 696 HIS A CA 1
ATOM 5366 C C . HIS A 1 696 ? 7.727 16.091 9.644 1.00 90.19 696 HIS A C 1
ATOM 5368 O O . HIS A 1 696 ? 8.785 16.311 10.234 1.00 90.19 696 HIS A O 1
ATOM 5374 N N . GLU A 1 697 ? 7.247 16.883 8.685 1.00 89.44 697 GLU A N 1
ATOM 5375 C CA . GLU A 1 697 ? 7.941 18.048 8.117 1.00 89.44 697 GLU A CA 1
ATOM 5376 C C . GLU A 1 697 ? 6.996 19.276 8.111 1.00 89.44 697 GLU A C 1
ATOM 5378 O O . GLU A 1 697 ? 5.771 19.146 8.087 1.00 89.44 697 GLU A O 1
ATOM 5383 N N . TYR A 1 698 ? 7.546 20.493 8.142 1.00 89.81 698 TYR A N 1
ATOM 5384 C CA . TYR A 1 698 ? 6.769 21.712 7.869 1.00 89.81 698 TYR A CA 1
ATOM 5385 C C . TYR A 1 698 ? 6.521 21.852 6.365 1.00 89.81 698 TYR A C 1
ATOM 5387 O O . TYR A 1 698 ? 7.365 21.446 5.568 1.00 89.81 698 TYR A O 1
ATOM 5395 N N . ILE A 1 699 ? 5.407 22.459 5.956 1.00 90.19 699 ILE A N 1
ATOM 5396 C CA . ILE A 1 699 ? 5.078 22.610 4.530 1.00 90.19 699 ILE A CA 1
ATOM 5397 C C . ILE A 1 699 ? 6.046 23.558 3.788 1.00 90.19 699 ILE A C 1
ATOM 5399 O O . ILE A 1 699 ? 6.397 23.289 2.645 1.00 90.19 699 ILE A O 1
ATOM 5403 N N . ASP A 1 700 ? 6.544 24.615 4.445 1.00 82.44 700 ASP A N 1
ATOM 5404 C CA . ASP A 1 700 ? 7.359 25.673 3.815 1.00 82.44 700 ASP A CA 1
ATOM 5405 C C . ASP A 1 700 ? 8.716 25.219 3.226 1.00 82.44 700 ASP A C 1
ATOM 5407 O O . ASP A 1 700 ? 9.013 25.583 2.088 1.00 82.44 700 ASP A O 1
ATOM 5411 N N . PRO A 1 701 ? 9.577 24.449 3.932 1.00 76.25 701 PRO A N 1
ATOM 5412 C CA . PRO A 1 701 ? 10.841 23.962 3.363 1.00 76.25 701 PRO A CA 1
ATOM 5413 C C . PRO A 1 701 ? 10.666 22.783 2.389 1.00 76.25 701 PRO A C 1
ATOM 5415 O O . PRO A 1 701 ? 11.655 22.295 1.837 1.00 76.25 701 PRO A O 1
ATOM 5418 N N . THR A 1 702 ? 9.441 22.283 2.216 1.00 79.75 702 THR A N 1
ATOM 5419 C CA . THR A 1 702 ? 9.175 20.965 1.639 1.00 79.75 702 THR A CA 1
ATOM 5420 C C . THR A 1 702 ? 8.812 21.061 0.164 1.00 79.75 702 THR A C 1
ATOM 5422 O O . THR A 1 702 ? 7.830 21.690 -0.222 1.00 79.75 702 THR A O 1
ATOM 5425 N N . LYS A 1 703 ? 9.592 20.382 -0.681 1.00 83.38 703 LYS A N 1
ATOM 5426 C CA . LYS A 1 703 ? 9.306 20.274 -2.114 1.00 83.38 703 LYS A CA 1
ATOM 5427 C C . LYS A 1 703 ? 8.190 19.267 -2.375 1.00 83.38 703 LYS A C 1
ATOM 5429 O O . LYS A 1 703 ? 8.177 18.175 -1.805 1.00 83.38 703 LYS A O 1
ATOM 5434 N N . ILE A 1 704 ? 7.292 19.614 -3.290 1.00 85.69 704 ILE A N 1
ATOM 5435 C CA . ILE A 1 704 ? 6.155 18.780 -3.698 1.00 85.69 704 ILE A CA 1
ATOM 5436 C C . ILE A 1 704 ? 6.671 17.459 -4.291 1.00 85.69 704 ILE A C 1
ATOM 5438 O O . ILE A 1 704 ? 6.219 16.374 -3.923 1.00 85.69 704 ILE A O 1
ATOM 5442 N N . GLU A 1 705 ? 7.689 17.542 -5.147 1.00 81.00 705 GLU A N 1
ATOM 5443 C CA . GLU A 1 705 ? 8.298 16.411 -5.847 1.00 81.00 705 GLU A CA 1
ATOM 5444 C C . GLU A 1 705 ? 8.972 15.428 -4.882 1.00 81.00 705 GLU A C 1
ATOM 5446 O O . GLU A 1 705 ? 8.907 14.217 -5.094 1.00 81.00 705 GLU A O 1
ATOM 5451 N N . ASP A 1 706 ? 9.571 15.929 -3.795 1.00 80.75 706 ASP A N 1
ATOM 5452 C CA . ASP A 1 706 ? 10.198 15.098 -2.764 1.00 80.75 706 ASP A CA 1
ATOM 5453 C C . ASP A 1 706 ? 9.157 14.207 -2.073 1.00 80.75 706 ASP A C 1
ATOM 5455 O O . ASP A 1 706 ? 9.374 12.999 -1.933 1.00 80.75 706 ASP A O 1
ATOM 5459 N N . ILE A 1 707 ? 8.020 14.795 -1.672 1.00 86.69 707 ILE A N 1
ATOM 5460 C CA . ILE A 1 707 ? 6.926 14.114 -0.965 1.00 86.69 707 ILE A CA 1
ATOM 5461 C C . ILE A 1 707 ? 6.215 13.119 -1.877 1.00 86.69 707 ILE A C 1
ATOM 5463 O O . ILE A 1 707 ? 6.130 11.931 -1.554 1.00 86.69 707 ILE A O 1
ATOM 5467 N N . PHE A 1 708 ? 5.761 13.564 -3.051 1.00 84.25 708 PHE A N 1
ATOM 5468 C CA . PHE A 1 708 ? 5.110 12.675 -4.014 1.00 84.25 708 PHE A CA 1
ATOM 5469 C C . PHE A 1 708 ? 6.093 11.684 -4.670 1.00 84.25 708 PHE A C 1
ATOM 5471 O O . PHE A 1 708 ? 5.670 10.726 -5.321 1.00 84.25 708 PHE A O 1
ATOM 5478 N N . GLY A 1 709 ? 7.402 11.849 -4.463 1.00 76.31 709 GLY A N 1
ATOM 5479 C CA . GLY A 1 709 ? 8.428 10.845 -4.744 1.00 76.31 709 GLY A CA 1
ATOM 5480 C C . GLY A 1 709 ? 8.512 9.713 -3.707 1.00 76.31 709 GLY A C 1
ATOM 5481 O O . GLY A 1 709 ? 8.946 8.619 -4.061 1.00 76.31 709 GLY A O 1
ATOM 5482 N N . GLN A 1 710 ? 8.080 9.927 -2.454 1.00 78.19 710 GLN A N 1
ATOM 5483 C CA . GLN A 1 710 ? 8.095 8.885 -1.407 1.00 78.19 710 GLN A CA 1
ATOM 5484 C C . GLN A 1 710 ? 6.870 7.955 -1.440 1.00 78.19 710 GLN A C 1
ATOM 5486 O O . GLN A 1 710 ? 6.946 6.824 -0.950 1.00 78.19 710 GLN A O 1
ATOM 5491 N N . VAL A 1 711 ? 5.740 8.425 -1.978 1.00 84.31 711 VAL A N 1
ATOM 5492 C CA . VAL A 1 711 ? 4.447 7.719 -1.939 1.00 84.31 711 VAL A CA 1
ATOM 5493 C C . VAL A 1 711 ? 4.060 7.092 -3.284 1.00 84.31 711 VAL A C 1
ATOM 5495 O O . VAL A 1 711 ? 4.515 7.512 -4.352 1.00 84.31 711 VAL A O 1
ATOM 5498 N N . SER A 1 712 ? 3.216 6.061 -3.238 1.00 83.31 712 SER A N 1
ATOM 5499 C CA . SER A 1 712 ? 2.743 5.348 -4.431 1.00 83.31 712 SER A CA 1
ATOM 5500 C C . SER A 1 712 ? 1.574 6.054 -5.137 1.00 83.31 712 SER A C 1
ATOM 5502 O O . SER A 1 712 ? 1.103 7.103 -4.708 1.00 83.31 712 SER A O 1
ATOM 5504 N N . GLU A 1 713 ? 1.126 5.493 -6.260 1.00 80.88 713 GLU A N 1
ATOM 5505 C CA . GLU A 1 713 ? -0.040 5.973 -7.024 1.00 80.88 713 GLU A CA 1
ATOM 5506 C C . GLU A 1 713 ? -1.389 5.699 -6.340 1.00 80.88 713 GLU A C 1
ATOM 5508 O O . GLU A 1 713 ? -2.390 6.294 -6.712 1.00 80.88 713 GLU A O 1
ATOM 5513 N N . SER A 1 714 ? -1.418 4.847 -5.311 1.00 83.38 714 SER A N 1
ATOM 5514 C CA . SER A 1 714 ? -2.588 4.624 -4.455 1.00 83.38 714 SER A CA 1
ATOM 5515 C C . SER A 1 714 ? -2.557 5.471 -3.177 1.00 83.38 714 SER A C 1
ATOM 5517 O O . SER A 1 714 ? -3.260 5.169 -2.220 1.00 83.38 714 SER A O 1
ATOM 5519 N N . ALA A 1 715 ? -1.709 6.499 -3.099 1.00 91.69 715 ALA A N 1
ATOM 5520 C CA . ALA A 1 715 ? -1.676 7.376 -1.934 1.00 91.69 715 ALA A CA 1
ATOM 5521 C C . ALA A 1 715 ? -2.923 8.275 -1.858 1.00 91.69 715 ALA A C 1
ATOM 5523 O O . ALA A 1 715 ? -3.443 8.714 -2.882 1.00 91.69 715 ALA A O 1
ATOM 5524 N N . LYS A 1 716 ? -3.373 8.580 -0.638 1.00 95.81 716 LYS A N 1
ATOM 5525 C CA . LYS A 1 716 ? -4.505 9.481 -0.363 1.00 95.81 716 LYS A CA 1
ATOM 5526 C C . LYS A 1 716 ? -4.007 10.779 0.264 1.00 95.81 716 LYS A C 1
ATOM 5528 O O . LYS A 1 716 ? -3.139 10.736 1.136 1.00 95.81 716 LYS A O 1
ATOM 5533 N N . LEU A 1 717 ? -4.565 11.917 -0.145 1.00 97.50 717 LEU A N 1
ATOM 5534 C CA . LEU A 1 717 ? -4.266 13.229 0.434 1.00 97.50 717 LEU A CA 1
ATOM 5535 C C . LEU A 1 717 ? -5.438 13.708 1.300 1.00 97.50 717 LEU A C 1
ATOM 5537 O O . LEU A 1 717 ? -6.510 14.000 0.780 1.00 97.50 717 LEU A O 1
ATOM 5541 N N . ILE A 1 718 ? -5.211 13.823 2.608 1.00 97.44 718 ILE A N 1
ATOM 5542 C CA . ILE A 1 718 ? -6.137 14.391 3.592 1.00 97.44 718 ILE A CA 1
ATOM 5543 C C . ILE A 1 718 ? -5.714 15.832 3.891 1.00 97.44 718 ILE A C 1
ATOM 5545 O O . ILE A 1 718 ? -4.620 16.084 4.401 1.00 97.44 718 ILE A O 1
ATOM 5549 N N . ILE A 1 719 ? -6.599 16.778 3.591 1.00 97.00 719 ILE A N 1
ATOM 5550 C CA . ILE A 1 719 ? -6.415 18.211 3.815 1.00 97.00 719 ILE A CA 1
ATOM 5551 C C . ILE A 1 719 ? -7.251 18.613 5.024 1.00 97.00 719 ILE A C 1
ATOM 5553 O O . ILE A 1 719 ? -8.473 18.672 4.939 1.00 97.00 719 ILE A O 1
ATOM 5557 N N . GLY A 1 720 ? -6.585 18.887 6.142 1.00 95.19 720 GLY A N 1
ATOM 5558 C CA . GLY A 1 720 ? -7.206 19.292 7.401 1.00 95.19 720 GLY A CA 1
ATOM 5559 C C . GLY A 1 720 ? -7.142 20.791 7.706 1.00 95.19 720 GLY A C 1
ATOM 5560 O O . GLY A 1 720 ? -7.609 21.213 8.764 1.00 95.19 720 GLY A O 1
ATOM 5561 N N . VAL A 1 721 ? -6.529 21.587 6.821 1.00 94.25 721 VAL A N 1
ATOM 5562 C CA . VAL A 1 721 ? -6.334 23.039 6.968 1.00 94.25 721 VAL A CA 1
ATOM 5563 C C . VAL A 1 721 ? -6.395 23.739 5.596 1.00 94.25 721 VAL A C 1
ATOM 5565 O O . VAL A 1 721 ? -5.696 23.318 4.672 1.00 94.25 721 VAL A O 1
ATOM 5568 N N . PRO A 1 722 ? -7.208 24.798 5.423 1.00 92.62 722 PRO A N 1
ATOM 5569 C CA . PRO A 1 722 ? -7.335 25.530 4.164 1.00 92.62 722 PRO A CA 1
ATOM 5570 C C . PRO A 1 722 ? -6.320 26.687 4.072 1.00 92.62 722 PRO A C 1
ATOM 5572 O O . PRO A 1 722 ? -6.677 27.863 4.101 1.00 92.62 722 PRO A O 1
ATOM 5575 N N . ASP A 1 723 ? -5.035 26.351 3.958 1.00 91.81 723 ASP A N 1
ATOM 5576 C CA . ASP A 1 723 ? -3.932 27.316 3.821 1.00 91.81 723 ASP A CA 1
ATOM 5577 C C . ASP A 1 723 ? -3.469 27.443 2.352 1.00 91.81 723 ASP A C 1
ATOM 5579 O O . ASP A 1 723 ? -3.502 26.475 1.592 1.00 91.81 723 ASP A O 1
ATOM 5583 N N . SER A 1 724 ? -3.021 28.630 1.918 1.00 90.69 724 SER A N 1
ATOM 5584 C CA . SER A 1 724 ? -2.644 28.879 0.514 1.00 90.69 724 SER A CA 1
ATOM 5585 C C . SER A 1 724 ? -1.459 28.033 0.037 1.00 90.69 724 SER A C 1
ATOM 5587 O O . SER A 1 724 ? -1.315 27.796 -1.160 1.00 90.69 724 SER A O 1
ATOM 5589 N N . ARG A 1 725 ? -0.622 27.558 0.964 1.00 92.06 725 ARG A N 1
ATOM 5590 C CA . ARG A 1 725 ? 0.503 26.645 0.719 1.00 92.06 725 ARG A CA 1
ATOM 5591 C C . ARG A 1 725 ? 0.048 25.215 0.421 1.00 92.06 725 ARG A C 1
ATOM 5593 O O . ARG A 1 725 ? 0.837 24.431 -0.095 1.00 92.06 725 ARG A O 1
ATOM 5600 N N . VAL A 1 726 ? -1.210 24.875 0.712 1.00 94.00 726 VAL A N 1
ATOM 5601 C CA . VAL A 1 726 ? -1.803 23.557 0.437 1.00 94.00 726 VAL A CA 1
ATOM 5602 C C . VAL A 1 726 ? -2.248 23.427 -1.016 1.00 94.00 726 VAL A C 1
ATOM 5604 O O . VAL A 1 726 ? -2.144 22.338 -1.581 1.00 94.00 726 VAL A O 1
ATOM 5607 N N . THR A 1 727 ? -2.692 24.519 -1.647 1.00 92.50 727 THR A N 1
ATOM 5608 C CA . THR A 1 727 ? -3.223 24.512 -3.021 1.00 92.50 727 THR A CA 1
ATOM 5609 C C . THR A 1 727 ? -2.294 23.812 -4.026 1.00 92.50 727 THR A C 1
ATOM 5611 O O . THR A 1 727 ? -2.779 22.932 -4.735 1.00 92.50 727 THR A O 1
ATOM 5614 N N . PRO A 1 728 ? -0.964 24.059 -4.043 1.00 91.44 728 PRO A N 1
ATOM 5615 C CA . PRO A 1 728 ? -0.051 23.349 -4.943 1.00 91.44 728 PRO A CA 1
ATOM 5616 C C . PRO A 1 728 ? 0.030 21.833 -4.692 1.00 91.44 728 PRO A C 1
ATOM 5618 O O . PRO A 1 728 ? 0.123 21.058 -5.641 1.00 91.44 728 PRO A O 1
ATOM 5621 N N . PHE A 1 729 ? -0.036 21.383 -3.432 1.00 93.88 729 PHE A N 1
ATOM 5622 C CA . PHE A 1 729 ? -0.041 19.951 -3.096 1.00 93.88 729 PHE A CA 1
ATOM 5623 C C . PHE A 1 729 ? -1.355 19.280 -3.522 1.00 93.88 729 PHE A C 1
ATOM 5625 O O . PHE A 1 729 ? -1.336 18.153 -4.015 1.00 93.88 729 PHE A O 1
ATOM 5632 N N . PHE A 1 730 ? -2.482 19.981 -3.368 1.00 95.06 730 PHE A N 1
ATOM 5633 C CA . PHE A 1 730 ? -3.801 19.540 -3.822 1.00 95.06 730 PHE A CA 1
ATOM 5634 C C . PHE A 1 730 ? -3.875 19.413 -5.350 1.00 95.06 730 PHE A C 1
ATOM 5636 O O . PHE A 1 730 ? -4.257 18.361 -5.865 1.00 95.06 730 PHE A O 1
ATOM 5643 N N . GLU A 1 731 ? -3.450 20.445 -6.082 1.00 89.31 731 GLU A N 1
ATOM 5644 C CA . GLU A 1 731 ? -3.396 20.434 -7.548 1.00 89.31 731 GLU A CA 1
ATOM 5645 C C . GLU A 1 731 ? -2.469 19.327 -8.069 1.00 89.31 731 GLU A C 1
ATOM 5647 O O . GLU A 1 731 ? -2.844 18.583 -8.977 1.00 89.31 731 GLU A O 1
ATOM 5652 N N . PHE A 1 732 ? -1.290 19.151 -7.464 1.00 87.50 732 PHE A N 1
ATOM 5653 C CA . PHE A 1 732 ? -0.363 18.082 -7.839 1.00 87.50 732 PHE A CA 1
ATOM 5654 C C . PHE A 1 732 ? -0.951 16.685 -7.591 1.00 87.50 732 PHE A C 1
ATOM 5656 O O . PHE A 1 732 ? -0.832 15.808 -8.449 1.00 87.50 732 PHE A O 1
ATOM 5663 N N . ALA A 1 733 ? -1.619 16.471 -6.451 1.00 87.62 733 ALA A N 1
ATOM 5664 C CA . ALA A 1 733 ? -2.279 15.205 -6.137 1.00 87.62 733 ALA A CA 1
ATOM 5665 C C . ALA A 1 733 ? -3.366 14.858 -7.169 1.00 87.62 733 ALA A C 1
ATOM 5667 O O . ALA A 1 733 ? -3.348 13.755 -7.720 1.00 87.62 733 ALA A O 1
ATOM 5668 N N . ARG A 1 734 ? -4.237 15.821 -7.510 1.00 87.44 734 ARG A N 1
ATOM 5669 C CA . ARG A 1 734 ? -5.279 15.652 -8.540 1.00 87.44 734 ARG A CA 1
ATOM 5670 C C . ARG A 1 734 ? -4.696 15.380 -9.922 1.00 87.44 734 ARG A C 1
ATOM 5672 O O . ARG A 1 734 ? -5.126 14.443 -10.588 1.00 87.44 734 ARG A O 1
ATOM 5679 N N . ASN A 1 735 ? -3.676 16.134 -10.334 1.00 80.38 735 ASN A N 1
ATOM 5680 C CA . ASN A 1 735 ? -3.004 15.938 -11.624 1.00 80.38 735 ASN A CA 1
ATOM 5681 C C . ASN A 1 735 ? -2.309 14.568 -11.732 1.00 80.38 735 ASN A C 1
ATOM 5683 O O . ASN A 1 735 ? -2.147 14.039 -12.831 1.00 80.38 735 ASN A O 1
ATOM 5687 N N . ARG A 1 736 ? -1.935 13.969 -10.594 1.00 79.25 736 ARG A N 1
ATOM 5688 C CA . ARG A 1 736 ? -1.397 12.605 -10.492 1.00 79.25 736 ARG A CA 1
ATOM 5689 C C . ARG A 1 736 ? -2.479 11.518 -10.358 1.00 79.25 736 ARG A C 1
ATOM 5691 O O . ARG A 1 736 ? -2.142 10.339 -10.417 1.00 79.25 736 ARG A O 1
ATOM 5698 N N . GLY A 1 737 ? -3.752 11.889 -10.212 1.00 78.50 737 GLY A N 1
ATOM 5699 C CA . GLY A 1 737 ? -4.872 10.958 -10.040 1.00 78.50 737 GLY A CA 1
ATOM 5700 C C . GLY A 1 737 ? -4.983 10.345 -8.640 1.00 78.50 737 GLY A C 1
ATOM 5701 O O . GLY A 1 737 ? -5.562 9.272 -8.499 1.00 78.50 737 GLY A O 1
ATOM 5702 N N . LEU A 1 738 ? -4.411 10.993 -7.620 1.00 87.50 738 LEU A N 1
ATOM 5703 C CA . LEU A 1 738 ? -4.548 10.584 -6.220 1.00 87.50 738 LEU A CA 1
ATOM 5704 C C . LEU A 1 738 ? -5.887 11.070 -5.652 1.00 87.50 738 LEU A C 1
ATOM 5706 O O . LEU A 1 738 ? -6.294 12.196 -5.933 1.00 87.50 738 LEU A O 1
ATOM 5710 N N . GLU A 1 739 ? -6.532 10.262 -4.808 1.00 93.44 739 GLU A N 1
ATOM 5711 C CA . GLU A 1 739 ? -7.774 10.659 -4.131 1.00 93.44 739 GLU A CA 1
ATOM 5712 C C . GLU A 1 739 ? -7.500 11.766 -3.104 1.00 93.44 739 GLU A C 1
ATOM 5714 O O . GLU A 1 739 ? -6.626 11.649 -2.234 1.00 93.44 739 GLU A O 1
ATOM 5719 N N . THR A 1 740 ? -8.282 12.836 -3.205 1.00 95.94 740 THR A N 1
ATOM 5720 C CA . THR A 1 740 ? -8.204 14.030 -2.368 1.00 95.94 740 THR A CA 1
ATOM 5721 C C . THR A 1 740 ? -9.423 14.145 -1.454 1.00 95.94 740 THR A C 1
ATOM 5723 O O . THR A 1 740 ? -10.573 14.132 -1.897 1.00 95.94 740 THR A O 1
ATOM 5726 N N . ILE A 1 741 ? -9.159 14.265 -0.153 1.00 95.56 741 ILE A N 1
ATOM 5727 C CA . ILE A 1 741 ? -10.162 14.326 0.908 1.00 95.56 741 ILE A CA 1
ATOM 5728 C C . ILE A 1 741 ? -9.966 15.631 1.679 1.00 95.56 741 ILE A C 1
ATOM 5730 O O . ILE A 1 741 ? -8.929 15.836 2.307 1.00 95.56 741 ILE A O 1
ATOM 5734 N N . LEU A 1 742 ? -10.964 16.510 1.654 1.00 95.81 742 LEU A N 1
ATOM 5735 C CA . LEU A 1 742 ? -11.009 17.694 2.513 1.00 95.81 742 LEU A CA 1
ATOM 5736 C C . LEU A 1 742 ? -11.701 17.325 3.833 1.00 95.81 742 LEU A C 1
ATOM 5738 O O . LEU A 1 742 ? -12.899 17.064 3.819 1.00 95.81 742 LEU A O 1
ATOM 5742 N N . ASP A 1 743 ? -10.977 17.313 4.954 1.00 95.69 743 ASP A N 1
ATOM 5743 C CA . ASP A 1 743 ? -11.533 17.041 6.287 1.00 95.69 743 ASP A CA 1
ATOM 5744 C C . ASP A 1 743 ? -11.700 18.345 7.075 1.00 95.69 743 ASP A C 1
ATOM 5746 O O . ASP A 1 743 ? -10.744 18.930 7.585 1.00 95.69 743 ASP A O 1
ATOM 5750 N N . VAL A 1 744 ? -12.936 18.830 7.174 1.00 94.75 744 VAL A N 1
ATOM 5751 C CA . VAL A 1 744 ? -13.245 20.073 7.886 1.00 94.75 744 VAL A CA 1
ATOM 5752 C C . VAL A 1 744 ? -13.521 19.760 9.351 1.00 94.75 744 VAL A C 1
ATOM 5754 O O . VAL A 1 744 ? -14.643 19.464 9.770 1.00 94.75 744 VAL A O 1
ATOM 5757 N N . ALA A 1 745 ? -12.444 19.810 10.133 1.00 93.75 745 ALA A N 1
ATOM 5758 C CA . ALA A 1 745 ? -12.453 19.622 11.581 1.00 93.75 745 ALA A CA 1
ATOM 5759 C C . ALA A 1 745 ? -12.636 20.923 12.385 1.00 93.75 745 ALA A C 1
ATOM 5761 O O . ALA A 1 745 ? -12.857 20.846 13.589 1.00 93.75 745 ALA A O 1
ATOM 5762 N N . GLN A 1 746 ? -12.559 22.098 11.751 1.00 92.31 746 GLN A N 1
ATOM 5763 C CA . GLN A 1 746 ? -12.639 23.407 12.410 1.00 92.31 746 GLN A CA 1
ATOM 5764 C C . GLN A 1 746 ? -13.452 24.404 11.569 1.00 92.31 746 GLN A C 1
ATOM 5766 O O . GLN A 1 746 ? -13.488 24.302 10.342 1.00 92.31 746 GLN A O 1
ATOM 5771 N N . ASP A 1 747 ? -14.101 25.369 12.221 1.00 92.00 747 ASP A N 1
ATOM 5772 C CA . ASP A 1 747 ? -14.778 26.490 11.569 1.00 92.00 747 ASP A CA 1
ATOM 5773 C C . ASP A 1 747 ? -13.789 27.596 11.162 1.00 92.00 747 ASP A C 1
ATOM 5775 O O . ASP A 1 747 ? -13.238 28.313 12.000 1.00 92.00 747 ASP A O 1
ATOM 5779 N N . TRP A 1 748 ? -13.631 27.771 9.851 1.00 90.50 748 TRP A N 1
ATOM 5780 C CA . TRP A 1 748 ? -12.775 28.788 9.237 1.00 90.50 748 TRP A CA 1
ATOM 5781 C C . TRP A 1 748 ? -13.527 30.066 8.835 1.00 90.50 748 TRP A C 1
ATOM 5783 O O . TRP A 1 748 ? -12.907 30.984 8.306 1.00 90.50 748 TRP A O 1
ATOM 5793 N N . SER A 1 749 ? -14.837 30.175 9.105 1.00 88.50 749 SER A N 1
ATOM 5794 C CA . SER A 1 749 ? -15.709 31.271 8.630 1.00 88.50 749 SER A CA 1
ATOM 5795 C C . SER A 1 749 ? -15.264 32.684 9.030 1.00 88.50 749 SER A C 1
ATOM 5797 O O . SER A 1 749 ? -15.633 33.665 8.380 1.00 88.50 749 SER A O 1
ATOM 5799 N N . HIS A 1 750 ? -14.450 32.790 10.081 1.00 86.81 750 HIS A N 1
ATOM 5800 C CA . HIS A 1 750 ? -13.877 34.031 10.588 1.00 86.81 750 HIS A CA 1
ATOM 5801 C C . HIS A 1 750 ? -12.682 34.549 9.760 1.00 86.81 750 HIS A C 1
ATOM 5803 O O . HIS A 1 750 ? -12.390 35.745 9.813 1.00 86.81 750 HIS A O 1
ATOM 5809 N N . ASP A 1 751 ? -12.020 33.694 8.974 1.00 88.25 751 ASP A N 1
ATOM 5810 C CA . ASP A 1 751 ? -10.926 34.060 8.071 1.00 88.25 751 ASP A CA 1
ATOM 5811 C C . ASP A 1 751 ? -11.389 33.977 6.605 1.00 88.25 751 ASP A C 1
ATOM 5813 O O . ASP A 1 751 ? -11.543 32.914 6.002 1.00 88.25 751 ASP A O 1
ATOM 5817 N N . GLY A 1 752 ? -11.578 35.148 5.993 1.00 87.50 752 GLY A N 1
ATOM 5818 C CA . GLY A 1 752 ? -12.015 35.258 4.603 1.00 87.50 752 GLY A CA 1
ATOM 5819 C C . GLY A 1 752 ? -10.999 34.773 3.558 1.00 87.50 752 GLY A C 1
ATOM 5820 O O . GLY A 1 752 ? -11.392 34.563 2.412 1.00 87.50 752 GLY A O 1
ATOM 5821 N N . GLN A 1 753 ? -9.714 34.618 3.892 1.00 88.88 753 GLN A N 1
ATOM 5822 C CA . GLN A 1 753 ? -8.723 33.979 3.021 1.00 88.88 753 GLN A CA 1
ATOM 5823 C C . GLN A 1 753 ? -8.810 32.459 3.136 1.00 88.88 753 GLN A C 1
ATOM 5825 O O . GLN A 1 753 ? -8.972 31.806 2.102 1.00 88.88 753 GLN A O 1
ATOM 5830 N N . ALA A 1 754 ? -8.779 31.927 4.360 1.00 90.25 754 ALA A N 1
ATOM 5831 C CA . ALA A 1 754 ? -8.972 30.505 4.640 1.00 90.25 754 ALA A CA 1
ATOM 5832 C C . ALA A 1 754 ? -10.266 29.981 3.999 1.00 90.25 754 ALA A C 1
ATOM 5834 O O . ALA A 1 754 ? -10.244 28.986 3.276 1.00 90.25 754 ALA A O 1
ATOM 5835 N N . MET A 1 755 ? -11.377 30.713 4.145 1.00 91.00 755 MET A N 1
ATOM 5836 C CA . MET A 1 755 ? -12.639 30.360 3.494 1.00 91.00 755 MET A CA 1
ATOM 5837 C C . MET A 1 755 ? -12.511 30.250 1.977 1.00 91.00 755 MET A C 1
ATOM 5839 O O . MET A 1 755 ? -12.906 29.227 1.436 1.00 91.00 755 MET A O 1
ATOM 5843 N N . ARG A 1 756 ? -11.920 31.229 1.274 1.00 90.31 756 ARG A N 1
ATOM 5844 C CA . ARG A 1 756 ? -11.766 31.161 -0.198 1.00 90.31 756 ARG A CA 1
ATOM 5845 C C . ARG A 1 756 ? -10.961 29.941 -0.656 1.00 90.31 756 ARG A C 1
ATOM 5847 O O . ARG A 1 756 ? -11.272 29.365 -1.696 1.00 90.31 756 ARG A O 1
ATOM 5854 N N . ILE A 1 757 ? -9.943 29.549 0.110 1.00 92.56 757 ILE A N 1
ATOM 5855 C CA . ILE A 1 757 ? -9.141 28.349 -0.162 1.00 92.56 757 ILE A CA 1
ATOM 5856 C C . ILE A 1 757 ? -9.988 27.092 0.074 1.00 92.56 757 ILE A C 1
ATOM 5858 O O . ILE A 1 757 ? -10.021 26.212 -0.785 1.00 92.56 757 ILE A O 1
ATOM 5862 N N . LEU A 1 758 ? -10.740 27.047 1.180 1.00 93.06 758 LEU A N 1
ATOM 5863 C CA . LEU A 1 758 ? -11.696 25.981 1.481 1.00 93.06 758 LEU A CA 1
ATOM 5864 C C . LEU A 1 758 ? -12.736 25.839 0.361 1.00 93.06 758 LEU A C 1
ATOM 5866 O O . LEU A 1 758 ? -12.954 24.724 -0.100 1.00 93.06 758 LEU A O 1
ATOM 5870 N N . GLU A 1 759 ? -13.329 26.934 -0.137 1.00 90.19 759 GLU A N 1
ATOM 5871 C CA . GLU A 1 759 ? -14.295 26.875 -1.246 1.00 90.19 759 GLU A CA 1
ATOM 5872 C C . GLU A 1 759 ? -13.669 26.294 -2.520 1.00 90.19 759 GLU A C 1
ATOM 5874 O O . GLU A 1 759 ? -14.285 25.458 -3.184 1.00 90.19 759 GLU A O 1
ATOM 5879 N N . SER A 1 760 ? -12.440 26.712 -2.843 1.00 90.25 760 SER A N 1
ATOM 5880 C CA . SER A 1 760 ? -11.714 26.245 -4.026 1.00 90.25 760 SER A CA 1
ATOM 5881 C C . SER A 1 760 ? -11.394 24.751 -3.955 1.00 90.25 760 SER A C 1
ATOM 5883 O O . SER A 1 760 ? -11.558 24.048 -4.948 1.00 90.25 760 SER A O 1
ATOM 5885 N N . ILE A 1 761 ? -10.966 24.255 -2.791 1.00 93.88 761 ILE A N 1
ATOM 5886 C CA . ILE A 1 761 ? -10.648 22.835 -2.588 1.00 93.88 761 ILE A CA 1
ATOM 5887 C C . ILE A 1 761 ? -11.938 22.000 -2.521 1.00 93.88 761 ILE A C 1
ATOM 5889 O O . ILE A 1 761 ? -12.026 20.962 -3.170 1.00 93.88 761 ILE A O 1
ATOM 5893 N N . ALA A 1 762 ? -12.973 22.456 -1.805 1.00 91.44 762 ALA A N 1
ATOM 5894 C CA . ALA A 1 762 ? -14.206 21.697 -1.562 1.00 91.44 762 ALA A CA 1
ATOM 5895 C C . ALA A 1 762 ? -15.018 21.385 -2.832 1.00 91.44 762 ALA A C 1
ATOM 5897 O O . ALA A 1 762 ? -15.672 20.345 -2.911 1.00 91.44 762 ALA A O 1
ATOM 5898 N N . VAL A 1 763 ? -14.997 22.274 -3.832 1.00 87.50 763 VAL A N 1
ATOM 5899 C CA . VAL A 1 763 ? -15.645 22.022 -5.133 1.00 87.50 763 VAL A CA 1
ATOM 5900 C C . VAL A 1 763 ? -14.983 20.844 -5.852 1.00 87.50 763 VAL A C 1
ATOM 5902 O O . VAL A 1 763 ? -15.666 19.981 -6.414 1.00 87.50 763 VAL A O 1
ATOM 5905 N N . ASP A 1 764 ? -13.655 20.813 -5.805 1.00 89.88 764 ASP A N 1
ATOM 5906 C CA . ASP A 1 764 ? -12.798 20.061 -6.716 1.00 89.88 764 ASP A CA 1
ATOM 5907 C C . ASP A 1 764 ? -12.217 18.770 -6.119 1.00 89.88 764 ASP A C 1
ATOM 5909 O O . ASP A 1 764 ? -11.764 17.908 -6.875 1.00 89.88 764 ASP A O 1
ATOM 5913 N N . ALA A 1 765 ? -12.255 18.630 -4.791 1.00 92.50 765 ALA A N 1
ATOM 5914 C CA . ALA A 1 765 ? -11.884 17.415 -4.078 1.00 92.50 765 ALA A CA 1
ATOM 5915 C C . ALA A 1 765 ? -12.844 16.258 -4.394 1.00 92.50 765 ALA A C 1
ATOM 5917 O O . ALA A 1 765 ? -14.036 16.459 -4.680 1.00 92.50 765 ALA A O 1
ATOM 5918 N N . ASP A 1 766 ? -12.324 15.036 -4.311 1.00 92.31 766 ASP A N 1
ATOM 5919 C CA . ASP A 1 766 ? -13.092 13.814 -4.550 1.00 92.31 766 ASP A CA 1
ATOM 5920 C C . ASP A 1 766 ? -14.122 13.596 -3.436 1.00 92.31 766 ASP A C 1
ATOM 5922 O O . ASP A 1 766 ? -15.277 13.262 -3.712 1.00 92.31 766 ASP A O 1
ATOM 5926 N N . ARG A 1 767 ? -13.723 13.852 -2.181 1.00 92.44 767 ARG A N 1
ATOM 5927 C CA . ARG A 1 767 ? -14.567 13.727 -0.981 1.00 92.44 767 ARG A CA 1
ATOM 5928 C C . ARG A 1 767 ? -14.391 14.914 -0.037 1.00 92.44 767 ARG A C 1
ATOM 5930 O O . ARG A 1 767 ? -13.308 15.491 0.069 1.00 92.44 767 ARG A O 1
ATOM 5937 N N . CYS A 1 768 ? -15.456 15.247 0.689 1.00 94.19 768 CYS A N 1
ATOM 5938 C CA . CYS A 1 768 ? -15.436 16.241 1.759 1.00 94.19 768 CYS A CA 1
ATOM 5939 C C . CYS A 1 768 ? -16.000 15.605 3.032 1.00 94.19 768 CYS A C 1
ATOM 5941 O O . CYS A 1 768 ? -17.160 15.203 3.058 1.00 94.19 768 CYS A O 1
ATOM 5943 N N . THR A 1 769 ? -15.207 15.528 4.096 1.00 95.12 769 THR A N 1
ATOM 5944 C CA . THR A 1 769 ? -15.659 15.069 5.411 1.00 95.12 769 THR A CA 1
ATOM 5945 C C . THR A 1 769 ? -15.818 16.246 6.368 1.00 95.12 769 THR A C 1
ATOM 5947 O O . THR A 1 769 ? -15.104 17.243 6.273 1.00 95.12 769 THR A O 1
ATOM 5950 N N . VAL A 1 770 ? -16.766 16.150 7.301 1.00 94.88 770 VAL A N 1
ATOM 5951 C CA . VAL A 1 770 ? -16.928 17.116 8.401 1.00 94.88 770 VAL A CA 1
ATOM 5952 C C . VAL A 1 770 ? -16.796 16.413 9.746 1.00 94.88 770 VAL A C 1
ATOM 5954 O O . VAL A 1 770 ? -17.353 15.333 9.954 1.00 94.88 770 VAL A O 1
ATOM 5957 N N . GLY A 1 771 ? -16.054 17.022 10.673 1.00 93.19 771 GLY A N 1
ATOM 5958 C CA . GLY A 1 771 ? -15.757 16.420 11.977 1.00 93.19 771 GLY A CA 1
ATOM 5959 C C . GLY A 1 771 ? -16.944 16.379 12.949 1.00 93.19 771 GLY A C 1
ATOM 5960 O O . GLY A 1 771 ? -16.960 15.553 13.862 1.00 93.19 771 GLY A O 1
ATOM 5961 N N . MET A 1 772 ? -17.945 17.243 12.745 1.00 91.75 772 MET A N 1
ATOM 5962 C CA . MET A 1 772 ? -19.220 17.253 13.472 1.00 91.75 772 MET A CA 1
ATOM 5963 C C . MET A 1 772 ? -20.343 17.880 12.621 1.00 91.75 772 MET A C 1
ATOM 5965 O O . MET A 1 772 ? -20.036 18.635 11.694 1.00 91.75 772 MET A O 1
ATOM 5969 N N . PRO A 1 773 ? -21.635 17.654 12.940 1.00 91.94 773 PRO A N 1
ATOM 5970 C CA . PRO A 1 773 ? -22.748 18.169 12.137 1.00 91.94 773 PRO A CA 1
ATOM 5971 C C . PRO A 1 773 ? -22.787 19.698 12.002 1.00 91.94 773 PRO A C 1
ATOM 5973 O O . PRO A 1 773 ? -23.115 20.197 10.931 1.00 91.94 773 PRO A O 1
ATOM 5976 N N . ALA A 1 774 ? -22.412 20.445 13.048 1.00 91.06 774 ALA A N 1
ATOM 5977 C CA . ALA A 1 774 ? -22.431 21.913 13.034 1.00 91.06 774 ALA A CA 1
ATOM 5978 C C . ALA A 1 774 ? -21.477 22.531 11.990 1.00 91.06 774 ALA A C 1
ATOM 5980 O O . ALA A 1 774 ? -21.746 23.610 11.468 1.00 91.06 774 ALA A O 1
ATOM 5981 N N . LEU A 1 775 ? -20.400 21.822 11.629 1.00 92.25 775 LEU A N 1
ATOM 5982 C CA . LEU A 1 775 ? -19.444 22.264 10.611 1.00 92.25 775 LEU A CA 1
ATOM 5983 C C . LEU A 1 775 ? -19.957 22.048 9.176 1.00 92.25 775 LEU A C 1
ATOM 5985 O O . LEU A 1 775 ? -19.415 22.638 8.250 1.00 92.25 775 LEU A O 1
ATOM 5989 N N . ALA A 1 776 ? -21.020 21.266 8.955 1.00 90.50 776 ALA A N 1
ATOM 5990 C CA . ALA A 1 776 ? -21.590 21.091 7.614 1.00 90.50 776 ALA A CA 1
ATOM 5991 C C . ALA A 1 776 ? -22.160 22.400 7.037 1.00 90.50 776 ALA A C 1
ATOM 5993 O O . ALA A 1 776 ? -22.147 22.603 5.820 1.00 90.50 776 ALA A O 1
ATOM 5994 N N . ASP A 1 777 ? -22.628 23.307 7.900 1.00 87.31 777 ASP A N 1
ATOM 5995 C CA . ASP A 1 777 ? -23.177 24.592 7.474 1.00 87.31 777 ASP A CA 1
ATOM 5996 C C . ASP A 1 777 ? -22.112 25.635 7.104 1.00 87.31 777 ASP A C 1
ATOM 5998 O O . ASP A 1 777 ? -22.429 26.585 6.384 1.00 87.31 777 ASP A O 1
ATOM 6002 N N . THR A 1 778 ? -20.849 25.445 7.499 1.00 87.62 778 THR A N 1
ATOM 6003 C CA . THR A 1 778 ? -19.742 26.325 7.079 1.00 87.62 778 THR A CA 1
ATOM 6004 C C . THR A 1 778 ? -19.259 26.003 5.658 1.00 87.62 778 THR A C 1
ATOM 6006 O O . THR A 1 778 ? -18.600 26.827 5.027 1.00 87.62 778 THR A O 1
ATOM 6009 N N . ILE A 1 779 ? -19.640 24.841 5.108 1.00 88.06 779 ILE A N 1
ATOM 6010 C CA . ILE A 1 779 ? -19.250 24.401 3.763 1.00 88.06 779 ILE A CA 1
ATOM 6011 C C . ILE A 1 779 ? -20.115 25.074 2.676 1.00 88.06 779 ILE A C 1
ATOM 6013 O O . ILE A 1 779 ? -21.353 25.101 2.792 1.00 88.06 779 ILE A O 1
ATOM 6017 N N . PRO A 1 780 ? -19.512 25.560 1.569 1.00 80.88 780 PRO A N 1
ATOM 6018 C CA . PRO A 1 780 ? -20.242 26.166 0.457 1.00 80.88 780 PRO A CA 1
ATOM 6019 C C . PRO A 1 780 ? -21.285 25.235 -0.160 1.00 80.88 780 PRO A C 1
ATOM 6021 O O . PRO A 1 780 ? -21.036 24.052 -0.391 1.00 80.88 780 PRO A O 1
ATOM 6024 N N . GLN A 1 781 ? -22.444 25.794 -0.521 1.00 78.88 781 GLN A N 1
ATOM 6025 C CA . GLN A 1 781 ? -23.607 25.033 -0.998 1.00 78.88 781 GLN A CA 1
ATOM 6026 C C . GLN A 1 781 ? -23.294 24.076 -2.164 1.00 78.88 781 GLN A C 1
ATOM 6028 O O . GLN A 1 781 ? -23.852 22.985 -2.216 1.00 78.88 781 GLN A O 1
ATOM 6033 N N . ARG A 1 782 ? -22.367 24.446 -3.060 1.00 74.94 782 ARG A N 1
ATOM 6034 C CA . ARG A 1 782 ? -21.949 23.625 -4.214 1.00 74.94 782 ARG A CA 1
ATOM 6035 C C . ARG A 1 782 ? -21.211 22.333 -3.843 1.00 74.94 782 ARG A C 1
ATOM 6037 O O . ARG A 1 782 ? -21.181 21.424 -4.660 1.00 74.94 782 ARG A O 1
ATOM 6044 N N . ALA A 1 783 ? -20.621 22.256 -2.651 1.00 75.50 783 ALA A N 1
ATOM 6045 C CA . ALA A 1 783 ? -19.927 21.066 -2.162 1.00 75.50 783 ALA A CA 1
ATOM 6046 C C . ALA A 1 783 ? -20.793 20.215 -1.212 1.00 75.50 783 ALA A C 1
ATOM 6048 O O . ALA A 1 783 ? -20.424 19.085 -0.902 1.00 75.50 783 ALA A O 1
ATOM 6049 N N . ARG A 1 784 ? -21.965 20.713 -0.775 1.00 75.62 784 ARG A N 1
ATOM 6050 C CA . ARG A 1 784 ? -22.797 20.048 0.247 1.00 75.62 784 ARG A CA 1
ATOM 6051 C C . ARG A 1 784 ? -23.321 18.667 -0.152 1.00 75.62 784 ARG A C 1
ATOM 6053 O O . ARG A 1 784 ? -23.518 17.834 0.723 1.00 75.62 784 ARG A O 1
ATOM 6060 N N . GLU A 1 785 ? -23.490 18.397 -1.445 1.00 74.81 785 GLU A N 1
ATOM 6061 C CA . GLU A 1 785 ? -23.903 17.076 -1.951 1.00 74.81 785 GLU A CA 1
ATOM 6062 C C . GLU A 1 785 ? -22.820 15.989 -1.780 1.00 74.81 785 GLU A C 1
ATOM 6064 O O . GLU A 1 785 ? -23.136 14.805 -1.863 1.00 74.81 785 GLU A O 1
ATOM 6069 N N . LYS A 1 786 ? -21.562 16.377 -1.512 1.00 75.38 786 LYS A N 1
ATOM 6070 C CA . LYS A 1 786 ? -20.417 15.479 -1.279 1.00 75.38 786 LYS A CA 1
ATOM 6071 C C . LYS A 1 786 ? -20.037 15.328 0.206 1.00 75.38 786 LYS A C 1
ATOM 6073 O O . LYS A 1 786 ? -18.998 14.736 0.491 1.00 75.38 786 LYS A O 1
ATOM 6078 N N . ILE A 1 787 ? -20.793 15.919 1.140 1.00 89.38 787 ILE A N 1
ATOM 6079 C CA . ILE A 1 787 ? -20.405 15.939 2.560 1.00 89.38 787 ILE A CA 1
ATOM 6080 C C . ILE A 1 787 ? -20.726 14.608 3.239 1.00 89.38 787 ILE A C 1
ATOM 6082 O O . ILE A 1 787 ? -21.884 14.209 3.353 1.00 89.38 787 ILE A O 1
ATOM 6086 N N . GLU A 1 788 ? -19.691 13.988 3.791 1.00 93.06 788 GLU A N 1
ATOM 6087 C CA . GLU A 1 788 ? -19.780 12.840 4.685 1.00 93.06 788 GLU A CA 1
ATOM 6088 C C . GLU A 1 788 ? -19.501 13.277 6.134 1.00 93.06 788 GLU A C 1
ATOM 6090 O O . GLU A 1 788 ? -18.568 14.033 6.411 1.00 93.06 788 GLU A O 1
ATOM 6095 N N . LEU A 1 789 ? -20.289 12.795 7.098 1.00 92.38 789 LEU A N 1
ATOM 6096 C CA . LEU A 1 789 ? -19.979 12.999 8.514 1.00 92.38 789 LEU A CA 1
ATOM 6097 C C . LEU A 1 789 ? -18.896 11.998 8.935 1.00 92.38 789 LEU A C 1
ATOM 6099 O O . LEU A 1 789 ? -19.129 10.792 8.887 1.00 92.38 789 LEU A O 1
ATOM 6103 N N . LEU A 1 790 ? -17.750 12.495 9.405 1.00 94.00 790 LEU A N 1
ATOM 6104 C CA . LEU A 1 790 ? -16.654 11.687 9.945 1.00 94.00 790 LEU A CA 1
ATOM 6105 C C . LEU A 1 790 ? -16.417 12.091 11.410 1.00 94.00 790 LEU A C 1
ATOM 6107 O O . LEU A 1 790 ? -15.518 12.896 11.680 1.00 94.00 790 LEU A O 1
ATOM 6111 N N . PRO A 1 791 ? -17.221 11.582 12.369 1.00 92.75 791 PRO A N 1
ATOM 6112 C CA . PRO A 1 791 ? -17.201 12.052 13.751 1.00 92.75 791 PRO A CA 1
ATOM 6113 C C . PRO A 1 791 ? -15.841 11.869 14.421 1.00 92.75 791 PRO A C 1
ATOM 6115 O O . PRO A 1 791 ? -15.019 11.055 13.989 1.00 92.75 791 PRO A O 1
ATOM 6118 N N . GLY A 1 792 ? -15.650 12.545 15.553 1.00 91.44 792 GLY A N 1
ATOM 6119 C CA . GLY A 1 792 ? -14.601 12.189 16.504 1.00 91.44 792 GLY A CA 1
ATOM 6120 C C . GLY A 1 792 ? -14.592 10.695 16.873 1.00 91.44 792 GLY A C 1
ATOM 6121 O O . GLY A 1 792 ? -15.542 9.936 16.636 1.00 91.44 792 GLY A O 1
ATOM 6122 N N . ALA A 1 793 ? -13.466 10.276 17.434 1.00 93.88 793 ALA A N 1
ATOM 6123 C CA . ALA A 1 793 ? -13.213 8.934 17.933 1.00 93.88 793 ALA A CA 1
ATOM 6124 C C . ALA A 1 793 ? -12.087 8.997 18.978 1.00 93.88 793 ALA A C 1
ATOM 6126 O O . ALA A 1 793 ? -11.532 10.067 19.245 1.00 93.88 793 ALA A O 1
ATOM 6127 N N . ALA A 1 794 ? -11.729 7.853 19.558 1.00 92.12 794 ALA A N 1
ATOM 6128 C CA . ALA A 1 794 ? -10.559 7.735 20.424 1.00 92.12 794 ALA A CA 1
ATOM 6129 C C . ALA A 1 794 ? -9.727 6.484 20.085 1.00 92.12 794 ALA A C 1
ATOM 6131 O O . ALA A 1 794 ? -10.226 5.513 19.504 1.00 92.12 794 ALA A O 1
ATOM 6132 N N . VAL A 1 795 ? -8.424 6.518 20.397 1.00 90.31 795 VAL A N 1
ATOM 6133 C CA . VAL A 1 795 ? -7.504 5.408 20.093 1.00 90.31 795 VAL A CA 1
ATOM 6134 C C . VAL A 1 795 ? -7.772 4.254 21.059 1.00 90.31 795 VAL A C 1
ATOM 6136 O O . VAL A 1 795 ? -7.373 4.290 22.223 1.00 90.31 795 VAL A O 1
ATOM 6139 N N . HIS A 1 796 ? -8.449 3.211 20.578 1.00 85.62 796 HIS A N 1
ATOM 6140 C CA . HIS A 1 796 ? -8.940 2.113 21.416 1.00 85.62 796 HIS A CA 1
ATOM 6141 C C . HIS A 1 796 ? -7.836 1.377 22.195 1.00 85.62 796 HIS A C 1
ATOM 6143 O O . HIS A 1 796 ? -8.088 0.911 23.300 1.00 85.62 796 HIS A O 1
ATOM 6149 N N . THR A 1 797 ? -6.612 1.283 21.662 1.00 83.06 797 THR A N 1
ATOM 6150 C CA . THR A 1 797 ? -5.466 0.669 22.360 1.00 83.06 797 THR A CA 1
ATOM 6151 C C . THR A 1 797 ? -4.890 1.545 23.476 1.00 83.06 797 THR A C 1
ATOM 6153 O O . THR A 1 797 ? -4.192 1.029 24.350 1.00 83.06 797 THR A O 1
ATOM 6156 N N . VAL A 1 798 ? -5.165 2.853 23.478 1.00 88.00 798 VAL A N 1
ATOM 6157 C CA . VAL A 1 798 ? -4.753 3.794 24.533 1.00 88.00 798 VAL A CA 1
ATOM 6158 C C . VAL A 1 798 ? -5.809 3.835 25.639 1.00 88.00 798 VAL A C 1
ATOM 6160 O O . VAL A 1 798 ? -5.479 3.652 26.813 1.00 88.00 798 VAL A O 1
ATOM 6163 N N . PHE A 1 799 ? -7.075 4.006 25.254 1.00 89.00 799 PHE A N 1
ATOM 6164 C CA . PHE A 1 799 ? -8.239 4.081 26.141 1.00 89.00 799 PHE A CA 1
ATOM 6165 C C . PHE A 1 799 ? -8.882 2.693 26.311 1.00 89.00 799 PHE A C 1
ATOM 6167 O O . PHE A 1 799 ? -9.968 2.427 25.799 1.00 89.00 799 PHE A O 1
ATOM 6174 N N . ASP A 1 800 ? -8.177 1.789 26.995 1.00 84.12 800 ASP A N 1
ATOM 6175 C CA . ASP A 1 800 ? -8.475 0.355 27.025 1.00 84.12 800 ASP A CA 1
ATOM 6176 C C . ASP A 1 800 ? -8.913 -0.117 28.421 1.00 84.12 800 ASP A C 1
ATOM 6178 O O . ASP A 1 800 ? -8.094 -0.252 29.329 1.00 84.12 800 ASP A O 1
ATOM 6182 N N . VAL A 1 801 ? -10.204 -0.419 28.587 1.00 83.00 801 VAL A N 1
ATOM 6183 C CA . VAL A 1 801 ? -10.796 -0.854 29.871 1.00 83.00 801 VAL A CA 1
ATOM 6184 C C . VAL A 1 801 ? -10.200 -2.134 30.456 1.00 83.00 801 VAL A C 1
ATOM 6186 O O . VAL A 1 801 ? -10.374 -2.387 31.646 1.00 83.00 801 VAL A O 1
ATOM 6189 N N . TYR A 1 802 ? -9.517 -2.948 29.648 1.00 77.62 802 TYR A N 1
ATOM 6190 C CA . TYR A 1 802 ? -8.907 -4.198 30.101 1.00 77.62 802 TYR A CA 1
ATOM 6191 C C . TYR A 1 802 ? -7.489 -3.993 30.662 1.00 77.62 802 TYR A C 1
ATOM 6193 O O . TYR A 1 802 ? -6.912 -4.919 31.235 1.00 77.62 802 TYR A O 1
ATOM 6201 N N . LYS A 1 803 ? -6.925 -2.780 30.556 1.00 80.94 803 LYS A N 1
ATOM 6202 C CA . LYS A 1 803 ? -5.641 -2.423 31.174 1.00 80.94 803 LYS A CA 1
ATOM 6203 C C . LYS A 1 803 ? -5.823 -1.998 32.630 1.00 80.94 803 LYS A C 1
ATOM 6205 O O . LYS A 1 803 ? -6.749 -1.275 32.987 1.00 80.94 803 LYS A O 1
ATOM 6210 N N . GLN A 1 804 ? -4.881 -2.402 33.479 1.00 82.81 804 GLN A N 1
ATOM 6211 C CA . GLN A 1 804 ? -4.801 -1.902 34.849 1.00 82.81 804 GLN A CA 1
ATOM 6212 C C . GLN A 1 804 ? -4.084 -0.550 34.869 1.00 82.81 804 GLN A C 1
ATOM 6214 O O . GLN A 1 804 ? -2.912 -0.454 34.506 1.00 82.81 804 GLN A O 1
ATOM 6219 N N . TYR A 1 805 ? -4.780 0.489 35.326 1.00 88.81 805 TYR A N 1
ATOM 6220 C CA . TYR A 1 805 ? -4.227 1.834 35.460 1.00 88.81 805 TYR A CA 1
ATOM 6221 C C . TYR A 1 805 ? -3.912 2.158 36.923 1.00 88.81 805 TYR A C 1
ATOM 6223 O O . TYR A 1 805 ? -4.794 2.143 37.787 1.00 88.81 805 TYR A O 1
ATOM 6231 N N . ASN A 1 806 ? -2.655 2.504 37.201 1.00 90.50 806 ASN A N 1
ATOM 6232 C CA . ASN A 1 806 ? -2.257 3.063 38.492 1.00 90.50 806 ASN A CA 1
ATOM 6233 C C . ASN A 1 806 ? -2.851 4.467 38.669 1.00 90.50 806 ASN A C 1
ATOM 6235 O O . ASN A 1 806 ? -2.975 5.216 37.701 1.00 90.50 806 ASN A O 1
ATOM 6239 N N . ARG A 1 807 ? -3.211 4.839 39.904 1.00 90.81 807 ARG A N 1
ATOM 6240 C CA . ARG A 1 807 ? -3.749 6.178 40.184 1.00 90.81 807 ARG A CA 1
ATOM 6241 C C . ARG A 1 807 ? -2.654 7.239 39.984 1.00 90.81 807 ARG A C 1
ATOM 6243 O O . ARG A 1 807 ? -1.595 7.084 40.595 1.00 90.81 807 ARG A O 1
ATOM 6250 N N . PRO A 1 808 ? -2.898 8.325 39.227 1.00 93.94 808 PRO A N 1
ATOM 6251 C CA . PRO A 1 808 ? -1.964 9.447 39.148 1.00 93.94 808 PRO A CA 1
ATOM 6252 C C . PRO A 1 808 ? -1.745 10.100 40.522 1.00 93.94 808 PRO A C 1
ATOM 6254 O O . PRO A 1 808 ? -2.688 10.265 41.301 1.00 93.94 808 PRO A O 1
ATOM 6257 N N . GLY A 1 809 ? -0.493 10.438 40.846 1.00 89.94 809 GLY A N 1
ATOM 6258 C CA . GLY A 1 809 ? -0.101 10.906 42.185 1.00 89.94 809 GLY A CA 1
ATOM 6259 C C . GLY A 1 809 ? -0.582 12.318 42.541 1.00 89.94 809 GLY A C 1
ATOM 6260 O O . GLY A 1 809 ? -0.701 12.652 43.716 1.00 89.94 809 GLY A O 1
ATOM 6261 N N . ASP A 1 810 ? -0.889 13.123 41.529 1.00 91.88 810 ASP A N 1
ATOM 6262 C CA . ASP A 1 810 ? -1.481 14.460 41.600 1.00 91.88 810 ASP A CA 1
ATOM 6263 C C . ASP A 1 810 ? -3.021 14.439 41.676 1.00 91.88 810 ASP A C 1
ATOM 6265 O O . ASP A 1 810 ? -3.644 15.474 41.917 1.00 91.88 810 ASP A O 1
ATOM 6269 N N . MET A 1 811 ? -3.659 13.274 41.508 1.00 89.06 811 MET A N 1
ATOM 6270 C CA . MET A 1 811 ? -5.116 13.173 41.455 1.00 89.06 811 MET A CA 1
ATOM 6271 C C . MET A 1 811 ? -5.760 13.262 42.860 1.00 89.06 811 MET A C 1
ATOM 6273 O O . MET A 1 811 ? -5.496 12.392 43.701 1.00 89.06 811 MET A O 1
ATOM 6277 N N . PRO A 1 812 ? -6.665 14.233 43.123 1.00 84.94 812 PRO A N 1
ATOM 6278 C CA . PRO A 1 812 ? -7.237 14.501 44.450 1.00 84.94 812 PRO A CA 1
ATOM 6279 C C . PRO A 1 812 ? -7.824 13.284 45.190 1.00 84.94 812 PRO A C 1
ATOM 6281 O O . PRO A 1 812 ? -8.301 12.326 44.590 1.00 84.94 812 PRO A O 1
ATOM 6284 N N . SER A 1 813 ? -7.784 13.314 46.524 1.00 71.06 813 SER A N 1
ATOM 6285 C CA . SER A 1 813 ? -8.097 12.182 47.419 1.00 71.06 813 SER A CA 1
ATOM 6286 C C . SER A 1 813 ? -9.510 11.580 47.273 1.00 71.06 813 SER A C 1
ATOM 6288 O O . SER A 1 813 ? -10.497 12.308 47.218 1.00 71.06 813 SER A O 1
ATOM 6290 N N . LYS A 1 814 ? -9.614 10.241 47.398 1.00 60.78 814 LYS A N 1
ATOM 6291 C CA . LYS A 1 814 ? -10.855 9.420 47.400 1.00 60.78 814 LYS A CA 1
ATOM 6292 C C . LYS A 1 814 ? -11.923 9.776 48.462 1.00 60.78 814 LYS A C 1
ATOM 6294 O O . LYS A 1 814 ? -12.906 9.057 48.596 1.00 60.78 814 LYS A O 1
ATOM 6299 N N . ARG A 1 815 ? -11.752 10.829 49.271 1.00 62.91 815 ARG A N 1
ATOM 6300 C CA . ARG A 1 815 ? -12.765 11.267 50.260 1.00 62.91 815 ARG A CA 1
ATOM 6301 C C . ARG A 1 815 ? -13.926 12.067 49.649 1.00 62.91 815 ARG A C 1
ATOM 6303 O O . ARG A 1 815 ? -14.860 12.400 50.374 1.00 62.91 815 ARG A O 1
ATOM 6310 N N . ARG A 1 816 ? -13.847 12.400 48.362 1.00 76.88 816 ARG A N 1
ATOM 6311 C CA . ARG A 1 816 ? -14.871 13.075 47.555 1.00 76.88 816 ARG A CA 1
ATOM 6312 C C . ARG A 1 816 ? -14.977 12.365 46.210 1.00 76.88 816 ARG A C 1
ATOM 6314 O O . ARG A 1 816 ? -13.972 11.817 45.756 1.00 76.88 816 ARG A O 1
ATOM 6321 N N . SER A 1 817 ? -16.154 12.398 45.590 1.00 90.56 817 SER A N 1
ATOM 6322 C CA . SER A 1 817 ? -16.321 11.906 44.219 1.00 90.56 817 SER A CA 1
ATOM 6323 C C . SER A 1 817 ? -15.529 12.810 43.267 1.00 90.56 817 SER A C 1
ATOM 6325 O O . SER A 1 817 ? -15.474 14.025 43.467 1.00 90.56 817 SER A O 1
ATOM 6327 N N . VAL A 1 818 ? -14.894 12.243 42.247 1.00 93.69 818 VAL A N 1
ATOM 6328 C CA . VAL A 1 818 ? -14.021 12.962 41.314 1.00 93.69 818 VAL A CA 1
ATOM 6329 C C . VAL A 1 818 ? -14.669 13.011 39.938 1.00 93.69 818 VAL A C 1
ATOM 6331 O O . VAL A 1 818 ? -14.870 11.981 39.299 1.00 93.69 818 VAL A O 1
ATOM 6334 N N . ALA A 1 819 ? -14.959 14.222 39.472 1.00 95.69 819 ALA A N 1
ATOM 6335 C CA . ALA A 1 819 ? -15.406 14.487 38.114 1.00 95.69 819 ALA A CA 1
ATOM 6336 C C . ALA A 1 819 ? -14.217 14.981 37.281 1.00 95.69 819 ALA A C 1
ATOM 6338 O O . ALA A 1 819 ? -13.420 15.776 37.780 1.00 95.69 819 ALA A O 1
ATOM 6339 N N . LEU A 1 820 ? -14.088 14.547 36.027 1.00 96.75 820 LEU A N 1
ATOM 6340 C CA . LEU A 1 820 ? -12.984 14.957 35.149 1.00 96.75 820 LEU A CA 1
ATOM 6341 C C . LEU A 1 820 ? -13.478 15.618 33.851 1.00 96.75 820 LEU A C 1
ATOM 6343 O O . LEU A 1 820 ? -14.383 15.121 33.186 1.00 96.75 820 LEU A O 1
ATOM 6347 N N . PHE A 1 821 ? -12.850 16.733 33.488 1.00 96.69 821 PHE A N 1
ATOM 6348 C CA . PHE A 1 821 ? -12.948 17.375 32.182 1.00 96.69 821 PHE A CA 1
ATOM 6349 C C . PHE A 1 821 ? -11.588 17.247 31.492 1.00 96.69 821 PHE A C 1
ATOM 6351 O O . PHE A 1 821 ? -10.564 17.626 32.066 1.00 96.69 821 PHE A O 1
ATOM 6358 N N . TYR A 1 822 ? -11.578 16.702 30.277 1.00 95.19 822 TYR A N 1
ATOM 6359 C CA . TYR A 1 822 ? -10.397 16.619 29.420 1.00 95.19 822 TYR A CA 1
ATOM 6360 C C . TYR A 1 822 ? -10.733 17.250 28.070 1.00 95.19 822 TYR A C 1
ATOM 6362 O O . TYR A 1 822 ? -11.667 16.794 27.412 1.00 95.19 822 TYR A O 1
ATOM 6370 N N . SER A 1 823 ? -9.994 18.287 27.673 1.00 91.25 823 SER A N 1
ATOM 6371 C CA . SER A 1 823 ? -10.200 18.986 26.402 1.00 91.25 823 SER A CA 1
ATOM 6372 C C . SER A 1 823 ? -8.882 19.257 25.686 1.00 91.25 823 SER A C 1
ATOM 6374 O O . SER A 1 823 ? -7.887 19.645 26.302 1.00 91.25 823 SER A O 1
ATOM 6376 N N . VAL A 1 824 ? -8.907 19.053 24.370 1.00 89.00 824 VAL A N 1
ATOM 6377 C CA . VAL A 1 824 ? -7.790 19.311 23.454 1.00 89.00 824 VAL A CA 1
ATOM 6378 C C . VAL A 1 824 ? -7.819 20.761 22.957 1.00 89.00 824 VAL A C 1
ATOM 6380 O O . VAL A 1 824 ? -6.765 21.381 22.879 1.00 89.00 824 VAL A O 1
ATOM 6383 N N . ASP A 1 825 ? -9.010 21.341 22.760 1.00 84.19 825 ASP A N 1
ATOM 6384 C CA . ASP A 1 825 ? -9.228 22.757 22.388 1.00 84.19 825 ASP A CA 1
ATOM 6385 C C . ASP A 1 825 ? -8.861 23.761 23.506 1.00 84.19 825 ASP A C 1
ATOM 6387 O O . ASP A 1 825 ? -9.147 24.957 23.420 1.00 84.19 825 ASP A O 1
ATOM 6391 N N . GLY A 1 826 ? -8.268 23.284 24.603 1.00 85.81 826 GLY A N 1
ATOM 6392 C CA . GLY A 1 826 ? -7.945 24.100 25.766 1.00 85.81 826 GLY A CA 1
ATOM 6393 C C . GLY A 1 826 ? -9.180 24.636 26.497 1.00 85.81 826 GLY A C 1
ATOM 6394 O O . GLY A 1 826 ? -10.318 24.188 26.315 1.00 85.81 826 GLY A O 1
ATOM 6395 N N . LEU A 1 827 ? -8.944 25.605 27.378 1.00 90.00 827 LEU A N 1
ATOM 6396 C CA . LEU A 1 827 ? -9.978 26.180 28.242 1.00 90.00 827 LEU A CA 1
ATOM 6397 C C . LEU A 1 827 ? -10.961 27.135 27.540 1.00 90.00 827 LEU A C 1
ATOM 6399 O O . LEU A 1 827 ? -11.986 27.470 28.130 1.00 90.00 827 LEU A O 1
ATOM 6403 N N . ASP A 1 828 ? -10.713 27.529 26.289 1.00 85.12 828 ASP A N 1
ATOM 6404 C CA . ASP A 1 828 ? -11.627 28.375 25.497 1.00 85.12 828 ASP A CA 1
ATOM 6405 C C . ASP A 1 828 ? -12.945 27.662 25.129 1.00 85.12 828 ASP A C 1
ATOM 6407 O O . ASP A 1 828 ? -13.935 28.310 24.780 1.00 85.12 828 ASP A O 1
ATOM 6411 N N . SER A 1 829 ? -12.969 26.331 25.254 1.00 87.38 829 SER A N 1
ATOM 6412 C CA . SER A 1 829 ? -14.167 25.491 25.132 1.00 87.38 829 SER A CA 1
ATOM 6413 C C . SER A 1 829 ? -15.107 25.571 26.353 1.00 87.38 829 SER A C 1
ATOM 6415 O O . SER A 1 829 ? -16.276 25.199 26.247 1.00 87.38 829 SER A O 1
ATOM 6417 N N . VAL A 1 830 ? -14.643 26.080 27.504 1.00 92.56 830 VAL A N 1
ATOM 6418 C CA . VAL A 1 830 ? -15.359 26.023 28.794 1.00 92.56 830 VAL A CA 1
ATOM 6419 C C . VAL A 1 830 ? -16.321 27.198 29.000 1.00 92.56 830 VAL A C 1
ATOM 6421 O O . VAL A 1 830 ? -15.936 28.366 28.957 1.00 92.56 830 VAL A O 1
ATOM 6424 N N . ASP A 1 831 ? -17.568 26.888 29.354 1.00 94.62 831 ASP A N 1
ATOM 6425 C CA . ASP A 1 831 ? -18.503 27.839 29.952 1.00 94.62 831 ASP A CA 1
ATOM 6426 C C . ASP A 1 831 ? -18.226 27.956 31.465 1.00 94.62 831 ASP A C 1
ATOM 6428 O O . ASP A 1 831 ? -18.602 27.114 32.289 1.00 94.62 831 ASP A O 1
ATOM 6432 N N . TYR A 1 832 ? -17.499 29.013 31.832 1.00 94.75 832 TYR A N 1
ATOM 6433 C CA . TYR A 1 832 ? -17.096 29.279 33.213 1.00 94.75 832 TYR A CA 1
ATOM 6434 C C . TYR A 1 832 ? -18.264 29.515 34.188 1.00 94.75 832 TYR A C 1
ATOM 6436 O O . TYR A 1 832 ? -18.190 28.985 35.300 1.00 94.75 832 TYR A O 1
ATOM 6444 N N . PRO A 1 833 ? -19.340 30.253 33.837 1.00 94.62 833 PRO A N 1
ATOM 6445 C CA . PRO A 1 833 ? -20.575 30.275 34.622 1.00 94.62 833 PRO A CA 1
ATOM 6446 C C . PRO A 1 833 ? -21.127 28.879 34.946 1.00 94.62 833 PRO A C 1
ATOM 6448 O O . PRO A 1 833 ? -21.401 28.599 36.115 1.00 94.62 833 PRO A O 1
ATOM 6451 N N . TRP A 1 834 ? -21.220 27.980 33.960 1.00 96.12 834 TRP A N 1
ATOM 6452 C CA . TRP A 1 834 ? -21.692 26.607 34.181 1.00 96.12 834 TRP A CA 1
ATOM 6453 C C . TRP A 1 834 ? -20.758 25.803 35.085 1.00 96.12 834 TRP A C 1
ATOM 6455 O O . TRP A 1 834 ? -21.234 25.137 36.010 1.00 96.12 834 TRP A O 1
ATOM 6465 N N . LEU A 1 835 ? -19.442 25.875 34.856 1.00 96.19 835 LEU A N 1
ATOM 6466 C CA . LEU A 1 835 ? -18.431 25.240 35.709 1.00 96.19 835 LEU A CA 1
ATOM 6467 C C . LEU A 1 835 ? -18.551 25.725 37.161 1.00 96.19 835 LEU A C 1
ATOM 6469 O O . LEU A 1 835 ? -18.622 24.911 38.083 1.00 96.19 835 LEU A O 1
ATOM 6473 N N . LYS A 1 836 ? -18.612 27.046 37.356 1.00 96.31 836 LYS A N 1
ATOM 6474 C CA . LYS A 1 836 ? -18.707 27.681 38.670 1.00 96.31 836 LYS A CA 1
ATOM 6475 C C . LYS A 1 836 ? -19.954 27.236 39.420 1.00 96.31 836 LYS A C 1
ATOM 6477 O O . LYS A 1 836 ? -19.844 26.696 40.518 1.00 96.31 836 LYS A O 1
ATOM 6482 N N . GLU A 1 837 ? -21.126 27.435 38.828 1.00 95.62 837 GLU A N 1
ATOM 6483 C CA . GLU A 1 837 ? -22.391 27.170 39.507 1.00 95.62 837 GLU A CA 1
ATOM 6484 C C . GLU A 1 837 ? -22.596 25.661 39.744 1.00 95.62 837 GLU A C 1
ATOM 6486 O O . GLU A 1 837 ? -23.110 25.255 40.788 1.00 95.62 837 GLU A O 1
ATOM 6491 N N . THR A 1 838 ? -22.113 24.802 38.838 1.00 96.94 838 THR A N 1
ATOM 6492 C CA . THR A 1 838 ? -22.102 23.344 39.048 1.00 96.94 838 THR A CA 1
ATOM 6493 C C . THR A 1 838 ? -21.211 22.944 40.224 1.00 96.94 838 THR A C 1
ATOM 6495 O O . THR A 1 838 ? -21.618 22.094 41.022 1.00 96.94 838 THR A O 1
ATOM 6498 N N . ALA A 1 839 ? -20.032 23.558 40.364 1.00 96.06 839 ALA A N 1
ATOM 6499 C CA . ALA A 1 839 ? -19.111 23.296 41.467 1.00 96.06 839 ALA A CA 1
ATOM 6500 C C . ALA A 1 839 ? -19.642 23.808 42.817 1.00 96.06 839 ALA A C 1
ATOM 6502 O O . ALA A 1 839 ? -19.545 23.086 43.812 1.00 96.06 839 ALA A O 1
ATOM 6503 N N . GLU A 1 840 ? -20.272 24.990 42.842 1.00 95.94 840 GLU A N 1
ATOM 6504 C CA . GLU A 1 840 ? -20.939 25.563 44.024 1.00 95.94 840 GLU A CA 1
ATOM 6505 C C . GLU A 1 840 ? -22.129 24.706 44.488 1.00 95.94 840 GLU A C 1
ATOM 6507 O O . GLU A 1 840 ? -22.287 24.454 45.683 1.00 95.94 840 GLU A O 1
ATOM 6512 N N . ARG A 1 841 ? -22.940 24.195 43.550 1.00 95.62 841 ARG A N 1
ATOM 6513 C CA . ARG A 1 841 ? -24.071 23.294 43.843 1.00 95.62 841 ARG A CA 1
ATOM 6514 C C . ARG A 1 841 ? -23.630 21.909 44.338 1.00 95.62 841 ARG A C 1
ATOM 6516 O O . ARG A 1 841 ? -24.408 21.240 45.013 1.00 95.62 841 ARG A O 1
ATOM 6523 N N . ASN A 1 842 ? -22.403 21.477 44.031 1.00 95.19 842 ASN A N 1
ATOM 6524 C CA . ASN A 1 842 ? -21.912 20.118 44.283 1.00 95.19 842 ASN A CA 1
ATOM 6525 C C . ASN A 1 842 ? -20.586 20.086 45.073 1.00 95.19 842 ASN A C 1
ATOM 6527 O O . ASN A 1 842 ? -19.613 19.457 44.661 1.00 95.19 842 ASN A O 1
ATOM 6531 N N . VAL A 1 843 ? -20.551 20.713 46.254 1.00 93.00 843 VAL A N 1
ATOM 6532 C CA . VAL A 1 843 ? -19.347 20.841 47.114 1.00 93.00 843 VAL A CA 1
ATOM 6533 C C . VAL A 1 843 ? -18.653 19.523 47.518 1.00 93.00 843 VAL A C 1
ATOM 6535 O O . VAL A 1 843 ? -17.492 19.532 47.935 1.00 93.00 843 VAL A O 1
ATOM 6538 N N . ASN A 1 844 ? -19.352 18.388 47.408 1.00 90.62 844 ASN A N 1
ATOM 6539 C CA . ASN A 1 844 ? -18.822 17.048 47.692 1.00 90.62 844 ASN A CA 1
ATOM 6540 C C . ASN A 1 844 ? -18.104 16.400 46.495 1.00 90.62 844 ASN A C 1
ATOM 6542 O O . ASN A 1 844 ? -17.507 15.340 46.665 1.00 90.62 844 ASN A O 1
ATOM 6546 N N . ILE A 1 845 ? -18.149 17.026 45.317 1.00 94.88 845 ILE A N 1
ATOM 6547 C CA . ILE A 1 845 ? -17.446 16.599 44.105 1.00 94.88 845 ILE A CA 1
ATOM 6548 C C . ILE A 1 845 ? -16.184 17.449 43.948 1.00 94.88 845 ILE A C 1
ATOM 6550 O O . ILE A 1 845 ? -16.226 18.662 44.157 1.00 94.88 845 ILE A O 1
ATOM 6554 N N . THR A 1 846 ? -15.073 16.833 43.554 1.00 95.69 846 THR A N 1
ATOM 6555 C CA . THR A 1 846 ? -13.883 17.536 43.064 1.00 95.69 846 THR A CA 1
ATOM 6556 C C . THR A 1 846 ? -13.860 17.494 41.538 1.00 95.69 846 THR A C 1
ATOM 6558 O O . THR A 1 846 ? -13.804 16.420 40.947 1.00 95.69 846 THR A O 1
ATOM 6561 N N . PHE A 1 847 ? -13.910 18.667 40.911 1.00 95.81 847 PHE A N 1
ATOM 6562 C CA . PHE A 1 847 ? -13.940 18.867 39.464 1.00 95.81 847 PHE A CA 1
ATOM 6563 C C . PHE A 1 847 ? -12.515 19.087 38.943 1.00 95.81 847 PHE A C 1
ATOM 6565 O O . PHE A 1 847 ? -11.961 20.180 39.046 1.00 95.81 847 PHE A O 1
ATOM 6572 N N . CYS A 1 848 ? -11.901 18.034 38.415 1.00 96.06 848 CYS A N 1
ATOM 6573 C CA . CYS A 1 848 ? -10.565 18.062 37.832 1.00 96.06 848 CYS A CA 1
ATOM 6574 C C . CYS A 1 848 ? -10.599 18.516 36.367 1.00 96.06 848 CYS A C 1
ATOM 6576 O O . CYS A 1 848 ? -11.473 18.098 35.610 1.00 96.06 848 CYS A O 1
ATOM 6578 N N . VAL A 1 849 ? -9.616 19.320 35.954 1.00 96.06 849 VAL A N 1
ATOM 6579 C CA . VAL A 1 849 ? -9.490 19.846 34.587 1.00 96.06 849 VAL A CA 1
ATOM 6580 C C . VAL A 1 849 ? -8.111 19.532 33.998 1.00 96.06 849 VAL A C 1
ATOM 6582 O O . VAL A 1 849 ? -7.086 19.957 34.537 1.00 96.06 849 VAL A O 1
ATOM 6585 N N . ILE A 1 850 ? -8.099 18.810 32.875 1.00 95.31 850 ILE A N 1
ATOM 6586 C CA . ILE A 1 850 ? -6.941 18.564 32.002 1.00 95.31 850 ILE A CA 1
ATOM 6587 C C . ILE A 1 850 ? -7.207 19.299 30.684 1.00 95.31 850 ILE A C 1
ATOM 6589 O O . ILE A 1 850 ? -8.005 18.859 29.860 1.00 95.31 850 ILE A O 1
ATOM 6593 N N . ALA A 1 851 ? -6.560 20.442 30.506 1.00 92.50 851 ALA A N 1
ATOM 6594 C CA . ALA A 1 851 ? -6.638 21.275 29.311 1.00 92.50 851 ALA A CA 1
ATOM 6595 C C . ALA A 1 851 ? -5.384 22.161 29.247 1.00 92.50 851 ALA A C 1
ATOM 6597 O O . ALA A 1 851 ? -4.638 22.241 30.230 1.00 92.50 851 ALA A O 1
ATOM 6598 N N . ASP A 1 852 ? -5.159 22.836 28.121 1.00 88.56 852 ASP A N 1
ATOM 6599 C CA . ASP A 1 852 ? -4.157 23.902 28.039 1.00 88.56 852 ASP A CA 1
ATOM 6600 C C . ASP A 1 852 ? -4.715 25.247 28.549 1.00 88.56 852 ASP A C 1
ATOM 6602 O O . ASP A 1 852 ? -5.921 25.505 28.474 1.00 88.56 852 ASP A O 1
ATOM 6606 N N . GLY A 1 853 ? -3.830 26.096 29.077 1.00 86.88 853 GLY A N 1
ATOM 6607 C CA . GLY A 1 853 ? -4.147 27.406 29.656 1.00 86.88 853 GLY A CA 1
ATOM 6608 C C . GLY A 1 853 ? -4.243 27.444 31.190 1.00 86.88 853 GLY A C 1
ATOM 6609 O O . GLY A 1 853 ? -3.749 26.569 31.903 1.00 86.88 853 GLY A O 1
ATOM 6610 N N . GLN A 1 854 ? -4.868 28.503 31.719 1.00 89.00 854 GLN A N 1
ATOM 6611 C CA . GLN A 1 854 ? -5.102 28.717 33.155 1.00 89.00 854 GLN A CA 1
ATOM 6612 C C . GLN A 1 854 ? -6.579 29.022 33.433 1.00 89.00 854 GLN A C 1
ATOM 6614 O O . GLN A 1 854 ? -7.213 29.768 32.689 1.00 89.00 854 GLN A O 1
ATOM 6619 N N . LEU A 1 855 ? -7.118 28.471 34.526 1.00 90.19 855 LEU A N 1
ATOM 6620 C CA . LEU A 1 855 ? -8.498 28.718 34.955 1.00 90.19 855 LEU A CA 1
ATOM 6621 C C . LEU A 1 855 ? -8.715 30.182 35.377 1.00 90.19 855 LEU A C 1
ATOM 6623 O O . LEU A 1 855 ? -7.853 30.794 36.010 1.00 90.19 855 LEU A O 1
ATOM 6627 N N . THR A 1 856 ? -9.906 30.724 35.105 1.00 87.88 856 THR A N 1
ATOM 6628 C CA . THR A 1 856 ? -10.282 32.076 35.547 1.00 87.88 856 THR A CA 1
ATOM 6629 C C . THR A 1 856 ? -10.325 32.201 37.079 1.00 87.88 856 THR A C 1
ATOM 6631 O O . THR A 1 856 ? -10.852 31.301 37.742 1.00 87.88 856 THR A O 1
ATOM 6634 N N . PRO A 1 857 ? -9.891 33.336 37.662 1.00 86.50 857 PRO A N 1
ATOM 6635 C CA . PRO A 1 857 ? -10.044 33.603 39.092 1.00 86.50 857 PRO A CA 1
ATOM 6636 C C . PRO A 1 857 ? -11.506 33.564 39.572 1.00 86.50 857 PRO A C 1
ATOM 6638 O O . PRO A 1 857 ? -12.421 33.952 38.849 1.00 86.50 857 PRO A O 1
ATOM 6641 N N . GLY A 1 858 ? -11.723 33.173 40.832 1.00 89.00 858 GLY A N 1
ATOM 6642 C CA . GLY A 1 858 ? -13.049 33.204 41.470 1.00 89.00 858 GLY A CA 1
ATOM 6643 C C . GLY A 1 858 ? -13.924 31.965 41.242 1.00 89.00 858 GLY A C 1
ATOM 6644 O O . GLY A 1 858 ? -15.142 32.042 41.452 1.00 89.00 858 GLY A O 1
ATOM 6645 N N . LEU A 1 859 ? -13.314 30.849 40.827 1.00 94.06 859 LEU A N 1
ATOM 6646 C CA . LEU A 1 859 ? -13.893 29.505 40.898 1.00 94.06 859 LEU A CA 1
ATOM 6647 C C . LEU A 1 859 ? -13.793 28.926 42.328 1.00 94.06 859 LEU A C 1
ATOM 6649 O O . LEU A 1 859 ? -12.898 29.326 43.074 1.00 94.06 859 LEU A O 1
ATOM 6653 N N . PRO A 1 860 ? -14.679 27.990 42.717 1.00 93.75 860 PRO A N 1
ATOM 6654 C CA . PRO A 1 860 ? -14.620 27.305 44.012 1.00 93.75 860 PRO A CA 1
ATOM 6655 C C . PRO A 1 860 ? -13.382 26.413 44.207 1.00 93.75 860 PRO A C 1
ATOM 6657 O O . PRO A 1 860 ? -12.911 25.785 43.261 1.00 93.75 860 PRO A O 1
ATOM 6660 N N . ASP A 1 861 ? -12.946 26.242 45.462 1.00 92.00 861 ASP A N 1
ATOM 6661 C CA . ASP A 1 861 ? -11.790 25.407 45.856 1.00 92.00 861 ASP A CA 1
ATOM 6662 C C . ASP A 1 861 ? -11.912 23.914 45.476 1.00 92.00 861 ASP A C 1
ATOM 6664 O O . ASP A 1 861 ? -10.934 23.168 45.542 1.00 92.00 861 ASP A O 1
ATOM 6668 N N . ASN A 1 862 ? -13.110 23.436 45.118 1.00 94.19 862 ASN A N 1
ATOM 6669 C CA . ASN A 1 862 ? -13.318 22.080 44.609 1.00 94.19 862 ASN A CA 1
ATOM 6670 C C . ASN A 1 862 ? -13.127 21.948 43.087 1.00 94.19 862 ASN A C 1
ATOM 6672 O O . ASN A 1 862 ? -13.320 20.848 42.572 1.00 94.19 862 ASN A O 1
ATOM 6676 N N . VAL A 1 863 ? -12.708 23.005 42.381 1.00 95.44 863 VAL A N 1
ATOM 6677 C CA . VAL A 1 863 ? -12.224 22.939 40.993 1.00 95.44 863 VAL A CA 1
ATOM 6678 C C . VAL A 1 863 ? -10.692 22.899 40.987 1.00 95.44 863 VAL A C 1
ATOM 6680 O O . VAL A 1 863 ? -10.040 23.775 41.549 1.00 95.44 863 VAL A O 1
ATOM 6683 N N . VAL A 1 864 ? -10.102 21.881 40.356 1.00 93.94 864 VAL A N 1
ATOM 6684 C CA . VAL A 1 864 ? -8.655 21.609 40.392 1.00 93.94 864 VAL A CA 1
ATOM 6685 C C . VAL A 1 864 ? -8.092 21.516 38.977 1.00 93.94 864 VAL A C 1
ATOM 6687 O O . VAL A 1 864 ? -8.442 20.613 38.220 1.00 93.94 864 VAL A O 1
ATOM 6690 N N . MET A 1 865 ? -7.165 22.412 38.636 1.00 94.06 865 MET A N 1
ATOM 6691 C CA . MET A 1 865 ? -6.383 22.311 37.403 1.00 94.06 865 MET A CA 1
ATOM 6692 C C . MET A 1 865 ? -5.278 21.264 37.571 1.00 94.06 865 MET A C 1
ATOM 6694 O O . MET A 1 865 ? -4.445 21.389 38.466 1.00 94.06 865 MET A O 1
ATOM 6698 N N . LEU A 1 866 ? -5.250 20.256 36.700 1.00 92.75 866 LEU A N 1
ATOM 6699 C CA . LEU A 1 866 ? -4.155 19.283 36.610 1.00 92.75 866 LEU A CA 1
ATOM 6700 C C . LEU A 1 866 ? -3.128 19.689 35.532 1.00 92.75 866 LEU A C 1
ATOM 6702 O O . LEU A 1 866 ? -1.961 19.299 35.604 1.00 92.75 866 LEU A O 1
ATOM 6706 N N . GLY A 1 867 ? -3.535 20.527 34.572 1.00 88.12 867 GLY A N 1
ATOM 6707 C CA . GLY A 1 867 ? -2.722 20.918 33.416 1.00 88.12 867 GLY A CA 1
ATOM 6708 C C . GLY A 1 867 ? -2.801 19.894 32.282 1.00 88.12 867 GLY A C 1
ATOM 6709 O O . GLY A 1 867 ? -3.293 18.783 32.477 1.00 88.12 867 GLY A O 1
ATOM 6710 N N . MET A 1 868 ? -2.316 20.264 31.096 1.00 90.69 868 MET A N 1
ATOM 6711 C CA . MET A 1 868 ? -2.271 19.366 29.939 1.00 90.69 868 MET A CA 1
ATOM 6712 C C . MET A 1 868 ? -1.422 18.110 30.234 1.00 90.69 868 MET A C 1
ATOM 6714 O O . MET A 1 868 ? -0.485 18.138 31.040 1.00 90.69 868 MET A O 1
ATOM 6718 N N . ARG A 1 869 ? -1.771 16.986 29.602 1.00 92.62 869 ARG A N 1
ATOM 6719 C CA . ARG A 1 869 ? -1.099 15.681 29.731 1.00 92.62 869 ARG A CA 1
ATOM 6720 C C . ARG A 1 869 ? -0.903 15.065 28.354 1.00 92.62 869 ARG A C 1
ATOM 6722 O O . ARG A 1 869 ? -1.686 15.344 27.448 1.00 92.62 869 ARG A O 1
ATOM 6729 N N . HIS A 1 870 ? 0.105 14.212 28.191 1.00 90.12 870 HIS A N 1
ATOM 6730 C CA . HIS A 1 870 ? 0.226 13.441 26.959 1.00 90.12 870 HIS A CA 1
ATOM 6731 C C . HIS A 1 870 ? -0.915 12.417 26.875 1.00 90.12 870 HIS A C 1
ATOM 6733 O O . HIS A 1 870 ? -1.333 11.847 27.885 1.00 90.12 870 HIS A O 1
ATOM 6739 N N . THR A 1 871 ? -1.410 12.140 25.668 1.00 89.81 871 THR A N 1
ATOM 6740 C CA . THR A 1 871 ? -2.592 11.284 25.438 1.00 89.81 871 THR A CA 1
ATOM 6741 C C . THR A 1 871 ? -2.442 9.877 26.028 1.00 89.81 871 THR A C 1
ATOM 6743 O O . THR A 1 871 ? -3.428 9.264 26.425 1.00 89.81 871 THR A O 1
ATOM 6746 N N . SER A 1 872 ? -1.212 9.373 26.174 1.00 88.81 872 SER A N 1
ATOM 6747 C CA . SER A 1 872 ? -0.922 8.092 26.839 1.00 88.81 872 SER A CA 1
ATOM 6748 C C . SER A 1 872 ? -1.123 8.093 28.362 1.00 88.81 872 SER A C 1
ATOM 6750 O O . SER A 1 872 ? -1.251 7.024 28.951 1.00 88.81 872 SER A O 1
ATOM 6752 N N . GLU A 1 873 ? -1.122 9.259 29.012 1.00 92.56 873 GLU A N 1
ATOM 6753 C CA . GLU A 1 873 ? -1.293 9.408 30.465 1.00 92.56 873 GLU A CA 1
ATOM 6754 C C . GLU A 1 873 ? -2.763 9.605 30.856 1.00 92.56 873 GLU A C 1
ATOM 6756 O O . GLU A 1 873 ? -3.206 9.111 31.894 1.00 92.56 873 GLU A O 1
ATOM 6761 N N . VAL A 1 874 ? -3.532 10.298 30.005 1.00 95.06 874 VAL A N 1
ATOM 6762 C CA . VAL A 1 874 ? -4.955 10.624 30.211 1.00 95.06 874 VAL A CA 1
ATOM 6763 C C . VAL A 1 874 ? -5.819 9.415 30.621 1.00 95.06 874 VAL A C 1
ATOM 6765 O O . VAL A 1 874 ? -6.638 9.585 31.532 1.00 95.06 874 VAL A O 1
ATOM 6768 N N . PRO A 1 875 ? -5.651 8.193 30.063 1.00 95.69 875 PRO A N 1
ATOM 6769 C CA . PRO A 1 875 ? -6.411 7.023 30.492 1.00 95.69 875 PRO A CA 1
ATOM 6770 C C . PRO A 1 875 ? -6.378 6.770 32.001 1.00 95.69 875 PRO A C 1
ATOM 6772 O O . PRO A 1 875 ? -7.415 6.475 32.587 1.00 95.69 875 PRO A O 1
ATOM 6775 N N . ALA A 1 876 ? -5.234 6.978 32.661 1.00 95.00 876 ALA A N 1
ATOM 6776 C CA . ALA A 1 876 ? -5.119 6.765 34.101 1.00 95.00 876 ALA A CA 1
ATOM 6777 C C . ALA A 1 876 ? -5.968 7.752 34.921 1.00 95.00 876 ALA A C 1
ATOM 6779 O O . ALA A 1 876 ? -6.499 7.378 35.966 1.00 95.00 876 ALA A O 1
ATOM 6780 N N . TYR A 1 877 ? -6.153 8.986 34.445 1.00 95.69 877 TYR A N 1
ATOM 6781 C CA . TYR A 1 877 ? -7.040 9.959 35.087 1.00 95.69 877 TYR A CA 1
ATOM 6782 C C . TYR A 1 877 ? -8.509 9.589 34.855 1.00 95.69 877 TYR A C 1
ATOM 6784 O O . TYR A 1 877 ? -9.288 9.580 35.804 1.00 95.69 877 TYR A O 1
ATOM 6792 N N . ILE A 1 878 ? -8.884 9.209 33.629 1.00 95.25 878 ILE A N 1
ATOM 6793 C CA . ILE A 1 878 ? -10.257 8.788 33.301 1.00 95.25 878 ILE A CA 1
ATOM 6794 C C . ILE A 1 878 ? -10.652 7.542 34.110 1.00 95.25 878 ILE A C 1
ATOM 6796 O O . ILE A 1 878 ? -11.701 7.536 34.752 1.00 95.25 878 ILE A O 1
ATOM 6800 N N . ALA A 1 879 ? -9.800 6.512 34.159 1.00 92.44 879 ALA A N 1
ATOM 6801 C CA . ALA A 1 879 ? -10.036 5.284 34.921 1.00 92.44 879 ALA A CA 1
ATOM 6802 C C . ALA A 1 879 ? -10.312 5.543 36.417 1.00 92.44 879 ALA A C 1
ATOM 6804 O O . ALA A 1 879 ? -11.115 4.834 37.031 1.00 92.44 879 ALA A O 1
ATOM 6805 N N . HIS A 1 880 ? -9.689 6.581 36.986 1.00 92.19 880 HIS A N 1
ATOM 6806 C CA . HIS A 1 880 ? -9.751 6.951 38.405 1.00 92.19 880 HIS A CA 1
ATOM 6807 C C . HIS A 1 880 ? -10.703 8.113 38.742 1.00 92.19 880 HIS A C 1
ATOM 6809 O O . HIS A 1 880 ? -10.780 8.491 39.917 1.00 92.19 880 HIS A O 1
ATOM 6815 N N . ALA A 1 881 ? -11.420 8.646 37.748 1.00 93.31 881 ALA A N 1
ATOM 6816 C CA . ALA A 1 881 ? -12.573 9.530 37.916 1.00 93.31 881 ALA A CA 1
ATOM 6817 C C . ALA A 1 881 ? -13.870 8.707 38.023 1.00 93.31 881 ALA A C 1
ATOM 6819 O O . ALA A 1 881 ? -13.967 7.618 37.453 1.00 93.31 881 ALA A O 1
ATOM 6820 N N . ASP A 1 882 ? -14.876 9.216 38.729 1.00 92.44 882 ASP A N 1
ATOM 6821 C CA . ASP A 1 882 ? -16.177 8.550 38.872 1.00 92.44 882 ASP A CA 1
ATOM 6822 C C . ASP A 1 882 ? -17.062 8.797 37.640 1.00 92.44 882 ASP A C 1
ATOM 6824 O O . ASP A 1 882 ? -17.705 7.879 37.131 1.00 92.44 882 ASP A O 1
ATOM 6828 N N . PHE A 1 883 ? -17.026 10.021 37.108 1.00 95.06 883 PHE A N 1
ATOM 6829 C CA . PHE A 1 883 ? -17.679 10.413 35.859 1.00 95.06 883 PHE A CA 1
ATOM 6830 C C . PHE A 1 883 ? -16.926 11.572 35.191 1.00 95.06 883 PHE A C 1
ATOM 6832 O O . PHE A 1 883 ? -16.020 12.176 35.772 1.00 95.06 883 PHE A O 1
ATOM 6839 N N . MET A 1 884 ? -17.303 11.892 33.958 1.00 96.81 884 MET A N 1
ATOM 6840 C CA . MET A 1 884 ? -16.745 13.003 33.193 1.00 96.81 884 MET A CA 1
ATOM 6841 C C . MET A 1 884 ? -17.797 14.090 32.975 1.00 96.81 884 MET A C 1
ATOM 6843 O O . MET A 1 884 ? -18.985 13.800 32.826 1.00 96.81 884 MET A O 1
ATOM 6847 N N . PHE A 1 885 ? -17.371 15.349 32.951 1.00 97.25 885 PHE A N 1
ATOM 6848 C CA . PHE A 1 885 ? -18.265 16.501 32.844 1.00 97.25 885 PHE A CA 1
ATOM 6849 C C . PHE A 1 885 ? -17.718 17.505 31.828 1.00 97.25 885 PHE A C 1
ATOM 6851 O O . PHE A 1 885 ? -16.529 17.802 31.822 1.00 97.25 885 PHE A O 1
ATOM 6858 N N . PHE A 1 886 ? -18.590 18.026 30.970 1.00 97.44 886 PHE A N 1
ATOM 6859 C CA . PHE A 1 886 ? -18.248 18.914 29.861 1.00 97.44 886 PHE A CA 1
ATOM 6860 C C . PHE A 1 886 ? -19.167 20.145 29.905 1.00 97.44 886 PHE A C 1
ATOM 6862 O O . PHE A 1 886 ? -20.225 20.143 29.269 1.00 97.44 886 PHE A O 1
ATOM 6869 N N . PRO A 1 887 ? -18.810 21.177 30.698 1.00 96.56 887 PRO A N 1
ATOM 6870 C CA . PRO A 1 887 ? -19.516 22.452 30.752 1.00 96.56 887 PRO A CA 1
ATOM 6871 C C . PRO A 1 887 ? -19.029 23.310 29.580 1.00 96.56 887 PRO A C 1
ATOM 6873 O O . PRO A 1 887 ? -18.179 24.181 29.737 1.00 96.56 887 PRO A O 1
ATOM 6876 N N . LEU A 1 888 ? -19.496 22.984 28.380 1.00 95.38 888 LEU A N 1
ATOM 6877 C CA . LEU A 1 888 ? -19.049 23.583 27.129 1.00 95.38 888 LEU A CA 1
ATOM 6878 C C . LEU A 1 888 ? -19.813 24.865 26.799 1.00 95.38 888 LEU A C 1
ATOM 6880 O O . LEU A 1 888 ? -21.030 24.935 26.988 1.00 95.38 888 LEU A O 1
ATOM 6884 N N . GLY A 1 889 ? -19.090 25.843 26.253 1.00 91.62 889 GLY A N 1
ATOM 6885 C CA . GLY A 1 889 ? -19.634 27.051 25.636 1.00 91.62 889 GLY A CA 1
ATOM 6886 C C . GLY A 1 889 ? -19.755 26.922 24.114 1.00 91.62 889 GLY A C 1
ATOM 6887 O O . GLY A 1 889 ? -19.203 26.002 23.508 1.00 91.62 889 GLY A O 1
ATOM 6888 N N . ALA A 1 890 ? -20.451 27.872 23.476 1.00 89.00 890 ALA A N 1
ATOM 6889 C CA . ALA A 1 890 ? -20.804 27.822 22.048 1.00 89.00 890 ALA A CA 1
ATOM 6890 C C . ALA A 1 890 ? -19.612 27.623 21.087 1.00 89.00 890 ALA A C 1
ATOM 6892 O O . ALA A 1 890 ? -19.783 27.024 20.029 1.00 89.00 890 ALA A O 1
ATOM 6893 N N . ARG A 1 891 ? -18.398 28.049 21.473 1.00 87.69 891 ARG A N 1
ATOM 6894 C CA . ARG A 1 891 ? -17.164 27.821 20.698 1.00 87.69 891 ARG A CA 1
ATOM 6895 C C . ARG A 1 891 ? -16.860 26.339 20.453 1.00 87.69 891 ARG A C 1
ATOM 6897 O O . ARG A 1 891 ? -16.210 26.024 19.467 1.00 87.69 891 ARG A O 1
ATOM 6904 N N . SER A 1 892 ? -17.370 25.428 21.280 1.00 91.19 892 SER A N 1
ATOM 6905 C CA . SER A 1 892 ? -17.160 23.982 21.103 1.00 91.19 892 SER A CA 1
ATOM 6906 C C . SER A 1 892 ? -17.844 23.413 19.853 1.00 91.19 892 SER A C 1
ATOM 6908 O O . SER A 1 892 ? -17.509 22.319 19.423 1.00 91.19 892 SER A O 1
ATOM 6910 N N . LEU A 1 893 ? -18.767 24.156 19.227 1.00 91.12 893 LEU A N 1
ATOM 6911 C CA . LEU A 1 893 ? -19.344 23.810 17.919 1.00 91.12 893 LEU A CA 1
ATOM 6912 C C . LEU A 1 893 ? -18.412 24.148 16.737 1.00 91.12 893 LEU A C 1
ATOM 6914 O O . LEU A 1 893 ? -18.712 23.797 15.599 1.00 91.12 893 LEU A O 1
ATOM 6918 N N . HIS A 1 894 ? -17.294 24.836 16.996 1.00 90.56 894 HIS A N 1
ATOM 6919 C CA . HIS A 1 894 ? -16.346 25.307 15.983 1.00 90.56 894 HIS A CA 1
ATOM 6920 C C . HIS A 1 894 ? -15.118 24.387 15.833 1.00 90.56 894 HIS A C 1
ATOM 6922 O O . HIS A 1 894 ? -14.285 24.656 14.972 1.00 90.56 894 HIS A O 1
ATOM 6928 N N . SER A 1 895 ? -14.976 23.327 16.641 1.00 91.62 895 SER A N 1
ATOM 6929 C CA . SER A 1 895 ? -13.843 22.388 16.580 1.00 91.62 895 SER A CA 1
ATOM 6930 C C . SER A 1 895 ? -14.268 20.959 16.914 1.00 91.62 895 SER A C 1
ATOM 6932 O O . SER A 1 895 ? -14.843 20.688 17.966 1.00 91.62 895 SER A O 1
ATOM 6934 N N . ALA A 1 896 ? -13.963 20.013 16.026 1.00 91.75 896 ALA A N 1
ATOM 6935 C CA . ALA A 1 896 ? -14.250 18.592 16.212 1.00 91.75 896 ALA A CA 1
ATOM 6936 C C . ALA A 1 896 ? -13.487 17.979 17.402 1.00 91.75 896 ALA A C 1
ATOM 6938 O O . ALA A 1 896 ? -13.956 16.999 17.995 1.00 91.75 896 ALA A O 1
ATOM 6939 N N . ASP A 1 897 ? -12.350 18.569 17.782 1.00 92.81 897 ASP A N 1
ATOM 6940 C CA . ASP A 1 897 ? -11.519 18.119 18.899 1.00 92.81 897 ASP A CA 1
ATOM 6941 C C . ASP A 1 897 ? -12.185 18.330 20.275 1.00 92.81 897 ASP A C 1
ATOM 6943 O O . ASP A 1 897 ? -11.875 17.600 21.221 1.00 92.81 897 ASP A O 1
ATOM 6947 N N . SER A 1 898 ? -13.226 19.170 20.370 1.00 92.44 898 SER A N 1
ATOM 6948 C CA . SER A 1 898 ? -14.101 19.282 21.553 1.00 92.44 898 SER A CA 1
ATOM 6949 C C . SER A 1 898 ? -14.787 17.957 21.915 1.00 92.44 898 SER A C 1
ATOM 6951 O O . SER A 1 898 ? -15.173 17.745 23.065 1.00 92.44 898 SER A O 1
ATOM 6953 N N . THR A 1 899 ? -14.914 17.021 20.964 1.00 93.62 899 THR A N 1
ATOM 6954 C CA . THR A 1 899 ? -15.471 15.681 21.220 1.00 93.62 899 THR A CA 1
ATOM 6955 C C . THR A 1 899 ? -14.440 14.660 21.718 1.00 93.62 899 THR A C 1
ATOM 6957 O O . THR A 1 899 ? -14.832 13.601 22.214 1.00 93.62 899 THR A O 1
ATOM 6960 N N . ALA A 1 900 ? -13.133 14.947 21.636 1.00 92.81 900 ALA A N 1
ATOM 6961 C CA . ALA A 1 900 ? -12.074 13.967 21.898 1.00 92.81 900 ALA A CA 1
ATOM 6962 C C . ALA A 1 900 ? -12.134 13.398 23.327 1.00 92.81 900 ALA A C 1
ATOM 6964 O O . ALA A 1 900 ? -12.077 12.181 23.521 1.00 92.81 900 ALA A O 1
ATOM 6965 N N . GLY A 1 901 ? -12.334 14.262 24.328 1.00 94.19 901 GLY A N 1
ATOM 6966 C CA . GLY A 1 901 ? -12.482 13.840 25.722 1.00 94.19 901 GLY A CA 1
ATOM 6967 C C . GLY A 1 901 ? -13.754 13.033 25.994 1.00 94.19 901 GLY A C 1
ATOM 6968 O O . GLY A 1 901 ? -13.743 12.147 26.850 1.00 94.19 901 GLY A O 1
ATOM 6969 N N . ILE A 1 902 ? -14.833 13.295 25.249 1.00 95.44 902 ILE A N 1
ATOM 6970 C CA . ILE A 1 902 ? -16.099 12.561 25.362 1.00 95.44 902 ILE A CA 1
ATOM 6971 C C . ILE A 1 902 ? -15.907 11.133 24.841 1.00 95.44 902 ILE A C 1
ATOM 6973 O O . ILE A 1 902 ? -16.207 10.177 25.555 1.00 95.44 902 ILE A O 1
ATOM 6977 N N . TYR A 1 903 ? -15.330 10.960 23.647 1.00 95.06 903 TYR A N 1
ATOM 6978 C CA . TYR A 1 903 ? -15.032 9.625 23.118 1.00 95.06 903 TYR A CA 1
ATOM 6979 C C . TYR A 1 903 ? -14.030 8.863 24.000 1.00 95.06 903 TYR A C 1
ATOM 6981 O O . TYR A 1 903 ? -14.252 7.688 24.288 1.00 95.06 903 TYR A O 1
ATOM 6989 N N . ALA A 1 904 ? -12.980 9.520 24.504 1.00 94.56 904 ALA A N 1
ATOM 6990 C CA . ALA A 1 904 ? -12.008 8.914 25.421 1.00 94.56 904 ALA A CA 1
ATOM 6991 C C . ALA A 1 904 ? -12.641 8.382 26.726 1.00 94.56 904 ALA A C 1
ATOM 6993 O O . ALA A 1 904 ? -12.221 7.344 27.246 1.00 94.56 904 ALA A O 1
ATOM 6994 N N . ALA A 1 905 ? -13.659 9.076 27.243 1.00 94.06 905 ALA A N 1
ATOM 6995 C CA . ALA A 1 905 ? -14.437 8.659 28.406 1.00 94.06 905 ALA A CA 1
ATOM 6996 C C . ALA A 1 905 ? -15.368 7.478 28.108 1.00 94.06 905 ALA A C 1
ATOM 6998 O O . ALA A 1 905 ? -15.377 6.496 28.853 1.00 94.06 905 ALA A O 1
ATOM 6999 N N . LEU A 1 906 ? -16.121 7.559 27.007 1.00 92.88 906 LEU A N 1
ATOM 7000 C CA . LEU A 1 906 ? -17.088 6.534 26.611 1.00 92.88 906 LEU A CA 1
ATOM 7001 C C . LEU A 1 906 ? -16.396 5.215 26.234 1.00 92.88 906 LEU A C 1
ATOM 7003 O O . LEU A 1 906 ? -16.856 4.155 26.654 1.00 92.88 906 LEU A O 1
ATOM 7007 N N . LEU A 1 907 ? -15.237 5.258 25.559 1.00 90.31 907 LEU A N 1
ATOM 7008 C CA . LEU A 1 907 ? -14.420 4.058 25.309 1.00 90.31 907 LEU A CA 1
ATOM 7009 C C . LEU A 1 907 ? -13.918 3.410 26.611 1.00 90.31 907 LEU A C 1
ATOM 7011 O O . LEU A 1 907 ? -13.806 2.189 26.678 1.00 90.31 907 LEU A O 1
ATOM 7015 N N . GLN A 1 908 ? -13.687 4.205 27.662 1.00 89.50 908 GLN A N 1
ATOM 7016 C CA . GLN A 1 908 ? -13.385 3.711 29.010 1.00 89.50 908 GLN A CA 1
ATOM 7017 C C . GLN A 1 908 ? -14.617 3.441 29.887 1.00 89.50 908 GLN A C 1
ATOM 7019 O O . GLN A 1 908 ? -14.481 3.215 31.092 1.00 89.50 908 GLN A O 1
ATOM 7024 N N . ARG A 1 909 ? -15.816 3.428 29.291 1.00 89.25 909 ARG A N 1
ATOM 7025 C CA . ARG A 1 909 ? -17.099 3.137 29.950 1.00 89.25 909 ARG A CA 1
ATOM 7026 C C . ARG A 1 909 ? -17.391 4.056 31.147 1.00 89.25 909 ARG A C 1
ATOM 7028 O O . ARG A 1 909 ? -18.031 3.645 32.112 1.00 89.25 909 ARG A O 1
ATOM 7035 N N . LYS A 1 910 ? -16.923 5.308 31.099 1.00 91.94 910 LYS A N 1
ATOM 7036 C CA . LYS A 1 910 ? -17.237 6.327 32.109 1.00 91.94 910 LYS A CA 1
ATOM 7037 C C . LYS A 1 910 ? -18.494 7.105 31.713 1.00 91.94 910 LYS A C 1
ATOM 7039 O O . LYS A 1 910 ? -18.581 7.526 30.560 1.00 91.94 910 LYS A O 1
ATOM 7044 N N . PRO A 1 911 ? -19.441 7.342 32.641 1.00 94.44 911 PRO A N 1
ATOM 7045 C CA . PRO A 1 911 ? -20.560 8.245 32.397 1.00 94.44 911 PRO A CA 1
ATOM 7046 C C . PRO A 1 911 ? -20.070 9.653 32.045 1.00 94.44 911 PRO A C 1
ATOM 7048 O O . PRO A 1 911 ? -19.114 10.150 32.645 1.00 94.44 911 PRO A O 1
ATOM 7051 N N . VAL A 1 912 ? -20.741 10.306 31.099 1.00 95.75 912 VAL A N 1
ATOM 7052 C CA . VAL A 1 912 ? -20.417 11.647 30.604 1.00 95.75 912 VAL A CA 1
ATOM 7053 C C . VAL A 1 912 ? -21.634 12.555 30.739 1.00 95.75 912 VAL A C 1
ATOM 7055 O O . VAL A 1 912 ? -22.706 12.226 30.239 1.00 95.75 912 VAL A O 1
ATOM 7058 N N . VAL A 1 913 ? -21.469 13.734 31.342 1.00 97.25 913 VAL A N 1
ATOM 7059 C CA . VAL A 1 913 ? -22.465 14.819 31.296 1.00 97.25 913 VAL A CA 1
ATOM 7060 C C . VAL A 1 913 ? -21.955 15.930 30.388 1.00 97.25 913 VAL A C 1
ATOM 7062 O O . VAL A 1 913 ? -20.850 16.423 30.598 1.00 97.25 913 VAL A O 1
ATOM 7065 N N . CYS A 1 914 ? -22.746 16.350 29.401 1.00 97.06 914 CYS A N 1
ATOM 7066 C CA . CYS A 1 914 ? -22.386 17.430 28.477 1.00 97.06 914 CYS A CA 1
ATOM 7067 C C . CYS A 1 914 ? -23.461 18.524 28.461 1.00 97.06 914 CYS A C 1
ATOM 7069 O O . CYS A 1 914 ? -24.652 18.215 28.494 1.00 97.06 914 CYS A O 1
ATOM 7071 N N . SER A 1 915 ? -23.054 19.796 28.418 1.00 96.38 915 SER A N 1
ATOM 7072 C CA . SER A 1 915 ? -23.966 20.952 28.384 1.00 96.38 915 SER A CA 1
ATOM 7073 C C . SER A 1 915 ? -24.681 21.150 27.042 1.00 96.38 915 SER A C 1
ATOM 7075 O O . SER A 1 915 ? -25.600 21.960 26.951 1.00 96.38 915 SER A O 1
ATOM 7077 N N . MET A 1 916 ? -24.268 20.446 25.984 1.00 94.31 916 MET A N 1
ATOM 7078 C CA . MET A 1 916 ? -24.788 20.629 24.628 1.00 94.31 916 MET A CA 1
ATOM 7079 C C . MET A 1 916 ? -24.720 19.353 23.792 1.00 94.31 916 MET A C 1
ATOM 7081 O O . MET A 1 916 ? -24.025 18.400 24.138 1.00 94.31 916 MET A O 1
ATOM 7085 N N . GLU A 1 917 ? -25.468 19.345 22.691 1.00 92.38 917 GLU A N 1
ATOM 7086 C CA . GLU A 1 917 ? -25.376 18.309 21.666 1.00 92.38 917 GLU A CA 1
ATOM 7087 C C . GLU A 1 917 ? -24.233 18.643 20.696 1.00 92.38 917 GLU A C 1
ATOM 7089 O O . GLU A 1 917 ? -24.123 19.779 20.237 1.00 92.38 917 GLU A O 1
ATOM 7094 N N . LEU A 1 918 ? -23.397 17.650 20.385 1.00 90.56 918 LEU A N 1
ATOM 7095 C CA . LEU A 1 918 ? -22.223 17.771 19.507 1.00 90.56 918 LEU A CA 1
ATOM 7096 C C . LEU A 1 918 ? -22.246 16.767 18.338 1.00 90.56 918 LEU A C 1
ATOM 7098 O O . LEU A 1 918 ? -21.300 16.705 17.555 1.00 90.56 918 LEU A O 1
ATOM 7102 N N . GLY A 1 919 ? -23.299 15.954 18.214 1.00 89.75 919 GLY A N 1
ATOM 7103 C CA . GLY A 1 919 ? -23.356 14.855 17.250 1.00 89.75 919 GLY A CA 1
ATOM 7104 C C . GLY A 1 919 ? -22.510 13.651 17.670 1.00 89.75 919 GLY A C 1
ATOM 7105 O O . GLY A 1 919 ? -21.988 12.936 16.815 1.00 89.75 919 GLY A O 1
ATOM 7106 N N . VAL A 1 920 ? -22.341 13.434 18.978 1.00 92.06 920 VAL A N 1
ATOM 7107 C CA . VAL A 1 920 ? -21.692 12.224 19.504 1.00 92.06 920 VAL A CA 1
ATOM 7108 C C . VAL A 1 920 ? -22.680 11.061 19.424 1.00 92.06 920 VAL A C 1
ATOM 7110 O O . VAL A 1 920 ? -23.857 11.215 19.744 1.00 92.06 920 VAL A O 1
ATOM 7113 N N . THR A 1 921 ? -22.205 9.885 19.008 1.00 88.12 921 THR A N 1
ATOM 7114 C CA . THR A 1 921 ? -23.024 8.667 18.933 1.00 88.12 921 THR A CA 1
ATOM 7115 C C . THR A 1 921 ? -23.756 8.414 20.260 1.00 88.12 921 THR A C 1
ATOM 7117 O O . THR A 1 921 ? -23.141 8.396 21.326 1.00 88.12 921 THR A O 1
ATOM 7120 N N . ALA A 1 922 ? -25.074 8.212 20.207 1.00 88.94 922 ALA A N 1
ATOM 7121 C CA . ALA A 1 922 ? -25.883 8.012 21.406 1.00 88.94 922 ALA A CA 1
ATOM 7122 C C . ALA A 1 922 ? -25.541 6.682 22.109 1.00 88.94 922 ALA A C 1
ATOM 7124 O O . ALA A 1 922 ? -25.515 5.623 21.486 1.00 88.94 922 ALA A O 1
ATOM 7125 N N . THR A 1 923 ? -25.330 6.741 23.424 1.00 90.62 923 THR A N 1
ATOM 7126 C CA . THR A 1 923 ? -25.095 5.591 24.316 1.00 90.62 923 THR A CA 1
ATOM 7127 C C . THR A 1 923 ? -25.692 5.910 25.696 1.00 90.62 923 THR A C 1
ATOM 7129 O O . THR A 1 923 ? -25.733 7.089 26.063 1.00 90.62 923 THR A O 1
ATOM 7132 N N . PRO A 1 924 ? -26.161 4.926 26.493 1.00 90.38 924 PRO A N 1
ATOM 7133 C CA . PRO A 1 924 ? -26.724 5.178 27.826 1.00 90.38 924 PRO A CA 1
ATOM 7134 C C . PRO A 1 924 ? -25.781 5.898 28.801 1.00 90.38 924 PRO A C 1
ATOM 7136 O O . PRO A 1 924 ? -26.255 6.495 29.767 1.00 90.38 924 PRO A O 1
ATOM 7139 N N . LEU A 1 925 ? -24.468 5.866 28.546 1.00 92.25 925 LEU A N 1
ATOM 7140 C CA . LEU A 1 925 ? -23.452 6.574 29.329 1.00 92.25 925 LEU A CA 1
ATOM 7141 C C . LEU A 1 925 ? -23.340 8.073 28.996 1.00 92.25 925 LEU A C 1
ATOM 7143 O O . LEU A 1 925 ? -22.675 8.796 29.735 1.00 92.25 925 LEU A O 1
ATOM 7147 N N . LEU A 1 926 ? -23.964 8.560 27.916 1.00 94.62 926 LEU A N 1
ATOM 7148 C CA . LEU A 1 926 ? -23.931 9.968 27.514 1.00 94.62 926 LEU A CA 1
ATOM 7149 C C . LEU A 1 926 ? -25.199 10.705 27.974 1.00 94.62 926 LEU A C 1
ATOM 7151 O O . LEU A 1 926 ? -26.324 10.358 27.613 1.00 94.62 926 LEU A O 1
ATOM 7155 N N . HIS A 1 927 ? -25.021 11.767 28.755 1.00 95.81 927 HIS A N 1
ATOM 7156 C CA . HIS A 1 927 ? -26.097 12.585 29.307 1.00 95.81 927 HIS A CA 1
ATOM 7157 C C . HIS A 1 927 ? -25.977 14.040 28.838 1.00 95.81 927 HIS A C 1
ATOM 7159 O O . HIS A 1 927 ? -25.361 14.877 29.498 1.00 95.81 927 HIS A O 1
ATOM 7165 N N . VAL A 1 928 ? -26.610 14.361 27.709 1.00 96.75 928 VAL A N 1
ATOM 7166 C CA . VAL A 1 928 ? -26.742 15.749 27.239 1.00 96.75 928 VAL A CA 1
ATOM 7167 C C . VAL A 1 928 ? -27.779 16.490 28.093 1.00 96.75 928 VAL A C 1
ATOM 7169 O O . VAL A 1 928 ? -28.890 15.995 28.313 1.00 96.75 928 VAL A O 1
ATOM 7172 N N . ARG A 1 929 ? -27.413 17.660 28.624 1.00 97.00 929 ARG A N 1
ATOM 7173 C CA . ARG A 1 929 ? -28.223 18.500 29.521 1.00 97.00 929 ARG A CA 1
ATOM 7174 C C . ARG A 1 929 ? -28.046 19.970 29.141 1.00 97.00 929 ARG A C 1
ATOM 7176 O O . ARG A 1 929 ? -27.109 20.619 29.587 1.00 97.00 929 ARG A O 1
ATOM 7183 N N . THR A 1 930 ? -28.956 20.486 28.317 1.00 94.69 930 THR A N 1
ATOM 7184 C CA . THR A 1 930 ? -28.889 21.845 27.742 1.00 94.69 930 THR A CA 1
ATOM 7185 C C . THR A 1 930 ? -29.371 22.960 28.672 1.00 94.69 930 THR A C 1
ATOM 7187 O O . THR A 1 930 ? -29.432 24.116 28.261 1.00 94.69 930 THR A O 1
ATOM 7190 N N . ASP A 1 931 ? -29.707 22.644 29.923 1.00 95.31 931 ASP A N 1
ATOM 7191 C CA . ASP A 1 931 ? -29.962 23.625 30.974 1.00 95.31 931 ASP A CA 1
ATOM 7192 C C . ASP A 1 931 ? -29.040 23.386 32.178 1.00 95.31 931 ASP A C 1
ATOM 7194 O O . ASP A 1 931 ? -28.815 22.251 32.607 1.00 95.31 931 ASP A O 1
ATOM 7198 N N . LEU A 1 932 ? -28.514 24.478 32.736 1.00 96.44 932 LEU A N 1
ATOM 7199 C CA . LEU A 1 932 ? -27.519 24.444 33.811 1.00 96.44 932 LEU A CA 1
ATOM 7200 C C . LEU A 1 932 ? -28.042 23.694 35.045 1.00 96.44 932 LEU A C 1
ATOM 7202 O O . LEU A 1 932 ? -27.308 22.929 35.670 1.00 96.44 932 LEU A O 1
ATOM 7206 N N . ALA A 1 933 ? -29.320 23.875 35.389 1.00 95.75 933 ALA A N 1
ATOM 7207 C CA . ALA A 1 933 ? -29.910 23.264 36.574 1.00 95.75 933 ALA A CA 1
ATOM 7208 C C . ALA A 1 933 ? -29.948 21.730 36.475 1.00 95.75 933 ALA A C 1
ATOM 7210 O O . ALA A 1 933 ? -29.567 21.059 37.438 1.00 95.75 933 ALA A O 1
ATOM 7211 N N . SER A 1 934 ? -30.355 21.171 35.330 1.00 96.69 934 SER A N 1
ATOM 7212 C CA . SER A 1 934 ? -30.358 19.723 35.102 1.00 96.69 934 SER A CA 1
ATOM 7213 C C . SER A 1 934 ? -28.954 19.159 34.881 1.00 96.69 934 SER A C 1
ATOM 7215 O O . SER A 1 934 ? -28.686 18.053 35.344 1.00 96.69 934 SER A O 1
ATOM 7217 N N . PHE A 1 935 ? -28.031 19.914 34.275 1.00 97.81 935 PHE A N 1
ATOM 7218 C CA . PHE A 1 935 ? -26.614 19.546 34.178 1.00 97.81 935 PHE A CA 1
ATOM 7219 C C . PHE A 1 935 ? -25.982 19.407 35.568 1.00 97.81 935 PHE A C 1
ATOM 7221 O O . PHE A 1 935 ? -25.454 18.349 35.914 1.00 97.81 935 PHE A O 1
ATOM 7228 N N . ALA A 1 936 ? -26.121 20.430 36.415 1.00 97.12 936 ALA A N 1
ATOM 7229 C CA . ALA A 1 936 ? -25.593 20.414 37.774 1.00 97.12 936 ALA A CA 1
ATOM 7230 C C . ALA A 1 936 ? -26.246 19.325 38.644 1.00 97.12 936 ALA A C 1
ATOM 7232 O O . ALA A 1 936 ? -25.559 18.703 39.457 1.00 97.12 936 ALA A O 1
ATOM 7233 N N . ALA A 1 937 ? -27.545 19.061 38.456 1.00 96.50 937 ALA A N 1
ATOM 7234 C CA . ALA A 1 937 ? -28.248 17.967 39.126 1.00 96.50 937 ALA A CA 1
ATOM 7235 C C . ALA A 1 937 ? -27.800 16.580 38.628 1.00 96.50 937 ALA A C 1
ATOM 7237 O O . ALA A 1 937 ? -27.665 15.664 39.435 1.00 96.50 937 ALA A O 1
ATOM 7238 N N . GLN A 1 938 ? -27.523 16.418 37.329 1.00 97.00 938 GLN A N 1
ATOM 7239 C CA . GLN A 1 938 ? -27.025 15.167 36.750 1.00 97.00 938 GLN A CA 1
ATOM 7240 C C . GLN A 1 938 ? -25.613 14.838 37.255 1.00 97.00 938 GLN A C 1
ATOM 7242 O O . GLN A 1 938 ? -25.351 13.688 37.603 1.00 97.00 938 GLN A O 1
ATOM 7247 N N . CYS A 1 939 ? -24.731 15.837 37.367 1.00 96.19 939 CYS A N 1
ATOM 7248 C CA . CYS A 1 939 ? -23.417 15.687 38.001 1.00 96.19 939 CYS A CA 1
ATOM 7249 C C . CYS A 1 939 ? -23.544 15.229 39.466 1.00 96.19 939 CYS A C 1
ATOM 7251 O O . CYS A 1 939 ? -22.867 14.289 39.880 1.00 96.19 939 CYS A O 1
ATOM 7253 N N . GLY A 1 940 ? -24.457 15.836 40.234 1.00 95.12 940 GLY A N 1
ATOM 7254 C CA . GLY A 1 940 ? -24.761 15.419 41.608 1.00 95.12 940 GLY A CA 1
ATOM 7255 C C . GLY A 1 940 ? -25.321 13.996 41.707 1.00 95.12 940 GLY A C 1
ATOM 7256 O O . GLY A 1 940 ? -24.935 13.242 42.598 1.00 95.12 940 GLY A O 1
ATOM 7257 N N . ALA A 1 941 ? -26.188 13.604 40.769 1.00 94.38 941 ALA A N 1
ATOM 7258 C CA . ALA A 1 941 ? -26.763 12.264 40.709 1.00 94.38 941 ALA A CA 1
ATOM 7259 C C . ALA A 1 941 ? -25.707 11.189 40.401 1.00 94.38 941 ALA A C 1
ATOM 7261 O O . ALA A 1 941 ? -25.682 10.165 41.077 1.00 94.38 941 ALA A O 1
ATOM 7262 N N . LEU A 1 942 ? -24.808 11.426 39.437 1.00 93.19 942 LEU A N 1
ATOM 7263 C CA . LEU A 1 942 ? -23.725 10.488 39.108 1.00 93.19 942 LEU A CA 1
ATOM 7264 C C . LEU A 1 942 ? -22.706 10.354 40.241 1.00 93.19 942 LEU A C 1
ATOM 7266 O O . LEU A 1 942 ? -22.255 9.250 40.520 1.00 93.19 942 LEU A O 1
ATOM 7270 N N . ALA A 1 943 ? -22.391 11.444 40.943 1.00 90.75 943 ALA A N 1
ATOM 7271 C CA . ALA A 1 943 ? -21.495 11.410 42.100 1.00 90.75 943 ALA A CA 1
ATOM 7272 C C . ALA A 1 943 ? -22.030 10.605 43.296 1.00 90.75 943 ALA A C 1
ATOM 7274 O O . ALA A 1 943 ? -21.240 10.228 44.164 1.00 90.75 943 ALA A O 1
ATOM 7275 N N . ALA A 1 944 ? -23.349 10.392 43.357 1.00 86.50 944 ALA A N 1
ATOM 7276 C CA . ALA A 1 944 ? -24.039 9.613 44.382 1.00 86.50 944 ALA A CA 1
ATOM 7277 C C . ALA A 1 944 ? -24.474 8.213 43.899 1.00 86.50 944 ALA A C 1
ATOM 7279 O O . ALA A 1 944 ? -24.988 7.431 44.700 1.00 86.50 944 ALA A O 1
ATOM 7280 N N . ALA A 1 945 ? -24.304 7.904 42.611 1.00 82.06 945 ALA A N 1
ATOM 7281 C CA . ALA A 1 945 ? -24.646 6.615 42.024 1.00 82.06 945 ALA A CA 1
ATOM 7282 C C . ALA A 1 945 ? -23.521 5.588 42.224 1.00 82.06 945 ALA A C 1
ATOM 7284 O O . ALA A 1 945 ? -22.346 5.937 42.341 1.00 82.06 945 ALA A O 1
ATOM 7285 N N . GLU A 1 946 ? -23.873 4.301 42.215 1.00 77.25 946 GLU A N 1
ATOM 7286 C CA . GLU A 1 946 ? -22.868 3.243 42.094 1.00 77.25 946 GLU A CA 1
ATOM 7287 C C . GLU A 1 946 ? -22.269 3.230 40.671 1.00 77.25 946 GLU A C 1
ATOM 7289 O O . GLU A 1 946 ? -22.978 3.545 39.708 1.00 77.25 946 GLU A O 1
ATOM 7294 N N . PRO A 1 947 ? -20.984 2.857 40.499 1.00 71.38 947 PRO A N 1
ATOM 7295 C CA . PRO A 1 947 ? -20.342 2.816 39.188 1.00 71.38 947 PRO A CA 1
ATOM 7296 C C . PRO A 1 947 ? -21.079 1.911 38.190 1.00 71.38 947 PRO A C 1
ATOM 7298 O O . PRO A 1 947 ? -21.159 0.692 38.364 1.00 71.38 947 PRO A O 1
ATOM 7301 N N . VAL A 1 948 ? -21.580 2.505 37.105 1.00 66.31 948 VAL A N 1
ATOM 7302 C CA . VAL A 1 948 ? -22.285 1.780 36.040 1.00 66.31 948 VAL A CA 1
ATOM 7303 C C . VAL A 1 948 ? -21.302 0.886 35.282 1.00 66.31 948 VAL A C 1
ATOM 7305 O O . VAL A 1 948 ? -20.398 1.364 34.604 1.00 66.31 948 VAL A O 1
ATOM 7308 N N . THR A 1 949 ? -21.499 -0.429 35.368 1.00 60.62 949 THR A N 1
ATOM 7309 C CA . THR A 1 949 ? -20.681 -1.447 34.687 1.00 60.62 949 THR A CA 1
ATOM 7310 C C . THR A 1 949 ? -21.399 -1.994 33.453 1.00 60.62 949 THR A C 1
ATOM 7312 O O . THR A 1 949 ? -21.764 -3.164 33.380 1.00 60.62 949 THR A O 1
ATOM 7315 N N . GLN A 1 950 ? -21.617 -1.131 32.457 1.00 65.81 950 GLN A N 1
ATOM 7316 C CA . GLN A 1 950 ? -22.204 -1.537 31.179 1.00 65.81 950 GLN A CA 1
ATOM 7317 C C . GLN A 1 950 ? -21.113 -1.957 30.180 1.00 65.81 950 GLN A C 1
ATOM 7319 O O . GLN A 1 950 ? -20.175 -1.205 29.921 1.00 65.81 950 GLN A O 1
ATOM 7324 N N . ASN A 1 951 ? -21.241 -3.153 29.595 1.00 69.56 951 ASN A N 1
ATOM 7325 C CA . ASN A 1 951 ? -20.463 -3.539 28.416 1.00 69.56 951 ASN A CA 1
ATOM 7326 C C . ASN A 1 951 ? -21.088 -2.872 27.182 1.00 69.56 951 ASN A C 1
ATOM 7328 O O . ASN A 1 951 ? -22.225 -3.184 26.835 1.00 69.56 951 ASN A O 1
ATOM 7332 N N . ASP A 1 952 ? -20.344 -1.983 26.522 1.00 77.19 952 ASP A N 1
ATOM 7333 C CA . ASP A 1 952 ? -20.756 -1.308 25.281 1.00 77.19 952 ASP A CA 1
ATOM 7334 C C . ASP A 1 952 ? -19.665 -1.446 24.200 1.00 77.19 952 ASP A C 1
ATOM 7336 O O . ASP A 1 952 ? -19.145 -0.485 23.636 1.00 77.19 952 ASP A O 1
ATOM 7340 N N . ASP A 1 953 ? -19.244 -2.687 23.949 1.00 81.56 953 ASP A N 1
ATOM 7341 C CA . ASP A 1 953 ? -18.162 -2.987 22.999 1.00 81.56 953 ASP A CA 1
ATOM 7342 C C . ASP A 1 953 ? -18.556 -2.700 21.541 1.00 81.56 953 ASP A C 1
ATOM 7344 O O . ASP A 1 953 ? -17.688 -2.460 20.702 1.00 81.56 953 ASP A O 1
ATOM 7348 N N . ILE A 1 954 ? -19.862 -2.672 21.250 1.00 84.06 954 ILE A N 1
ATOM 7349 C CA . ILE A 1 954 ? -20.410 -2.247 19.956 1.00 84.06 954 ILE A CA 1
ATOM 7350 C C . ILE A 1 954 ? -20.176 -0.744 19.748 1.00 84.06 954 ILE A C 1
ATOM 7352 O O . ILE A 1 954 ? -19.742 -0.344 18.666 1.00 84.06 954 ILE A O 1
ATOM 7356 N N . PHE A 1 955 ? -20.359 0.092 20.781 1.00 87.69 955 PHE A N 1
ATOM 7357 C CA . PHE A 1 955 ? -19.966 1.500 20.712 1.00 87.69 955 PHE A CA 1
ATOM 7358 C C . PHE A 1 955 ? -18.460 1.655 20.468 1.00 87.69 955 PHE A C 1
ATOM 7360 O O . PHE A 1 955 ? -18.069 2.462 19.624 1.00 87.69 955 PHE A O 1
ATOM 7367 N N . VAL A 1 956 ? -17.615 0.872 21.152 1.00 84.94 956 VAL A N 1
ATOM 7368 C CA . VAL A 1 956 ? -16.152 0.906 20.952 1.00 84.94 956 VAL A CA 1
ATOM 7369 C C . VAL A 1 956 ? -15.780 0.533 19.513 1.00 84.94 956 VAL A C 1
ATOM 7371 O O . VAL A 1 956 ? -14.957 1.220 18.909 1.00 84.94 956 VAL A O 1
ATOM 7374 N N . ALA A 1 957 ? -16.404 -0.502 18.943 1.00 86.25 957 ALA A N 1
ATOM 7375 C CA . ALA A 1 957 ? -16.196 -0.906 17.553 1.00 86.25 957 ALA A CA 1
ATOM 7376 C C . ALA A 1 957 ? -16.605 0.197 16.560 1.00 86.25 957 ALA A C 1
ATOM 7378 O O . ALA A 1 957 ? -15.810 0.608 15.715 1.00 86.25 957 ALA A O 1
ATOM 7379 N N . GLY A 1 958 ? -17.805 0.764 16.723 1.00 88.81 958 GLY A N 1
ATOM 7380 C CA . GLY A 1 958 ? -18.317 1.833 15.858 1.00 88.81 958 GLY A CA 1
ATOM 7381 C C . GLY A 1 958 ? -17.624 3.197 15.998 1.00 88.81 958 GLY A C 1
ATOM 7382 O O . GLY A 1 958 ? -17.790 4.048 15.122 1.00 88.81 958 GLY A O 1
ATOM 7383 N N . ASN A 1 959 ? -16.856 3.439 17.069 1.00 91.38 959 ASN A N 1
ATOM 7384 C CA . ASN A 1 959 ? -16.297 4.763 17.398 1.00 91.38 959 ASN A CA 1
ATOM 7385 C C . ASN A 1 959 ? -14.787 4.755 17.706 1.00 91.38 959 ASN A C 1
ATOM 7387 O O . ASN A 1 959 ? -14.283 5.607 18.441 1.00 91.38 959 ASN A O 1
ATOM 7391 N N . SER A 1 960 ? -14.052 3.810 17.118 1.00 92.38 960 SER A N 1
ATOM 7392 C CA . SER A 1 960 ? -12.586 3.758 17.153 1.00 92.38 960 SER A CA 1
ATOM 7393 C C . SER A 1 960 ? -11.967 4.540 15.980 1.00 92.38 960 SER A C 1
ATOM 7395 O O . SER A 1 960 ? -12.538 4.583 14.889 1.00 92.38 960 SER A O 1
ATOM 7397 N N . TRP A 1 961 ? -10.767 5.117 16.157 1.00 93.81 961 TRP A N 1
ATOM 7398 C CA . TRP A 1 961 ? -10.034 5.745 15.039 1.00 93.81 961 TRP A CA 1
ATOM 7399 C C . TRP A 1 961 ? -9.703 4.773 13.901 1.00 93.81 961 TRP A C 1
ATOM 7401 O O . TRP A 1 961 ? -9.540 5.213 12.768 1.00 93.81 961 TRP A O 1
ATOM 7411 N N . LEU A 1 962 ? -9.658 3.465 14.167 1.00 91.81 962 LEU A N 1
ATOM 7412 C CA . LEU A 1 962 ? -9.416 2.450 13.143 1.00 91.81 962 LEU A CA 1
ATOM 7413 C C . LEU A 1 962 ? -10.627 2.342 12.202 1.00 91.81 962 LEU A C 1
ATOM 7415 O O . LEU A 1 962 ? -10.473 2.427 10.988 1.00 91.81 962 LEU A O 1
ATOM 7419 N N . GLY A 1 963 ? -11.841 2.350 12.763 1.00 90.44 963 GLY A N 1
ATOM 7420 C CA . GLY A 1 963 ? -13.081 2.458 11.988 1.00 90.44 963 GLY A CA 1
ATOM 7421 C C . GLY A 1 963 ? -13.229 3.790 11.233 1.00 90.44 963 GLY A C 1
ATOM 7422 O O . GLY A 1 963 ? -13.861 3.832 10.182 1.00 90.44 963 GLY A O 1
ATOM 7423 N N . ARG A 1 964 ? -12.622 4.887 11.714 1.00 92.25 964 ARG A N 1
ATOM 7424 C CA . ARG A 1 964 ? -12.550 6.161 10.962 1.00 92.25 964 ARG A CA 1
ATOM 7425 C C . ARG A 1 964 ? -11.536 6.096 9.815 1.00 92.25 964 ARG A C 1
ATOM 7427 O O . ARG A 1 964 ? -11.805 6.627 8.741 1.00 92.25 964 ARG A O 1
ATOM 7434 N N . ILE A 1 965 ? -10.411 5.405 10.006 1.00 92.25 965 ILE A N 1
ATOM 7435 C CA . ILE A 1 965 ? -9.452 5.117 8.930 1.00 92.25 965 ILE A CA 1
ATOM 7436 C C . ILE A 1 965 ? -10.099 4.236 7.861 1.00 92.25 965 ILE A C 1
ATOM 7438 O O . ILE A 1 965 ? -9.925 4.537 6.692 1.00 92.25 965 ILE A O 1
ATOM 7442 N N . GLU A 1 966 ? -10.922 3.248 8.218 1.00 90.19 966 GLU A N 1
ATOM 7443 C CA . GLU A 1 966 ? -11.723 2.473 7.251 1.00 90.19 966 GLU A CA 1
ATOM 7444 C C . GLU A 1 966 ? -12.736 3.324 6.473 1.00 90.19 966 GLU A C 1
ATOM 7446 O O . GLU A 1 966 ? -12.990 3.053 5.305 1.00 90.19 966 GLU A O 1
ATOM 7451 N N . GLN A 1 967 ? -13.304 4.376 7.066 1.00 90.56 967 GLN A N 1
ATOM 7452 C CA . GLN A 1 967 ? -14.195 5.289 6.337 1.00 90.56 967 GLN A CA 1
ATOM 7453 C C . GLN A 1 967 ? -13.419 6.155 5.325 1.00 90.56 967 GLN A C 1
ATOM 7455 O O . GLN A 1 967 ? -13.899 6.414 4.221 1.00 90.56 967 GLN A O 1
ATOM 7460 N N . LEU A 1 968 ? -12.192 6.568 5.652 1.00 90.69 968 LEU A N 1
ATOM 7461 C CA . LEU A 1 968 ? -11.308 7.333 4.758 1.00 90.69 968 LEU A CA 1
ATOM 7462 C C . LEU A 1 968 ? -10.620 6.455 3.694 1.00 90.69 968 LEU A C 1
ATOM 7464 O O . LEU A 1 968 ? -10.483 6.840 2.531 1.00 90.69 968 LEU A O 1
ATOM 7468 N N . CYS A 1 969 ? -10.204 5.260 4.096 1.00 88.69 969 CYS A N 1
ATOM 7469 C CA . CYS A 1 969 ? -9.450 4.268 3.339 1.00 88.69 969 CYS A CA 1
ATOM 7470 C C . CYS A 1 969 ? -10.228 2.939 3.345 1.00 88.69 969 CYS A C 1
ATOM 7472 O O . CYS A 1 969 ? -9.831 2.002 4.042 1.00 88.69 969 CYS A O 1
ATOM 7474 N N . PRO A 1 970 ? -11.362 2.856 2.621 1.00 87.62 970 PRO A N 1
ATOM 7475 C CA . PRO A 1 970 ? -12.200 1.666 2.637 1.00 87.62 970 PRO A CA 1
ATOM 7476 C C . PRO A 1 970 ? -11.446 0.446 2.094 1.00 87.62 970 PRO A C 1
ATOM 7478 O O . PRO A 1 970 ? -10.770 0.549 1.066 1.00 87.62 970 PRO A O 1
ATOM 7481 N N . PRO A 1 971 ? -11.561 -0.716 2.761 1.00 83.94 971 PRO A N 1
ATOM 7482 C CA . PRO A 1 971 ? -10.867 -1.926 2.352 1.00 83.94 971 PRO A CA 1
ATOM 7483 C C . PRO A 1 971 ? -11.351 -2.402 0.979 1.00 83.94 971 PRO A C 1
ATOM 7485 O O . PRO A 1 971 ? -12.553 -2.471 0.716 1.00 83.94 971 PRO A O 1
ATOM 7488 N N . GLN A 1 972 ? -10.411 -2.783 0.114 1.00 80.56 972 GLN A N 1
ATOM 7489 C CA . GLN A 1 972 ? -10.727 -3.344 -1.199 1.00 80.56 972 GLN A CA 1
ATOM 7490 C C . GLN A 1 972 ? -11.410 -4.715 -1.037 1.00 80.56 972 GLN A C 1
ATOM 7492 O O . GLN A 1 972 ? -10.813 -5.604 -0.421 1.00 80.56 972 GLN A O 1
ATOM 7497 N N . PRO A 1 973 ? -12.627 -4.932 -1.577 1.00 86.62 973 PRO A N 1
ATOM 7498 C CA . PRO A 1 973 ? -13.312 -6.215 -1.461 1.00 86.62 973 PRO A CA 1
ATOM 7499 C C . PRO A 1 973 ? -12.533 -7.347 -2.137 1.00 86.62 973 PRO A C 1
ATOM 7501 O O . PRO A 1 973 ? -12.061 -7.215 -3.267 1.00 86.62 973 PRO A O 1
ATOM 7504 N N . ARG A 1 974 ? -12.420 -8.481 -1.444 1.00 84.69 974 ARG A N 1
ATOM 7505 C CA . ARG A 1 974 ? -11.693 -9.674 -1.907 1.00 84.69 974 ARG A CA 1
ATOM 7506 C C . ARG A 1 974 ? -12.526 -10.944 -1.855 1.00 84.69 974 ARG A C 1
ATOM 7508 O O . ARG A 1 974 ? -12.391 -11.777 -2.745 1.00 84.69 974 ARG A O 1
ATOM 7515 N N . HIS A 1 975 ? -13.342 -11.096 -0.808 1.00 90.88 975 HIS A N 1
ATOM 7516 C CA . HIS A 1 975 ? -14.160 -12.286 -0.549 1.00 90.88 975 HIS A CA 1
ATOM 7517 C C . HIS A 1 975 ? -13.399 -13.619 -0.735 1.00 90.88 975 HIS A C 1
ATOM 7519 O O . HIS A 1 975 ? -13.927 -14.568 -1.312 1.00 90.88 975 HIS A O 1
ATOM 7525 N N . ASP A 1 976 ? -12.142 -13.691 -0.268 1.00 94.50 976 ASP A N 1
ATOM 7526 C CA . ASP A 1 976 ? -11.254 -14.858 -0.424 1.00 94.50 976 ASP A CA 1
ATOM 7527 C C . ASP A 1 976 ? -10.793 -15.497 0.905 1.00 94.50 976 ASP A C 1
ATOM 7529 O O . ASP A 1 976 ? -9.994 -16.441 0.892 1.00 94.50 976 ASP A O 1
ATOM 7533 N N . VAL A 1 977 ? -11.340 -15.043 2.042 1.00 97.56 977 VAL A N 1
ATOM 7534 C CA . VAL A 1 977 ? -11.075 -15.570 3.395 1.00 97.56 977 VAL A CA 1
ATOM 7535 C C . VAL A 1 977 ? -12.277 -16.352 3.942 1.00 97.56 977 VAL A C 1
ATOM 7537 O O . VAL A 1 977 ? -13.350 -15.782 4.125 1.00 97.56 977 VAL A O 1
ATOM 7540 N N . SER A 1 978 ? -12.102 -17.630 4.287 1.00 98.31 978 SER A N 1
ATOM 7541 C CA . SER A 1 978 ? -13.064 -18.347 5.139 1.00 98.31 978 SER A CA 1
ATOM 7542 C C . SER A 1 978 ? -12.705 -18.148 6.607 1.00 98.31 978 SER A C 1
ATOM 7544 O O . SER A 1 978 ? -11.579 -18.439 7.024 1.00 98.31 978 SER A O 1
ATOM 7546 N N . VAL A 1 979 ? -13.670 -17.691 7.399 1.00 98.38 979 VAL A N 1
ATOM 7547 C CA . VAL A 1 979 ? -13.517 -17.509 8.844 1.00 98.38 979 VAL A CA 1
ATOM 7548 C C . VAL A 1 979 ? -14.081 -18.725 9.570 1.00 98.38 979 VAL A C 1
ATOM 7550 O O . VAL A 1 979 ? -15.250 -19.051 9.389 1.00 98.38 979 VAL A O 1
ATOM 7553 N N . VAL A 1 980 ? -13.273 -19.383 10.401 1.00 98.25 980 VAL A N 1
ATOM 7554 C CA . VAL A 1 980 ? -13.688 -20.515 11.243 1.00 98.25 980 VAL A CA 1
ATOM 7555 C C . VAL A 1 980 ? -13.692 -20.074 12.705 1.00 98.25 980 VAL A C 1
ATOM 7557 O O . VAL A 1 980 ? -12.655 -19.672 13.230 1.00 98.25 980 VAL A O 1
ATOM 7560 N N . ILE A 1 981 ? -14.849 -20.162 13.362 1.00 97.25 981 ILE A N 1
ATOM 7561 C CA . ILE A 1 981 ? -15.042 -19.762 14.763 1.00 97.25 981 ILE A CA 1
ATOM 7562 C C . ILE A 1 981 ? -15.546 -20.955 15.560 1.00 97.25 981 ILE A C 1
ATOM 7564 O O . ILE A 1 981 ? -16.542 -21.567 15.183 1.00 97.25 981 ILE A O 1
ATOM 7568 N N . LEU A 1 982 ? -14.892 -21.269 16.675 1.00 94.19 982 LEU A N 1
ATOM 7569 C CA . LEU A 1 982 ? -15.338 -22.322 17.585 1.00 94.19 982 LEU A CA 1
ATOM 7570 C C . LEU A 1 982 ? -16.167 -21.719 18.734 1.00 94.19 982 LEU A C 1
ATOM 7572 O O . LEU A 1 982 ? -15.757 -20.736 19.363 1.00 94.19 982 LEU A O 1
ATOM 7576 N N . ILE A 1 983 ? -17.328 -22.309 19.029 1.00 92.94 983 ILE A N 1
ATOM 7577 C CA . ILE A 1 983 ? -18.173 -21.937 20.173 1.00 92.94 983 ILE A CA 1
ATOM 7578 C C . ILE A 1 983 ? -18.431 -23.153 21.069 1.00 92.94 983 ILE A C 1
ATOM 7580 O O . ILE A 1 983 ? -18.799 -24.221 20.592 1.00 92.94 983 ILE A O 1
ATOM 7584 N N . HIS A 1 984 ? -18.255 -22.978 22.378 1.00 92.00 984 HIS A N 1
ATOM 7585 C CA . HIS A 1 984 ? -18.709 -23.915 23.402 1.00 92.00 984 HIS A CA 1
ATOM 7586 C C . HIS A 1 984 ? -19.248 -23.110 24.586 1.00 92.00 984 HIS A C 1
ATOM 7588 O O . HIS A 1 984 ? -18.477 -22.396 25.219 1.00 92.00 984 HIS A O 1
ATOM 7594 N N . ASN A 1 985 ? -20.548 -23.205 24.877 1.00 91.38 985 ASN A N 1
ATOM 7595 C CA . ASN A 1 985 ? -21.186 -22.546 26.030 1.00 91.38 985 ASN A CA 1
ATOM 7596 C C . ASN A 1 985 ? -20.869 -21.029 26.174 1.00 91.38 985 ASN A C 1
ATOM 7598 O O . ASN A 1 985 ? -20.529 -20.555 27.257 1.00 91.38 985 ASN A O 1
ATOM 7602 N N . ASN A 1 986 ? -20.958 -20.279 25.065 1.00 89.00 986 ASN A N 1
ATOM 7603 C CA . ASN A 1 986 ? -20.601 -18.852 24.965 1.00 89.00 986 ASN A CA 1
ATOM 7604 C C . ASN A 1 986 ? -21.740 -17.960 24.401 1.00 89.00 986 ASN A C 1
ATOM 7606 O O . ASN A 1 986 ? -21.489 -16.933 23.759 1.00 89.00 986 ASN A O 1
ATOM 7610 N N . ALA A 1 987 ? -23.008 -18.316 24.635 1.00 90.44 987 ALA A N 1
ATOM 7611 C CA . ALA A 1 987 ? -24.189 -17.595 24.138 1.00 90.44 987 ALA A CA 1
ATOM 7612 C C . ALA A 1 987 ? -24.184 -16.095 24.482 1.00 90.44 987 ALA A C 1
ATOM 7614 O O . ALA A 1 987 ? -24.600 -15.271 23.670 1.00 90.44 987 ALA A O 1
ATOM 7615 N N . GLY A 1 988 ? -23.668 -15.729 25.661 1.00 86.75 988 GLY A N 1
ATOM 7616 C CA . GLY A 1 988 ? -23.605 -14.341 26.127 1.00 86.75 988 GLY A CA 1
ATOM 7617 C C . GLY A 1 988 ? -22.609 -13.436 25.386 1.00 86.75 988 GLY A C 1
ATOM 7618 O O . GLY A 1 988 ? -22.655 -12.225 25.587 1.00 86.75 988 GLY A O 1
ATOM 7619 N N . ILE A 1 989 ? -21.712 -13.987 24.555 1.00 87.75 989 ILE A N 1
ATOM 7620 C CA . ILE A 1 989 ? -20.644 -13.218 23.883 1.00 87.75 989 ILE A CA 1
ATOM 7621 C C . ILE A 1 989 ? -20.530 -13.461 22.372 1.00 87.75 989 ILE A C 1
ATOM 7623 O O . ILE A 1 989 ? -20.067 -12.564 21.665 1.00 87.75 989 ILE A O 1
ATOM 7627 N N . ILE A 1 990 ? -20.995 -14.603 21.845 1.00 92.44 990 ILE A N 1
ATOM 7628 C CA . ILE A 1 990 ? -20.862 -14.916 20.409 1.00 92.44 990 ILE A CA 1
ATOM 7629 C C . ILE A 1 990 ? -21.509 -13.850 19.507 1.00 92.44 990 ILE A C 1
ATOM 7631 O O . ILE A 1 990 ? -20.940 -13.496 18.475 1.00 92.44 990 ILE A O 1
ATOM 7635 N N . ALA A 1 991 ? -22.640 -13.263 19.913 1.00 93.12 991 ALA A N 1
ATOM 7636 C CA . ALA A 1 991 ? -23.308 -12.213 19.143 1.00 93.12 991 ALA A CA 1
ATOM 7637 C C . ALA A 1 991 ? -22.401 -10.989 18.904 1.00 93.12 991 ALA A C 1
ATOM 7639 O O . ALA A 1 991 ? -22.341 -10.484 17.784 1.00 93.12 991 ALA A O 1
ATOM 7640 N N . ARG A 1 992 ? -21.630 -10.565 19.922 1.00 91.75 992 ARG A N 1
ATOM 7641 C CA . ARG A 1 992 ? -20.641 -9.473 19.826 1.00 91.75 992 ARG A CA 1
ATOM 7642 C C . ARG A 1 992 ? -19.540 -9.815 18.820 1.00 91.75 992 ARG A C 1
ATOM 7644 O O . ARG A 1 992 ? -19.179 -8.969 18.002 1.00 91.75 992 ARG A O 1
ATOM 7651 N N . CYS A 1 993 ? -19.029 -11.047 18.870 1.00 93.69 993 CYS A N 1
ATOM 7652 C CA . CYS A 1 993 ? -18.007 -11.540 17.945 1.00 93.69 993 CYS A CA 1
ATOM 7653 C C . CYS A 1 993 ? -18.493 -11.443 16.491 1.00 93.69 993 CYS A C 1
ATOM 7655 O O . CYS A 1 993 ? -17.856 -10.798 15.659 1.00 93.69 993 CYS A O 1
ATOM 7657 N N . LEU A 1 994 ? -19.670 -12.006 16.205 1.00 96.06 994 LEU A N 1
ATOM 7658 C CA . LEU A 1 994 ? -20.224 -12.082 14.853 1.00 96.06 994 LEU A CA 1
ATOM 7659 C C . LEU A 1 994 ? -20.675 -10.717 14.312 1.00 96.06 994 LEU A C 1
ATOM 7661 O O . LEU A 1 994 ? -20.397 -10.410 13.155 1.00 96.06 994 LEU A O 1
ATOM 7665 N N . GLN A 1 995 ? -21.314 -9.876 15.134 1.00 94.88 995 GLN A N 1
ATOM 7666 C CA . GLN A 1 995 ? -21.720 -8.520 14.735 1.00 94.88 995 GLN A CA 1
ATOM 7667 C C . GLN A 1 995 ? -20.511 -7.671 14.347 1.00 94.88 995 GLN A C 1
ATOM 7669 O O . GLN A 1 995 ? -20.482 -7.116 13.252 1.00 94.88 995 GLN A O 1
ATOM 7674 N N . THR A 1 996 ? -19.490 -7.614 15.205 1.00 94.31 996 THR A N 1
ATOM 7675 C CA . THR A 1 996 ? -18.297 -6.796 14.937 1.00 94.31 996 THR A CA 1
ATOM 7676 C C . THR A 1 996 ? -17.458 -7.340 13.777 1.00 94.31 996 THR A C 1
ATOM 7678 O O . THR A 1 996 ? -16.962 -6.558 12.965 1.00 94.31 996 THR A O 1
ATOM 7681 N N . LEU A 1 997 ? -17.354 -8.668 13.633 1.00 94.94 997 LEU A N 1
ATOM 7682 C CA . LEU A 1 997 ? -16.695 -9.304 12.491 1.00 94.94 997 LEU A CA 1
ATOM 7683 C C . LEU A 1 997 ? -17.363 -8.911 11.168 1.00 94.94 997 LEU A C 1
ATOM 7685 O O . LEU A 1 997 ? -16.676 -8.513 10.230 1.00 94.94 997 LEU A O 1
ATOM 7689 N N . LEU A 1 998 ? -18.693 -9.012 11.086 1.00 93.62 998 LEU A N 1
ATOM 7690 C CA . LEU A 1 998 ? -19.439 -8.653 9.878 1.00 93.62 998 LEU A CA 1
ATOM 7691 C C . LEU A 1 998 ? -19.439 -7.138 9.626 1.00 93.62 998 LEU A C 1
ATOM 7693 O O . LEU A 1 998 ? -19.402 -6.723 8.472 1.00 93.62 998 LEU A O 1
ATOM 7697 N N . GLN A 1 999 ? -19.439 -6.316 10.678 1.00 91.19 999 GLN A N 1
ATOM 7698 C CA . GLN A 1 999 ? -19.381 -4.857 10.569 1.00 91.19 999 GLN A CA 1
ATOM 7699 C C . GLN A 1 999 ? -18.077 -4.368 9.923 1.00 91.19 999 GLN A C 1
ATOM 7701 O O . GLN A 1 999 ? -18.124 -3.474 9.083 1.00 91.19 999 GLN A O 1
ATOM 7706 N N . HIS A 1 1000 ? -16.930 -4.939 10.305 1.00 92.25 1000 HIS A N 1
ATOM 7707 C CA . HIS A 1 1000 ? -15.620 -4.469 9.844 1.00 92.25 1000 HIS A CA 1
ATOM 7708 C C . HIS A 1 1000 ? -15.023 -5.337 8.725 1.00 92.25 1000 HIS A C 1
ATOM 7710 O O . HIS A 1 1000 ? -14.581 -4.825 7.699 1.00 92.25 1000 HIS A O 1
ATOM 7716 N N . ALA A 1 1001 ? -15.000 -6.662 8.888 1.00 93.19 1001 ALA A N 1
ATOM 7717 C CA . ALA A 1 1001 ? -14.211 -7.553 8.036 1.00 93.19 1001 ALA A CA 1
ATOM 7718 C C . ALA A 1 1001 ? -14.975 -8.169 6.847 1.00 93.19 1001 ALA A C 1
ATOM 7720 O O . ALA A 1 1001 ? -14.352 -8.843 6.024 1.00 93.19 1001 ALA A O 1
ATOM 7721 N N . ALA A 1 1002 ? -16.285 -7.928 6.695 1.00 93.69 1002 ALA A N 1
ATOM 7722 C CA . ALA A 1 1002 ? -17.085 -8.479 5.590 1.00 93.69 1002 ALA A CA 1
ATOM 7723 C C . ALA A 1 1002 ? -16.478 -8.327 4.169 1.00 93.69 1002 ALA A C 1
ATOM 7725 O O . ALA A 1 1002 ? -16.601 -9.280 3.398 1.00 93.69 1002 ALA A O 1
ATOM 7726 N N . PRO A 1 1003 ? -15.768 -7.235 3.803 1.00 93.50 1003 PRO A N 1
ATOM 7727 C CA . PRO A 1 1003 ? -15.108 -7.111 2.493 1.00 93.50 1003 PRO A CA 1
ATOM 7728 C C . PRO A 1 1003 ? -14.054 -8.196 2.192 1.00 93.50 1003 PRO A C 1
ATOM 7730 O O . PRO A 1 1003 ? -13.808 -8.528 1.031 1.00 93.50 1003 PRO A O 1
ATOM 7733 N N . TYR A 1 1004 ? -13.446 -8.795 3.219 1.00 94.69 1004 TYR A N 1
ATOM 7734 C CA . TYR A 1 1004 ? -12.463 -9.879 3.077 1.00 94.69 1004 TYR A CA 1
ATOM 7735 C C . TYR A 1 1004 ? -13.106 -11.269 3.052 1.00 94.69 1004 TYR A C 1
ATOM 7737 O O . TYR A 1 1004 ? -12.544 -12.216 2.496 1.00 94.69 1004 TYR A O 1
ATOM 7745 N N . ILE A 1 1005 ? -14.273 -11.401 3.681 1.00 96.25 1005 ILE A N 1
ATOM 7746 C CA . ILE A 1 1005 ? -14.871 -12.685 4.036 1.00 96.25 1005 ILE A CA 1
ATOM 7747 C C . ILE A 1 1005 ? -15.615 -13.282 2.838 1.00 96.25 1005 ILE A C 1
ATOM 7749 O O . ILE A 1 1005 ? -16.486 -12.649 2.244 1.00 96.25 1005 ILE A O 1
ATOM 7753 N N . ALA A 1 1006 ? -15.267 -14.524 2.508 1.00 96.25 1006 ALA A N 1
ATOM 7754 C CA . ALA A 1 1006 ? -16.015 -15.395 1.606 1.00 96.25 1006 ALA A CA 1
ATOM 7755 C C . ALA A 1 1006 ? -17.212 -16.028 2.335 1.00 96.25 1006 ALA A C 1
ATOM 7757 O O . ALA A 1 1006 ? -18.330 -16.052 1.831 1.00 96.25 1006 ALA A O 1
ATOM 7758 N N . GLU A 1 1007 ? -16.965 -16.536 3.545 1.00 96.81 1007 GLU A N 1
ATOM 7759 C CA . GLU A 1 1007 ? -17.956 -17.175 4.411 1.00 96.81 1007 GLU A CA 1
ATOM 7760 C C . GLU A 1 1007 ? -17.490 -17.170 5.876 1.00 96.81 1007 GLU A C 1
ATOM 7762 O O . GLU A 1 1007 ? -16.287 -17.222 6.156 1.00 96.81 1007 GLU A O 1
ATOM 7767 N N . VAL A 1 1008 ? -18.445 -17.162 6.808 1.00 98.38 1008 VAL A N 1
ATOM 7768 C CA . VAL A 1 1008 ? -18.197 -17.438 8.231 1.00 98.38 1008 VAL A CA 1
ATOM 7769 C C . VAL A 1 1008 ? -18.780 -18.806 8.564 1.00 98.38 1008 VAL A C 1
ATOM 7771 O O . VAL A 1 1008 ? -19.932 -19.099 8.232 1.00 98.38 1008 VAL A O 1
ATOM 7774 N N . ILE A 1 1009 ? -17.974 -19.635 9.218 1.00 98.50 1009 ILE A N 1
ATOM 7775 C CA . ILE A 1 1009 ? -18.301 -20.990 9.645 1.00 98.50 1009 ILE A CA 1
ATOM 7776 C C . ILE A 1 1009 ? -18.164 -21.019 11.162 1.00 98.50 1009 ILE A C 1
ATOM 7778 O O . ILE A 1 1009 ? -17.054 -20.972 11.693 1.00 98.50 1009 ILE A O 1
ATOM 7782 N N . VAL A 1 1010 ? -19.294 -21.078 11.859 1.00 98.31 1010 VAL A N 1
ATOM 7783 C CA . VAL A 1 1010 ? -19.314 -21.284 13.308 1.00 98.31 1010 VAL A CA 1
ATOM 7784 C C . VAL A 1 1010 ? -19.441 -22.779 13.555 1.00 98.31 1010 VAL A C 1
ATOM 7786 O O . VAL A 1 1010 ? -20.327 -23.431 13.007 1.00 98.31 1010 VAL A O 1
ATOM 7789 N N . VAL A 1 1011 ? -18.554 -23.330 14.374 1.00 97.69 1011 VAL A N 1
ATOM 7790 C CA . VAL A 1 1011 ? -18.602 -24.726 14.797 1.00 97.69 1011 VAL A CA 1
ATOM 7791 C C . VAL A 1 1011 ? -19.052 -24.768 16.251 1.00 97.69 1011 VAL A C 1
ATOM 7793 O O . VAL A 1 1011 ? -18.312 -24.366 17.148 1.00 97.69 1011 VAL A O 1
ATOM 7796 N N . ASP A 1 1012 ? -20.280 -25.231 16.471 1.00 96.38 1012 ASP A N 1
ATOM 7797 C CA . ASP A 1 1012 ? -20.810 -25.537 17.796 1.00 96.38 1012 ASP A CA 1
ATOM 7798 C C . ASP A 1 1012 ? -20.169 -26.820 18.320 1.00 96.38 1012 ASP A C 1
ATOM 7800 O O . ASP A 1 1012 ? -20.319 -27.890 17.734 1.00 96.38 1012 ASP A O 1
ATOM 7804 N N . ASN A 1 1013 ? -19.438 -26.703 19.421 1.00 93.06 1013 ASN A N 1
ATOM 7805 C CA . ASN A 1 1013 ? -18.607 -27.752 19.988 1.00 93.06 1013 ASN A CA 1
ATOM 7806 C C . ASN A 1 1013 ? -19.329 -28.452 21.150 1.00 93.06 1013 ASN A C 1
ATOM 7808 O O . ASN A 1 1013 ? -18.836 -28.474 22.279 1.00 93.06 1013 ASN A O 1
ATOM 7812 N N . ALA A 1 1014 ? -20.537 -28.954 20.882 1.00 92.50 1014 ALA A N 1
ATOM 7813 C CA . ALA A 1 1014 ? -21.476 -29.485 21.873 1.00 92.50 1014 ALA A CA 1
ATOM 7814 C C . ALA A 1 1014 ? -21.847 -28.475 22.988 1.00 92.50 1014 ALA A C 1
ATOM 7816 O O . ALA A 1 1014 ? -21.674 -28.749 24.180 1.00 92.50 1014 ALA A O 1
ATOM 7817 N N . SER A 1 1015 ? -22.347 -27.291 22.610 1.00 92.69 1015 SER A N 1
ATOM 7818 C CA . SER A 1 1015 ? -22.913 -26.317 23.559 1.00 92.69 1015 SER A CA 1
ATOM 7819 C C . SER A 1 1015 ? -24.254 -26.781 24.141 1.00 92.69 1015 SER A C 1
ATOM 7821 O O . SER A 1 1015 ? -24.971 -27.599 23.568 1.00 92.69 1015 SER A O 1
ATOM 7823 N N . SER A 1 1016 ? -24.607 -26.223 25.298 1.00 93.62 1016 SER A N 1
ATOM 7824 C CA . SER A 1 1016 ? -25.814 -26.552 26.073 1.00 93.62 1016 SER A CA 1
ATOM 7825 C C . SER A 1 1016 ? -26.569 -25.321 26.597 1.00 93.62 1016 SER A C 1
ATOM 7827 O O . SER A 1 1016 ? -27.600 -25.452 27.252 1.00 93.62 1016 SER A O 1
ATOM 7829 N N . ASP A 1 1017 ? -26.064 -24.123 26.301 1.00 94.00 1017 ASP A N 1
ATOM 7830 C CA . ASP A 1 1017 ? -26.522 -22.828 26.816 1.00 94.00 1017 ASP A CA 1
ATOM 7831 C C . ASP A 1 1017 ? -27.429 -22.047 25.844 1.00 94.00 1017 ASP A C 1
ATOM 7833 O O . ASP A 1 1017 ? -27.835 -20.924 26.139 1.00 94.00 1017 ASP A O 1
ATOM 7837 N N . GLY A 1 1018 ? -27.738 -22.623 24.678 1.00 94.38 1018 GLY A N 1
ATOM 7838 C CA . GLY A 1 1018 ? -28.505 -21.970 23.615 1.00 94.38 1018 GLY A CA 1
ATOM 7839 C C . GLY A 1 1018 ? -27.670 -21.135 22.633 1.00 94.38 1018 GLY A C 1
ATOM 7840 O O . GLY A 1 1018 ? -28.245 -20.437 21.795 1.00 94.38 1018 GLY A O 1
ATOM 7841 N N . GLY A 1 1019 ? -26.332 -21.162 22.720 1.00 93.50 1019 GLY A N 1
ATOM 7842 C CA . GLY A 1 1019 ? -25.456 -20.365 21.854 1.00 93.50 1019 GLY A CA 1
ATOM 7843 C C . GLY A 1 1019 ? -25.550 -20.739 20.372 1.00 93.50 1019 GLY A C 1
ATOM 7844 O O . GLY A 1 1019 ? -25.545 -19.858 19.514 1.00 93.50 1019 GLY A O 1
ATOM 7845 N N . ALA A 1 1020 ? -25.715 -22.026 20.065 1.00 94.00 1020 ALA A N 1
ATOM 7846 C CA . ALA A 1 1020 ? -25.920 -22.525 18.706 1.00 94.00 1020 ALA A CA 1
ATOM 7847 C C . ALA A 1 1020 ? -27.247 -22.021 18.104 1.00 94.00 1020 ALA A C 1
ATOM 7849 O O . ALA A 1 1020 ? -27.281 -21.482 16.998 1.00 94.00 1020 ALA A O 1
ATOM 7850 N N . GLU A 1 1021 ? -28.330 -22.114 18.875 1.00 95.75 1021 GLU A N 1
ATOM 7851 C CA . GLU A 1 1021 ? -29.676 -21.669 18.505 1.00 95.75 1021 GLU A CA 1
ATOM 7852 C C . GLU A 1 1021 ? -29.766 -20.137 18.391 1.00 95.75 1021 GLU A C 1
ATOM 7854 O O . GLU A 1 1021 ? -30.609 -19.611 17.663 1.00 95.75 1021 GLU A O 1
ATOM 7859 N N . LEU A 1 1022 ? -28.906 -19.400 19.105 1.00 96.12 1022 LEU A N 1
ATOM 7860 C CA . LEU A 1 1022 ? -28.728 -17.960 18.914 1.00 96.12 1022 LEU A CA 1
ATOM 7861 C C . LEU A 1 1022 ? -28.095 -17.668 17.550 1.00 96.12 1022 LEU A C 1
ATOM 7863 O O . LEU A 1 1022 ? -28.623 -16.835 16.817 1.00 96.12 1022 LEU A O 1
ATOM 7867 N N . VAL A 1 1023 ? -27.019 -18.373 17.182 1.00 96.50 1023 VAL A N 1
ATOM 7868 C CA . VAL A 1 1023 ? -26.350 -18.186 15.882 1.00 96.50 1023 VAL A CA 1
ATOM 7869 C C . VAL A 1 1023 ? -27.287 -18.516 14.717 1.00 96.50 1023 VAL A C 1
ATOM 7871 O O . VAL A 1 1023 ? -27.422 -17.696 13.812 1.00 96.50 1023 VAL A O 1
ATOM 7874 N N . GLU A 1 1024 ? -27.997 -19.650 14.771 1.00 95.19 1024 GLU A N 1
ATOM 7875 C CA . GLU A 1 1024 ? -29.012 -20.032 13.769 1.00 95.19 1024 GLU A CA 1
ATOM 7876 C C . GLU A 1 1024 ? -30.117 -18.972 13.608 1.00 95.19 1024 GLU A C 1
ATOM 7878 O O . GLU A 1 1024 ? -30.565 -18.707 12.492 1.00 95.19 1024 GLU A O 1
ATOM 7883 N N . ARG A 1 1025 ? -30.564 -18.362 14.715 1.00 96.31 1025 ARG A N 1
ATOM 7884 C CA . ARG A 1 1025 ? -31.666 -17.387 14.727 1.00 96.31 1025 ARG A CA 1
ATOM 7885 C C . ARG A 1 1025 ? -31.250 -15.995 14.255 1.00 96.31 1025 ARG A C 1
ATOM 7887 O O . ARG A 1 1025 ? -32.014 -15.348 13.544 1.00 96.31 1025 ARG A O 1
ATOM 7894 N N . GLU A 1 1026 ? -30.099 -15.504 14.706 1.00 96.44 1026 GLU A N 1
ATOM 7895 C CA . GLU A 1 1026 ? -29.703 -14.094 14.553 1.00 96.44 1026 GLU A CA 1
ATOM 7896 C C . GLU A 1 1026 ? -28.721 -13.865 13.398 1.00 96.44 1026 GLU A C 1
ATOM 7898 O O . GLU A 1 1026 ? -28.644 -12.754 12.876 1.00 96.44 1026 GLU A O 1
ATOM 7903 N N . PHE A 1 1027 ? -28.029 -14.913 12.937 1.00 96.56 1027 PHE A N 1
ATOM 7904 C CA . PHE A 1 1027 ? -27.045 -14.831 11.857 1.00 96.56 1027 PHE A CA 1
ATOM 7905 C C . PHE A 1 1027 ? -27.304 -15.886 10.762 1.00 96.56 1027 PHE A C 1
ATOM 7907 O O . PHE A 1 1027 ? -26.419 -16.684 10.459 1.00 96.56 1027 PHE A O 1
ATOM 7914 N N . PRO A 1 1028 ? -28.477 -15.888 10.095 1.00 93.62 1028 PRO A N 1
ATOM 7915 C CA . PRO A 1 1028 ? -28.859 -16.929 9.127 1.00 93.62 1028 PRO A CA 1
ATOM 7916 C C . PRO A 1 1028 ? -27.956 -17.018 7.881 1.00 93.62 1028 PRO A C 1
ATOM 7918 O O . PRO A 1 1028 ? -28.010 -18.002 7.149 1.00 93.62 1028 PRO A O 1
ATOM 7921 N N . ASN A 1 1029 ? -27.117 -16.005 7.634 1.00 92.12 1029 ASN A N 1
ATOM 7922 C CA . ASN A 1 1029 ? -26.116 -16.000 6.560 1.00 92.12 1029 ASN A CA 1
ATOM 7923 C C . ASN A 1 1029 ? -24.791 -16.690 6.958 1.00 92.12 1029 ASN A C 1
ATOM 7925 O O . ASN A 1 1029 ? -23.889 -16.806 6.131 1.00 92.12 1029 ASN A O 1
ATOM 7929 N N . ILE A 1 1030 ? -24.649 -17.116 8.216 1.00 96.75 1030 ILE A N 1
ATOM 7930 C CA . ILE A 1 1030 ? -23.471 -17.806 8.751 1.00 96.75 1030 ILE A CA 1
ATOM 7931 C C . ILE A 1 1030 ? -23.722 -19.313 8.744 1.00 96.75 1030 ILE A C 1
ATOM 7933 O O . ILE A 1 1030 ? -24.792 -19.788 9.122 1.00 96.75 1030 ILE A O 1
ATOM 7937 N N . ARG A 1 1031 ? -22.718 -20.094 8.333 1.00 97.50 1031 ARG A N 1
ATOM 7938 C CA . ARG A 1 1031 ? -22.810 -21.556 8.343 1.00 97.50 1031 ARG A CA 1
ATOM 7939 C C . ARG A 1 1031 ? -22.536 -22.073 9.752 1.00 97.50 1031 ARG A C 1
ATOM 7941 O O . ARG A 1 1031 ? -21.376 -22.157 10.148 1.00 97.50 1031 ARG A O 1
ATOM 7948 N N . LEU A 1 1032 ? -23.579 -22.452 10.487 1.00 97.62 1032 LEU A N 1
ATOM 7949 C CA . LEU A 1 1032 ? -23.406 -23.249 11.701 1.00 97.62 1032 LEU A CA 1
ATOM 7950 C C . LEU A 1 1032 ? -23.157 -24.722 11.339 1.00 97.62 1032 LEU A C 1
ATOM 7952 O O . LEU A 1 1032 ? -23.852 -25.294 10.498 1.00 97.62 1032 LEU A O 1
ATOM 7956 N N . VAL A 1 1033 ? -22.183 -25.343 11.999 1.00 97.38 1033 VAL A N 1
ATOM 7957 C CA . VAL A 1 1033 ? -21.902 -26.783 11.947 1.00 97.38 1033 VAL A CA 1
ATOM 7958 C C . VAL A 1 1033 ? -21.828 -27.302 13.382 1.00 97.38 1033 VAL A C 1
ATOM 7960 O O . VAL A 1 1033 ? -21.191 -26.673 14.218 1.00 97.38 1033 VAL A O 1
ATOM 7963 N N . ARG A 1 1034 ? -22.469 -28.433 13.693 1.00 96.00 1034 ARG A N 1
ATOM 7964 C CA . ARG A 1 1034 ? -22.485 -28.998 15.054 1.00 96.00 1034 ARG A CA 1
ATOM 7965 C C . ARG A 1 1034 ? -21.517 -30.181 15.156 1.00 96.00 1034 ARG A C 1
ATOM 7967 O O . ARG A 1 1034 ? -21.697 -31.184 14.468 1.00 96.00 1034 ARG A O 1
ATOM 7974 N N . ASN A 1 1035 ? -20.500 -30.056 16.005 1.00 93.56 1035 ASN A N 1
ATOM 7975 C CA . ASN A 1 1035 ? -19.586 -31.129 16.397 1.00 93.56 1035 ASN A CA 1
ATOM 7976 C C . ASN A 1 1035 ? -20.230 -31.910 17.565 1.00 93.56 1035 ASN A C 1
ATOM 7978 O O . ASN A 1 1035 ? -20.632 -31.282 18.547 1.00 93.56 1035 ASN A O 1
ATOM 7982 N N . PRO A 1 1036 ? -20.373 -33.249 17.497 1.00 89.12 1036 PRO A N 1
ATOM 7983 C CA . PRO A 1 1036 ? -21.073 -34.021 18.531 1.00 89.12 1036 PRO A CA 1
ATOM 7984 C C . PRO A 1 1036 ? -20.323 -34.117 19.869 1.00 89.12 1036 PRO A C 1
ATOM 7986 O O . PRO A 1 1036 ? -20.927 -34.477 20.877 1.00 89.12 1036 PRO A O 1
ATOM 7989 N N . GLU A 1 1037 ? -19.025 -33.810 19.888 1.00 87.94 1037 GLU A N 1
ATOM 7990 C CA . GLU A 1 1037 ? -18.164 -33.854 21.072 1.00 87.94 1037 GLU A CA 1
ATOM 7991 C C . GLU A 1 1037 ? -17.378 -32.538 21.190 1.00 87.94 1037 GLU A C 1
ATOM 7993 O O . GLU A 1 1037 ? -17.087 -31.886 20.188 1.00 87.94 1037 GLU A O 1
ATOM 7998 N N . ASN A 1 1038 ? -17.029 -32.126 22.412 1.00 89.88 1038 ASN A N 1
ATOM 7999 C CA . ASN A 1 1038 ? -16.262 -30.899 22.642 1.00 89.88 1038 ASN A CA 1
ATOM 8000 C C . ASN A 1 1038 ? -14.759 -31.145 22.408 1.00 89.88 1038 ASN A C 1
ATOM 8002 O O . ASN A 1 1038 ? -14.086 -31.710 23.272 1.00 89.88 1038 ASN A O 1
ATOM 8006 N N . GLY A 1 1039 ? -14.230 -30.693 21.266 1.00 91.06 1039 GLY A N 1
ATOM 8007 C CA . GLY A 1 1039 ? -12.791 -30.693 20.990 1.00 91.06 1039 GLY A CA 1
ATOM 8008 C C . GLY A 1 1039 ? -12.307 -29.548 20.095 1.00 91.06 1039 GLY A C 1
ATOM 8009 O O . GLY A 1 1039 ? -12.923 -29.240 19.076 1.00 91.06 1039 GLY A O 1
ATOM 8010 N N . CYS A 1 1040 ? -11.220 -28.879 20.487 1.00 91.00 1040 CYS A N 1
ATOM 8011 C CA . CYS A 1 1040 ? -10.575 -27.816 19.713 1.00 91.00 1040 CYS A CA 1
ATOM 8012 C C . CYS A 1 1040 ? -10.090 -28.286 18.333 1.00 91.00 1040 CYS A C 1
ATOM 8014 O O . CYS A 1 1040 ? -10.297 -27.592 17.334 1.00 91.00 1040 CYS A O 1
ATOM 8016 N N . SER A 1 1041 ? -9.431 -29.444 18.265 1.00 94.56 1041 SER A N 1
ATOM 8017 C CA . SER A 1 1041 ? -8.865 -29.992 17.032 1.00 94.56 1041 SER A CA 1
ATOM 8018 C C . SER A 1 1041 ? -9.956 -30.522 16.113 1.00 94.56 1041 SER A C 1
ATOM 8020 O O . SER A 1 1041 ? -9.999 -30.156 14.938 1.00 94.56 1041 SER A O 1
ATOM 8022 N N . SER A 1 1042 ? -10.857 -31.360 16.639 1.00 94.88 1042 SER A N 1
ATOM 8023 C CA . SER A 1 1042 ? -11.990 -31.898 15.874 1.00 94.88 1042 SER A CA 1
ATOM 8024 C C . SER A 1 1042 ? -12.897 -30.781 15.355 1.00 94.88 1042 SER A C 1
ATOM 8026 O O . SER A 1 1042 ? -13.178 -30.744 14.156 1.00 94.88 1042 SER A O 1
ATOM 8028 N N . GLY A 1 1043 ? -13.256 -29.814 16.204 1.00 95.12 1043 GLY A N 1
ATOM 8029 C CA . GLY A 1 1043 ? -14.079 -28.668 15.826 1.00 95.12 1043 GLY A CA 1
ATOM 8030 C C . GLY A 1 1043 ? -13.437 -27.783 14.753 1.00 95.12 1043 GLY A C 1
ATOM 8031 O O . GLY A 1 1043 ? -14.067 -27.492 13.734 1.00 95.12 1043 GLY A O 1
ATOM 8032 N N . ARG A 1 1044 ? -12.160 -27.396 14.904 1.00 96.44 1044 ARG A N 1
ATOM 8033 C CA . ARG A 1 1044 ? -11.481 -26.571 13.885 1.00 96.44 1044 ARG A CA 1
ATOM 8034 C C . ARG A 1 1044 ? -11.276 -27.331 12.572 1.00 96.44 1044 ARG A C 1
ATOM 8036 O O . ARG A 1 1044 ? -11.492 -26.749 11.511 1.00 96.44 1044 ARG A O 1
ATOM 8043 N N . ASN A 1 1045 ? -10.954 -28.627 12.613 1.00 96.88 1045 ASN A N 1
ATOM 8044 C CA . ASN A 1 1045 ? -10.890 -29.465 11.410 1.00 96.88 1045 ASN A CA 1
ATOM 8045 C C . ASN A 1 1045 ? -12.241 -29.552 10.690 1.00 96.88 1045 ASN A C 1
ATOM 8047 O O . ASN A 1 1045 ? -12.285 -29.412 9.469 1.00 96.88 1045 ASN A O 1
ATOM 8051 N N . LEU A 1 1046 ? -13.337 -29.748 11.429 1.00 97.38 1046 LEU A N 1
ATOM 8052 C CA . LEU A 1 1046 ? -14.694 -29.774 10.883 1.00 97.38 1046 LEU A CA 1
ATOM 8053 C C . LEU A 1 1046 ? -15.040 -28.438 10.205 1.00 97.38 1046 LEU A C 1
ATOM 8055 O O . LEU A 1 1046 ? -15.517 -28.423 9.071 1.00 97.38 1046 LEU A O 1
ATOM 8059 N N . GLY A 1 1047 ? -14.688 -27.311 10.830 1.00 97.06 1047 GLY A N 1
ATOM 8060 C CA . GLY A 1 1047 ? -14.811 -25.985 10.219 1.00 97.06 1047 GLY A CA 1
ATOM 8061 C C . GLY A 1 1047 ? -14.040 -25.853 8.898 1.00 97.06 1047 GLY A C 1
ATOM 8062 O O . GLY A 1 1047 ? -14.574 -25.326 7.923 1.00 97.06 1047 GLY A O 1
ATOM 8063 N N . VAL A 1 1048 ? -12.819 -26.397 8.814 1.00 97.25 1048 VAL A N 1
ATOM 8064 C CA . VAL A 1 1048 ? -12.024 -26.402 7.571 1.00 97.25 1048 VAL A CA 1
ATOM 8065 C C . VAL A 1 1048 ? -12.574 -27.356 6.507 1.00 97.25 1048 VAL A C 1
ATOM 8067 O O . VAL A 1 1048 ? -12.473 -27.064 5.316 1.00 97.25 1048 VAL A O 1
ATOM 8070 N N . GLN A 1 1049 ? -13.198 -28.476 6.874 1.00 96.25 1049 GLN A N 1
ATOM 8071 C CA . GLN A 1 1049 ? -13.880 -29.338 5.894 1.00 96.25 1049 GLN A CA 1
ATOM 8072 C C . GLN A 1 1049 ? -15.014 -28.596 5.172 1.00 96.25 1049 GLN A C 1
ATOM 8074 O O . GLN A 1 1049 ? -15.287 -28.874 4.006 1.00 96.25 1049 GLN A O 1
ATOM 8079 N N . HIS A 1 1050 ? -15.617 -27.611 5.838 1.00 96.62 1050 HIS A N 1
ATOM 8080 C CA . HIS A 1 1050 ? -16.639 -26.744 5.270 1.00 96.62 1050 HIS A CA 1
ATOM 8081 C C . HIS A 1 1050 ? -16.100 -25.437 4.661 1.00 96.62 1050 HIS A C 1
ATOM 8083 O O . HIS A 1 1050 ? -16.923 -24.624 4.255 1.00 96.62 1050 HIS A O 1
ATOM 8089 N N . SER A 1 1051 ? -14.783 -25.202 4.571 1.00 96.44 1051 SER A N 1
ATOM 8090 C CA . SER A 1 1051 ? -14.225 -23.939 4.054 1.00 96.44 1051 SER A CA 1
ATOM 8091 C C . SER A 1 1051 ? -13.775 -23.998 2.589 1.00 96.44 1051 SER A C 1
ATOM 8093 O O . SER A 1 1051 ? -13.152 -24.964 2.146 1.00 96.44 1051 SER A O 1
ATOM 8095 N N . THR A 1 1052 ? -14.064 -22.934 1.837 1.00 92.88 1052 THR A N 1
ATOM 8096 C CA . THR A 1 1052 ? -13.811 -22.793 0.392 1.00 92.88 1052 THR A CA 1
ATOM 8097 C C . THR A 1 1052 ? -12.827 -21.675 0.030 1.00 92.88 1052 THR A C 1
ATOM 8099 O O . THR A 1 1052 ? -12.328 -21.631 -1.095 1.00 92.88 1052 THR A O 1
ATOM 8102 N N . GLY A 1 1053 ? -12.522 -20.784 0.973 1.00 92.62 1053 GLY A N 1
ATOM 8103 C CA . GLY A 1 1053 ? -11.660 -19.623 0.786 1.00 92.62 1053 GLY A CA 1
ATOM 8104 C C . GLY A 1 1053 ? -10.207 -19.983 0.471 1.00 92.62 1053 GLY A C 1
ATOM 8105 O O . GLY A 1 1053 ? -9.668 -21.005 0.902 1.00 92.62 1053 GLY A O 1
ATOM 8106 N N . LYS A 1 1054 ? -9.535 -19.091 -0.261 1.00 92.69 1054 LYS A N 1
ATOM 8107 C CA . LYS A 1 1054 ? -8.092 -19.156 -0.559 1.00 92.69 1054 LYS A CA 1
ATOM 8108 C C . LYS A 1 1054 ? -7.255 -19.045 0.722 1.00 92.69 1054 LYS A C 1
ATOM 8110 O O . LYS A 1 1054 ? -6.188 -19.665 0.834 1.00 92.69 1054 LYS A O 1
ATOM 8115 N N . TYR A 1 1055 ? -7.759 -18.283 1.688 1.00 97.38 1055 TYR A N 1
ATOM 8116 C CA . TYR A 1 1055 ? -7.231 -18.155 3.039 1.00 97.38 1055 TYR A CA 1
ATOM 8117 C C . TYR A 1 1055 ? -8.215 -18.728 4.055 1.00 97.38 1055 TYR A C 1
ATOM 8119 O O . TYR A 1 1055 ? -9.429 -18.646 3.875 1.00 97.38 1055 TYR A O 1
ATOM 8127 N N . ILE A 1 1056 ? -7.671 -19.278 5.136 1.00 97.75 1056 ILE A N 1
ATOM 8128 C CA . ILE A 1 1056 ? -8.419 -19.628 6.340 1.00 97.75 1056 ILE A CA 1
ATOM 8129 C C . ILE A 1 1056 ? -7.906 -18.733 7.460 1.00 97.75 1056 ILE A C 1
ATOM 8131 O O . ILE A 1 1056 ? -6.691 -18.574 7.619 1.00 97.75 1056 ILE A O 1
ATOM 8135 N N . VAL A 1 1057 ? -8.829 -18.192 8.248 1.00 97.62 1057 VAL A N 1
ATOM 8136 C CA . VAL A 1 1057 ? -8.525 -17.623 9.558 1.00 97.62 1057 VAL A CA 1
ATOM 8137 C C . VAL A 1 1057 ? -9.339 -18.329 10.633 1.00 97.62 1057 VAL A C 1
ATOM 8139 O O . VAL A 1 1057 ? -10.525 -18.599 10.444 1.00 97.62 1057 VAL A O 1
ATOM 8142 N N . PHE A 1 1058 ? -8.690 -18.626 11.753 1.00 97.06 1058 PHE A N 1
ATOM 8143 C CA . PHE A 1 1058 ? -9.347 -19.106 12.964 1.00 97.06 1058 PHE A CA 1
ATOM 8144 C C . PHE A 1 1058 ? -9.527 -17.946 13.945 1.00 97.06 1058 PHE A C 1
ATOM 8146 O O . PHE A 1 1058 ? -8.611 -17.136 14.100 1.00 97.06 1058 PHE A O 1
ATOM 8153 N N . PHE A 1 1059 ? -10.679 -17.882 14.608 1.00 94.94 1059 PHE A N 1
ATOM 8154 C CA . PHE A 1 1059 ? -10.921 -17.036 15.780 1.00 94.94 1059 PHE A CA 1
ATOM 8155 C C . PHE A 1 1059 ? -11.650 -17.836 16.861 1.00 94.94 1059 PHE A C 1
ATOM 8157 O O . PHE A 1 1059 ? -12.320 -18.831 16.574 1.00 94.94 1059 PHE A O 1
ATOM 8164 N N . ASP A 1 1060 ? -11.561 -17.360 18.096 1.00 91.12 1060 ASP A N 1
ATOM 8165 C CA . ASP A 1 1060 ? -12.349 -17.872 19.213 1.00 91.12 1060 ASP A CA 1
ATOM 8166 C C . ASP A 1 1060 ? -13.571 -16.963 19.465 1.00 91.12 1060 ASP A C 1
ATOM 8168 O O . ASP A 1 1060 ? -13.573 -15.770 19.148 1.00 91.12 1060 ASP A O 1
ATOM 8172 N N . SER A 1 1061 ? -14.652 -17.533 20.008 1.00 91.62 1061 SER A N 1
ATOM 8173 C CA . SER A 1 1061 ? -15.953 -16.853 20.184 1.00 91.62 1061 SER A CA 1
ATOM 8174 C C . SER A 1 1061 ? -15.966 -15.696 21.199 1.00 91.62 1061 SER A C 1
ATOM 8176 O O . SER A 1 1061 ? -16.954 -14.966 21.284 1.00 91.62 1061 SER A O 1
ATOM 8178 N N . ASP A 1 1062 ? -14.879 -15.505 21.949 1.00 88.75 1062 ASP A N 1
ATOM 8179 C CA . ASP A 1 1062 ? -14.656 -14.427 22.919 1.00 88.75 1062 ASP A CA 1
ATOM 8180 C C . ASP A 1 1062 ? -13.870 -13.227 22.343 1.00 88.75 1062 ASP A C 1
ATOM 8182 O O . ASP A 1 1062 ? -13.561 -12.270 23.063 1.00 88.75 1062 ASP A O 1
ATOM 8186 N N . GLN A 1 1063 ? -13.599 -13.231 21.034 1.00 89.94 1063 GLN A N 1
ATOM 8187 C CA . GLN A 1 1063 ? -12.987 -12.119 20.303 1.00 89.94 1063 GLN A CA 1
ATOM 8188 C C . GLN A 1 1063 ? -14.022 -11.119 19.762 1.00 89.94 1063 GLN A C 1
ATOM 8190 O O . GLN A 1 1063 ? -15.179 -11.463 19.529 1.00 89.94 1063 GLN A O 1
ATOM 8195 N N . TRP A 1 1064 ? -13.613 -9.869 19.537 1.00 90.56 1064 TRP A N 1
ATOM 8196 C CA . TRP A 1 1064 ? -14.414 -8.867 18.819 1.00 90.56 1064 TRP A CA 1
ATOM 8197 C C . TRP A 1 1064 ? -13.521 -7.926 18.011 1.00 90.56 1064 TRP A C 1
ATOM 8199 O O . TRP A 1 1064 ? -12.310 -7.859 18.228 1.00 90.56 1064 TRP A O 1
ATOM 8209 N N . PHE A 1 1065 ? -14.126 -7.216 17.065 1.00 91.94 1065 PHE A N 1
ATOM 8210 C CA . PHE A 1 1065 ? -13.415 -6.418 16.073 1.00 91.94 1065 PHE A CA 1
ATOM 8211 C C . PHE A 1 1065 ? -13.749 -4.934 16.241 1.00 91.94 1065 PHE A C 1
ATOM 8213 O O . PHE A 1 1065 ? -14.897 -4.562 16.458 1.00 91.94 1065 PHE A O 1
ATOM 8220 N N . VAL A 1 1066 ? -12.732 -4.081 16.169 1.00 91.06 1066 VAL A N 1
ATOM 8221 C CA . VAL A 1 1066 ? -12.861 -2.609 16.217 1.00 91.06 1066 VAL A CA 1
ATOM 8222 C C . VAL A 1 1066 ? -12.268 -1.940 14.972 1.00 91.06 1066 VAL A C 1
ATOM 8224 O O . VAL A 1 1066 ? -12.040 -0.726 14.952 1.00 91.06 1066 VAL A O 1
ATOM 8227 N N . GLY A 1 1067 ? -11.974 -2.777 13.975 1.00 91.81 1067 GLY A N 1
ATOM 8228 C CA . GLY A 1 1067 ? -11.471 -2.456 12.653 1.00 91.81 1067 GLY A CA 1
ATOM 8229 C C . GLY A 1 1067 ? -11.045 -3.713 11.885 1.00 91.81 1067 GLY A C 1
ATOM 8230 O O . GLY A 1 1067 ? -10.905 -4.797 12.457 1.00 91.81 1067 GLY A O 1
ATOM 8231 N N . ALA A 1 1068 ? -10.847 -3.557 10.582 1.00 91.06 1068 ALA A N 1
ATOM 8232 C CA . ALA A 1 1068 ? -10.533 -4.598 9.613 1.00 91.06 1068 ALA A CA 1
ATOM 8233 C C . ALA A 1 1068 ? -9.048 -4.645 9.221 1.00 91.06 1068 ALA A C 1
ATOM 8235 O O . ALA A 1 1068 ? -8.633 -5.592 8.554 1.00 91.06 1068 ALA A O 1
ATOM 8236 N N . SER A 1 1069 ? -8.236 -3.657 9.619 1.00 91.75 1069 SER A N 1
ATOM 8237 C CA . SER A 1 1069 ? -6.825 -3.549 9.208 1.00 91.75 1069 SER A CA 1
ATOM 8238 C C . SER A 1 1069 ? -6.009 -4.818 9.467 1.00 91.75 1069 SER A C 1
ATOM 8240 O O . SER A 1 1069 ? -5.222 -5.191 8.602 1.00 91.75 1069 SER A O 1
ATOM 8242 N N . GLY A 1 1070 ? -6.268 -5.540 10.564 1.00 92.44 1070 GLY A N 1
ATOM 8243 C CA . GLY A 1 1070 ? -5.619 -6.817 10.874 1.00 92.44 1070 GLY A CA 1
ATOM 8244 C C . GLY A 1 1070 ? -5.799 -7.906 9.812 1.00 92.44 1070 GLY A C 1
ATOM 8245 O O . GLY A 1 1070 ? -4.929 -8.767 9.679 1.00 92.44 1070 GLY A O 1
ATOM 8246 N N . PHE A 1 1071 ? -6.875 -7.855 9.014 1.00 94.38 1071 PHE A N 1
ATOM 8247 C CA . PHE A 1 1071 ? -7.042 -8.731 7.852 1.00 94.38 1071 PHE A CA 1
ATOM 8248 C C . PHE A 1 1071 ? -6.082 -8.338 6.724 1.00 94.38 1071 PHE A C 1
ATOM 8250 O O . PHE A 1 1071 ? -5.338 -9.202 6.265 1.00 94.38 1071 PHE A O 1
ATOM 8257 N N . GLU A 1 1072 ? -6.033 -7.068 6.298 1.00 92.19 1072 GLU A N 1
ATOM 8258 C CA . GLU A 1 1072 ? -5.093 -6.651 5.239 1.00 92.19 1072 GLU A CA 1
ATOM 8259 C C . GLU A 1 1072 ? -3.640 -6.799 5.700 1.00 92.19 1072 GLU A C 1
ATOM 8261 O O . GLU A 1 1072 ? -2.827 -7.303 4.938 1.00 92.19 1072 GLU A O 1
ATOM 8266 N N . GLU A 1 1073 ? -3.303 -6.494 6.958 1.00 93.38 1073 GLU A N 1
ATOM 8267 C CA . GLU A 1 1073 ? -1.961 -6.724 7.511 1.00 93.38 1073 GLU A CA 1
ATOM 8268 C C . GLU A 1 1073 ? -1.541 -8.200 7.393 1.00 93.38 1073 GLU A C 1
ATOM 8270 O O . GLU A 1 1073 ? -0.446 -8.509 6.908 1.00 93.38 1073 GLU A O 1
ATOM 8275 N N . ALA A 1 1074 ? -2.415 -9.130 7.792 1.00 94.56 1074 ALA A N 1
ATOM 8276 C CA . ALA A 1 1074 ? -2.152 -10.563 7.707 1.00 94.56 1074 ALA A CA 1
ATOM 8277 C C . ALA A 1 1074 ? -2.067 -11.062 6.253 1.00 94.56 1074 ALA A C 1
ATOM 8279 O O . ALA A 1 1074 ? -1.130 -11.781 5.887 1.00 94.56 1074 ALA A O 1
ATOM 8280 N N . LEU A 1 1075 ? -3.025 -10.667 5.409 1.00 92.75 1075 LEU A N 1
ATOM 8281 C CA . LEU A 1 1075 ? -3.081 -11.054 3.999 1.00 92.75 1075 LEU A CA 1
ATOM 8282 C C . LEU A 1 1075 ? -1.904 -10.472 3.211 1.00 92.75 1075 LEU A C 1
ATOM 8284 O O . LEU A 1 1075 ? -1.281 -11.199 2.438 1.00 92.75 1075 LEU A O 1
ATOM 8288 N N . HIS A 1 1076 ? -1.526 -9.219 3.467 1.00 89.38 1076 HIS A N 1
ATOM 8289 C CA . HIS A 1 1076 ? -0.370 -8.569 2.862 1.00 89.38 1076 HIS A CA 1
ATOM 8290 C C . HIS A 1 1076 ? 0.924 -9.314 3.188 1.00 89.38 1076 HIS A C 1
ATOM 8292 O O . HIS A 1 1076 ? 1.710 -9.582 2.273 1.00 89.38 1076 HIS A O 1
ATOM 8298 N N . VAL A 1 1077 ? 1.165 -9.665 4.462 1.00 88.38 1077 VAL A N 1
ATOM 8299 C CA . VAL A 1 1077 ? 2.369 -10.424 4.849 1.00 88.38 1077 VAL A CA 1
ATOM 8300 C C . VAL A 1 1077 ? 2.383 -11.791 4.176 1.00 88.38 1077 VAL A C 1
ATOM 8302 O O . VAL A 1 1077 ? 3.422 -12.189 3.641 1.00 88.38 1077 VAL A O 1
ATOM 8305 N N . LEU A 1 1078 ? 1.247 -12.496 4.154 1.00 85.94 1078 LEU A N 1
ATOM 8306 C CA . LEU A 1 1078 ? 1.142 -13.765 3.444 1.00 85.94 1078 LEU A CA 1
ATOM 8307 C C . LEU A 1 1078 ? 1.493 -13.562 1.964 1.00 85.94 1078 LEU A C 1
ATOM 8309 O O . LEU A 1 1078 ? 2.433 -14.190 1.481 1.00 85.94 1078 LEU A O 1
ATOM 8313 N N . GLU A 1 1079 ? 0.808 -12.679 1.241 1.00 81.81 1079 GLU A N 1
ATOM 8314 C CA . GLU A 1 1079 ? 0.976 -12.491 -0.208 1.00 81.81 1079 GLU A CA 1
ATOM 8315 C C . GLU A 1 1079 ? 2.379 -12.025 -0.601 1.00 81.81 1079 GLU A C 1
ATOM 8317 O O . GLU A 1 1079 ? 2.978 -12.590 -1.520 1.00 81.81 1079 GLU A O 1
ATOM 8322 N N . ASN A 1 1080 ? 2.958 -11.088 0.150 1.00 76.69 1080 ASN A N 1
ATOM 8323 C CA . ASN A 1 1080 ? 4.281 -10.543 -0.139 1.00 76.69 1080 ASN A CA 1
ATOM 8324 C C . ASN A 1 1080 ? 5.438 -11.376 0.439 1.00 76.69 1080 ASN A C 1
ATOM 8326 O O . ASN A 1 1080 ? 6.599 -11.132 0.088 1.00 76.69 1080 ASN A O 1
ATOM 8330 N N . ASP A 1 1081 ? 5.181 -12.393 1.270 1.00 75.69 1081 ASP A N 1
ATOM 8331 C CA . ASP A 1 1081 ? 6.176 -13.380 1.702 1.00 75.69 1081 ASP A CA 1
ATOM 8332 C C . ASP A 1 1081 ? 5.692 -14.833 1.563 1.00 75.69 1081 ASP A C 1
ATOM 8334 O O . ASP A 1 1081 ? 5.191 -15.471 2.487 1.00 75.69 1081 ASP A O 1
ATOM 8338 N N . ALA A 1 1082 ? 5.968 -15.428 0.403 1.00 76.12 1082 ALA A N 1
ATOM 8339 C CA . ALA A 1 1082 ? 5.736 -16.849 0.146 1.00 76.12 1082 ALA A CA 1
ATOM 8340 C C . ALA A 1 1082 ? 6.520 -17.815 1.063 1.00 76.12 1082 ALA A C 1
ATOM 8342 O O . ALA A 1 1082 ? 6.230 -19.011 1.063 1.00 76.12 1082 ALA A O 1
ATOM 8343 N N . SER A 1 1083 ? 7.505 -17.336 1.837 1.00 80.94 1083 SER A N 1
ATOM 8344 C CA . SER A 1 1083 ? 8.167 -18.146 2.866 1.00 80.94 1083 SER A CA 1
ATOM 8345 C C . SER A 1 1083 ? 7.398 -18.194 4.191 1.00 80.94 1083 SER A C 1
ATOM 8347 O O . SER A 1 1083 ? 7.741 -19.023 5.034 1.00 80.94 1083 SER A O 1
ATOM 8349 N N . VAL A 1 1084 ? 6.370 -17.357 4.371 1.00 88.25 1084 VAL A N 1
ATOM 8350 C CA . VAL A 1 1084 ? 5.449 -17.371 5.516 1.00 88.25 1084 VAL A CA 1
ATOM 8351 C C . VAL A 1 1084 ? 4.319 -18.363 5.261 1.00 88.25 1084 VAL A C 1
ATOM 8353 O O . VAL A 1 1084 ? 3.607 -18.274 4.257 1.00 88.25 1084 VAL A O 1
ATOM 8356 N N . GLY A 1 1085 ? 4.179 -19.332 6.167 1.00 86.69 1085 GLY A N 1
ATOM 8357 C CA . GLY A 1 1085 ? 3.101 -20.320 6.143 1.00 86.69 1085 GLY A CA 1
ATOM 8358 C C . GLY A 1 1085 ? 1.853 -19.838 6.877 1.00 86.69 1085 GLY A C 1
ATOM 8359 O O . GLY A 1 1085 ? 0.746 -20.067 6.390 1.00 86.69 1085 GLY A O 1
ATOM 8360 N N . VAL A 1 1086 ? 2.060 -19.136 7.995 1.00 96.44 1086 VAL A N 1
ATOM 8361 C CA . VAL A 1 1086 ? 1.029 -18.617 8.903 1.00 96.44 1086 VAL A CA 1
ATOM 8362 C C . VAL A 1 1086 ? 1.483 -17.305 9.557 1.00 96.44 1086 VAL A C 1
ATOM 8364 O O . VAL A 1 1086 ? 2.671 -17.140 9.865 1.00 96.44 1086 VAL A O 1
ATOM 8367 N N . ILE A 1 1087 ? 0.531 -16.402 9.796 1.00 96.75 1087 ILE A N 1
ATOM 8368 C CA . ILE A 1 1087 ? 0.677 -15.216 10.648 1.00 96.75 1087 ILE A CA 1
ATOM 8369 C C . ILE A 1 1087 ? -0.455 -15.136 11.687 1.00 96.75 1087 ILE A C 1
ATOM 8371 O O . ILE A 1 1087 ? -1.572 -15.558 11.403 1.00 96.75 1087 ILE A O 1
ATOM 8375 N N . GLY A 1 1088 ? -0.192 -14.597 12.879 1.00 94.25 1088 GLY A N 1
ATOM 8376 C CA . GLY A 1 1088 ? -1.230 -14.329 13.883 1.00 94.25 1088 GLY A CA 1
ATOM 8377 C C . GLY A 1 1088 ? -0.830 -13.280 14.926 1.00 94.25 1088 GLY A C 1
ATOM 8378 O O . GLY A 1 1088 ? 0.347 -12.922 15.024 1.00 94.25 1088 GLY A O 1
ATOM 8379 N N . TRP A 1 1089 ? -1.821 -12.808 15.694 1.00 88.94 1089 TRP A N 1
ATOM 8380 C CA . TRP A 1 1089 ? -1.688 -11.745 16.717 1.00 88.94 1089 TRP A CA 1
ATOM 8381 C C . TRP A 1 1089 ? -1.606 -12.241 18.165 1.00 88.94 1089 TRP A C 1
ATOM 8383 O O . TRP A 1 1089 ? -1.370 -11.447 19.081 1.00 88.94 1089 TRP A O 1
ATOM 8393 N N . ASN A 1 1090 ? -1.739 -13.551 18.366 1.00 88.69 1090 ASN A N 1
ATOM 8394 C CA . ASN A 1 1090 ? -1.449 -14.226 19.620 1.00 88.69 1090 ASN A CA 1
ATOM 8395 C C . ASN A 1 1090 ? -0.264 -15.177 19.397 1.00 88.69 1090 ASN A C 1
ATOM 8397 O O . ASN A 1 1090 ? -0.327 -16.060 18.541 1.00 88.69 1090 ASN A O 1
ATOM 8401 N N . ALA A 1 1091 ? 0.827 -14.982 20.135 1.00 89.62 1091 ALA A N 1
ATOM 8402 C CA . ALA A 1 1091 ? 2.033 -15.802 20.065 1.00 89.62 1091 ALA A CA 1
ATOM 8403 C C . ALA A 1 1091 ? 2.539 -16.143 21.458 1.00 89.62 1091 ALA A C 1
ATOM 8405 O O . ALA A 1 1091 ? 2.321 -15.393 22.410 1.00 89.62 1091 ALA A O 1
ATOM 8406 N N . GLY A 1 1092 ? 3.306 -17.224 21.553 1.00 85.56 1092 GLY A N 1
ATOM 8407 C CA . GLY A 1 1092 ? 3.999 -17.575 22.782 1.00 85.56 1092 GLY A CA 1
ATOM 8408 C C . GLY A 1 1092 ? 5.329 -18.278 22.567 1.00 85.56 1092 GLY A C 1
ATOM 8409 O O . GLY A 1 1092 ? 5.836 -18.397 21.445 1.00 85.56 1092 GLY A O 1
ATOM 8410 N N . TRP A 1 1093 ? 5.878 -18.735 23.693 1.00 71.12 1093 TRP A N 1
ATOM 8411 C CA . TRP A 1 1093 ? 7.273 -19.150 23.877 1.00 71.12 1093 TRP A CA 1
ATOM 8412 C C . TRP A 1 1093 ? 8.278 -17.987 24.025 1.00 71.12 1093 TRP A C 1
ATOM 8414 O O . TRP A 1 1093 ? 9.477 -18.207 23.892 1.00 71.12 1093 TRP A O 1
ATOM 8424 N N . PHE A 1 1094 ? 7.831 -16.790 24.435 1.00 74.62 1094 PHE A N 1
ATOM 8425 C CA . PHE A 1 1094 ? 8.719 -15.679 24.856 1.00 74.62 1094 PHE A CA 1
ATOM 8426 C C . PHE A 1 1094 ? 9.372 -15.886 26.242 1.00 74.62 1094 PHE A C 1
ATOM 8428 O O . PHE A 1 1094 ? 10.076 -15.020 26.734 1.00 74.62 1094 PHE A O 1
ATOM 8435 N N . ASP A 1 1095 ? 9.122 -17.049 26.848 1.00 67.19 1095 ASP A N 1
ATOM 8436 C CA . ASP A 1 1095 ? 9.929 -17.702 27.883 1.00 67.19 1095 ASP A CA 1
ATOM 8437 C C . ASP A 1 1095 ? 10.229 -16.957 29.200 1.00 67.19 1095 ASP A C 1
ATOM 8439 O O . ASP A 1 1095 ? 11.353 -16.563 29.483 1.00 67.19 1095 ASP A O 1
ATOM 8443 N N . ALA A 1 1096 ? 9.255 -16.925 30.112 1.00 62.81 1096 ALA A N 1
ATOM 8444 C CA . ALA A 1 1096 ? 9.508 -16.624 31.526 1.00 62.81 1096 ALA A CA 1
ATOM 8445 C C . ALA A 1 1096 ? 10.053 -17.853 32.311 1.00 62.81 1096 ALA A C 1
ATOM 8447 O O . ALA A 1 1096 ? 9.556 -18.173 33.389 1.00 62.81 1096 ALA A O 1
ATOM 8448 N N . THR A 1 1097 ? 11.045 -18.570 31.764 1.00 65.19 1097 THR A N 1
ATOM 8449 C CA . THR A 1 1097 ? 11.639 -19.850 32.242 1.00 65.19 1097 THR A CA 1
ATOM 8450 C C . THR A 1 1097 ? 10.761 -21.115 32.128 1.00 65.19 1097 THR A C 1
ATOM 8452 O O . THR A 1 1097 ? 10.803 -22.004 32.976 1.00 65.19 1097 THR A O 1
ATOM 8455 N N . ARG A 1 1098 ? 9.978 -21.200 31.043 1.00 68.50 1098 ARG A N 1
ATOM 8456 C CA . ARG A 1 1098 ? 9.233 -22.364 30.509 1.00 68.50 1098 ARG A CA 1
ATOM 8457 C C . ARG A 1 1098 ? 9.352 -23.677 31.302 1.00 68.50 1098 ARG A C 1
ATOM 8459 O O . ARG A 1 1098 ? 10.212 -24.519 31.031 1.00 68.50 1098 ARG A O 1
ATOM 8466 N N . THR A 1 1099 ? 8.355 -23.971 32.130 1.00 67.44 1099 THR A N 1
ATOM 8467 C CA . THR A 1 1099 ? 8.112 -25.348 32.581 1.00 67.44 1099 THR A CA 1
ATOM 8468 C C . THR A 1 1099 ? 7.400 -26.142 31.483 1.00 67.44 1099 THR A C 1
ATOM 8470 O O . THR A 1 1099 ? 6.176 -26.207 31.402 1.00 67.44 1099 THR A O 1
ATOM 8473 N N . ASP A 1 1100 ? 8.238 -26.645 30.571 1.00 65.88 1100 ASP A N 1
ATOM 8474 C CA . ASP A 1 1100 ? 8.097 -27.819 29.695 1.00 65.88 1100 ASP A CA 1
ATOM 8475 C C . ASP A 1 1100 ? 6.848 -28.005 28.804 1.00 65.88 1100 ASP A C 1
ATOM 8477 O O . ASP A 1 1100 ? 6.825 -28.932 27.997 1.00 65.88 1100 ASP A O 1
ATOM 8481 N N . LEU A 1 1101 ? 5.858 -27.119 28.834 1.00 66.69 1101 LEU A N 1
ATOM 8482 C CA . LEU A 1 1101 ? 5.824 -25.940 27.960 1.00 66.69 1101 LEU A CA 1
ATOM 8483 C C . LEU A 1 1101 ? 4.431 -25.301 28.051 1.00 66.69 1101 LEU A C 1
ATOM 8485 O O . LEU A 1 1101 ? 3.545 -25.617 27.260 1.00 66.69 1101 LEU A O 1
ATOM 8489 N N . GLY A 1 1102 ? 4.247 -24.396 29.026 1.00 68.38 1102 GLY A N 1
ATOM 8490 C CA . GLY A 1 1102 ? 3.028 -23.594 29.278 1.00 68.38 1102 GLY A CA 1
ATOM 8491 C C . GLY A 1 1102 ? 3.365 -22.145 29.669 1.00 68.38 1102 GLY A C 1
ATOM 8492 O O . GLY A 1 1102 ? 3.020 -21.696 30.753 1.00 68.38 1102 GLY A O 1
ATOM 8493 N N . GLY A 1 1103 ? 4.176 -21.471 28.853 1.00 76.31 1103 GLY A N 1
ATOM 8494 C CA . GLY A 1 1103 ? 5.006 -20.317 29.222 1.00 76.31 1103 GLY A CA 1
ATOM 8495 C C . GLY A 1 1103 ? 4.531 -18.986 28.638 1.00 76.31 1103 GLY A C 1
ATOM 8496 O O . GLY A 1 1103 ? 3.407 -18.867 28.165 1.00 76.31 1103 GLY A O 1
ATOM 8497 N N . MET A 1 1104 ? 5.400 -17.971 28.676 1.00 80.50 1104 MET A N 1
ATOM 8498 C CA . MET A 1 1104 ? 5.002 -16.585 28.395 1.00 80.50 1104 MET A CA 1
ATOM 8499 C C . MET A 1 1104 ? 4.505 -16.359 26.954 1.00 80.50 1104 MET A C 1
ATOM 8501 O O . MET A 1 1104 ? 5.141 -16.779 25.977 1.00 80.50 1104 MET A O 1
ATOM 8505 N N . ILE A 1 1105 ? 3.376 -15.650 26.867 1.00 84.50 1105 ILE A N 1
ATOM 8506 C CA . ILE A 1 1105 ? 2.703 -15.187 25.646 1.00 84.50 1105 ILE A CA 1
ATOM 8507 C C . ILE A 1 1105 ? 2.908 -13.681 25.427 1.00 84.50 1105 ILE A C 1
ATOM 8509 O O . ILE A 1 1105 ? 3.279 -12.961 26.354 1.00 84.50 1105 ILE A O 1
ATOM 8513 N N . ALA A 1 1106 ? 2.644 -13.215 24.203 1.00 83.50 1106 ALA A N 1
ATOM 8514 C CA . ALA A 1 1106 ? 2.877 -11.838 23.759 1.00 83.50 1106 ALA A CA 1
ATOM 8515 C C . ALA A 1 1106 ? 2.219 -10.778 24.658 1.00 83.50 1106 ALA A C 1
ATOM 8517 O O . ALA A 1 1106 ? 2.820 -9.736 24.900 1.00 83.50 1106 ALA A O 1
ATOM 8518 N N . ASP A 1 1107 ? 1.022 -11.055 25.183 1.00 77.44 1107 ASP A N 1
ATOM 8519 C CA . ASP A 1 1107 ? 0.238 -10.143 26.030 1.00 77.44 1107 ASP A CA 1
ATOM 8520 C C . ASP A 1 1107 ? 0.993 -9.643 27.273 1.00 77.44 1107 ASP A C 1
ATOM 8522 O O . ASP A 1 1107 ? 0.756 -8.524 27.727 1.00 77.44 1107 ASP A O 1
ATOM 8526 N N . TYR A 1 1108 ? 1.913 -10.449 27.812 1.00 77.38 1108 TYR A N 1
ATOM 8527 C CA . TYR A 1 1108 ? 2.707 -10.107 28.998 1.00 77.38 1108 TYR A CA 1
ATOM 8528 C C . TYR A 1 1108 ? 4.041 -9.424 28.662 1.00 77.38 1108 TYR A C 1
ATOM 8530 O O . TYR A 1 1108 ? 4.758 -8.988 29.562 1.00 77.38 1108 TYR A O 1
ATOM 8538 N N . CY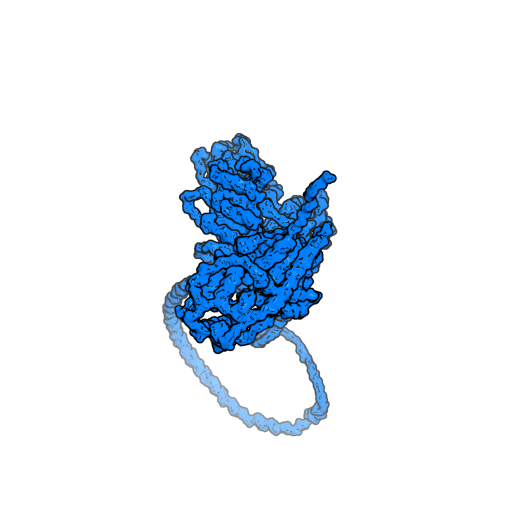S A 1 1109 ? 4.393 -9.321 27.380 1.00 74.12 1109 CYS A N 1
ATOM 8539 C CA . CYS A 1 1109 ? 5.639 -8.712 26.935 1.00 74.12 1109 CYS A CA 1
ATOM 8540 C C . CYS A 1 1109 ? 5.476 -7.197 26.692 1.00 74.12 1109 CYS A C 1
ATOM 8542 O O . CYS A 1 1109 ? 4.450 -6.762 26.157 1.00 74.12 1109 CYS A O 1
ATOM 8544 N N . PRO A 1 1110 ? 6.510 -6.376 26.967 1.00 68.62 1110 PRO A N 1
ATOM 8545 C CA . PRO A 1 1110 ? 6.551 -4.983 26.524 1.00 68.62 1110 PRO A CA 1
ATOM 8546 C C . PRO A 1 1110 ? 6.273 -4.864 25.019 1.00 68.62 1110 PRO A C 1
ATOM 8548 O O . PRO A 1 1110 ? 6.743 -5.685 24.229 1.00 68.62 1110 PRO A O 1
ATOM 8551 N N . ASN A 1 1111 ? 5.484 -3.858 24.625 1.00 72.12 1111 ASN A N 1
ATOM 8552 C CA . ASN A 1 1111 ? 5.018 -3.643 23.245 1.00 72.12 1111 ASN A CA 1
ATOM 8553 C C . ASN A 1 1111 ? 4.412 -4.900 22.585 1.00 72.12 1111 ASN A C 1
ATOM 8555 O O . ASN A 1 1111 ? 4.601 -5.115 21.389 1.00 72.12 1111 ASN A O 1
ATOM 8559 N N . ARG A 1 1112 ? 3.754 -5.772 23.368 1.00 80.38 1112 ARG A N 1
ATOM 8560 C CA . ARG A 1 1112 ? 3.241 -7.080 22.921 1.00 80.38 1112 ARG A CA 1
ATOM 8561 C C . ARG A 1 1112 ? 4.305 -7.899 22.167 1.00 80.38 1112 ARG A C 1
ATOM 8563 O O . ARG A 1 1112 ? 4.043 -8.508 21.144 1.00 80.38 1112 ARG A O 1
ATOM 8570 N N . ALA A 1 1113 ? 5.555 -7.870 22.634 1.00 81.62 1113 ALA A N 1
ATOM 8571 C CA . ALA A 1 1113 ? 6.711 -8.516 21.997 1.00 81.62 1113 ALA A CA 1
ATOM 8572 C C . ALA A 1 1113 ? 7.082 -8.013 20.577 1.00 81.62 1113 ALA A C 1
ATOM 8574 O O . ALA A 1 1113 ? 7.912 -8.642 19.907 1.00 81.62 1113 ALA A O 1
ATOM 8575 N N . MET A 1 1114 ? 6.555 -6.876 20.109 1.00 81.31 1114 MET A N 1
ATOM 8576 C CA . MET A 1 1114 ? 7.011 -6.224 18.874 1.00 81.31 1114 MET A CA 1
ATOM 8577 C C . MET A 1 1114 ? 8.278 -5.395 19.136 1.00 81.31 1114 MET A C 1
ATOM 8579 O O . MET A 1 1114 ? 8.228 -4.269 19.630 1.00 81.31 1114 MET A O 1
ATOM 8583 N N . ASN A 1 1115 ? 9.440 -5.961 18.795 1.00 72.81 1115 ASN A N 1
ATOM 8584 C CA . ASN A 1 1115 ? 10.726 -5.258 18.850 1.00 72.81 1115 ASN A CA 1
ATOM 8585 C C . ASN A 1 1115 ? 10.941 -4.350 17.616 1.00 72.81 1115 ASN A C 1
ATOM 8587 O O . ASN A 1 1115 ? 10.222 -4.442 16.621 1.00 72.81 1115 ASN A O 1
ATOM 8591 N N . ALA A 1 1116 ? 11.959 -3.483 17.647 1.00 67.19 1116 ALA A N 1
ATOM 8592 C CA . ALA A 1 1116 ? 12.220 -2.520 16.569 1.00 67.19 1116 ALA A CA 1
ATOM 8593 C C . ALA A 1 1116 ? 12.440 -3.172 15.185 1.00 67.19 1116 ALA A C 1
ATOM 8595 O O . ALA A 1 1116 ? 12.032 -2.615 14.164 1.00 67.19 1116 ALA A O 1
ATOM 8596 N N . ALA A 1 1117 ? 13.036 -4.370 15.134 1.00 65.62 1117 ALA A N 1
ATOM 8597 C CA . ALA A 1 1117 ? 13.200 -5.118 13.888 1.00 65.62 1117 ALA A CA 1
ATOM 8598 C C . ALA A 1 1117 ? 11.858 -5.659 13.366 1.00 65.62 1117 ALA A C 1
ATOM 8600 O O . ALA A 1 1117 ? 11.600 -5.563 12.169 1.00 65.62 1117 ALA A O 1
ATOM 8601 N N . ALA A 1 1118 ? 10.990 -6.154 14.253 1.00 74.81 1118 ALA A N 1
ATOM 8602 C CA . ALA A 1 1118 ? 9.638 -6.612 13.936 1.00 74.81 1118 ALA A CA 1
ATOM 8603 C C . ALA A 1 1118 ? 8.735 -5.470 13.442 1.00 74.81 1118 ALA A C 1
ATOM 8605 O O . ALA A 1 1118 ? 7.961 -5.660 12.510 1.00 74.81 1118 ALA A O 1
ATOM 8606 N N . ILE A 1 1119 ? 8.860 -4.275 14.029 1.00 70.31 1119 ILE A N 1
ATOM 8607 C CA . ILE A 1 1119 ? 8.149 -3.067 13.582 1.00 70.31 1119 ILE A CA 1
ATOM 8608 C C . ILE A 1 1119 ? 8.615 -2.675 12.173 1.00 70.31 1119 ILE A C 1
ATOM 8610 O O . ILE A 1 1119 ? 7.792 -2.479 11.282 1.00 70.31 1119 ILE A O 1
ATOM 8614 N N . ARG A 1 1120 ? 9.936 -2.631 11.938 1.00 72.25 1120 ARG A N 1
ATOM 8615 C CA . ARG A 1 1120 ? 10.515 -2.325 10.620 1.00 72.25 1120 ARG A CA 1
ATOM 8616 C C . ARG A 1 1120 ? 10.125 -3.350 9.553 1.00 72.25 1120 ARG A C 1
ATOM 8618 O O . ARG A 1 1120 ? 9.728 -2.961 8.464 1.00 72.25 1120 ARG A O 1
ATOM 8625 N N . ASP A 1 1121 ? 10.277 -4.642 9.833 1.00 70.88 1121 ASP A N 1
ATOM 8626 C CA . ASP A 1 1121 ? 10.050 -5.712 8.851 1.00 70.88 1121 ASP A CA 1
ATOM 8627 C C . ASP A 1 1121 ? 8.571 -6.161 8.784 1.00 70.88 1121 ASP A C 1
ATOM 8629 O O . ASP A 1 1121 ? 8.210 -6.984 7.941 1.00 70.88 1121 ASP A O 1
ATOM 8633 N N . GLY A 1 1122 ? 7.708 -5.596 9.635 1.00 82.44 1122 GLY A N 1
ATOM 8634 C CA . GLY A 1 1122 ? 6.255 -5.789 9.678 1.00 82.44 1122 GLY A CA 1
ATOM 8635 C C . GLY A 1 1122 ? 5.800 -6.956 10.554 1.00 82.44 1122 GLY A C 1
ATOM 8636 O O . GLY A 1 1122 ? 4.712 -6.903 11.121 1.00 82.44 1122 GLY A O 1
ATOM 8637 N N . TYR A 1 1123 ? 6.630 -7.985 10.702 1.00 90.38 1123 TYR A N 1
ATOM 8638 C CA . TYR A 1 1123 ? 6.373 -9.169 11.519 1.00 90.38 1123 TYR A CA 1
ATOM 8639 C C . TYR A 1 1123 ? 7.687 -9.717 12.097 1.00 90.38 1123 TYR A C 1
ATOM 8641 O O . TYR A 1 1123 ? 8.778 -9.362 11.646 1.00 90.38 1123 TYR A O 1
ATOM 8649 N N . ARG A 1 1124 ? 7.592 -10.659 13.041 1.00 87.94 1124 ARG A N 1
ATOM 8650 C CA . ARG A 1 1124 ? 8.728 -11.461 13.532 1.00 87.94 1124 ARG A CA 1
ATOM 8651 C C . ARG A 1 1124 ? 8.502 -12.966 13.354 1.00 87.94 1124 ARG A C 1
ATOM 8653 O O . ARG A 1 1124 ? 7.365 -13.409 13.246 1.00 87.94 1124 ARG A O 1
ATOM 8660 N N . ALA A 1 1125 ? 9.575 -13.750 13.250 1.00 88.38 1125 ALA A N 1
ATOM 8661 C CA . ALA A 1 1125 ? 9.530 -15.193 12.928 1.00 88.38 1125 ALA A CA 1
ATOM 8662 C C . ALA A 1 1125 ? 10.303 -16.079 13.927 1.00 88.38 1125 ALA A C 1
ATOM 8664 O O . ALA A 1 1125 ? 10.327 -17.301 13.811 1.00 88.38 1125 ALA A O 1
ATOM 8665 N N . ASP A 1 1126 ? 10.939 -15.445 14.901 1.00 84.94 1126 ASP A N 1
ATOM 8666 C CA . ASP A 1 1126 ? 11.680 -15.991 16.035 1.00 84.94 1126 ASP A CA 1
ATOM 8667 C C . ASP A 1 1126 ? 10.735 -16.289 17.215 1.00 84.94 1126 ASP A C 1
ATOM 8669 O O . ASP A 1 1126 ? 11.017 -15.979 18.368 1.00 84.94 1126 ASP A O 1
ATOM 8673 N N . ILE A 1 1127 ? 9.583 -16.887 16.897 1.00 87.75 1127 ILE A N 1
ATOM 8674 C CA . ILE A 1 1127 ? 8.558 -17.303 17.856 1.00 87.75 1127 ILE A CA 1
ATOM 8675 C C . ILE A 1 1127 ? 8.418 -18.823 17.883 1.00 87.75 1127 ILE A C 1
ATOM 8677 O O . ILE A 1 1127 ? 8.617 -19.531 16.883 1.00 87.75 1127 ILE A O 1
ATOM 8681 N N . GLY A 1 1128 ? 8.062 -19.359 19.045 1.00 84.88 1128 GLY A N 1
ATOM 8682 C CA . GLY A 1 1128 ? 7.874 -20.794 19.164 1.00 84.88 1128 GLY A CA 1
ATOM 8683 C C . GLY A 1 1128 ? 6.537 -21.248 18.561 1.00 84.88 1128 GLY A C 1
ATOM 8684 O O . GLY A 1 1128 ? 6.546 -22.200 17.778 1.00 84.88 1128 GLY A O 1
ATOM 8685 N N . PHE A 1 1129 ? 5.426 -20.564 18.865 1.00 91.25 1129 PHE A N 1
ATOM 8686 C CA . PHE A 1 1129 ? 4.093 -20.867 18.318 1.00 91.25 1129 PHE A CA 1
ATOM 8687 C C . PHE A 1 1129 ? 3.169 -19.643 18.235 1.00 91.25 1129 PHE A C 1
ATOM 8689 O O . PHE A 1 1129 ? 3.466 -18.589 18.800 1.00 91.25 1129 PHE A O 1
ATOM 8696 N N . LEU A 1 1130 ? 2.047 -19.825 17.536 1.00 93.81 1130 LEU A N 1
ATOM 8697 C CA . LEU A 1 1130 ? 0.898 -18.925 17.498 1.00 93.81 1130 LEU A CA 1
ATOM 8698 C C . LEU A 1 1130 ? -0.312 -19.606 18.132 1.00 93.81 1130 LEU A C 1
ATOM 8700 O O . LEU A 1 1130 ? -0.536 -20.787 17.868 1.00 93.81 1130 LEU A O 1
ATOM 8704 N N . GLY A 1 1131 ? -1.107 -18.841 18.876 1.00 90.38 1131 GLY A N 1
ATOM 8705 C CA . GLY A 1 1131 ? -2.442 -19.249 19.308 1.00 90.38 1131 GLY A CA 1
ATOM 8706 C C . GLY A 1 1131 ? -3.439 -19.180 18.151 1.00 90.38 1131 GLY A C 1
ATOM 8707 O O . GLY A 1 1131 ? -3.319 -18.332 17.267 1.00 90.38 1131 GLY A O 1
ATOM 8708 N N . THR A 1 1132 ? -4.439 -20.062 18.151 1.00 89.19 1132 THR A N 1
ATOM 8709 C CA . THR A 1 1132 ? -5.460 -20.132 17.083 1.00 89.19 1132 THR A CA 1
ATOM 8710 C C . THR A 1 1132 ? -6.522 -19.031 17.136 1.00 89.19 1132 THR A C 1
ATOM 8712 O O . THR A 1 1132 ? -7.271 -18.869 16.177 1.00 89.19 1132 THR A O 1
ATOM 8715 N N . SER A 1 1133 ? -6.540 -18.210 18.186 1.00 84.75 1133 SER A N 1
ATOM 8716 C CA . SER A 1 1133 ? -7.278 -16.948 18.234 1.00 84.75 1133 SER A CA 1
ATOM 8717 C C . SER A 1 1133 ? -6.640 -15.935 17.266 1.00 84.75 1133 SER A C 1
ATOM 8719 O O . SER A 1 1133 ? -5.636 -15.310 17.605 1.00 84.75 1133 SER A O 1
ATOM 8721 N N . GLY A 1 1134 ? -7.183 -15.753 16.061 1.00 88.00 1134 GLY A N 1
ATOM 8722 C CA . GLY A 1 1134 ? -6.670 -14.852 15.015 1.00 88.00 1134 GLY A CA 1
ATOM 8723 C C . GLY A 1 1134 ? -5.421 -15.364 14.293 1.00 88.00 1134 GLY A C 1
ATOM 8724 O O . GLY A 1 1134 ? -4.400 -14.677 14.226 1.00 88.00 1134 GLY A O 1
ATOM 8725 N N . PHE A 1 1135 ? -5.529 -16.577 13.752 1.00 94.69 1135 PHE A N 1
ATOM 8726 C CA . PHE A 1 1135 ? -4.465 -17.329 13.077 1.00 94.69 1135 PHE A CA 1
ATOM 8727 C C . PHE A 1 1135 ? -4.771 -17.433 11.579 1.00 94.69 1135 PHE A C 1
ATOM 8729 O O . PHE A 1 1135 ? -5.659 -18.182 11.175 1.00 94.69 1135 PHE A O 1
ATOM 8736 N N . PHE A 1 1136 ? -4.055 -16.667 10.756 1.00 97.81 1136 PHE A N 1
ATOM 8737 C CA . PHE A 1 1136 ? -4.265 -16.541 9.313 1.00 97.81 1136 PHE A CA 1
ATOM 8738 C C . PHE A 1 1136 ? -3.271 -17.401 8.531 1.00 97.81 1136 PHE A C 1
ATOM 8740 O O . PHE A 1 1136 ? -2.051 -17.270 8.668 1.00 97.81 1136 PHE A O 1
ATOM 8747 N N . MET A 1 1137 ? -3.778 -18.238 7.629 1.00 96.38 1137 MET A N 1
ATOM 8748 C CA . MET A 1 1137 ? -2.950 -19.044 6.735 1.00 96.38 1137 MET A CA 1
ATOM 8749 C C . MET A 1 1137 ? -3.610 -19.259 5.373 1.00 96.38 1137 MET A C 1
ATOM 8751 O O . MET A 1 1137 ? -4.798 -19.026 5.172 1.00 96.38 1137 MET A O 1
ATOM 8755 N N . ARG A 1 1138 ? -2.833 -19.741 4.401 1.00 93.94 1138 ARG A N 1
ATOM 8756 C CA . ARG A 1 1138 ? -3.390 -20.173 3.110 1.00 93.94 1138 ARG A CA 1
ATOM 8757 C C . ARG A 1 1138 ? -4.028 -21.547 3.250 1.00 93.94 1138 ARG A C 1
ATOM 8759 O O . ARG A 1 1138 ? -3.401 -22.433 3.832 1.00 93.94 1138 ARG A O 1
ATOM 8766 N N . ARG A 1 1139 ? -5.168 -21.764 2.590 1.00 90.69 1139 ARG A N 1
ATOM 8767 C CA . ARG A 1 1139 ? -5.849 -23.067 2.509 1.00 90.69 1139 ARG A CA 1
ATOM 8768 C C . ARG A 1 1139 ? -4.889 -24.194 2.108 1.00 90.69 1139 ARG A C 1
ATOM 8770 O O . ARG A 1 1139 ? -4.664 -25.118 2.877 1.00 90.69 1139 ARG A O 1
ATOM 8777 N N . ARG A 1 1140 ? -4.157 -23.998 1.006 1.00 86.19 1140 ARG A N 1
ATOM 8778 C CA . ARG A 1 1140 ? -3.116 -24.924 0.511 1.00 86.19 1140 ARG A CA 1
ATOM 8779 C C . ARG A 1 1140 ? -1.959 -25.209 1.482 1.00 86.19 1140 ARG A C 1
ATOM 8781 O O . ARG A 1 1140 ? -1.282 -26.216 1.317 1.00 86.19 1140 ARG A O 1
ATOM 8788 N N . THR A 1 1141 ? -1.679 -24.311 2.434 1.00 88.69 1141 THR A N 1
ATOM 8789 C CA . THR A 1 1141 ? -0.675 -24.571 3.478 1.00 88.69 1141 THR A CA 1
ATOM 8790 C C . THR A 1 1141 ? -1.265 -25.512 4.521 1.00 88.69 1141 THR A C 1
ATOM 8792 O O . THR A 1 1141 ? -0.572 -26.430 4.936 1.00 88.69 1141 THR A O 1
ATOM 8795 N N . PHE A 1 1142 ? -2.537 -25.336 4.893 1.00 94.50 1142 PHE A N 1
ATOM 8796 C CA . PHE A 1 1142 ? -3.245 -26.254 5.788 1.00 94.50 1142 PHE A CA 1
ATOM 8797 C C . PHE A 1 1142 ? -3.400 -27.640 5.150 1.00 94.50 1142 PHE A C 1
ATOM 8799 O O . PHE A 1 1142 ? -3.045 -28.631 5.777 1.00 94.50 1142 PHE A O 1
ATOM 8806 N N . ASP A 1 1143 ? -3.802 -27.714 3.876 1.00 87.12 1143 ASP A N 1
ATOM 8807 C CA . ASP A 1 1143 ? -3.929 -28.980 3.128 1.00 87.12 1143 ASP A CA 1
ATOM 8808 C C . ASP A 1 1143 ? -2.584 -29.714 2.916 1.00 87.12 1143 ASP A C 1
ATOM 8810 O O . ASP A 1 1143 ? -2.565 -30.880 2.529 1.00 87.12 1143 ASP A O 1
ATOM 8814 N N . ALA A 1 1144 ? -1.450 -29.037 3.142 1.00 84.88 1144 ALA A N 1
ATOM 8815 C CA . ALA A 1 1144 ? -0.114 -29.638 3.143 1.00 84.88 1144 ALA A CA 1
ATOM 8816 C C . ALA A 1 1144 ? 0.331 -30.134 4.536 1.00 84.88 1144 ALA A C 1
ATOM 8818 O O . ALA A 1 1144 ? 1.383 -30.764 4.652 1.00 84.88 1144 ALA A O 1
ATOM 8819 N N . THR A 1 1145 ? -0.449 -29.853 5.582 1.00 91.94 1145 THR A N 1
ATOM 8820 C CA . THR A 1 1145 ? -0.307 -30.431 6.927 1.00 91.94 1145 THR A CA 1
ATOM 8821 C C . THR A 1 1145 ? -1.265 -31.620 7.099 1.00 91.94 1145 THR A C 1
ATOM 8823 O O . THR A 1 1145 ? -2.013 -31.970 6.191 1.00 91.94 1145 THR A O 1
ATOM 8826 N N . GLN A 1 1146 ? -1.256 -32.253 8.270 1.00 90.25 1146 GLN A N 1
ATOM 8827 C CA . GLN A 1 1146 ? -2.215 -33.287 8.675 1.00 90.25 1146 GLN A CA 1
ATOM 8828 C C . GLN A 1 1146 ? -3.492 -32.689 9.305 1.00 90.25 1146 GLN A C 1
ATOM 8830 O O . GLN A 1 1146 ? -4.327 -33.431 9.816 1.00 90.25 1146 GLN A O 1
ATOM 8835 N N . GLY A 1 1147 ? -3.647 -31.359 9.276 1.00 93.69 1147 GLY A N 1
ATOM 8836 C CA . GLY A 1 1147 ? -4.663 -30.629 10.033 1.00 93.69 1147 GLY A CA 1
AT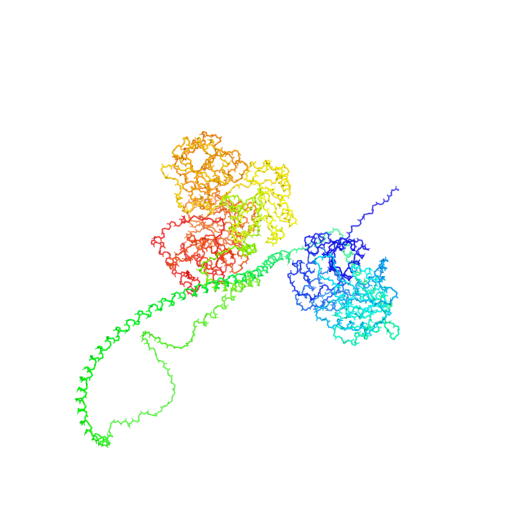OM 8837 C C . GLY A 1 1147 ? -4.327 -30.539 11.524 1.00 93.69 1147 GLY A C 1
ATOM 8838 O O . GLY A 1 1147 ? -3.189 -30.787 11.937 1.00 93.69 1147 GLY A O 1
ATOM 8839 N N . PHE A 1 1148 ? -5.318 -30.180 12.341 1.00 96.44 1148 PHE A N 1
ATOM 8840 C CA . PHE A 1 1148 ? -5.189 -30.244 13.797 1.00 96.44 1148 PHE A CA 1
ATOM 8841 C C . PHE A 1 1148 ? -5.251 -31.699 14.265 1.00 96.44 1148 PHE A C 1
ATOM 8843 O O . PHE A 1 1148 ? -6.137 -32.454 13.869 1.00 96.44 1148 PHE A O 1
ATOM 8850 N N . ASP A 1 1149 ? -4.332 -32.111 15.128 1.00 96.38 1149 ASP A N 1
ATOM 8851 C CA . ASP A 1 1149 ? -4.308 -33.482 15.634 1.00 96.38 1149 ASP A CA 1
ATOM 8852 C C . ASP A 1 1149 ? -5.353 -33.669 16.749 1.00 96.38 1149 ASP A C 1
ATOM 8854 O O . ASP A 1 1149 ? -5.309 -33.006 17.789 1.00 96.38 1149 ASP A O 1
ATOM 8858 N N . THR A 1 1150 ? -6.319 -34.565 16.532 1.00 95.00 1150 THR A N 1
ATOM 8859 C CA . THR A 1 1150 ? -7.423 -34.828 17.471 1.00 95.00 1150 THR A CA 1
ATOM 8860 C C . THR A 1 1150 ? -6.977 -35.525 18.756 1.00 95.00 1150 THR A C 1
ATOM 8862 O O . THR A 1 1150 ? -7.759 -35.588 19.699 1.00 95.00 1150 THR A O 1
ATOM 8865 N N . PHE A 1 1151 ? -5.726 -35.993 18.865 1.00 95.62 1151 PHE A N 1
ATOM 8866 C CA . PHE A 1 1151 ? -5.179 -36.439 20.153 1.00 95.62 1151 PHE A CA 1
ATOM 8867 C C . PHE A 1 1151 ? -5.195 -35.318 21.207 1.00 95.62 1151 PHE A C 1
ATOM 8869 O O . PHE A 1 1151 ? -5.336 -35.587 22.402 1.00 95.62 1151 PHE A O 1
ATOM 8876 N N . TYR A 1 1152 ? -5.068 -34.058 20.778 1.00 94.00 1152 TYR A N 1
ATOM 8877 C CA . TYR A 1 1152 ? -5.051 -32.912 21.685 1.00 94.00 1152 TYR A CA 1
ATOM 8878 C C . TYR A 1 1152 ? -6.423 -32.568 22.278 1.00 94.00 1152 TYR A C 1
ATOM 8880 O O . TYR A 1 1152 ? -6.473 -31.837 23.266 1.00 94.00 1152 TYR A O 1
ATOM 8888 N N . ASP A 1 1153 ? -7.523 -33.137 21.772 1.00 92.19 1153 ASP A N 1
ATOM 8889 C CA . ASP A 1 1153 ? -8.859 -32.837 22.289 1.00 92.19 1153 ASP A CA 1
ATOM 8890 C C . ASP A 1 1153 ? -8.990 -33.184 23.798 1.00 92.19 1153 ASP A C 1
ATOM 8892 O O . ASP A 1 1153 ? -8.473 -34.212 24.266 1.00 92.19 1153 ASP A O 1
ATOM 8896 N N . PRO A 1 1154 ? -9.647 -32.324 24.604 1.00 88.31 1154 PRO A N 1
ATOM 8897 C CA . PRO A 1 1154 ? -10.443 -31.176 24.165 1.00 88.31 1154 PRO A CA 1
ATOM 8898 C C . PRO A 1 1154 ? -9.658 -29.887 23.850 1.00 88.31 1154 PRO A C 1
ATOM 8900 O O . PRO A 1 1154 ? -10.215 -29.026 23.181 1.00 88.31 1154 PRO A O 1
ATOM 8903 N N . THR A 1 1155 ? -8.415 -29.712 24.320 1.00 89.19 1155 THR A N 1
ATOM 8904 C CA . THR A 1 1155 ? -7.624 -28.470 24.150 1.00 89.19 1155 THR A CA 1
ATOM 8905 C C . THR A 1 1155 ? -6.152 -28.650 24.573 1.00 89.19 1155 THR A C 1
ATOM 8907 O O . THR A 1 1155 ? -5.812 -29.631 25.240 1.00 89.19 1155 THR A O 1
ATOM 8910 N N . CYS A 1 1156 ? -5.316 -27.653 24.265 1.00 88.00 1156 CYS A N 1
ATOM 8911 C CA . CYS A 1 1156 ? -3.877 -27.514 24.510 1.00 88.00 1156 CYS A CA 1
ATOM 8912 C C . CYS A 1 1156 ? -2.983 -28.286 23.530 1.00 88.00 1156 CYS A C 1
ATOM 8914 O O . CYS A 1 1156 ? -3.073 -29.510 23.423 1.00 88.00 1156 CYS A O 1
ATOM 8916 N N . PHE A 1 1157 ? -2.000 -27.566 22.972 1.00 92.06 1157 PHE A N 1
ATOM 8917 C CA . PHE A 1 1157 ? -0.984 -28.001 22.001 1.00 92.06 1157 PHE A CA 1
ATOM 8918 C C . PHE A 1 1157 ? -1.481 -28.243 20.567 1.00 92.06 1157 PHE A C 1
ATOM 8920 O O . PHE A 1 1157 ? -0.647 -28.492 19.698 1.00 92.06 1157 PHE A O 1
ATOM 8927 N N . GLU A 1 1158 ? -2.773 -28.095 20.261 1.00 93.75 1158 GLU A N 1
ATOM 8928 C CA . GLU A 1 1158 ? -3.284 -28.247 18.892 1.00 93.75 1158 GLU A CA 1
ATOM 8929 C C . GLU A 1 1158 ? -2.715 -27.187 17.932 1.00 93.75 1158 GLU A C 1
ATOM 8931 O O . GLU A 1 1158 ? -2.347 -27.470 16.790 1.00 93.75 1158 GLU A O 1
ATOM 8936 N N . ASP A 1 1159 ? -2.585 -25.962 18.433 1.00 93.12 1159 ASP A N 1
ATOM 8937 C CA . ASP A 1 1159 ? -2.055 -24.791 17.743 1.00 93.12 1159 ASP A CA 1
ATOM 8938 C C . ASP A 1 1159 ? -0.528 -24.857 17.561 1.00 93.12 1159 ASP A C 1
ATOM 8940 O O . ASP A 1 1159 ? 0.022 -24.549 16.499 1.00 93.12 1159 ASP A O 1
ATOM 8944 N N . THR A 1 1160 ? 0.149 -25.347 18.594 1.00 93.50 1160 THR A N 1
ATOM 8945 C CA . THR A 1 1160 ? 1.590 -25.544 18.687 1.00 93.50 1160 THR A CA 1
ATOM 8946 C C . THR A 1 1160 ? 2.033 -26.668 17.755 1.00 93.50 1160 THR A C 1
ATOM 8948 O O . THR A 1 1160 ? 3.015 -26.515 17.026 1.00 93.50 1160 THR A O 1
ATOM 8951 N N . ASP A 1 1161 ? 1.276 -27.766 17.709 1.00 96.12 1161 ASP A N 1
ATOM 8952 C CA . ASP A 1 1161 ? 1.482 -28.862 16.770 1.00 96.12 1161 ASP A CA 1
ATOM 8953 C C . ASP A 1 1161 ? 1.323 -28.395 15.324 1.00 96.12 1161 ASP A C 1
ATOM 8955 O O . ASP A 1 1161 ? 2.237 -28.603 14.528 1.00 96.12 1161 ASP A O 1
ATOM 8959 N N . LEU A 1 1162 ? 0.246 -27.671 14.991 1.00 96.56 1162 LEU A N 1
ATOM 8960 C CA . LEU A 1 1162 ? 0.066 -27.127 13.643 1.00 96.56 1162 LEU A CA 1
ATOM 8961 C C . LEU A 1 1162 ? 1.200 -26.154 13.261 1.00 96.56 1162 LEU A C 1
ATOM 8963 O O . LEU A 1 1162 ? 1.710 -26.208 12.140 1.00 96.56 1162 LEU A O 1
ATOM 8967 N N . CYS A 1 1163 ? 1.675 -25.321 14.194 1.00 96.12 1163 CYS A N 1
ATOM 8968 C CA . CYS A 1 1163 ? 2.864 -24.488 13.983 1.00 96.12 1163 CYS A CA 1
ATOM 8969 C C . CYS A 1 1163 ? 4.117 -25.325 13.668 1.00 96.12 1163 CYS A C 1
ATOM 8971 O O . CYS A 1 1163 ? 4.902 -24.955 12.791 1.00 96.12 1163 CYS A O 1
ATOM 8973 N N . PHE A 1 1164 ? 4.317 -26.456 14.348 1.00 95.31 1164 PHE A N 1
ATOM 8974 C CA . PHE A 1 1164 ? 5.446 -27.357 14.102 1.00 95.31 1164 PHE A CA 1
ATOM 8975 C C . PHE A 1 1164 ? 5.295 -28.118 12.774 1.00 95.31 1164 PHE A C 1
ATOM 8977 O O . PHE A 1 1164 ? 6.278 -28.256 12.046 1.00 95.31 1164 PHE A O 1
ATOM 8984 N N . GLN A 1 1165 ? 4.074 -28.485 12.373 1.00 95.56 1165 GLN A N 1
ATOM 8985 C CA . GLN A 1 1165 ? 3.785 -29.005 11.032 1.00 95.56 1165 GLN A CA 1
ATOM 8986 C C . GLN A 1 1165 ? 4.127 -27.973 9.939 1.00 95.56 1165 GLN A C 1
ATOM 8988 O O . GLN A 1 1165 ? 4.794 -28.306 8.958 1.00 95.56 1165 GLN A O 1
ATOM 8993 N N . VAL A 1 1166 ? 3.782 -26.694 10.127 1.00 93.62 1166 VAL A N 1
ATOM 8994 C CA . VAL A 1 1166 ? 4.165 -25.609 9.201 1.00 93.62 1166 VAL A CA 1
ATOM 8995 C C . VAL A 1 1166 ? 5.691 -25.398 9.164 1.00 93.62 1166 VAL A C 1
ATOM 8997 O O . VAL A 1 1166 ? 6.258 -25.217 8.081 1.00 93.62 1166 VAL A O 1
ATOM 9000 N N . LYS A 1 1167 ? 6.385 -25.497 10.309 1.00 91.38 1167 LYS A N 1
ATOM 9001 C CA . LYS A 1 1167 ? 7.862 -25.497 10.372 1.00 91.38 1167 LYS A CA 1
ATOM 9002 C C . LYS A 1 1167 ? 8.467 -26.704 9.634 1.00 91.38 1167 LYS A C 1
ATOM 9004 O O . LYS A 1 1167 ? 9.472 -26.541 8.941 1.00 91.38 1167 LYS A O 1
ATOM 9009 N N . ALA A 1 1168 ? 7.842 -27.884 9.694 1.00 88.19 1168 ALA A N 1
ATOM 9010 C CA . ALA A 1 1168 ? 8.273 -29.099 8.989 1.00 88.19 1168 ALA A CA 1
ATOM 9011 C C . ALA A 1 1168 ? 8.190 -28.984 7.455 1.00 88.19 1168 ALA A C 1
ATOM 9013 O O . ALA A 1 1168 ? 9.039 -29.534 6.752 1.00 88.19 1168 ALA A O 1
ATOM 9014 N N . LEU A 1 1169 ? 7.252 -28.186 6.932 1.00 82.38 1169 LEU A N 1
ATOM 9015 C CA . LEU A 1 1169 ? 7.199 -27.785 5.515 1.00 82.38 1169 LEU A CA 1
ATOM 9016 C C . LEU A 1 1169 ? 8.308 -26.780 5.120 1.00 82.38 1169 LEU A C 1
ATOM 9018 O O . LEU A 1 1169 ? 8.376 -26.329 3.974 1.00 82.38 1169 LEU A O 1
ATOM 9022 N N . GLY A 1 1170 ? 9.169 -26.386 6.063 1.00 81.69 1170 GLY A N 1
ATOM 9023 C CA . GLY A 1 1170 ? 10.202 -25.368 5.885 1.00 81.69 1170 GLY A CA 1
ATOM 9024 C C . GLY A 1 1170 ? 9.656 -23.937 5.829 1.00 81.69 1170 GLY A C 1
ATOM 9025 O O . GLY A 1 1170 ? 10.372 -23.025 5.408 1.00 81.69 1170 GLY A O 1
ATOM 9026 N N . MET A 1 1171 ? 8.398 -23.710 6.213 1.00 85.00 1171 MET A N 1
ATOM 9027 C CA . MET A 1 1171 ? 7.780 -22.384 6.208 1.00 85.00 1171 MET A CA 1
ATOM 9028 C C . MET A 1 1171 ? 7.991 -21.655 7.542 1.00 85.00 1171 MET A C 1
ATOM 9030 O O . MET A 1 1171 ? 8.224 -22.269 8.581 1.00 85.00 1171 MET A O 1
ATOM 9034 N N . LYS A 1 1172 ? 7.917 -20.321 7.521 1.00 90.38 1172 LYS A N 1
ATOM 9035 C CA . LYS A 1 1172 ? 7.933 -19.499 8.736 1.00 90.38 1172 LYS A CA 1
ATOM 9036 C C . LYS A 1 1172 ? 6.557 -19.519 9.404 1.00 90.38 1172 LYS A C 1
ATOM 9038 O O . LYS A 1 1172 ? 5.539 -19.370 8.724 1.00 90.38 1172 LYS A O 1
ATOM 9043 N N . VAL A 1 1173 ? 6.572 -19.600 10.727 1.00 94.75 1173 VAL A N 1
ATOM 9044 C CA . VAL A 1 1173 ? 5.471 -19.218 11.618 1.00 94.75 1173 VAL A CA 1
ATOM 9045 C C . VAL A 1 1173 ? 5.775 -17.791 12.071 1.00 94.75 1173 VAL A C 1
ATOM 9047 O O . VAL A 1 1173 ? 6.911 -17.530 12.469 1.00 94.75 1173 VAL A O 1
ATOM 9050 N N . THR A 1 1174 ? 4.833 -16.857 11.927 1.00 94.81 1174 THR A N 1
ATOM 9051 C CA . THR A 1 1174 ? 5.119 -15.423 12.119 1.00 94.81 1174 THR A CA 1
ATOM 9052 C C . THR A 1 1174 ? 4.126 -14.710 13.020 1.00 94.81 1174 THR A C 1
ATOM 9054 O O . THR A 1 1174 ? 2.935 -14.984 12.989 1.00 94.81 1174 THR A O 1
ATOM 9057 N N . TYR A 1 1175 ? 4.629 -13.773 13.811 1.00 94.06 1175 TYR A N 1
ATOM 9058 C CA . TYR A 1 1175 ? 3.854 -12.959 14.731 1.00 94.06 1175 TYR A CA 1
ATOM 9059 C C . TYR A 1 1175 ? 3.848 -11.496 14.296 1.00 94.06 1175 TYR A C 1
ATOM 9061 O O . TYR A 1 1175 ? 4.895 -10.950 13.934 1.00 94.06 1175 TYR A O 1
ATOM 9069 N N . ARG A 1 1176 ? 2.680 -10.865 14.388 1.00 92.06 1176 ARG A N 1
ATOM 9070 C CA . ARG A 1 1176 ? 2.494 -9.414 14.345 1.00 92.06 1176 ARG A CA 1
ATOM 9071 C C . ARG A 1 1176 ? 1.354 -9.066 15.289 1.00 92.06 1176 ARG A C 1
ATOM 9073 O O . ARG A 1 1176 ? 0.343 -9.752 15.268 1.00 92.06 1176 ARG A O 1
ATOM 9080 N N . ASP A 1 1177 ? 1.474 -7.975 16.031 1.00 88.88 1177 ASP A N 1
ATOM 9081 C CA . ASP A 1 1177 ? 0.333 -7.374 16.722 1.00 88.88 1177 ASP A CA 1
ATOM 9082 C C . ASP A 1 1177 ? -0.667 -6.797 15.693 1.00 88.88 1177 ASP A C 1
ATOM 9084 O O . ASP A 1 1177 ? -0.504 -5.671 15.229 1.00 88.88 1177 ASP A O 1
ATOM 9088 N N . LEU A 1 1178 ? -1.612 -7.622 15.217 1.00 90.56 1178 LEU A N 1
ATOM 9089 C CA . LEU A 1 1178 ? -2.569 -7.251 14.162 1.00 90.56 1178 LEU A CA 1
ATOM 9090 C C . LEU A 1 1178 ? -3.614 -6.272 14.708 1.00 90.56 1178 LEU A C 1
ATOM 9092 O O . LEU A 1 1178 ? -4.240 -6.522 15.740 1.00 90.56 1178 LEU A O 1
ATOM 9096 N N . SER A 1 1179 ? -3.851 -5.185 13.981 1.00 89.69 1179 SER A N 1
ATOM 9097 C CA . SER A 1 1179 ? -4.730 -4.109 14.427 1.00 89.69 1179 SER A CA 1
ATOM 9098 C C . SER A 1 1179 ? -6.208 -4.491 14.352 1.00 89.69 1179 SER A C 1
ATOM 9100 O O . SER A 1 1179 ? -6.660 -5.192 13.448 1.00 89.69 1179 SER A O 1
ATOM 9102 N N . GLY A 1 1180 ? -6.998 -3.972 15.293 1.00 87.75 1180 GLY A N 1
ATOM 9103 C CA . GLY A 1 1180 ? -8.458 -4.088 15.271 1.00 87.75 1180 GLY A CA 1
ATOM 9104 C C . GLY A 1 1180 ? -9.031 -5.388 15.827 1.00 87.75 1180 GLY A C 1
ATOM 9105 O O . GLY A 1 1180 ? -10.241 -5.455 16.019 1.00 87.75 1180 GLY A O 1
ATOM 9106 N N . ILE A 1 1181 ? -8.202 -6.383 16.153 1.00 88.56 1181 ILE A N 1
ATOM 9107 C CA . ILE A 1 1181 ? -8.636 -7.617 16.816 1.00 88.56 1181 ILE A CA 1
ATOM 9108 C C . ILE A 1 1181 ? -8.526 -7.434 18.334 1.00 88.56 1181 ILE A C 1
ATOM 9110 O O . ILE A 1 1181 ? -7.510 -6.971 18.850 1.00 88.56 1181 ILE A O 1
ATOM 9114 N N . ARG A 1 1182 ? -9.578 -7.802 19.065 1.00 84.06 1182 ARG A N 1
ATOM 9115 C CA . ARG A 1 1182 ? -9.623 -7.790 20.531 1.00 84.06 1182 ARG A CA 1
ATOM 9116 C C . ARG A 1 1182 ? -10.007 -9.163 21.070 1.00 84.06 1182 ARG A C 1
ATOM 9118 O O . ARG A 1 1182 ? -10.631 -9.960 20.371 1.00 84.06 1182 ARG A O 1
ATOM 9125 N N . HIS A 1 1183 ? -9.642 -9.435 22.320 1.00 79.50 1183 HIS A N 1
ATOM 9126 C CA . HIS A 1 1183 ? -9.896 -10.708 22.991 1.00 79.50 1183 HIS A CA 1
ATOM 9127 C C . HIS A 1 1183 ? -10.206 -10.489 24.469 1.00 79.50 1183 HIS A C 1
ATOM 9129 O O . HIS A 1 1183 ? -9.602 -9.634 25.115 1.00 79.50 1183 HIS A O 1
ATOM 9135 N N . GLN A 1 1184 ? -11.159 -11.256 24.991 1.00 73.44 1184 GLN A N 1
ATOM 9136 C CA . GLN A 1 1184 ? -11.501 -11.298 26.406 1.00 73.44 1184 GLN A CA 1
ATOM 9137 C C . GLN A 1 1184 ? -11.172 -12.710 26.905 1.00 73.44 1184 GLN A C 1
ATOM 9139 O O . GLN A 1 1184 ? -12.007 -13.596 26.753 1.00 73.44 1184 GLN A O 1
ATOM 9144 N N . PRO A 1 1185 ? -9.975 -12.957 27.460 1.00 62.12 1185 PRO A N 1
ATOM 9145 C CA . PRO A 1 1185 ? -9.527 -14.317 27.728 1.00 62.12 1185 PRO A CA 1
ATOM 9146 C C . PRO A 1 1185 ? -10.359 -15.039 28.806 1.00 62.12 1185 PRO A C 1
ATOM 9148 O O . PRO A 1 1185 ? -11.045 -14.432 29.636 1.00 62.12 1185 PRO A O 1
ATOM 9151 N N . HIS A 1 1186 ? -10.250 -16.370 28.800 1.00 57.97 1186 HIS A N 1
ATOM 9152 C CA . HIS A 1 1186 ? -10.802 -17.303 29.795 1.00 57.97 1186 HIS A CA 1
ATOM 9153 C C . HIS A 1 1186 ? -12.340 -17.366 29.926 1.00 57.97 1186 HIS A C 1
ATOM 9155 O O . HIS A 1 1186 ? -12.823 -17.870 30.938 1.00 57.97 1186 HIS A O 1
ATOM 9161 N N . GLN A 1 1187 ? -13.125 -16.926 28.933 1.00 55.72 1187 GLN A N 1
ATOM 9162 C CA . GLN A 1 1187 ? -14.593 -17.077 29.000 1.00 55.72 1187 GLN A CA 1
ATOM 9163 C C . GLN A 1 1187 ? -15.036 -18.539 28.805 1.00 55.72 1187 GLN A C 1
ATOM 9165 O O . GLN A 1 1187 ? -15.808 -19.067 29.598 1.00 55.72 1187 GLN A O 1
ATOM 9170 N N . THR A 1 1188 ? -14.489 -19.209 27.787 1.00 49.88 1188 THR A N 1
ATOM 9171 C CA . THR A 1 1188 ? -14.948 -20.530 27.316 1.00 49.88 1188 THR A CA 1
ATOM 9172 C C . THR A 1 1188 ? -14.549 -21.697 28.219 1.00 49.88 1188 THR A C 1
ATOM 9174 O O . THR A 1 1188 ? -15.269 -22.685 28.331 1.00 49.88 1188 THR A O 1
ATOM 9177 N N . THR A 1 1189 ? -13.345 -21.655 28.797 1.00 48.34 1189 THR A N 1
ATOM 9178 C CA . THR A 1 1189 ? -12.723 -22.875 29.334 1.00 48.34 1189 THR A CA 1
ATOM 9179 C C . THR A 1 1189 ? -13.141 -23.200 30.761 1.00 48.34 1189 THR A C 1
ATOM 9181 O O . THR A 1 1189 ? -13.018 -24.357 31.158 1.00 48.34 1189 THR A O 1
ATOM 9184 N N . GLY A 1 1190 ? -13.561 -22.204 31.558 1.00 44.31 1190 GLY A N 1
ATOM 9185 C CA . GLY A 1 1190 ? -13.791 -22.357 33.006 1.00 44.31 1190 GLY A CA 1
ATOM 9186 C C . GLY A 1 1190 ? -12.592 -22.956 33.761 1.00 44.31 1190 GLY A C 1
ATOM 9187 O O . GLY A 1 1190 ? -12.727 -23.422 34.893 1.00 44.31 1190 GLY A O 1
ATOM 9188 N N . ALA A 1 1191 ? -11.430 -23.006 33.107 1.00 46.12 1191 ALA A N 1
ATOM 9189 C CA . ALA A 1 1191 ? -10.313 -23.827 33.511 1.00 46.12 1191 ALA A CA 1
ATOM 9190 C C . ALA A 1 1191 ? -9.495 -23.049 34.526 1.00 46.12 1191 ALA A C 1
ATOM 9192 O O . ALA A 1 1191 ? -8.645 -22.234 34.168 1.00 46.12 1191 ALA A O 1
ATOM 9193 N N . ASP A 1 1192 ? -9.736 -23.349 35.800 1.00 50.09 1192 ASP A N 1
ATOM 9194 C CA . ASP A 1 1192 ? -8.722 -23.143 36.819 1.00 50.09 1192 ASP A CA 1
ATOM 9195 C C . ASP A 1 1192 ? -7.463 -23.901 36.371 1.00 50.09 1192 ASP A C 1
ATOM 9197 O O . ASP A 1 1192 ? -7.408 -25.138 36.384 1.00 50.09 1192 ASP A O 1
ATOM 9201 N N . SER A 1 1193 ? -6.463 -23.145 35.921 1.00 55.84 1193 SER A N 1
ATOM 9202 C CA . SER A 1 1193 ? -5.170 -23.659 35.478 1.00 55.84 1193 SER A CA 1
ATOM 9203 C C . SER A 1 1193 ? -4.372 -24.283 36.631 1.00 55.84 1193 SER A C 1
ATOM 9205 O O . SER A 1 1193 ? -3.433 -25.041 36.382 1.00 55.84 1193 SER A O 1
ATOM 9207 N N . GLY A 1 1194 ? -4.785 -24.043 37.882 1.00 56.06 1194 GLY A N 1
ATOM 9208 C CA . GLY A 1 1194 ? -4.335 -24.752 39.077 1.00 56.06 1194 GLY A CA 1
ATOM 9209 C C . GLY A 1 1194 ? -5.022 -26.104 39.322 1.00 56.06 1194 GLY A C 1
ATOM 9210 O O . GLY A 1 1194 ? -4.578 -26.853 40.194 1.00 56.06 1194 GLY A O 1
ATOM 9211 N N . SER A 1 1195 ? -6.070 -26.465 38.571 1.00 73.06 1195 SER A N 1
ATOM 9212 C CA . SER A 1 1195 ? -6.801 -27.718 38.789 1.00 73.06 1195 SER A CA 1
ATOM 9213 C C . SER A 1 1195 ? -6.012 -28.963 38.357 1.00 73.06 1195 SER A C 1
ATOM 9215 O O . SER A 1 1195 ? -5.372 -29.018 37.303 1.00 73.06 1195 SER A O 1
ATOM 9217 N N . ASP A 1 1196 ? -6.117 -30.036 39.147 1.00 80.56 1196 ASP A N 1
ATOM 9218 C CA . ASP A 1 1196 ? -5.447 -31.312 38.858 1.00 80.56 1196 ASP A CA 1
ATOM 9219 C C . ASP A 1 1196 ? -5.912 -31.970 37.550 1.00 80.56 1196 ASP A C 1
ATOM 9221 O O . ASP A 1 1196 ? -5.155 -32.726 36.937 1.00 80.56 1196 ASP A O 1
ATOM 9225 N N . ALA A 1 1197 ? -7.148 -31.704 37.121 1.00 79.31 1197 ALA A N 1
ATOM 9226 C CA . ALA A 1 1197 ? -7.680 -32.192 35.852 1.00 79.31 1197 ALA A CA 1
ATOM 9227 C C . ALA A 1 1197 ? -7.001 -31.495 34.664 1.00 79.31 1197 ALA A C 1
ATOM 9229 O O . ALA A 1 1197 ? -6.470 -32.179 33.785 1.00 79.31 1197 ALA A O 1
ATOM 9230 N N . TYR A 1 1198 ? -6.935 -30.156 34.684 1.00 82.31 1198 TYR A N 1
ATOM 9231 C CA . TYR A 1 1198 ? -6.230 -29.374 33.668 1.00 82.31 1198 TYR A CA 1
ATOM 9232 C C . TYR A 1 1198 ? -4.747 -29.751 33.613 1.00 82.31 1198 TYR A C 1
ATOM 9234 O O . TYR A 1 1198 ? -4.233 -30.082 32.548 1.00 82.31 1198 TYR A O 1
ATOM 9242 N N . ARG A 1 1199 ? -4.072 -29.833 34.769 1.00 84.38 1199 ARG A N 1
ATOM 9243 C CA . ARG A 1 1199 ? -2.654 -30.218 34.849 1.00 84.38 1199 ARG A CA 1
ATOM 9244 C C . ARG A 1 1199 ? -2.372 -31.604 34.254 1.00 84.38 1199 ARG A C 1
ATOM 9246 O O . ARG A 1 1199 ? -1.364 -31.781 33.573 1.00 84.38 1199 ARG A O 1
ATOM 9253 N N . LYS A 1 1200 ? -3.252 -32.592 34.470 1.00 87.69 1200 LYS A N 1
ATOM 9254 C CA . LYS A 1 1200 ? -3.124 -33.935 33.868 1.00 87.69 1200 LYS A CA 1
ATOM 9255 C C . LYS A 1 1200 ? -3.337 -33.921 32.353 1.00 87.69 1200 LYS A C 1
ATOM 9257 O O . LYS A 1 1200 ? -2.562 -34.560 31.646 1.00 87.69 1200 LYS A O 1
ATOM 9262 N N . LEU A 1 1201 ? -4.352 -33.204 31.864 1.00 88.75 1201 LEU A N 1
ATOM 9263 C CA . LEU A 1 1201 ? -4.613 -33.029 30.429 1.00 88.75 1201 LEU A CA 1
ATOM 9264 C C . LEU A 1 1201 ? -3.424 -32.349 29.737 1.00 88.75 1201 LEU A C 1
ATOM 9266 O O . LEU A 1 1201 ? -2.893 -32.859 28.752 1.00 88.75 1201 LEU A O 1
ATOM 9270 N N . PHE A 1 1202 ? -2.956 -31.247 30.314 1.00 89.56 1202 PHE A N 1
ATOM 9271 C CA . PHE A 1 1202 ? -1.810 -30.496 29.835 1.00 89.56 1202 PHE A CA 1
ATOM 9272 C C . PHE A 1 1202 ? -0.549 -31.371 29.750 1.00 89.56 1202 PHE A C 1
ATOM 9274 O O . PHE A 1 1202 ? 0.071 -31.440 28.694 1.00 89.56 1202 PHE A O 1
ATOM 9281 N N . LEU A 1 1203 ? -0.205 -32.119 30.809 1.00 90.56 1203 LEU A N 1
ATOM 9282 C CA . LEU A 1 1203 ? 0.959 -33.018 30.802 1.00 90.56 1203 LEU A CA 1
ATOM 9283 C C . LEU A 1 1203 ? 0.812 -34.193 29.817 1.00 90.56 1203 LEU A C 1
ATOM 9285 O O . LEU A 1 1203 ? 1.801 -34.594 29.203 1.00 90.56 1203 LEU A O 1
ATOM 9289 N N . ARG A 1 1204 ? -0.401 -34.740 29.631 1.00 93.50 1204 ARG A N 1
ATOM 9290 C CA . ARG A 1 1204 ? -0.692 -35.757 28.599 1.00 93.50 1204 ARG A CA 1
ATOM 9291 C C . ARG A 1 1204 ? -0.334 -35.217 27.212 1.00 93.50 1204 ARG A C 1
ATOM 9293 O O . ARG A 1 1204 ? 0.412 -35.864 26.477 1.00 93.50 1204 ARG A O 1
ATOM 9300 N N . ASN A 1 1205 ? -0.834 -34.027 26.889 1.00 94.38 1205 ASN A N 1
ATOM 9301 C CA . ASN A 1 1205 ? -0.646 -33.389 25.590 1.00 94.38 1205 ASN A CA 1
ATOM 9302 C C . ASN A 1 1205 ? 0.805 -32.925 25.386 1.00 94.38 1205 ASN A C 1
ATOM 9304 O O . ASN A 1 1205 ? 1.383 -33.209 24.342 1.00 94.38 1205 ASN A O 1
ATOM 9308 N N . ALA A 1 1206 ? 1.437 -32.326 26.400 1.00 92.56 1206 ALA A N 1
ATOM 9309 C CA . ALA A 1 1206 ? 2.837 -31.899 26.360 1.00 92.56 1206 ALA A CA 1
ATOM 9310 C C . ALA A 1 1206 ? 3.799 -33.070 26.100 1.00 92.56 1206 ALA A C 1
ATOM 9312 O O . ALA A 1 1206 ? 4.731 -32.955 25.303 1.00 92.56 1206 ALA A O 1
ATOM 9313 N N . ASN A 1 1207 ? 3.577 -34.217 26.753 1.00 93.81 1207 ASN A N 1
ATOM 9314 C CA . ASN A 1 1207 ? 4.403 -35.408 26.555 1.00 93.81 1207 ASN A CA 1
ATOM 9315 C C . ASN A 1 1207 ? 4.209 -36.017 25.161 1.00 93.81 1207 ASN A C 1
ATOM 9317 O O . ASN A 1 1207 ? 5.196 -36.376 24.521 1.00 93.81 1207 ASN A O 1
ATOM 9321 N N . TYR A 1 1208 ? 2.969 -36.081 24.666 1.00 96.19 1208 TYR A N 1
ATOM 9322 C CA . TYR A 1 1208 ? 2.692 -36.521 23.298 1.00 96.19 1208 TYR A CA 1
ATOM 9323 C C . TYR A 1 1208 ? 3.337 -35.595 22.256 1.00 96.19 1208 TYR A C 1
ATOM 9325 O O . TYR A 1 1208 ? 4.030 -36.073 21.361 1.00 96.19 1208 TYR A O 1
ATOM 9333 N N . PHE A 1 1209 ? 3.203 -34.277 22.427 1.00 94.81 1209 PHE A N 1
ATOM 9334 C CA . PHE A 1 1209 ? 3.819 -33.270 21.564 1.00 94.81 1209 PHE A CA 1
ATOM 9335 C C . PHE A 1 1209 ? 5.348 -33.422 21.495 1.00 94.81 1209 PHE A C 1
ATOM 9337 O O . PHE A 1 1209 ? 5.920 -33.453 20.406 1.00 94.81 1209 PHE A O 1
ATOM 9344 N N . LYS A 1 1210 ? 6.026 -33.589 22.640 1.00 92.94 1210 LYS A N 1
ATOM 9345 C CA . LYS A 1 1210 ? 7.482 -33.830 22.682 1.00 92.94 1210 LYS A CA 1
ATOM 9346 C C . LYS A 1 1210 ? 7.894 -35.130 22.003 1.00 92.94 1210 LYS A C 1
ATOM 9348 O O . LYS A 1 1210 ? 8.876 -35.141 21.271 1.00 92.94 1210 LYS A O 1
ATOM 9353 N N . GLU A 1 1211 ? 7.163 -36.216 22.236 1.00 93.94 1211 GLU A N 1
ATOM 9354 C CA . GLU A 1 1211 ? 7.459 -37.518 21.631 1.00 93.94 1211 GLU A CA 1
ATOM 9355 C C . GLU A 1 1211 ? 7.256 -37.488 20.106 1.00 93.94 1211 GLU A C 1
ATOM 9357 O O . GLU A 1 1211 ? 8.094 -38.002 19.364 1.00 93.94 1211 GLU A O 1
ATOM 9362 N N . LYS A 1 1212 ? 6.195 -36.817 19.632 1.00 94.19 1212 LYS A N 1
ATOM 9363 C CA . LYS A 1 1212 ? 5.884 -36.612 18.208 1.00 94.19 1212 LYS A CA 1
ATOM 9364 C C . LYS A 1 1212 ? 6.954 -35.787 17.484 1.00 94.19 1212 LYS A C 1
ATOM 9366 O O . LYS A 1 1212 ? 7.289 -36.093 16.343 1.00 94.19 1212 LYS A O 1
ATOM 9371 N N . TRP A 1 1213 ? 7.521 -34.776 18.147 1.00 94.12 1213 TRP A N 1
ATOM 9372 C CA . TRP A 1 1213 ? 8.467 -33.824 17.548 1.00 94.12 1213 TRP A CA 1
ATOM 9373 C C . TRP A 1 1213 ? 9.931 -33.985 17.997 1.00 94.12 1213 TRP A C 1
ATOM 9375 O O . TRP A 1 1213 ? 10.766 -33.151 17.638 1.00 94.12 1213 TRP A O 1
ATOM 9385 N N . ARG A 1 1214 ? 10.294 -35.068 18.705 1.00 92.69 1214 ARG A N 1
ATOM 9386 C CA . ARG A 1 1214 ? 11.662 -35.294 19.230 1.00 92.69 1214 ARG A CA 1
ATOM 9387 C C . ARG A 1 1214 ? 12.775 -35.228 18.182 1.00 92.69 1214 ARG A C 1
ATOM 9389 O O . ARG A 1 1214 ? 13.895 -34.840 18.503 1.00 92.69 1214 ARG A O 1
ATOM 9396 N N . ASP A 1 1215 ? 12.472 -35.597 16.937 1.00 89.19 1215 ASP A N 1
ATOM 9397 C CA . ASP A 1 1215 ? 13.428 -35.604 15.823 1.00 89.19 1215 ASP A CA 1
ATOM 9398 C C . ASP A 1 1215 ? 13.661 -34.194 15.235 1.00 89.19 1215 ASP A C 1
ATOM 9400 O O . ASP A 1 1215 ? 14.555 -33.990 14.408 1.00 89.19 1215 ASP A O 1
ATOM 9404 N N . TYR A 1 1216 ? 12.911 -33.193 15.714 1.00 87.62 1216 TYR A N 1
ATOM 9405 C CA . TYR A 1 1216 ? 12.989 -31.783 15.332 1.00 87.62 1216 TYR A CA 1
ATOM 9406 C C . TYR A 1 1216 ? 13.355 -30.871 16.526 1.00 87.62 1216 TYR A C 1
ATOM 9408 O O . TYR A 1 1216 ? 12.684 -29.862 16.757 1.00 87.62 1216 TYR A O 1
ATOM 9416 N N . PRO A 1 1217 ? 14.457 -31.134 17.266 1.00 84.38 1217 PRO A N 1
ATOM 9417 C CA . PRO A 1 1217 ? 14.810 -30.365 18.466 1.00 84.38 1217 PRO A CA 1
ATOM 9418 C C . PRO A 1 1217 ? 15.032 -28.870 18.179 1.00 84.38 1217 PRO A C 1
ATOM 9420 O O . PRO A 1 1217 ? 14.853 -28.035 19.048 1.00 84.38 1217 PRO A O 1
ATOM 9423 N N . HIS A 1 1218 ? 15.355 -28.512 16.934 1.00 81.31 1218 HIS A N 1
ATOM 9424 C CA . HIS A 1 1218 ? 15.560 -27.134 16.485 1.00 81.31 1218 HIS A CA 1
ATOM 9425 C C . HIS A 1 1218 ? 14.265 -26.322 16.265 1.00 81.31 1218 HIS A C 1
ATOM 9427 O O . HIS A 1 1218 ? 14.351 -25.136 15.951 1.00 81.31 1218 HIS A O 1
ATOM 9433 N N . PHE A 1 1219 ? 13.074 -26.926 16.379 1.00 87.00 1219 PHE A N 1
ATOM 9434 C CA . PHE A 1 1219 ? 11.799 -26.187 16.366 1.00 87.00 1219 PHE A CA 1
ATOM 9435 C C . PHE A 1 1219 ? 11.440 -25.615 17.740 1.00 87.00 1219 PHE A C 1
ATOM 9437 O O . PHE A 1 1219 ? 10.740 -24.596 17.813 1.00 87.00 1219 PHE A O 1
ATOM 9444 N N . TYR A 1 1220 ? 11.965 -26.240 18.796 1.00 83.75 1220 TYR A N 1
ATOM 9445 C CA . TYR A 1 1220 ? 12.008 -25.722 20.154 1.00 83.75 1220 TYR A CA 1
ATOM 9446 C C . TYR A 1 1220 ? 13.070 -24.622 20.193 1.00 83.75 1220 TYR A C 1
ATOM 9448 O O . TYR A 1 1220 ? 14.244 -24.862 20.449 1.00 83.75 1220 TYR A O 1
ATOM 9456 N N . LEU A 1 1221 ? 12.663 -23.404 19.836 1.00 70.81 1221 LEU A N 1
ATOM 9457 C CA . LEU A 1 1221 ? 13.498 -22.227 20.050 1.00 70.81 1221 LEU A CA 1
ATOM 9458 C C . LEU A 1 1221 ? 13.614 -22.031 21.557 1.00 70.81 1221 LEU A C 1
ATOM 9460 O O . LEU A 1 1221 ? 12.582 -21.794 22.176 1.00 70.81 1221 LEU A O 1
ATOM 9464 N N . ASP A 1 1222 ? 14.802 -22.110 22.141 1.00 62.34 1222 ASP A N 1
ATOM 9465 C CA . ASP A 1 1222 ? 15.038 -21.656 23.514 1.00 62.34 1222 ASP A CA 1
ATOM 9466 C C . ASP A 1 1222 ? 15.315 -20.151 23.476 1.00 62.34 1222 ASP A C 1
ATOM 9468 O O . ASP A 1 1222 ? 16.097 -19.685 22.643 1.00 62.34 1222 ASP A O 1
ATOM 9472 N N . TYR A 1 1223 ? 14.626 -19.385 24.322 1.00 51.97 1223 TYR A N 1
ATOM 9473 C CA . TYR A 1 1223 ? 14.791 -17.935 24.369 1.00 51.97 1223 TYR A CA 1
ATOM 9474 C C . TYR A 1 1223 ? 15.837 -17.615 25.444 1.00 51.97 1223 TYR A C 1
ATOM 9476 O O . TYR A 1 1223 ? 15.647 -17.940 26.613 1.00 51.97 1223 TYR A O 1
ATOM 9484 N N . ILE A 1 1224 ? 16.965 -17.044 25.027 1.00 42.91 1224 ILE A N 1
ATOM 9485 C CA . ILE A 1 1224 ? 18.046 -16.582 25.903 1.00 42.91 1224 ILE A CA 1
ATOM 9486 C C . ILE A 1 1224 ? 18.102 -15.066 25.708 1.00 42.91 1224 ILE A C 1
ATOM 9488 O O . ILE A 1 1224 ? 18.194 -14.634 24.556 1.00 42.91 1224 ILE A O 1
ATOM 9492 N N . ASP A 1 1225 ? 17.981 -14.316 26.808 1.00 36.66 1225 ASP A N 1
ATOM 9493 C CA . ASP A 1 1225 ? 17.971 -12.840 26.838 1.00 36.66 1225 ASP A CA 1
ATOM 9494 C C . ASP A 1 1225 ? 19.210 -12.204 26.170 1.00 36.66 1225 ASP A C 1
ATOM 9496 O O . ASP A 1 1225 ? 20.340 -12.704 26.401 1.00 36.66 1225 ASP A O 1
#